Protein AF-0000000078811936 (afdb_homodimer)

Organism: NCBI:txid997873

Foldseek 3Di:
DPPVPPVPPPPPPVPPPVLPQQDQPALLPLPHDLLRNLVSLLVPDDLLLLLQLQAEAEPVLVVLVVVVLDLSHNAYEDLAAQVVLQVNLVSLCPDSSSQGHQYEYAQQQASQADFPFFFFAAQCLLLLLLDQVLLLVSLLQSLQLCLQRLHAEHADQADEAALALLAQALLSHSYHFQQSSLSSLLSNQCRQAVDPPLSSHHAYEYDDAYQLNQAVLNFALHAHADDPQCCVPGGCSSVLSNQVSPHQEYEYGNYHYVQHGRLQALCRQPVPNCPVSPRLHAYEYPACRLVCCCDPSRNVAVGQLRSQLRRLVSGHQHYPHDSDCPRGSVSVSVCCVVVSDPVVSSSSSSSNSSSSCSSSVCSPPSHHDSVPNDRDDPVSNVSSLVSLLSSKFWFFAQVVCPQPDLVQWQEEEEEAQQQDDQLLSAAPHADYPPVQFQGLVNQQVVLHDPRHHYHYQQQAHLFFDDDPDDCPDPDLVVVVVRRVVGGHGDPNSLVVSQVSLLVGQEYEYEFEWGHHVVCPVRGCGHRSNGDSKQEGGDCSVVSVVSSVVSVRQYAYEYAYSGAHAELVCLVRHRTYMYSHNSGRCNSNSVNCRNNPVRKHAGFRQYFHANMSVQPSDAQQDFPVCQPPHCPVVPRSVNNHGSGHGLDGDTPWDKAKADKDWDQEDEQQDKTKIKIKMWTQGQAKDKAKKWKWKDDPDDQDTTGPTHTQDMDIDTYHHGGMDMDMDIGGNQNCWRLHPVRDTDRDWDKMKIFIASGPPGTRDIDIHTYD/DVVVPPVPPPPPPPPPPPLPQQDQPALLPLPHDLLRNLVSLLVVDDLLLLLQLQAEAEPVLVVLVVVVLDLSHNAYEDLAAQVVLVVNLVSLCVDSSSQGHAYEYAQQQASQADFPFFFFAALCLLLLLLDQVLLLVSLLQSLQLCLQRLHAEHADQADEAALALLAQALLSHSYHFQQSSLSSLLSNQCRQAVDPPLSSHHAYEYDDAYQLNQAVLNFALHAHADDPQCCVPGGCSSVLSNQVSPHQEYEYGNYHYVQHGRLQALCRQPVPNCPVSPRLHAYEYPACRLVCCCDPSRNVDVGLLRSQLRRLVSGHQHYPHDSDCPRGSVSVSVCCVVVSDDVVSSSSSSSNSSSSCSSSVCSPPSHHDSVPNDRDDPVSNVSSLVSLLSSKFWFFAQVVCPQPDLVQWQEEEEEAQQQDDQLLSAAPHADYPPVQFQGLVNQQVVLHDPRHHYHYQQQAHLFFDDDPDDCPDPDLVVVVVRRVVGGHGDPNSLVVSQVSLLVGQEYEYEFEWGHHVVCPVRGCGHRSNGDSKQEGGDCRVVSVVSSVVSVRQYAYEYEYSGAHAELVCLVRHRTYMYSHNSGRCNSNSVNCRNNPVRKHEGFRQYFHANMSVQPSDAQQDFPVCQPPHCPVVPRSVNNHGSGHGLDGDTPWDKAKADKDWDQEDEQQDKTKIKIKMWTQGQAKDKAKKWKWKDDPDDQDTTGPTHTQDMDIDTYHHGGMDMDMDIGGNQNCWRLHPVRDTDRDWDKMKIFIASGPPGTRDIDIHTYD

pLDDT: mean 94.75, std 10.28, range [23.95, 98.94]

Sequence (1536 aa):
MKKLILYTLILLLMSCRSTQEVDTSVYMDAKQPVDKRVEALLAQMTLEEKVGQMDMVTVWDKEAIFKNGYYDFGAWLADLEPEECNQLQKLSEQTRLKIPYLIGMDAAHGYAMLTGRTIFPTSISMAATFNRELIYRTTSKAGEEIRSSGIHWAFAPCIDIVQDARWGRTGETYGEDPFLTSELVKEAIRGYQGNENPFKKVAVSVKHLVGGGASVGGCNHASAELSERALRSYFLPPFKAAIEAGCMTIMPGHNDIAGVPVHASKWLLTDIIKQEYGFKGFFISDMGDVENLATSLHQIAENQKEAVCKSVNAGLDMHMYSADSARFVRPLVELVREKKVSPRRIDDAVRRILKIKFELGLFEKRYVSPEEDSYGSKENKALALEAAREAIVLLKNDRQILPLDRTKYKKILVTGPNADNQSILGDWSIFQPDDHVTTILEGIQAAASPEQSILYSNSGRIKAKKSDLSVNTTDPAIQKKLITEGGGISDYSIDDAVRKARQSDLAIVAIGGYGIRSEWGLRTYGESADRPSIDFYGRQLELVQAIHATGTPVVIVIVNGKPLNNEWITKNIPTIVDVWEPGMYGGQALAEILFGEVNPSGKLPITIPKHAGQIPMYYYQRPSRYWTGYGLGSSREDEKPAFCFGHGLSYTSYEYSGLKIDSVIPQTQDIEFTFTVKNTGNMAGKETALVFIRDCVSSVVTPVACLKGFEKVSLNPGESKDIRIVIPYSDLGLWNEDMKYVVESGKFNLMIGRSVEDIRIKKDFFIKMKKLILYTLILLLMSCRSTQEVDTSVYMDAKQPVDKRVEALLAQMTLEEKVGQMDMVTVWDKEAIFKNGYYDFGAWLADLEPEECNQLQKLSEQTRLKIPYLIGMDAAHGYAMLTGRTIFPTSISMAATFNRELIYRTTSKAGEEIRSSGIHWAFAPCIDIVQDARWGRTGETYGEDPFLTSELVKEAIRGYQGNENPFKKVAVSVKHLVGGGASVGGCNHASAELSERALRSYFLPPFKAAIEAGCMTIMPGHNDIAGVPVHASKWLLTDIIKQEYGFKGFFISDMGDVENLATSLHQIAENQKEAVCKSVNAGLDMHMYSADSARFVRPLVELVREKKVSPRRIDDAVRRILKIKFELGLFEKRYVSPEEDSYGSKENKALALEAAREAIVLLKNDRQILPLDRTKYKKILVTGPNADNQSILGDWSIFQPDDHVTTILEGIQAAASPEQSILYSNSGRIKAKKSDLSVNTTDPAIQKKLITEGGGISDYSIDDAVRKARQSDLAIVAIGGYGIRSEWGLRTYGESADRPSIDFYGRQLELVQAIHATGTPVVIVIVNGKPLNNEWITKNIPTIVDVWEPGMYGGQALAEILFGEVNPSGKLPITIPKHAGQIPMYYYQRPSRYWTGYGLGSSREDEKPAFCFGHGLSYTSYEYSGLKIDSVIPQTQDIEFTFTVKNTGNMAGKETALVFIRDCVSSVVTPVACLKGFEKVSLNPGESKDIRIVIPYSDLGLWNEDMKYVVESGKFNLMIGRSVEDIRIKKDFFIK

Solvent-accessible surface area (backbone atoms only — not comparable to full-atom values): 74614 Å² total; per-residue (Å²): 130,66,86,70,56,64,75,62,68,66,72,68,64,66,76,70,69,68,78,68,78,81,79,55,79,51,53,71,36,82,84,50,55,65,70,58,21,38,53,55,48,57,71,72,51,49,71,66,51,43,44,20,47,27,31,22,29,39,60,90,34,39,68,56,34,59,71,65,67,66,54,54,45,24,26,34,42,53,88,59,52,27,64,56,36,38,54,54,42,54,47,17,61,73,37,93,80,41,58,58,58,46,32,26,38,65,35,59,33,20,44,28,68,43,80,67,44,47,36,33,30,27,34,31,22,51,34,9,36,62,40,57,65,60,40,21,52,53,30,31,53,29,18,44,35,36,26,34,28,46,37,37,31,29,56,23,52,34,53,31,34,40,41,30,60,27,22,16,50,43,27,50,11,36,28,44,44,40,53,61,30,22,56,43,44,33,27,32,42,44,19,21,46,57,46,86,50,30,79,44,26,17,43,32,20,40,22,40,44,64,42,64,28,47,8,52,46,14,17,49,47,7,41,15,62,52,24,71,61,53,38,61,69,44,47,43,46,22,54,51,34,28,46,76,57,56,45,43,28,37,23,42,26,78,22,21,52,63,33,40,39,40,55,48,25,37,64,55,46,32,51,40,40,35,58,70,64,56,45,72,42,40,33,35,45,40,79,53,44,54,55,32,29,30,33,79,47,42,15,44,20,92,36,58,57,49,14,49,50,45,19,46,75,14,50,50,30,28,45,36,59,35,69,49,58,71,74,48,43,50,41,50,53,50,32,37,75,67,63,75,36,55,68,64,59,51,50,53,32,40,48,30,53,46,44,53,42,55,60,39,29,30,82,82,52,67,65,61,56,59,88,66,46,54,62,54,41,72,67,55,49,53,49,25,32,52,51,14,41,31,22,25,24,34,73,42,53,78,76,54,62,68,48,45,49,69,84,73,47,33,31,34,27,41,23,35,49,50,20,76,44,72,48,37,43,22,54,66,20,48,87,59,60,66,94,65,42,38,26,44,49,55,14,39,60,70,65,49,52,92,81,37,46,78,44,78,38,76,26,22,29,65,55,51,54,93,65,93,62,76,83,82,55,85,49,58,70,58,44,51,51,38,30,74,74,35,20,36,57,42,73,56,31,43,51,50,39,34,58,48,32,72,74,24,56,28,32,40,37,19,39,57,54,34,23,40,47,80,44,59,81,52,16,47,28,22,83,50,8,5,25,55,47,25,54,64,58,69,58,53,63,59,42,53,52,54,38,48,70,68,67,35,50,55,38,39,36,34,31,30,47,46,52,68,34,48,57,66,53,68,70,71,44,46,28,35,33,40,40,33,14,18,8,33,33,25,11,41,29,49,27,34,33,44,56,51,78,37,49,37,40,3,25,33,40,40,40,28,49,45,47,41,27,48,47,58,49,56,81,58,42,47,42,16,50,61,65,51,19,27,35,43,22,59,37,64,69,67,71,51,55,68,42,47,35,31,40,45,44,54,85,42,44,72,46,69,47,73,72,47,65,68,56,66,40,51,71,85,45,58,49,57,37,36,33,32,45,28,25,72,31,86,41,58,40,48,48,52,46,37,30,28,40,19,65,61,47,32,83,34,44,53,34,66,34,39,68,67,49,69,51,63,45,80,31,45,54,69,33,68,48,77,46,75,51,73,36,58,38,74,75,66,37,47,67,37,92,84,67,46,80,43,66,72,65,39,51,30,40,40,35,33,18,55,22,81,86,44,65,66,43,75,49,68,30,30,39,86,122,71,82,60,58,65,69,61,65,66,71,68,66,67,76,71,68,68,75,67,78,83,79,57,78,51,54,71,36,84,85,51,57,63,69,58,23,37,54,56,48,57,72,72,51,50,71,68,51,44,44,20,46,26,31,21,30,38,61,90,34,40,69,56,33,61,71,66,69,64,54,55,45,24,27,35,41,51,88,61,54,28,64,56,38,38,54,54,42,54,49,16,60,72,37,94,79,41,58,60,58,46,31,26,36,65,35,58,33,20,43,28,69,42,80,69,43,47,36,32,30,27,35,31,22,51,34,8,37,61,41,57,67,60,40,21,52,53,30,31,54,28,18,45,35,36,26,34,28,46,36,37,30,28,55,23,51,34,53,30,35,39,41,30,60,27,23,15,50,44,26,50,10,35,28,44,46,38,54,61,32,23,56,43,43,32,27,32,43,44,19,20,46,56,46,85,50,31,79,44,25,18,43,32,22,40,23,40,43,66,43,62,27,48,8,53,45,14,18,48,48,6,43,14,62,52,26,71,61,52,37,61,68,43,44,43,45,22,56,51,35,28,45,75,58,55,44,43,28,38,24,41,26,78,22,22,52,61,32,40,40,41,56,50,25,36,64,55,47,32,50,41,41,36,57,70,63,55,47,70,42,38,34,37,45,39,79,52,45,54,53,31,29,30,34,80,48,43,15,42,20,92,36,60,57,48,14,50,50,45,18,44,74,14,50,50,29,26,45,34,60,34,67,52,57,72,75,48,40,51,42,50,55,50,33,37,76,68,63,76,38,55,67,65,60,52,50,52,31,40,50,31,53,46,42,51,42,54,60,38,30,32,85,83,51,69,65,63,53,59,88,65,45,54,63,52,41,73,66,54,49,51,50,25,33,54,51,14,41,33,21,26,22,35,72,42,54,78,76,54,64,64,48,44,51,70,85,73,47,33,32,34,27,42,23,35,49,50,20,75,44,72,50,37,43,23,54,67,22,48,87,60,60,68,93,65,43,37,26,45,49,56,13,40,60,70,66,50,53,91,82,38,45,78,44,77,37,76,26,23,28,66,55,51,54,94,63,94,61,76,83,82,55,85,49,57,71,59,43,52,50,38,31,76,73,36,19,33,57,42,73,57,32,43,51,50,39,36,58,48,33,72,72,24,58,30,32,39,37,19,39,57,54,34,22,39,47,81,44,59,83,52,16,46,28,22,82,52,7,5,26,57,46,24,55,62,58,69,58,51,63,58,43,53,53,53,37,49,70,69,67,35,50,55,38,40,36,34,32,32,47,46,52,69,35,48,58,67,53,70,71,70,45,46,28,34,34,39,41,32,13,18,9,31,33,26,11,42,30,49,27,34,32,45,55,52,77,36,50,36,40,4,25,32,41,39,40,28,48,44,47,42,26,48,47,57,49,53,80,58,40,45,42,16,50,62,63,52,19,26,36,43,22,57,37,63,70,67,70,52,55,68,40,49,36,30,40,46,42,55,84,44,44,74,47,71,46,72,74,47,64,67,54,66,40,50,71,86,45,58,48,58,38,36,31,32,45,29,24,72,31,86,41,56,38,47,49,53,45,37,30,29,40,19,66,62,48,33,84,31,44,53,34,67,34,40,68,67,49,70,51,63,44,80,31,45,55,68,33,69,48,79,45,77,50,72,36,57,37,75,76,66,38,48,65,37,94,84,66,46,78,43,66,74,64,38,52,31,40,40,36,32,18,55,21,80,87,45,65,67,44,76,48,69,31,29,38,86

Nearest PDB structures (foldseek):
  4zod-assembly1_A  TM=9.124E-01  e=9.041E-69  Listeria innocua Clip11262
  4zoa-assembly1_A  TM=9.111E-01  e=1.355E-67  Listeria innocua Clip11262
  4zoa-assembly1_B  TM=9.114E-01  e=3.281E-67  Listeria innocua Clip11262
  4zod-assembly1_B  TM=9.053E-01  e=4.830E-67  Listeria innocua Clip11262
  4zoe-assembly1_A  TM=9.059E-01  e=1.306E-66  Listeria innocua Clip11262

InterPro domains:
  IPR001764 Glycoside hydrolase, family 3, N-terminal [PF00933] (46-355)
  IPR001764 Glycoside hydrolase, family 3, N-terminal [PR00133] (96-112)
  IPR001764 Glycoside hydrolase, family 3, N-terminal [PR00133] (120-139)
  IPR001764 Glycoside hydrolase, family 3, N-terminal [PR00133] (166-182)
  IPR001764 Glycoside hydrolase, family 3, N-terminal [PR00133] (202-218)
  IPR001764 Glycoside hydrolase, family 3, N-terminal [PR00133] (272-290)
  IPR002772 Glycoside hydrolase family 3 C-terminal domain [PF01915] (392-651)
  IPR013783 Immunoglobulin-like fold [G3DSA:2.60.40.10] (652-768)
  IPR017853 Glycoside hydrolase superfamily [SSF51445] (26-391)
  IPR026891 Fibronectin type III-like domain [PF14310] (687-755)
  IPR026891 Fibronectin type III-like domain [SM01217] (687-756)
  IPR036881 Glycoside hydrolase family 3 C-terminal domain superfamily [G3DSA:3.40.50.1700] (377-651)
  IPR036881 Glycoside hydrolase family 3 C-terminal domain superfamily [SSF52279] (392-654)
  IPR036962 Glycoside hydrolase, family 3, N-terminal domain superfamily [G3DSA:3.20.20.300] (20-374)
  IPR051915 Cellulose Degradation Glycosyl Hydrolase 3 [PTHR30620] (26-651)

Radius of gyration: 35.84 Å; Cα contacts (8 Å, |Δi|>4): 3971; chains: 2; bounding box: 113×112×101 Å

Secondary structure (DSSP, 8-state):
--TTTGGGSTT-------------TTTT-TTS-HHHHHHHHHTT--HHHHHHHTEEEEGGGHHHHHHHT----SEEE----HHHHHHHHHHHTTSSS-PPPEEEE--BTBSTTSTT---PPPHHHHHTTT-HHHHHHHHHHHHHHHHHTT--EE---B-PPP--TT-GGGGGS--S-HHHHHHHHHHHHHHHH--SSGGG--EEEEEEES-GGG-GGG-TT--B---HHHIIIIISHHHHHHHHHT-SEEEE-SSEETTEEGGG-HIIIIIIIIIIS---SEEBPPTTTTGGGTSTTT--SSSHHHHHHHHHHHT--BEEEESSTTTTHHHHHHHHHTTSS-HHHHHHHHHHHHHHHHHTTTTT-----GGG---S-HHHHHHHHHHHHHH-EEEEETT--PSP-TTT--EEEEESTTTTSGGGG-SS-----GGG---HHHHHHHHS-TT-EEEE----BSSPPP-SS-TT---HHHHHHHHHTTPBP-HHHHHHHHHHHHT-SEEEEEEE----GGGGGG-SSSTT---S--SPPTTHHHHHHHHHTTT--EEEEEE-SS----HHHHHH-SEEEEEE---TTHHHHHHHHHTTSS------SS-B-SSGGG-S--S---THHHHSTTTTTS-GGGGS-SB-TT----SS-EEEEEEE--SEE-TT--EEEEEEEEE-SSS-EEEEEEEEEEESS-SS---S-EEEEEEEEEE-TT-EEEEEEEE-GGGG-EE-TTS-EEPPPEEEEEEEEEETTEEEEEEEEEE-/--TTTGGGSTT-------------TTTT-TTS-HHHHHHHHHTT--HHHHHHHTEEEEGGGHHHHHHHT----SEEE----HHHHHHHHHHHTTSSS-PPPEEEE--BTBSTTSTT---PPPHHHHHTTT-HHHHHHHHHHHHHHHHHTT--EE---B-PPP--TT-GGGGGS--S-HHHHHHHHHHHHHHHH--SSGGG--EEEEEEES-GGG-GGG-TT--B---HHHIIIIISHHHHHHHHHT-SEEEE-SSEETTEEGGG-HIIIIIIIIIIS---SEEBPPTTTTGGGTSTTT--SSSHHHHHHHHHHHT--BEEEESSSTTTHHHHHHHHHTTSS-HHHHHHHHHHHHHHHHHTTTTT-----GGG---S-HHHHHHHHHHHHHH-EEEEETT--PSP-TTT--EEEEESTTTTSGGGG-SS-----GGG---HHHHHHHHS-TT-EEEE----BSSPPP-SS-TT---HHHHHHHHHTTPBP-HHHHHHHHHHHHT-SEEEEEEE----GGGGGG-SSSTT---S--SPPTTHHHHHHHHHTTT--EEEEEE-SS----HHHHHH-SEEEEEE---TTHHHHHHHHHTTSS------SS-B-SSGGG-S--S---THHHHSTTTTTS-GGGGS-SB-TT----SS-EEEEEEE--SEE-TT--EEEEEEEEE-SSS-EEEEEEEEEEESS-SS---S-EEEEEEEEEE-TT-EEEEEEEE-GGGG-EE-TTS-EEPPPEEEEEEEEEETTEEEEEEEEEE-

Structure (mmCIF, N/CA/C/O backbone):
data_AF-0000000078811936-model_v1
#
loop_
_entity.id
_entity.type
_entity.pdbx_description
1 polymer beta-glucosidase
#
loop_
_atom_site.group_PDB
_atom_site.id
_atom_site.type_symbol
_atom_site.label_atom_id
_atom_site.label_alt_id
_atom_site.label_comp_id
_atom_site.label_asym_id
_atom_site.label_entity_id
_atom_site.label_seq_id
_atom_site.pdbx_PDB_ins_code
_atom_site.Cartn_x
_atom_site.Cartn_y
_atom_site.Cartn_z
_atom_site.occupancy
_atom_site.B_iso_or_equiv
_atom_site.auth_seq_id
_atom_site.auth_comp_id
_atom_site.auth_asym_id
_atom_site.auth_atom_id
_atom_site.pdbx_PDB_model_num
ATOM 1 N N . MET A 1 1 ? 12.281 -61.25 56.406 1 23.95 1 MET A N 1
ATOM 2 C CA . MET A 1 1 ? 12.367 -61.938 55.125 1 23.95 1 MET A CA 1
ATOM 3 C C . MET A 1 1 ? 10.992 -62 54.469 1 23.95 1 MET A C 1
ATOM 5 O O . MET A 1 1 ? 10.883 -62.406 53.281 1 23.95 1 MET A O 1
ATOM 9 N N . LYS A 1 2 ? 9.875 -62.281 55.375 1 27.83 2 LYS A N 1
ATOM 10 C CA . LYS A 1 2 ? 8.547 -62.688 54.906 1 27.83 2 LYS A CA 1
ATOM 11 C C . LYS A 1 2 ? 7.867 -61.562 54.125 1 27.83 2 LYS A C 1
ATOM 13 O O . LYS A 1 2 ? 7.234 -61.812 53.094 1 27.83 2 LYS A O 1
ATOM 18 N N . LYS A 1 3 ? 7.457 -60.594 54.938 1 34.94 3 LYS A N 1
ATOM 19 C CA . LYS A 1 3 ? 6.363 -59.781 54.406 1 34.94 3 LYS A CA 1
ATOM 20 C C . LYS A 1 3 ? 6.816 -58.969 53.188 1 34.94 3 LYS A C 1
ATOM 22 O O . LYS A 1 3 ? 6.074 -58.125 52.688 1 34.94 3 LYS A O 1
ATOM 27 N N . LEU A 1 4 ? 8.133 -59.031 52.906 1 33.84 4 LEU A N 1
ATOM 28 C CA . LEU A 1 4 ? 8.719 -58.312 51.781 1 33.84 4 LEU A CA 1
ATOM 29 C C . LEU A 1 4 ? 8.25 -58.906 50.469 1 33.84 4 LEU A C 1
ATOM 31 O O . LEU A 1 4 ? 8.102 -58.188 49.469 1 33.84 4 LEU A O 1
ATOM 35 N N . ILE A 1 5 ? 8.008 -60.312 50.562 1 37.16 5 ILE A N 1
ATOM 36 C CA . ILE A 1 5 ? 7.957 -61 49.281 1 37.16 5 ILE A CA 1
ATOM 37 C C . ILE A 1 5 ? 6.598 -60.75 48.625 1 37.16 5 ILE A C 1
ATOM 39 O O . ILE A 1 5 ? 6.477 -60.781 47.406 1 37.16 5 ILE A O 1
ATOM 43 N N . LEU A 1 6 ? 5.555 -60.688 49.469 1 38.47 6 LEU A N 1
ATOM 44 C CA . LEU A 1 6 ? 4.246 -60.875 48.844 1 38.47 6 LEU A CA 1
ATOM 45 C C . LEU A 1 6 ? 3.881 -59.656 47.969 1 38.47 6 LEU A C 1
ATOM 47 O O . LEU A 1 6 ? 3.064 -59.781 47.062 1 38.47 6 LEU A O 1
ATOM 51 N N . TYR A 1 7 ? 4.312 -58.438 48.375 1 38.81 7 TYR A N 1
ATOM 52 C CA . TYR A 1 7 ? 3.742 -57.312 47.656 1 38.81 7 TYR A CA 1
ATOM 53 C C . TYR A 1 7 ? 4.293 -57.25 46.25 1 38.81 7 TYR A C 1
ATOM 55 O O . TYR A 1 7 ? 4.023 -56.281 45.531 1 38.81 7 TYR A O 1
ATOM 63 N N . THR A 1 8 ? 5.254 -58.219 45.906 1 37.41 8 THR A N 1
ATOM 64 C CA . THR A 1 8 ? 5.922 -58.188 44.594 1 37.41 8 THR A CA 1
ATOM 65 C C . THR A 1 8 ? 4.93 -58.469 43.469 1 37.41 8 THR A C 1
ATOM 67 O O . THR A 1 8 ? 5.035 -57.906 42.375 1 37.41 8 THR A O 1
ATOM 70 N N . LEU A 1 9 ? 4.098 -59.531 43.688 1 36.91 9 LEU A N 1
ATOM 71 C CA . LEU A 1 9 ? 3.494 -60.188 42.531 1 36.91 9 LEU A CA 1
ATOM 72 C C . LEU A 1 9 ? 2.371 -59.312 41.938 1 36.91 9 LEU A C 1
ATOM 74 O O . LEU A 1 9 ? 1.947 -59.531 40.812 1 36.91 9 LEU A O 1
ATOM 78 N N . ILE A 1 10 ? 1.714 -58.531 42.75 1 37.19 10 ILE A N 1
ATOM 79 C CA . ILE A 1 10 ? 0.44 -58.031 42.219 1 37.19 10 ILE A CA 1
ATOM 80 C C . ILE A 1 10 ? 0.687 -57.094 41.062 1 37.19 10 ILE A C 1
ATOM 82 O O . ILE A 1 10 ? -0.184 -56.906 40.219 1 37.19 10 ILE A O 1
ATOM 86 N N . LEU A 1 11 ? 1.736 -56.344 41.125 1 35.28 11 LEU A N 1
ATOM 87 C CA . LEU A 1 11 ? 1.606 -55.156 40.281 1 35.28 11 LEU A CA 1
ATOM 88 C C . LEU A 1 11 ? 1.794 -55.531 38.812 1 35.28 11 LEU A C 1
ATOM 90 O O . LEU A 1 11 ? 1.744 -54.656 37.938 1 35.28 11 LEU A O 1
ATOM 94 N N . LEU A 1 12 ? 2.41 -56.688 38.562 1 35.16 12 LEU A N 1
ATOM 95 C CA . LEU A 1 12 ? 2.699 -56.812 37.125 1 35.16 12 LEU A CA 1
ATOM 96 C C . LEU A 1 12 ? 1.436 -57.156 36.344 1 35.16 12 LEU A C 1
ATOM 98 O O . LEU A 1 12 ? 1.312 -58.25 35.781 1 35.16 12 LEU A O 1
ATOM 102 N N . LEU A 1 13 ? 0.229 -57.125 36.938 1 34.97 13 LEU A N 1
ATOM 103 C CA . LEU A 1 13 ? -0.796 -57.281 35.906 1 34.97 13 LEU A CA 1
ATOM 104 C C . LEU A 1 13 ? -0.608 -56.281 34.781 1 34.97 13 LEU A C 1
ATOM 106 O O . LEU A 1 13 ? -0.871 -55.094 34.969 1 34.97 13 LEU A O 1
ATOM 110 N N . MET A 1 14 ? 0.504 -56.406 34.125 1 34.06 14 MET A N 1
ATOM 111 C CA . MET A 1 14 ? 0.573 -55.75 32.812 1 34.06 14 MET A CA 1
ATOM 112 C C . MET A 1 14 ? -0.74 -55.906 32.062 1 34.06 14 MET A C 1
ATOM 114 O O . MET A 1 14 ? -1.244 -57.031 31.922 1 34.06 14 MET A O 1
ATOM 118 N N . SER A 1 15 ? -1.628 -54.969 32.094 1 34.88 15 SER A N 1
ATOM 119 C CA . SER A 1 15 ? -2.752 -54.781 31.188 1 34.88 15 SER A CA 1
ATOM 120 C C . SER A 1 15 ? -2.414 -55.281 29.797 1 34.88 15 SER A C 1
ATOM 122 O O . SER A 1 15 ? -1.566 -54.719 29.109 1 34.88 15 SER A O 1
ATOM 124 N N . CYS A 1 16 ? -2.326 -56.594 29.625 1 33.56 16 CYS A N 1
ATOM 125 C CA . CYS A 1 16 ? -2.545 -57.031 28.25 1 33.56 16 CYS A CA 1
ATOM 126 C C . CYS A 1 16 ? -3.639 -56.219 27.578 1 33.56 16 CYS A C 1
ATOM 128 O O . CYS A 1 16 ? -4.828 -56.406 27.828 1 33.56 16 CYS A O 1
ATOM 130 N N . ARG A 1 17 ? -3.441 -55 27.469 1 39.88 17 ARG A N 1
ATOM 131 C CA . ARG A 1 17 ? -4.32 -54.406 26.453 1 39.88 17 ARG A CA 1
ATOM 132 C C . ARG A 1 17 ? -4.613 -55.406 25.328 1 39.88 17 ARG A C 1
ATOM 134 O O . ARG A 1 17 ? -3.693 -55.844 24.656 1 39.88 17 ARG A O 1
ATOM 141 N N . SER A 1 18 ? -5.473 -56.312 25.484 1 39.59 18 SER A N 1
ATOM 142 C CA . SER A 1 18 ? -6.02 -57.125 24.406 1 39.59 18 SER A CA 1
ATOM 143 C C . SER A 1 18 ? -5.918 -56.406 23.062 1 39.59 18 SER A C 1
ATOM 145 O O . SER A 1 18 ? -6.41 -55.281 22.906 1 39.59 18 SER A O 1
ATOM 147 N N . THR A 1 19 ? -4.875 -56.562 22.375 1 49.44 19 THR A N 1
ATOM 148 C CA . THR A 1 19 ? -4.895 -56.094 20.984 1 49.44 19 THR A CA 1
ATOM 149 C C . THR A 1 19 ? -6.227 -56.438 20.328 1 49.44 19 THR A C 1
ATOM 151 O O . THR A 1 19 ? -6.504 -57.625 20.062 1 49.44 19 THR A O 1
ATOM 154 N N . GLN A 1 20 ? -7.254 -55.875 20.75 1 59.78 20 GLN A N 1
ATOM 155 C CA . GLN A 1 20 ? -8.531 -56.062 20.078 1 59.78 20 GLN A CA 1
ATOM 156 C C . GLN A 1 20 ? -8.336 -56.281 18.578 1 59.78 20 GLN A C 1
ATOM 158 O O . GLN A 1 20 ? -7.629 -55.5 17.922 1 59.78 20 GLN A O 1
ATOM 163 N N . GLU A 1 21 ? -8.594 -57.375 18.125 1 82.19 21 GLU A N 1
ATOM 164 C CA . GLU A 1 21 ? -8.555 -57.75 16.719 1 82.19 21 GLU A CA 1
ATOM 165 C C . GLU A 1 21 ? -9.219 -56.688 15.852 1 82.19 21 GLU A C 1
ATOM 167 O O . GLU A 1 21 ? -10.281 -56.156 16.203 1 82.19 21 GLU A O 1
ATOM 172 N N . VAL A 1 22 ? -8.477 -56.062 14.891 1 91.38 22 VAL A N 1
ATOM 173 C CA . VAL A 1 22 ? -8.953 -55.031 13.961 1 91.38 22 VAL A CA 1
ATOM 174 C C . VAL A 1 22 ? -10.07 -55.594 13.094 1 91.38 22 VAL A C 1
ATOM 176 O O . VAL A 1 22 ? -9.922 -56.688 12.508 1 91.38 22 VAL A O 1
ATOM 179 N N . ASP A 1 23 ? -11.25 -55.062 13.133 1 94.5 23 ASP A N 1
ATOM 180 C CA . ASP A 1 23 ? -12.352 -55.469 12.258 1 94.5 23 ASP A CA 1
ATOM 181 C C . ASP A 1 23 ? -12.266 -54.75 10.914 1 94.5 23 ASP A C 1
ATOM 183 O O . ASP A 1 23 ? -12.578 -53.562 10.82 1 94.5 23 ASP A O 1
ATOM 187 N N . THR A 1 24 ? -11.859 -55.438 9.938 1 94.5 24 THR A N 1
ATOM 188 C CA . THR A 1 24 ? -11.656 -54.844 8.617 1 94.5 24 THR A CA 1
ATOM 189 C C . THR A 1 24 ? -12.891 -55.062 7.742 1 94.5 24 THR A C 1
ATOM 191 O O . THR A 1 24 ? -12.875 -54.719 6.559 1 94.5 24 THR A O 1
ATOM 194 N N . SER A 1 25 ? -13.984 -55.594 8.172 1 94.19 25 SER A N 1
ATOM 195 C CA . SER A 1 25 ? -15.117 -56.062 7.391 1 94.19 25 SER A CA 1
ATOM 196 C C . SER A 1 25 ? -15.836 -54.906 6.688 1 94.19 25 SER A C 1
ATOM 198 O O . SER A 1 25 ? -16.391 -55.094 5.605 1 94.19 25 SER A O 1
ATOM 200 N N . VAL A 1 26 ? -15.695 -53.781 7.27 1 94.75 26 VAL A N 1
ATOM 201 C CA . VAL A 1 26 ? -16.453 -52.656 6.711 1 94.75 26 VAL A CA 1
ATOM 202 C C . VAL A 1 26 ? -15.523 -51.719 5.965 1 94.75 26 VAL A C 1
ATOM 204 O O . VAL A 1 26 ? -15.703 -51.469 4.77 1 94.75 26 VAL A O 1
ATOM 207 N N . TYR A 1 27 ? -14.508 -51.219 6.555 1 94.75 27 TYR A N 1
ATOM 208 C CA . TYR A 1 27 ? -13.75 -50.125 5.945 1 94.75 27 TYR A CA 1
ATOM 209 C C . TYR A 1 27 ? -12.852 -50.656 4.828 1 94.75 27 TYR A C 1
ATOM 211 O O . TYR A 1 27 ? -12.383 -49.875 3.99 1 94.75 27 TYR A O 1
ATOM 219 N N . MET A 1 28 ? -12.648 -52 4.688 1 95.81 28 MET A N 1
ATOM 220 C CA . MET A 1 28 ? -11.836 -52.562 3.598 1 95.81 28 MET A CA 1
ATOM 221 C C . MET A 1 28 ? -12.719 -53.062 2.457 1 95.81 28 MET A C 1
ATOM 223 O O . MET A 1 28 ? -12.211 -53.438 1.407 1 95.81 28 MET A O 1
ATOM 227 N N . ASP A 1 29 ? -14.117 -53 2.672 1 96.44 29 ASP A N 1
ATOM 228 C CA . ASP A 1 29 ? -15.055 -53.375 1.609 1 96.44 29 ASP A CA 1
ATOM 229 C C . ASP A 1 29 ? -15.312 -52.156 0.692 1 96.44 29 ASP A C 1
ATOM 231 O O . ASP A 1 29 ? -16.062 -51.25 1.048 1 96.44 29 ASP A O 1
ATOM 235 N N . ALA A 1 30 ? -14.812 -52.188 -0.455 1 94.75 30 ALA A N 1
ATOM 236 C CA . ALA A 1 30 ? -14.867 -51.094 -1.399 1 94.75 30 ALA A CA 1
ATOM 237 C C . ALA A 1 30 ? -16.297 -50.812 -1.845 1 94.75 30 ALA A C 1
ATOM 239 O O . ALA A 1 30 ? -16.594 -49.781 -2.41 1 94.75 30 ALA A O 1
ATOM 240 N N . LYS A 1 31 ? -17.203 -51.719 -1.608 1 95.88 31 LYS A N 1
ATOM 241 C CA . LYS A 1 31 ? -18.578 -51.594 -2.043 1 95.88 31 LYS A CA 1
ATOM 242 C C . LYS A 1 31 ? -19.375 -50.719 -1.069 1 95.88 31 LYS A C 1
ATOM 244 O O . LYS A 1 31 ? -20.453 -50.219 -1.407 1 95.88 31 LYS A O 1
ATOM 249 N N . GLN A 1 32 ? -18.844 -50.625 0.121 1 96.94 32 GLN A N 1
ATOM 250 C CA . GLN A 1 32 ? -19.531 -49.781 1.109 1 96.94 32 GLN A CA 1
ATOM 251 C C . GLN A 1 32 ? -19.328 -48.312 0.812 1 96.94 32 GLN A C 1
ATOM 253 O O . GLN A 1 32 ? -18.297 -47.906 0.281 1 96.94 32 GLN A O 1
ATOM 258 N N . PRO A 1 33 ? -20.375 -47.5 1.149 1 97.06 33 PRO A N 1
ATOM 259 C CA . PRO A 1 33 ? -20.203 -46.062 0.992 1 97.06 33 PRO A CA 1
ATOM 260 C C . PRO A 1 33 ? -19.031 -45.5 1.793 1 97.06 33 PRO A C 1
ATOM 262 O O . PRO A 1 33 ? -18.781 -45.969 2.916 1 97.06 33 PRO A O 1
ATOM 265 N N . VAL A 1 34 ? -18.359 -44.562 1.233 1 97.44 34 VAL A N 1
ATOM 266 C CA . VAL A 1 34 ? -17.156 -44 1.812 1 97.44 34 VAL A CA 1
ATOM 267 C C . VAL A 1 34 ? -17.422 -43.562 3.246 1 97.44 34 VAL A C 1
ATOM 269 O O . VAL A 1 34 ? -16.625 -43.812 4.148 1 97.44 34 VAL A O 1
ATOM 272 N N . ASP A 1 35 ? -18.562 -42.938 3.512 1 97.81 35 ASP A N 1
ATOM 273 C CA . ASP A 1 35 ? -18.859 -42.406 4.84 1 97.81 35 ASP A CA 1
ATOM 274 C C . ASP A 1 35 ? -18.953 -43.531 5.863 1 97.81 35 ASP A C 1
ATOM 276 O O . ASP A 1 35 ? -18.531 -43.375 7.012 1 97.81 35 ASP A O 1
ATOM 280 N N . LYS A 1 36 ? -19.484 -44.594 5.465 1 98.12 36 LYS A N 1
ATOM 281 C CA . LYS A 1 36 ? -19.594 -45.75 6.352 1 98.12 36 LYS A CA 1
ATOM 282 C C . LYS A 1 36 ? -18.219 -46.344 6.652 1 98.12 36 LYS A C 1
ATOM 284 O O . LYS A 1 36 ? -17.938 -46.719 7.789 1 98.12 36 LYS A O 1
ATOM 289 N N . ARG A 1 37 ? -17.469 -46.406 5.684 1 98.38 37 ARG A N 1
ATOM 290 C CA . ARG A 1 37 ? -16.109 -46.938 5.852 1 98.38 37 ARG A CA 1
ATOM 291 C C . ARG A 1 37 ? -15.297 -46.031 6.781 1 98.38 37 ARG A C 1
ATOM 293 O O . ARG A 1 37 ? -14.57 -46.531 7.641 1 98.38 37 ARG A O 1
ATOM 300 N N . VAL A 1 38 ? -15.461 -44.75 6.633 1 98.62 38 VAL A N 1
ATOM 301 C CA . VAL A 1 38 ? -14.766 -43.75 7.465 1 98.62 38 VAL A CA 1
ATOM 302 C C . VAL A 1 38 ? -15.156 -43.938 8.93 1 98.62 38 VAL A C 1
ATOM 304 O O . VAL A 1 38 ? -14.297 -44.031 9.805 1 98.62 38 VAL A O 1
ATOM 307 N N . GLU A 1 39 ? -16.438 -44.031 9.195 1 98.31 39 GLU A N 1
ATOM 308 C CA . GLU A 1 39 ? -16.906 -44.156 10.57 1 98.31 39 GLU A CA 1
ATOM 309 C C . GLU A 1 39 ? -16.469 -45.469 11.211 1 98.31 39 GLU A C 1
ATOM 311 O O . GLU A 1 39 ? -16.141 -45.5 12.398 1 98.31 39 GLU A O 1
ATOM 316 N N . ALA A 1 40 ? -16.469 -46.531 10.43 1 98.19 40 ALA A N 1
ATOM 317 C CA . ALA A 1 40 ? -16.047 -47.844 10.93 1 98.19 40 ALA A CA 1
ATOM 318 C C . ALA A 1 40 ? -14.578 -47.812 11.352 1 98.19 40 ALA A C 1
ATOM 320 O O . ALA A 1 40 ? -14.211 -48.375 12.383 1 98.19 40 ALA A O 1
ATOM 321 N N . LEU A 1 41 ? -13.805 -47.25 10.539 1 98.38 41 LEU A N 1
ATOM 322 C CA . LEU A 1 41 ? -12.375 -47.156 10.836 1 98.38 41 LEU A CA 1
ATOM 323 C C . LEU A 1 41 ? -12.125 -46.188 12 1 98.38 41 LEU A C 1
ATOM 325 O O . LEU A 1 41 ? -11.367 -46.5 12.914 1 98.38 41 LEU A O 1
ATOM 329 N N . LEU A 1 42 ? -12.758 -45 11.953 1 98.19 42 LEU A N 1
ATOM 330 C CA . LEU A 1 42 ? -12.602 -43.969 12.969 1 98.19 42 LEU A CA 1
ATOM 331 C C . LEU A 1 42 ? -12.922 -44.531 14.359 1 98.19 42 LEU A C 1
ATOM 333 O O . LEU A 1 42 ? -12.242 -44.219 15.336 1 98.19 42 LEU A O 1
ATOM 337 N N . ALA A 1 43 ? -13.844 -45.375 14.477 1 97.25 43 ALA A N 1
ATOM 338 C CA . ALA A 1 43 ? -14.305 -45.938 15.734 1 97.25 43 ALA A CA 1
ATOM 339 C C . ALA A 1 43 ? -13.266 -46.875 16.344 1 97.25 43 ALA A C 1
ATOM 341 O O . ALA A 1 43 ? -13.273 -47.125 17.547 1 97.25 43 ALA A O 1
ATOM 342 N N . GLN A 1 44 ? -12.398 -47.375 15.562 1 97.5 44 GLN A N 1
ATOM 343 C CA . GLN A 1 44 ? -11.414 -48.344 16.031 1 97.5 44 GLN A CA 1
ATOM 344 C C . GLN A 1 44 ? -10.086 -47.656 16.359 1 97.5 44 GLN A C 1
ATOM 346 O O . GLN A 1 44 ? -9.18 -48.281 16.906 1 97.5 44 GLN A O 1
ATOM 351 N N . MET A 1 45 ? -9.969 -46.375 16.094 1 98 45 MET A N 1
ATOM 352 C CA . MET A 1 45 ? -8.703 -45.688 16.266 1 98 45 MET A CA 1
ATOM 353 C C . MET A 1 45 ? -8.523 -45.219 17.703 1 98 45 MET A C 1
ATOM 355 O O . MET A 1 45 ? -9.484 -44.75 18.344 1 98 45 MET A O 1
ATOM 359 N N . THR A 1 46 ? -7.301 -45.281 18.141 1 97.12 46 THR A N 1
ATOM 360 C CA . THR A 1 46 ? -6.93 -44.656 19.391 1 97.12 46 THR A CA 1
ATOM 361 C C . THR A 1 46 ? -6.703 -43.156 19.188 1 97.12 46 THR A C 1
ATOM 363 O O . THR A 1 46 ? -6.629 -42.688 18.047 1 97.12 46 THR A O 1
ATOM 366 N N . LEU A 1 47 ? -6.625 -42.438 20.297 1 97.56 47 LEU A N 1
ATOM 367 C CA . LEU A 1 47 ? -6.355 -41 20.203 1 97.56 47 LEU A CA 1
ATOM 368 C C . LEU A 1 47 ? -5.027 -40.75 19.5 1 97.56 47 LEU A C 1
ATOM 370 O O . LEU A 1 47 ? -4.926 -39.844 18.656 1 97.56 47 LEU A O 1
ATOM 374 N N . GLU A 1 48 ? -4.023 -41.531 19.812 1 95.94 48 GLU A N 1
ATOM 375 C CA . GLU A 1 48 ? -2.701 -41.344 19.203 1 95.94 48 GLU A CA 1
ATOM 376 C C . GLU A 1 48 ? -2.734 -41.625 17.703 1 95.94 48 GLU A C 1
ATOM 378 O O . GLU A 1 48 ? -2.109 -40.906 16.938 1 95.94 48 GLU A O 1
ATOM 383 N N . GLU A 1 49 ? -3.475 -42.688 17.375 1 96.75 49 GLU A N 1
ATOM 384 C CA . GLU A 1 49 ? -3.619 -43 15.953 1 96.75 49 GLU A CA 1
ATOM 385 C C . GLU A 1 49 ? -4.352 -41.875 15.211 1 96.75 49 GLU A C 1
ATOM 387 O O . GLU A 1 49 ? -3.984 -41.531 14.086 1 96.75 49 GLU A O 1
ATOM 392 N N . LYS A 1 50 ? -5.395 -41.344 15.844 1 98.31 50 LYS A N 1
ATOM 393 C CA . LYS A 1 50 ? -6.133 -40.219 15.242 1 98.31 50 LYS A CA 1
ATOM 394 C C . LYS A 1 50 ? -5.234 -39 15.047 1 98.31 50 LYS A C 1
ATOM 396 O O . LYS A 1 50 ? -5.152 -38.469 13.938 1 98.31 50 LYS A O 1
ATOM 401 N N . VAL A 1 51 ? -4.566 -38.594 16.016 1 98 51 VAL A N 1
ATOM 402 C CA . VAL A 1 51 ? -3.699 -37.406 15.953 1 98 51 VAL A CA 1
ATOM 403 C C . VAL A 1 51 ? -2.555 -37.656 14.977 1 98 51 VAL A C 1
ATOM 405 O O . VAL A 1 51 ? -2.104 -36.75 14.281 1 98 51 VAL A O 1
ATOM 408 N N . GLY A 1 52 ? -2.062 -38.875 14.93 1 96.38 52 GLY A N 1
ATOM 409 C CA . GLY A 1 52 ? -1.059 -39.25 13.938 1 96.38 52 GLY A CA 1
ATOM 410 C C . GLY A 1 52 ? -1.502 -38.969 12.516 1 96.38 52 GLY A C 1
ATOM 411 O O . GLY A 1 52 ? -0.708 -38.5 11.688 1 96.38 52 GLY A O 1
ATOM 412 N N . GLN A 1 53 ? -2.795 -39.219 12.227 1 97.44 53 GLN A N 1
ATOM 413 C CA . GLN A 1 53 ? -3.346 -38.969 10.906 1 97.44 53 GLN A CA 1
ATOM 414 C C . GLN A 1 53 ? -3.348 -37.469 10.586 1 97.44 53 GLN A C 1
ATOM 416 O O . GLN A 1 53 ? -3.424 -37.062 9.422 1 97.44 53 GLN A O 1
ATOM 421 N N . MET A 1 54 ? -3.209 -36.594 11.57 1 98.38 54 MET A N 1
ATOM 422 C CA . MET A 1 54 ? -3.248 -35.156 11.414 1 98.38 54 MET A CA 1
ATOM 423 C C . MET A 1 54 ? -1.846 -34.594 11.219 1 98.38 54 MET A C 1
ATOM 425 O O . MET A 1 54 ? -1.651 -33.375 11.25 1 98.38 54 MET A O 1
ATOM 429 N N . ASP A 1 55 ? -0.872 -35.438 11.047 1 96.75 55 ASP A N 1
ATOM 430 C CA . ASP A 1 55 ? 0.51 -35 10.945 1 96.75 55 ASP A CA 1
ATOM 431 C C . ASP A 1 55 ? 1.147 -35.469 9.641 1 96.75 55 ASP A C 1
ATOM 433 O O . ASP A 1 55 ? 1.056 -36.656 9.289 1 96.75 55 ASP A O 1
ATOM 437 N N . MET A 1 56 ? 1.701 -34.531 8.953 1 96.56 56 MET A N 1
ATOM 438 C CA . MET A 1 56 ? 2.484 -34.844 7.758 1 96.56 56 MET A CA 1
ATOM 439 C C . MET A 1 56 ? 3.979 -34.781 8.055 1 96.56 56 MET A C 1
ATOM 441 O O . MET A 1 56 ? 4.461 -33.781 8.609 1 96.56 56 MET A O 1
ATOM 445 N N . VAL A 1 57 ? 4.703 -35.75 7.68 1 93.69 57 VAL A N 1
ATOM 446 C CA . VAL A 1 57 ? 6.152 -35.781 7.852 1 93.69 57 VAL A CA 1
ATOM 447 C C . VAL A 1 57 ? 6.836 -35.625 6.496 1 93.69 57 VAL A C 1
ATOM 449 O O . VAL A 1 57 ? 6.168 -35.469 5.469 1 93.69 57 VAL A O 1
ATOM 452 N N . THR A 1 58 ? 8.156 -35.531 6.492 1 92.56 58 THR A N 1
ATOM 453 C CA . THR A 1 58 ? 8.867 -35.281 5.246 1 92.56 58 THR A CA 1
ATOM 454 C C . THR A 1 58 ? 9.914 -36.344 4.977 1 92.56 58 THR A C 1
ATOM 456 O O . THR A 1 58 ? 10.516 -36.875 5.91 1 92.56 58 THR A O 1
ATOM 459 N N . VAL A 1 59 ? 10.188 -36.625 3.777 1 90.38 59 VAL A N 1
ATOM 460 C CA . VAL A 1 59 ? 11.219 -37.562 3.367 1 90.38 59 VAL A CA 1
ATOM 461 C C . VAL A 1 59 ? 12.594 -37 3.709 1 90.38 59 VAL A C 1
ATOM 463 O O . VAL A 1 59 ? 13.562 -37.781 3.842 1 90.38 59 VAL A O 1
ATOM 466 N N . TRP A 1 60 ? 12.609 -35.781 3.918 1 86.25 60 TRP A N 1
ATOM 467 C CA . TRP A 1 60 ? 13.883 -35.125 4.238 1 86.25 60 TRP A CA 1
ATOM 468 C C . TRP A 1 60 ? 14.352 -35.531 5.637 1 86.25 60 TRP A C 1
ATOM 470 O O . TRP A 1 60 ? 15.539 -35.406 5.953 1 86.25 60 TRP A O 1
ATOM 480 N N . ASP A 1 61 ? 13.43 -36 6.477 1 86.19 61 ASP A N 1
ATOM 481 C CA . ASP A 1 61 ? 13.742 -36.438 7.836 1 86.19 61 ASP A CA 1
ATOM 482 C C . ASP A 1 61 ? 13.469 -37.938 8.008 1 86.19 61 ASP A C 1
ATOM 484 O O . ASP A 1 61 ? 13.172 -38.406 9.109 1 86.19 61 ASP A O 1
ATOM 488 N N . LYS A 1 62 ? 13.477 -38.656 6.98 1 85.75 62 LYS A N 1
ATOM 489 C CA . LYS A 1 62 ? 13.047 -40.062 6.984 1 85.75 62 LYS A CA 1
ATOM 490 C C . LYS A 1 62 ? 13.883 -40.875 7.949 1 85.75 62 LYS A C 1
ATOM 492 O O . LYS A 1 62 ? 13.367 -41.781 8.609 1 85.75 62 LYS A O 1
ATOM 497 N N . GLU A 1 63 ? 15.195 -40.562 8.016 1 85.69 63 GLU A N 1
ATOM 498 C CA . GLU A 1 63 ? 16.062 -41.312 8.914 1 85.69 63 GLU A CA 1
ATOM 499 C C . GLU A 1 63 ? 15.602 -41.188 10.367 1 85.69 63 GLU A C 1
ATOM 501 O O . GLU A 1 63 ? 15.531 -42.156 11.094 1 85.69 63 GLU A O 1
ATOM 506 N N . ALA A 1 64 ? 15.289 -39.969 10.664 1 83.5 64 ALA A N 1
ATOM 507 C CA . ALA A 1 64 ? 14.805 -39.719 12.016 1 83.5 64 ALA A CA 1
ATOM 508 C C . ALA A 1 64 ? 13.469 -40.406 12.258 1 83.5 64 ALA A C 1
ATOM 510 O O . ALA A 1 64 ? 13.219 -40.938 13.344 1 83.5 64 ALA A O 1
ATOM 511 N N . ILE A 1 65 ? 12.664 -40.438 11.312 1 83.38 65 ILE A N 1
ATOM 512 C CA . ILE A 1 65 ? 11.336 -41.031 11.414 1 83.38 65 ILE A CA 1
ATOM 513 C C . ILE A 1 65 ? 11.461 -42.531 11.531 1 83.38 65 ILE A C 1
ATOM 515 O O . ILE A 1 65 ? 10.82 -43.156 12.383 1 83.38 65 ILE A O 1
ATOM 519 N N . PHE A 1 66 ? 12.305 -43.156 10.805 1 82.88 66 PHE A N 1
ATOM 520 C CA . PHE A 1 66 ? 12.516 -44.594 10.82 1 82.88 66 PHE A CA 1
ATOM 521 C C . PHE A 1 66 ? 13.102 -45.031 12.156 1 82.88 66 PHE A C 1
ATOM 523 O O . PHE A 1 66 ? 12.703 -46.062 12.703 1 82.88 66 PHE A O 1
ATOM 530 N N . LYS A 1 67 ? 13.961 -44.25 12.617 1 83.19 67 LYS A N 1
ATOM 531 C CA . LYS A 1 67 ? 14.602 -44.562 13.898 1 83.19 67 LYS A CA 1
ATOM 532 C C . LYS A 1 67 ? 13.594 -44.531 15.039 1 83.19 67 LYS A C 1
ATOM 534 O O . LYS A 1 67 ? 13.703 -45.281 15.992 1 83.19 67 LYS A O 1
ATOM 539 N N . ASN A 1 68 ? 12.688 -43.688 14.938 1 83.31 68 ASN A N 1
ATOM 540 C CA . ASN A 1 68 ? 11.68 -43.531 15.984 1 83.31 68 ASN A CA 1
ATOM 541 C C . ASN A 1 68 ? 10.703 -44.688 15.984 1 83.31 68 ASN A C 1
ATOM 543 O O . ASN A 1 68 ? 10.047 -44.969 17 1 83.31 68 ASN A O 1
ATOM 547 N N . GLY A 1 69 ? 10.484 -45.312 14.914 1 81.25 69 GLY A N 1
ATOM 548 C CA . GLY A 1 69 ? 9.688 -46.531 14.82 1 81.25 69 GLY A CA 1
ATOM 549 C C . GLY A 1 69 ? 8.195 -46.25 14.828 1 81.25 69 GLY A C 1
ATOM 550 O O . GLY A 1 69 ? 7.395 -47.188 14.938 1 81.25 69 GLY A O 1
ATOM 551 N N . TYR A 1 70 ? 7.891 -45.031 14.867 1 85.5 70 TYR A N 1
ATOM 552 C CA . TYR A 1 70 ? 6.484 -44.656 14.805 1 85.5 70 TYR A CA 1
ATOM 553 C C . TYR A 1 70 ? 6.066 -44.344 13.367 1 85.5 70 TYR A C 1
ATOM 555 O O . TYR A 1 70 ? 6.641 -43.469 12.719 1 85.5 70 TYR A O 1
ATOM 563 N N . TYR A 1 71 ? 4.961 -45 12.898 1 89.62 71 TYR A N 1
ATOM 564 C CA . TYR A 1 71 ? 4.648 -44.906 11.477 1 89.62 71 TYR A CA 1
ATOM 565 C C . TYR A 1 71 ? 3.182 -44.531 11.266 1 89.62 71 TYR A C 1
ATOM 567 O O . TYR A 1 71 ? 2.686 -44.562 10.141 1 89.62 71 TYR A O 1
ATOM 575 N N . ASP A 1 72 ? 2.467 -44.156 12.273 1 91.69 72 ASP A N 1
ATOM 576 C CA . ASP A 1 72 ? 1.039 -43.906 12.156 1 91.69 72 ASP A CA 1
ATOM 577 C C . ASP A 1 72 ? 0.793 -42.438 11.727 1 91.69 72 ASP A C 1
ATOM 579 O O . ASP A 1 72 ? -0.117 -41.781 12.234 1 91.69 72 ASP A O 1
ATOM 583 N N . PHE A 1 73 ? 1.589 -41.938 10.828 1 94.31 73 PHE A N 1
ATOM 584 C CA . PHE A 1 73 ? 1.374 -40.594 10.297 1 94.31 73 PHE A CA 1
ATOM 585 C C . PHE A 1 73 ? 0.326 -40.625 9.188 1 94.31 73 PHE A C 1
ATOM 587 O O . PHE A 1 73 ? 0.047 -41.656 8.609 1 94.31 73 PHE A O 1
ATOM 594 N N . GLY A 1 74 ? -0.182 -39.375 8.961 1 96.38 74 GLY A N 1
ATOM 595 C CA . GLY A 1 74 ? -1.234 -39.312 7.961 1 96.38 74 GLY A CA 1
ATOM 596 C C . GLY A 1 74 ? -0.708 -39.062 6.559 1 96.38 74 GLY A C 1
ATOM 597 O O . GLY A 1 74 ? -1.375 -39.375 5.574 1 96.38 74 GLY A O 1
ATOM 598 N N . ALA A 1 75 ? 0.417 -38.438 6.465 1 96.88 75 ALA A N 1
ATOM 599 C CA . ALA A 1 75 ? 0.867 -38 5.145 1 96.88 75 ALA A CA 1
ATOM 600 C C . ALA A 1 75 ? 2.381 -37.812 5.121 1 96.88 75 ALA A C 1
ATOM 602 O O . ALA A 1 75 ? 3.018 -37.719 6.172 1 96.88 75 ALA A O 1
ATOM 603 N N . TRP A 1 76 ? 2.957 -37.812 3.926 1 95.94 76 TRP A N 1
ATOM 604 C CA . TRP A 1 76 ? 4.363 -37.5 3.67 1 95.94 76 TRP A CA 1
ATOM 605 C C . TRP A 1 76 ? 4.516 -36.406 2.627 1 95.94 76 TRP A C 1
ATOM 607 O O . TRP A 1 76 ? 3.785 -36.375 1.633 1 95.94 76 TRP A O 1
ATOM 617 N N . LEU A 1 77 ? 5.332 -35.438 2.873 1 95 77 LEU A N 1
ATOM 618 C CA . LEU A 1 77 ? 5.859 -34.562 1.855 1 95 77 LEU A CA 1
ATOM 619 C C . LEU A 1 77 ? 7.055 -35.156 1.145 1 95 77 LEU A C 1
ATOM 621 O O . LEU A 1 77 ? 8.078 -35.438 1.772 1 95 77 LEU A O 1
ATOM 625 N N . ALA A 1 78 ? 6.941 -35.438 -0.188 1 91.56 78 ALA A N 1
ATOM 626 C CA . ALA A 1 78 ? 7.996 -36.219 -0.833 1 91.56 78 ALA A CA 1
ATOM 627 C C . ALA A 1 78 ? 8.086 -35.875 -2.32 1 91.56 78 ALA A C 1
ATOM 629 O O . ALA A 1 78 ? 7.07 -35.688 -2.982 1 91.56 78 ALA A O 1
ATOM 630 N N . ASP A 1 79 ? 9.219 -35.75 -2.783 1 90.81 79 ASP A N 1
ATOM 631 C CA . ASP A 1 79 ? 9.562 -35.688 -4.199 1 90.81 79 ASP A CA 1
ATOM 632 C C . ASP A 1 79 ? 10.32 -36.938 -4.629 1 90.81 79 ASP A C 1
ATOM 634 O O . ASP A 1 79 ? 11.539 -36.906 -4.828 1 90.81 79 ASP A O 1
ATOM 638 N N . LEU A 1 80 ? 9.539 -38.062 -4.828 1 91.56 80 LEU A N 1
ATOM 639 C CA . LEU A 1 80 ? 10.156 -39.375 -4.977 1 91.56 80 LEU A CA 1
ATOM 640 C C . LEU A 1 80 ? 9.695 -40.062 -6.27 1 91.56 80 LEU A C 1
ATOM 642 O O . LEU A 1 80 ? 8.648 -39.719 -6.816 1 91.56 80 LEU A O 1
ATOM 646 N N . GLU A 1 81 ? 10.531 -40.969 -6.652 1 94.06 81 GLU A N 1
ATOM 647 C CA . GLU A 1 81 ? 10.188 -41.906 -7.734 1 94.06 81 GLU A CA 1
ATOM 648 C C . GLU A 1 81 ? 9.227 -42.969 -7.254 1 94.06 81 GLU A C 1
ATOM 650 O O . GLU A 1 81 ? 9.07 -43.188 -6.047 1 94.06 81 GLU A O 1
ATOM 655 N N . PRO A 1 82 ? 8.547 -43.625 -8.195 1 96.06 82 PRO A N 1
ATOM 656 C CA . PRO A 1 82 ? 7.512 -44.625 -7.836 1 96.06 82 PRO A CA 1
ATOM 657 C C . PRO A 1 82 ? 8.008 -45.656 -6.836 1 96.06 82 PRO A C 1
ATOM 659 O O . PRO A 1 82 ? 7.293 -46 -5.887 1 96.06 82 PRO A O 1
ATOM 662 N N . GLU A 1 83 ? 9.25 -46.156 -7 1 96.31 83 GLU A N 1
ATOM 663 C CA . GLU A 1 83 ? 9.773 -47.219 -6.121 1 96.31 83 GLU A CA 1
ATOM 664 C C . GLU A 1 83 ? 9.906 -46.719 -4.688 1 96.31 83 GLU A C 1
ATOM 666 O O . GLU A 1 83 ? 9.562 -47.406 -3.74 1 96.31 83 GLU A O 1
ATOM 671 N N . GLU A 1 84 ? 10.352 -45.531 -4.648 1 95.06 84 GLU A N 1
ATOM 672 C CA . GLU A 1 84 ? 10.531 -44.969 -3.322 1 95.06 84 GLU A CA 1
ATOM 673 C C . GLU A 1 84 ? 9.188 -44.656 -2.668 1 95.06 84 GLU A C 1
ATOM 675 O O . GLU A 1 84 ? 9.039 -44.781 -1.45 1 95.06 84 GLU A O 1
ATOM 680 N N . CYS A 1 85 ? 8.234 -44.25 -3.43 1 96 85 CYS A N 1
ATOM 681 C CA . CYS A 1 85 ? 6.891 -44.031 -2.912 1 96 85 CYS A CA 1
ATOM 682 C C . CYS A 1 85 ? 6.309 -45.344 -2.363 1 96 85 CYS A C 1
ATOM 684 O O . CYS A 1 85 ? 5.676 -45.344 -1.305 1 96 85 CYS A O 1
ATOM 686 N N . ASN A 1 86 ? 6.535 -46.406 -3.088 1 97.06 86 ASN A N 1
ATOM 687 C CA . ASN A 1 86 ? 6.082 -47.688 -2.635 1 97.06 86 ASN A CA 1
ATOM 688 C C . ASN A 1 86 ? 6.742 -48.094 -1.318 1 97.06 86 ASN A C 1
ATOM 690 O O . ASN A 1 86 ? 6.109 -48.719 -0.463 1 97.06 86 ASN A O 1
ATOM 694 N N . GLN A 1 87 ? 7.98 -47.719 -1.216 1 94.81 87 GLN A N 1
ATOM 695 C CA . GLN A 1 87 ? 8.688 -48 0.026 1 94.81 87 GLN A CA 1
ATOM 696 C C . GLN A 1 87 ? 8.07 -47.281 1.203 1 94.81 87 GLN A C 1
ATOM 698 O O . GLN A 1 87 ? 7.969 -47.812 2.307 1 94.81 87 GLN A O 1
ATOM 703 N N . LEU A 1 88 ? 7.66 -46.094 0.96 1 94.75 88 LEU A N 1
ATOM 704 C CA . LEU A 1 88 ? 6.98 -45.344 2.01 1 94.75 88 LEU A CA 1
ATOM 705 C C . LEU A 1 88 ? 5.668 -46 2.398 1 94.75 88 LEU A C 1
ATOM 707 O O . LEU A 1 88 ? 5.367 -46.156 3.586 1 94.75 88 LEU A O 1
ATOM 711 N N . GLN A 1 89 ? 4.938 -46.406 1.43 1 96.19 89 GLN A N 1
ATOM 712 C CA . GLN A 1 89 ? 3.645 -47.031 1.681 1 96.19 89 GLN A CA 1
ATOM 713 C C . GLN A 1 89 ? 3.801 -48.312 2.471 1 96.19 89 GLN A C 1
ATOM 715 O O . GLN A 1 89 ? 2.93 -48.656 3.268 1 96.19 89 GLN A O 1
ATOM 720 N N . LYS A 1 90 ? 4.895 -49 2.268 1 95.25 90 LYS A N 1
ATOM 721 C CA . LYS A 1 90 ? 5.148 -50.219 2.996 1 95.25 90 LYS A CA 1
ATOM 722 C C . LYS A 1 90 ? 5.219 -49.969 4.5 1 95.25 90 LYS A C 1
ATOM 724 O O . LYS A 1 90 ? 4.832 -50.844 5.297 1 95.25 90 LYS A O 1
ATOM 729 N N . LEU A 1 91 ? 5.676 -48.844 4.801 1 93.94 91 LEU A N 1
ATOM 730 C CA . LEU A 1 91 ? 5.762 -48.5 6.215 1 93.94 91 LEU A CA 1
ATOM 731 C C . LEU A 1 91 ? 4.375 -48.438 6.844 1 93.94 91 LEU A C 1
ATOM 733 O O . LEU A 1 91 ? 4.195 -48.812 8.008 1 93.94 91 LEU A O 1
ATOM 737 N N . SER A 1 92 ? 3.377 -47.969 6.145 1 94.69 92 SER A N 1
ATOM 738 C CA . SER A 1 92 ? 2.018 -47.875 6.668 1 94.69 92 SER A CA 1
ATOM 739 C C . SER A 1 92 ? 1.442 -49.25 6.996 1 94.69 92 SER A C 1
ATOM 741 O O . SER A 1 92 ? 0.628 -49.375 7.91 1 94.69 92 SER A O 1
ATOM 743 N N . GLU A 1 93 ? 1.867 -50.219 6.332 1 93.88 93 GLU A N 1
ATOM 744 C CA . GLU A 1 93 ? 1.39 -51.594 6.559 1 93.88 93 GLU A CA 1
ATOM 745 C C . GLU A 1 93 ? 1.916 -52.156 7.879 1 93.88 93 GLU A C 1
ATOM 747 O O . GLU A 1 93 ? 1.403 -53.156 8.383 1 93.88 93 GLU A O 1
ATOM 752 N N . GLN A 1 94 ? 2.854 -51.5 8.383 1 92.25 94 GLN A N 1
ATOM 753 C CA . GLN A 1 94 ? 3.438 -51.969 9.648 1 92.25 94 GLN A CA 1
ATOM 754 C C . GLN A 1 94 ? 2.641 -51.438 10.836 1 92.25 94 GLN A C 1
ATOM 756 O O . GLN A 1 94 ? 2.904 -51.812 11.984 1 92.25 94 GLN A O 1
ATOM 761 N N . THR A 1 95 ? 1.678 -50.688 10.594 1 94.62 95 THR A N 1
ATOM 762 C CA . THR A 1 95 ? 0.856 -50.156 11.672 1 94.62 95 THR A CA 1
ATOM 763 C C . THR A 1 95 ? -0.354 -51.031 11.938 1 94.62 95 THR A C 1
ATOM 765 O O . THR A 1 95 ? -0.693 -51.906 11.117 1 94.62 95 THR A O 1
ATOM 768 N N . ARG A 1 96 ? -1.006 -50.844 13.039 1 95.25 96 ARG A N 1
ATOM 769 C CA . ARG A 1 96 ? -2.102 -51.688 13.484 1 95.25 96 ARG A CA 1
ATOM 770 C C . ARG A 1 96 ? -3.25 -51.688 12.484 1 95.25 96 ARG A C 1
ATOM 772 O O . ARG A 1 96 ? -3.779 -52.719 12.117 1 95.25 96 ARG A O 1
ATOM 779 N N . LEU A 1 97 ? -3.555 -50.469 12.016 1 96.69 97 LEU A N 1
ATOM 780 C CA . LEU A 1 97 ? -4.734 -50.312 11.172 1 96.69 97 LEU A CA 1
ATOM 781 C C . LEU A 1 97 ? -4.348 -50.25 9.703 1 96.69 97 LEU A C 1
ATOM 783 O O . LEU A 1 97 ? -5.215 -50.25 8.828 1 96.69 97 LEU A O 1
ATOM 787 N N . LYS A 1 98 ? -3.053 -50.156 9.375 1 96.31 98 LYS A N 1
ATOM 788 C CA . LYS A 1 98 ? -2.48 -50.156 8.031 1 96.31 98 LYS A CA 1
ATOM 789 C C . LYS A 1 98 ? -3.115 -49.062 7.156 1 96.31 98 LYS A C 1
ATOM 791 O O . LYS A 1 98 ? -3.484 -49.312 6.008 1 96.31 98 LYS A O 1
ATOM 796 N N . ILE A 1 99 ? -3.375 -47.906 7.695 1 98.06 99 ILE A N 1
ATOM 797 C CA . ILE A 1 99 ? -3.941 -46.781 6.961 1 98.06 99 ILE A CA 1
ATOM 798 C C . ILE A 1 99 ? -2.904 -46.219 5.98 1 98.06 99 ILE A C 1
ATOM 800 O O . ILE A 1 99 ? -1.81 -45.844 6.387 1 98.06 99 ILE A O 1
ATOM 804 N N . PRO A 1 100 ? -3.197 -46.188 4.672 1 98.06 100 PRO A N 1
ATOM 805 C CA . PRO A 1 100 ? -2.223 -45.688 3.701 1 98.06 100 PRO A CA 1
ATOM 806 C C . PRO A 1 100 ? -1.881 -44.219 3.914 1 98.06 100 PRO A C 1
ATOM 808 O O . PRO A 1 100 ? -2.699 -43.469 4.445 1 98.06 100 PRO A O 1
ATOM 811 N N . TYR A 1 101 ? -0.67 -43.844 3.451 1 97.75 101 TYR A N 1
ATOM 812 C CA . TYR A 1 101 ? -0.233 -42.438 3.533 1 97.75 101 TYR A CA 1
ATOM 813 C C . TYR A 1 101 ? -0.778 -41.625 2.367 1 97.75 101 TYR A C 1
ATOM 815 O O . TYR A 1 101 ? -0.891 -42.156 1.247 1 97.75 101 TYR A O 1
ATOM 823 N N . LEU A 1 102 ? -1.167 -40.375 2.639 1 97.69 102 LEU A N 1
ATOM 824 C CA . LEU A 1 102 ? -1.207 -39.344 1.582 1 97.69 102 LEU A CA 1
ATOM 825 C C . LEU A 1 102 ? 0.193 -38.844 1.271 1 97.69 102 LEU A C 1
ATOM 827 O O . LEU A 1 102 ? 0.925 -38.438 2.176 1 97.69 102 LEU A O 1
ATOM 831 N N . ILE A 1 103 ? 0.596 -38.938 0.058 1 97.5 103 ILE A N 1
ATOM 832 C CA . ILE A 1 103 ? 1.891 -38.406 -0.34 1 97.5 103 ILE A CA 1
ATOM 833 C C . ILE A 1 103 ? 1.686 -37.156 -1.226 1 97.5 103 ILE A C 1
ATOM 835 O O . ILE A 1 103 ? 1.063 -37.25 -2.287 1 97.5 103 ILE A O 1
ATOM 839 N N . GLY A 1 104 ? 2.164 -36 -0.733 1 96.5 104 GLY A N 1
ATOM 840 C CA . GLY A 1 104 ? 1.924 -34.75 -1.426 1 96.5 104 GLY A CA 1
ATOM 841 C C . GLY A 1 104 ? 3.199 -34 -1.781 1 96.5 104 GLY A C 1
ATOM 842 O O . GLY A 1 104 ? 4.25 -34.219 -1.179 1 96.5 104 GLY A O 1
ATOM 843 N N . MET A 1 105 ? 3.076 -33.125 -2.758 1 94.31 105 MET A N 1
ATOM 844 C CA . MET A 1 105 ? 4.199 -32.281 -3.191 1 94.31 105 MET A CA 1
ATOM 845 C C . MET A 1 105 ? 3.707 -31.047 -3.926 1 94.31 105 MET A C 1
ATOM 847 O O . MET A 1 105 ? 2.586 -31.031 -4.441 1 94.31 105 MET A O 1
ATOM 851 N N . ASP A 1 106 ? 4.559 -30.047 -3.926 1 93.19 106 ASP A N 1
ATOM 852 C CA . ASP A 1 106 ? 4.312 -28.859 -4.754 1 93.19 106 ASP A CA 1
ATOM 853 C C . ASP A 1 106 ? 4.547 -29.172 -6.23 1 93.19 106 ASP A C 1
ATOM 855 O O . ASP A 1 106 ? 5.648 -28.984 -6.746 1 93.19 106 ASP A O 1
ATOM 859 N N . ALA A 1 107 ? 3.613 -29.578 -6.859 1 92.19 107 ALA A N 1
ATOM 860 C CA . ALA A 1 107 ? 3.576 -29.797 -8.305 1 92.19 107 ALA A CA 1
ATOM 861 C C . ALA A 1 107 ? 2.756 -28.719 -9 1 92.19 107 ALA A C 1
ATOM 863 O O . ALA A 1 107 ? 1.665 -28.984 -9.508 1 92.19 107 ALA A O 1
ATOM 864 N N . ALA A 1 108 ? 3.32 -27.547 -9.117 1 90.19 108 ALA A N 1
ATOM 865 C CA . ALA A 1 108 ? 2.604 -26.312 -9.398 1 90.19 108 ALA A CA 1
ATOM 866 C C . ALA A 1 108 ? 2.252 -26.203 -10.883 1 90.19 108 ALA A C 1
ATOM 868 O O . ALA A 1 108 ? 1.234 -25.609 -11.242 1 90.19 108 ALA A O 1
ATOM 869 N N . HIS A 1 109 ? 3.064 -26.641 -11.766 1 94.75 109 HIS A N 1
ATOM 870 C CA . HIS A 1 109 ? 2.867 -26.609 -13.211 1 94.75 109 HIS A CA 1
ATOM 871 C C . HIS A 1 109 ? 3.477 -27.844 -13.875 1 94.75 109 HIS A C 1
ATOM 873 O O . HIS A 1 109 ? 4.238 -27.719 -14.836 1 94.75 109 HIS A O 1
ATOM 879 N N . GLY A 1 110 ? 2.969 -28.969 -13.414 1 94.12 110 GLY A N 1
ATOM 880 C CA . GLY A 1 110 ? 3.566 -30.266 -13.633 1 94.12 110 GLY A CA 1
ATOM 881 C C . GLY A 1 110 ? 4.441 -30.734 -12.484 1 94.12 110 GLY A C 1
ATOM 882 O O . GLY A 1 110 ? 4.598 -30.016 -11.492 1 94.12 110 GLY A O 1
ATOM 883 N N . TYR A 1 111 ? 4.906 -31.922 -12.539 1 93.62 111 TYR A N 1
ATOM 884 C CA . TYR A 1 111 ? 5.797 -32.406 -11.492 1 93.62 111 TYR A CA 1
ATOM 885 C C . TYR A 1 111 ? 7.242 -32.031 -11.789 1 93.62 111 TYR A C 1
ATOM 887 O O . TYR A 1 111 ? 8.109 -32.906 -11.875 1 93.62 111 TYR A O 1
ATOM 895 N N . ALA A 1 112 ? 7.449 -30.703 -11.758 1 93.69 112 ALA A N 1
ATOM 896 C CA . ALA A 1 112 ? 8.703 -30.109 -12.211 1 93.69 112 ALA A CA 1
ATOM 897 C C . ALA A 1 112 ? 9.828 -30.375 -11.211 1 93.69 112 ALA A C 1
ATOM 899 O O . ALA A 1 112 ? 11 -30.156 -11.508 1 93.69 112 ALA A O 1
ATOM 900 N N . MET A 1 113 ? 9.484 -30.953 -10.062 1 91.56 113 MET A N 1
ATOM 901 C CA . MET A 1 113 ? 10.453 -31.234 -9.016 1 91.56 113 MET A CA 1
ATOM 902 C C . MET A 1 113 ? 11.094 -32.594 -9.219 1 91.56 113 MET A C 1
ATOM 904 O O . MET A 1 113 ? 11.977 -33 -8.461 1 91.56 113 MET A O 1
ATOM 908 N N . LEU A 1 114 ? 10.664 -33.281 -10.242 1 92.19 114 LEU A N 1
ATOM 909 C CA . LEU A 1 114 ? 11.242 -34.562 -10.617 1 92.19 114 LEU A CA 1
ATOM 910 C C . LEU A 1 114 ? 11.82 -34.5 -12.031 1 92.19 114 LEU A C 1
ATOM 912 O O . LEU A 1 114 ? 11.211 -33.938 -12.93 1 92.19 114 LEU A O 1
ATOM 916 N N . THR A 1 115 ? 12.875 -35.125 -12.266 1 93.06 115 THR A N 1
ATOM 917 C CA . THR A 1 115 ? 13.602 -35.094 -13.531 1 93.06 115 THR A CA 1
ATOM 918 C C . THR A 1 115 ? 12.812 -35.812 -14.633 1 93.06 115 THR A C 1
ATOM 920 O O . THR A 1 115 ? 12.25 -36.875 -14.414 1 93.06 115 THR A O 1
ATOM 923 N N . GLY A 1 116 ? 12.758 -35.156 -15.758 1 92.62 116 GLY A N 1
ATOM 924 C CA . GLY A 1 116 ? 12.242 -35.812 -16.953 1 92.62 116 GLY A CA 1
ATOM 925 C C . GLY A 1 116 ? 10.75 -35.594 -17.156 1 92.62 116 GLY A C 1
ATOM 926 O O . GLY A 1 116 ? 10.211 -35.906 -18.219 1 92.62 116 GLY A O 1
ATOM 927 N N . ARG A 1 117 ? 10.07 -35.031 -16.266 1 94.69 117 ARG A N 1
ATOM 928 C CA . ARG A 1 117 ? 8.625 -34.844 -16.328 1 94.69 117 ARG A CA 1
ATOM 929 C C . ARG A 1 117 ? 8.273 -33.719 -17.312 1 94.69 117 ARG A C 1
ATOM 931 O O . ARG A 1 117 ? 9.164 -33 -17.781 1 94.69 117 ARG A O 1
ATOM 938 N N . THR A 1 118 ? 7.012 -33.656 -17.688 1 96.69 118 THR A N 1
ATOM 939 C CA . THR A 1 118 ? 6.52 -32.531 -18.484 1 96.69 118 THR A CA 1
ATOM 940 C C . THR A 1 118 ? 6.359 -31.281 -17.625 1 96.69 118 THR A C 1
ATOM 942 O O . THR A 1 118 ? 5.676 -31.312 -16.609 1 96.69 118 THR A O 1
ATOM 945 N N . ILE A 1 119 ? 7 -30.234 -18.078 1 97.44 119 ILE A N 1
ATOM 946 C CA . ILE A 1 119 ? 6.906 -28.984 -17.344 1 97.44 119 ILE A CA 1
ATOM 947 C C . ILE A 1 119 ? 6.105 -27.969 -18.172 1 97.44 119 ILE A C 1
ATOM 949 O O . ILE A 1 119 ? 6.602 -27.438 -19.156 1 97.44 119 ILE A O 1
ATOM 953 N N . PHE A 1 120 ? 4.922 -27.672 -17.734 1 98.12 120 PHE A N 1
ATOM 954 C CA . PHE A 1 120 ? 4.031 -26.719 -18.375 1 98.12 120 PHE A CA 1
ATOM 955 C C . PHE A 1 120 ? 4.371 -25.297 -17.969 1 98.12 120 PHE A C 1
ATOM 957 O O . PHE A 1 120 ? 5.191 -25.078 -17.062 1 98.12 120 PHE A O 1
ATOM 964 N N . PRO A 1 121 ? 3.793 -24.219 -18.672 1 98.31 121 PRO A N 1
ATOM 965 C CA . PRO A 1 121 ? 3.965 -22.844 -18.203 1 98.31 121 PRO A CA 1
ATOM 966 C C . PRO A 1 121 ? 3.451 -22.641 -16.781 1 98.31 121 PRO A C 1
ATOM 968 O O . PRO A 1 121 ? 2.537 -23.344 -16.344 1 98.31 121 PRO A O 1
ATOM 971 N N . THR A 1 122 ? 4.07 -21.703 -16.047 1 97.94 122 THR A N 1
ATOM 972 C CA . THR A 1 122 ? 3.641 -21.391 -14.688 1 97.94 122 THR A CA 1
ATOM 973 C C . THR A 1 122 ? 2.213 -20.844 -14.68 1 97.94 122 THR A C 1
ATOM 975 O O . THR A 1 122 ? 1.645 -20.578 -15.742 1 97.94 122 THR A O 1
ATOM 978 N N . SER A 1 123 ? 1.653 -20.719 -13.484 1 98.25 123 SER A N 1
ATOM 979 C CA . SER A 1 123 ? 0.255 -20.328 -13.336 1 98.25 123 SER A CA 1
ATOM 980 C C . SER A 1 123 ? -0.008 -18.969 -13.953 1 98.25 123 SER A C 1
ATOM 982 O O . SER A 1 123 ? -1.016 -18.766 -14.641 1 98.25 123 SER A O 1
ATOM 984 N N . ILE A 1 124 ? 0.844 -18.016 -13.75 1 98.56 124 ILE A N 1
ATOM 985 C CA . ILE A 1 124 ? 0.637 -16.672 -14.297 1 98.56 124 ILE A CA 1
ATOM 986 C C . ILE A 1 124 ? 0.698 -16.734 -15.828 1 98.56 124 ILE A C 1
ATOM 988 O O . ILE A 1 124 ? -0.028 -16.016 -16.516 1 98.56 124 ILE A O 1
ATOM 992 N N . SER A 1 125 ? 1.637 -17.562 -16.328 1 98.62 125 SER A N 1
ATOM 993 C CA . SER A 1 125 ? 1.712 -17.781 -17.766 1 98.62 125 SER A CA 1
ATOM 994 C C . SER A 1 125 ? 0.419 -18.375 -18.312 1 98.62 125 SER A C 1
ATOM 996 O O . SER A 1 125 ? -0.096 -17.953 -19.344 1 98.62 125 SER A O 1
ATOM 998 N N . MET A 1 126 ? -0.057 -19.391 -17.594 1 98.75 126 MET A N 1
ATOM 999 C CA . MET A 1 126 ? -1.29 -20.047 -18.016 1 98.75 126 MET A CA 1
ATOM 1000 C C . MET A 1 126 ? -2.465 -19.078 -17.969 1 98.75 126 MET A C 1
ATOM 1002 O O . MET A 1 126 ? -3.359 -19.125 -18.812 1 98.75 126 MET A O 1
ATOM 1006 N N . ALA A 1 127 ? -2.469 -18.203 -16.953 1 98.88 127 ALA A N 1
ATOM 1007 C CA . ALA A 1 127 ? -3.514 -17.188 -16.875 1 98.88 127 ALA A CA 1
ATOM 1008 C C . ALA A 1 127 ? -3.477 -16.266 -18.094 1 98.88 127 ALA A C 1
ATOM 1010 O O . ALA A 1 127 ? -4.52 -15.805 -18.562 1 98.88 127 ALA A O 1
ATOM 1011 N N . ALA A 1 128 ? -2.338 -16.031 -18.609 1 98.88 128 ALA A N 1
ATOM 1012 C CA . ALA A 1 128 ? -2.156 -15.141 -19.766 1 98.88 128 ALA A CA 1
ATOM 1013 C C . ALA A 1 128 ? -2.799 -15.719 -21.016 1 98.88 128 ALA A C 1
ATOM 1015 O O . ALA A 1 128 ? -3.01 -15.016 -22 1 98.88 128 ALA A O 1
ATOM 1016 N N . THR A 1 129 ? -3.111 -17.016 -20.984 1 98.81 129 THR A N 1
ATOM 1017 C CA . THR A 1 129 ? -3.748 -17.641 -22.141 1 98.81 129 THR A CA 1
ATOM 1018 C C . THR A 1 129 ? -5.23 -17.281 -22.203 1 98.81 129 THR A C 1
ATOM 1020 O O . THR A 1 129 ? -5.848 -17.359 -23.266 1 98.81 129 THR A O 1
ATOM 1023 N N . PHE A 1 130 ? -5.844 -17 -21.016 1 98.81 130 PHE A N 1
ATOM 1024 C CA . PHE A 1 130 ? -7.285 -16.812 -20.906 1 98.81 130 PHE A CA 1
ATOM 1025 C C . PHE A 1 130 ? -8.039 -17.953 -21.578 1 98.81 130 PHE A C 1
ATOM 1027 O O . PHE A 1 130 ? -9.023 -17.734 -22.281 1 98.81 130 PHE A O 1
ATOM 1034 N N . ASN A 1 131 ? -7.547 -19.109 -21.469 1 98.75 131 ASN A N 1
ATOM 1035 C CA . ASN A 1 131 ? -8.109 -20.281 -22.109 1 98.75 131 ASN A CA 1
ATOM 1036 C C . ASN A 1 131 ? -8.5 -21.344 -21.094 1 98.75 131 ASN A C 1
ATOM 1038 O O . ASN A 1 131 ? -7.668 -22.172 -20.688 1 98.75 131 ASN A O 1
ATOM 1042 N N . ARG A 1 132 ? -9.773 -21.469 -20.828 1 98.44 132 ARG A N 1
ATOM 1043 C CA . ARG A 1 132 ? -10.305 -22.391 -19.828 1 98.44 132 ARG A CA 1
ATOM 1044 C C . ARG A 1 132 ? -9.961 -23.828 -20.188 1 98.44 132 ARG A C 1
ATOM 1046 O O . ARG A 1 132 ? -9.516 -24.609 -19.344 1 98.44 132 ARG A O 1
ATOM 1053 N N . GLU A 1 133 ? -10.156 -24.141 -21.359 1 98.25 133 GLU A N 1
ATOM 1054 C CA . GLU A 1 133 ? -9.945 -25.516 -21.812 1 98.25 133 GLU A CA 1
ATOM 1055 C C . GLU A 1 133 ? -8.484 -25.922 -21.688 1 98.25 133 GLU A C 1
ATOM 1057 O O . GLU A 1 133 ? -8.172 -27.062 -21.344 1 98.25 133 GLU A O 1
ATOM 1062 N N . LEU A 1 134 ? -7.633 -25.016 -22.016 1 98.19 134 LEU A N 1
ATOM 1063 C CA . LEU A 1 134 ? -6.207 -25.297 -21.938 1 98.19 134 LEU A CA 1
ATOM 1064 C C . LEU A 1 134 ? -5.789 -25.562 -20.5 1 98.19 134 LEU A C 1
ATOM 1066 O O . LEU A 1 134 ? -4.918 -26.406 -20.234 1 98.19 134 LEU A O 1
ATOM 1070 N N . ILE A 1 135 ? -6.363 -24.875 -19.531 1 98.5 135 ILE A N 1
ATOM 1071 C CA . ILE A 1 135 ? -6.105 -25.109 -18.125 1 98.5 135 ILE A CA 1
ATOM 1072 C C . ILE A 1 135 ? -6.531 -26.531 -17.75 1 98.5 135 ILE A C 1
ATOM 1074 O O . ILE A 1 135 ? -5.777 -27.266 -17.109 1 98.5 135 ILE A O 1
ATOM 1078 N N . TYR A 1 136 ? -7.691 -26.938 -18.188 1 98.44 136 TYR A N 1
ATOM 1079 C CA . TYR A 1 136 ? -8.211 -28.266 -17.922 1 98.44 136 TYR A CA 1
ATOM 1080 C C . TYR A 1 136 ? -7.289 -29.328 -18.5 1 98.44 136 TYR A C 1
ATOM 1082 O O . TYR A 1 136 ? -6.887 -30.266 -17.797 1 98.44 136 TYR A O 1
ATOM 1090 N N . ARG A 1 137 ? -6.895 -29.188 -19.734 1 98.31 137 ARG A N 1
ATOM 1091 C CA . ARG A 1 137 ? -6.105 -30.203 -20.406 1 98.31 137 ARG A CA 1
ATOM 1092 C C . ARG A 1 137 ? -4.723 -30.344 -19.781 1 98.31 137 ARG A C 1
ATOM 1094 O O . ARG A 1 137 ? -4.23 -31.453 -19.578 1 98.31 137 ARG A O 1
ATOM 1101 N N . THR A 1 138 ? -4.078 -29.219 -19.5 1 98.25 138 THR A N 1
ATOM 1102 C CA . THR A 1 138 ? -2.73 -29.266 -18.953 1 98.25 138 THR A CA 1
ATOM 1103 C C . THR A 1 138 ? -2.744 -29.844 -17.547 1 98.25 138 THR A C 1
ATOM 1105 O O . THR A 1 138 ? -1.866 -30.641 -17.188 1 98.25 138 THR A O 1
ATOM 1108 N N . THR A 1 139 ? -3.74 -29.5 -16.734 1 97.94 139 THR A N 1
ATOM 1109 C CA . THR A 1 139 ? -3.793 -30.031 -15.383 1 97.94 139 THR A CA 1
ATOM 1110 C C . THR A 1 139 ? -4.207 -31.5 -15.383 1 97.94 139 THR A C 1
ATOM 1112 O O . THR A 1 139 ? -3.775 -32.281 -14.523 1 97.94 139 THR A O 1
ATOM 1115 N N . SER A 1 140 ? -5.043 -31.906 -16.359 1 97.25 140 SER A N 1
ATOM 1116 C CA . SER A 1 140 ? -5.379 -33.312 -16.516 1 97.25 140 SER A CA 1
ATOM 1117 C C . SER A 1 140 ? -4.141 -34.156 -16.797 1 97.25 140 SER A C 1
ATOM 1119 O O . SER A 1 140 ? -3.904 -35.188 -16.156 1 97.25 140 SER A O 1
ATOM 1121 N N . LYS A 1 141 ? -3.355 -33.688 -17.703 1 96.88 141 LYS A N 1
ATOM 1122 C CA . LYS A 1 141 ? -2.145 -34.438 -18.078 1 96.88 141 LYS A CA 1
ATOM 1123 C C . LYS A 1 141 ? -1.113 -34.375 -16.953 1 96.88 141 LYS A C 1
ATOM 1125 O O . LYS A 1 141 ? -0.42 -35.375 -16.703 1 96.88 141 LYS A O 1
ATOM 1130 N N . ALA A 1 142 ? -0.977 -33.25 -16.328 1 96.56 142 ALA A N 1
ATOM 1131 C CA . ALA A 1 142 ? -0.105 -33.156 -15.164 1 96.56 142 ALA A CA 1
ATOM 1132 C C . ALA A 1 142 ? -0.53 -34.156 -14.086 1 96.56 142 ALA A C 1
ATOM 1134 O O . ALA A 1 142 ? 0.313 -34.812 -13.469 1 96.56 142 ALA A O 1
ATOM 1135 N N . GLY A 1 143 ? -1.854 -34.219 -13.828 1 95.94 143 GLY A N 1
ATOM 1136 C CA . GLY A 1 143 ? -2.387 -35.156 -12.852 1 95.94 143 GLY A CA 1
ATOM 1137 C C . GLY A 1 143 ? -2.018 -36.594 -13.141 1 95.94 143 GLY A C 1
ATOM 1138 O O . GLY A 1 143 ? -1.683 -37.344 -12.234 1 95.94 143 GLY A O 1
ATOM 1139 N N . GLU A 1 144 ? -2.064 -36.938 -14.383 1 95.19 144 GLU A N 1
ATOM 1140 C CA . GLU A 1 144 ? -1.702 -38.312 -14.781 1 95.19 144 GLU A CA 1
ATOM 1141 C C . GLU A 1 144 ? -0.247 -38.594 -14.438 1 95.19 144 GLU A C 1
ATOM 1143 O O . GLU A 1 144 ? 0.059 -39.688 -13.906 1 95.19 144 GLU A O 1
ATOM 1148 N N . GLU A 1 145 ? 0.591 -37.656 -14.742 1 95.31 145 GLU A N 1
ATOM 1149 C CA . GLU A 1 145 ? 2.008 -37.875 -14.461 1 95.31 145 GLU A CA 1
ATOM 1150 C C . GLU A 1 145 ? 2.271 -37.875 -12.953 1 95.31 145 GLU A C 1
ATOM 1152 O O . GLU A 1 145 ? 3.068 -38.688 -12.477 1 95.31 145 GLU A O 1
ATOM 1157 N N . ILE A 1 146 ? 1.619 -37.062 -12.242 1 96 146 ILE A N 1
ATOM 1158 C CA . ILE A 1 146 ? 1.774 -36.969 -10.797 1 96 146 ILE A CA 1
ATOM 1159 C C . ILE A 1 146 ? 1.32 -38.281 -10.164 1 96 146 ILE A C 1
ATOM 1161 O O . ILE A 1 146 ? 2.049 -38.906 -9.375 1 96 146 ILE A O 1
ATOM 1165 N N . ARG A 1 147 ? 0.203 -38.781 -10.547 1 95.62 147 ARG A N 1
ATOM 1166 C CA . ARG A 1 147 ? -0.382 -39.969 -9.953 1 95.62 147 ARG A CA 1
ATOM 1167 C C . ARG A 1 147 ? 0.443 -41.219 -10.297 1 95.62 147 ARG A C 1
ATOM 1169 O O . ARG A 1 147 ? 0.592 -42.094 -9.469 1 95.62 147 ARG A O 1
ATOM 1176 N N . SER A 1 148 ? 0.96 -41.25 -11.5 1 94.88 148 SER A N 1
ATOM 1177 C CA . SER A 1 148 ? 1.713 -42.406 -11.93 1 94.88 148 SER A CA 1
ATOM 1178 C C . SER A 1 148 ? 3.041 -42.531 -11.188 1 94.88 148 SER A C 1
ATOM 1180 O O . SER A 1 148 ? 3.637 -43.594 -11.125 1 94.88 148 SER A O 1
ATOM 1182 N N . SER A 1 149 ? 3.484 -41.438 -10.609 1 95.12 149 SER A N 1
ATOM 1183 C CA . SER A 1 149 ? 4.734 -41.438 -9.852 1 95.12 149 SER A CA 1
ATOM 1184 C C . SER A 1 149 ? 4.523 -41.938 -8.43 1 95.12 149 SER A C 1
ATOM 1186 O O . SER A 1 149 ? 5.488 -42.219 -7.719 1 95.12 149 SER A O 1
ATOM 1188 N N . GLY A 1 150 ? 3.332 -42.031 -8.031 1 95.69 150 GLY A N 1
ATOM 1189 C CA . GLY A 1 150 ? 3.023 -42.469 -6.68 1 95.69 150 GLY A CA 1
ATOM 1190 C C . GLY A 1 150 ? 2.637 -41.344 -5.758 1 95.69 150 GLY A C 1
ATOM 1191 O O . GLY A 1 150 ? 2.338 -41.562 -4.582 1 95.69 150 GLY A O 1
ATOM 1192 N N . ILE A 1 151 ? 2.588 -40.156 -6.336 1 95.5 151 ILE A N 1
ATOM 1193 C CA . ILE A 1 151 ? 2.139 -39 -5.598 1 95.5 151 ILE A CA 1
ATOM 1194 C C . ILE A 1 151 ? 0.626 -38.844 -5.75 1 95.5 151 ILE A C 1
ATOM 1196 O O . ILE A 1 151 ? 0.079 -39.062 -6.832 1 95.5 151 ILE A O 1
ATOM 1200 N N . HIS A 1 152 ? -0.093 -38.375 -4.66 1 95.81 152 HIS A N 1
ATOM 1201 C CA . HIS A 1 152 ? -1.551 -38.375 -4.617 1 95.81 152 HIS A CA 1
ATOM 1202 C C . HIS A 1 152 ? -2.086 -36.938 -4.492 1 95.81 152 HIS A C 1
ATOM 1204 O O . HIS A 1 152 ? -3.281 -36.719 -4.688 1 95.81 152 HIS A O 1
ATOM 1210 N N . TRP A 1 153 ? -1.241 -36.062 -4.152 1 97.75 153 TRP A N 1
ATOM 1211 C CA . TRP A 1 153 ? -1.667 -34.781 -3.594 1 97.75 153 TRP A CA 1
ATOM 1212 C C . TRP A 1 153 ? -0.778 -33.656 -4.09 1 97.75 153 TRP A C 1
ATOM 1214 O O . TRP A 1 153 ? 0.427 -33.656 -3.83 1 97.75 153 TRP A O 1
ATOM 1224 N N . ALA A 1 154 ? -1.426 -32.75 -4.863 1 97.38 154 ALA A N 1
ATOM 1225 C CA . ALA A 1 154 ? -0.695 -31.594 -5.383 1 97.38 154 ALA A CA 1
ATOM 1226 C C . ALA A 1 154 ? -1.007 -30.328 -4.578 1 97.38 154 ALA A C 1
ATOM 1228 O O . ALA A 1 154 ? -2.174 -29.984 -4.387 1 97.38 154 ALA A O 1
ATOM 1229 N N . PHE A 1 155 ? 0.037 -29.641 -4.074 1 97.19 155 PHE A N 1
ATOM 1230 C CA . PHE A 1 155 ? -0.129 -28.344 -3.441 1 97.19 155 PHE A CA 1
ATOM 1231 C C . PHE A 1 155 ? -0.188 -27.234 -4.488 1 97.19 155 PHE A C 1
ATOM 1233 O O . PHE A 1 155 ? 0.704 -26.391 -4.551 1 97.19 155 PHE A O 1
ATOM 1240 N N . ALA A 1 156 ? -1.229 -27.141 -5.273 1 95.56 156 ALA A N 1
ATOM 1241 C CA . ALA A 1 156 ? -1.518 -26.266 -6.402 1 95.56 156 ALA A CA 1
ATOM 1242 C C . ALA A 1 156 ? -3.002 -26.297 -6.758 1 95.56 156 ALA A C 1
ATOM 1244 O O . ALA A 1 156 ? -3.699 -27.266 -6.445 1 95.56 156 ALA A O 1
ATOM 1245 N N . PRO A 1 157 ? -3.484 -25.297 -7.324 1 97 157 PRO A N 1
ATOM 1246 C CA . PRO A 1 157 ? -2.822 -24.047 -7.695 1 97 157 PRO A CA 1
ATOM 1247 C C . PRO A 1 157 ? -2.854 -23.016 -6.578 1 97 157 PRO A C 1
ATOM 1249 O O . PRO A 1 157 ? -3.645 -23.125 -5.641 1 97 157 PRO A O 1
ATOM 1252 N N . CYS A 1 158 ? -1.945 -22.031 -6.672 1 98.06 158 CYS A N 1
ATOM 1253 C CA . CYS A 1 158 ? -2.047 -20.812 -5.875 1 98.06 158 CYS A CA 1
ATOM 1254 C C . CYS A 1 158 ? -3.084 -19.859 -6.461 1 98.06 158 CYS A C 1
ATOM 1256 O O . CYS A 1 158 ? -2.992 -19.484 -7.629 1 98.06 158 CYS A O 1
ATOM 1258 N N . ILE A 1 159 ? -4.066 -19.516 -5.664 1 98.56 159 ILE A N 1
ATOM 1259 C CA . ILE A 1 159 ? -5.172 -18.75 -6.234 1 98.56 159 ILE A CA 1
ATOM 1260 C C . ILE A 1 159 ? -5.371 -17.453 -5.441 1 98.56 159 ILE A C 1
ATOM 1262 O O . ILE A 1 159 ? -6.48 -16.922 -5.391 1 98.56 159 ILE A O 1
ATOM 1266 N N . ASP A 1 160 ? -4.328 -17.047 -4.723 1 98.12 160 ASP A N 1
ATOM 1267 C CA . ASP A 1 160 ? -4.34 -15.727 -4.094 1 98.12 160 ASP A CA 1
ATOM 1268 C C . ASP A 1 160 ? -4.379 -14.617 -5.145 1 98.12 160 ASP A C 1
ATOM 1270 O O . ASP A 1 160 ? -3.967 -14.828 -6.289 1 98.12 160 ASP A O 1
ATOM 1274 N N . ILE A 1 161 ? -4.918 -13.469 -4.801 1 98.75 161 ILE A N 1
ATOM 1275 C CA . ILE A 1 161 ? -5.066 -12.344 -5.719 1 98.75 161 ILE A CA 1
ATOM 1276 C C . ILE A 1 161 ? -3.906 -11.367 -5.527 1 98.75 161 ILE A C 1
ATOM 1278 O O . ILE A 1 161 ? -3.596 -10.977 -4.398 1 98.75 161 ILE A O 1
ATOM 1282 N N . VAL A 1 162 ? -3.297 -10.945 -6.637 1 98.62 162 VAL A N 1
ATOM 1283 C CA . VAL A 1 162 ? -2.127 -10.078 -6.562 1 98.62 162 VAL A CA 1
ATOM 1284 C C . VAL A 1 162 ? -2.561 -8.617 -6.684 1 98.62 162 VAL A C 1
ATOM 1286 O O . VAL A 1 162 ? -3.129 -8.219 -7.703 1 98.62 162 VAL A O 1
ATOM 1289 N N . GLN A 1 163 ? -2.277 -7.824 -5.66 1 98 163 GLN A N 1
ATOM 1290 C CA . GLN A 1 163 ? -2.512 -6.387 -5.727 1 98 163 GLN A CA 1
ATOM 1291 C C . GLN A 1 163 ? -1.202 -5.613 -5.613 1 98 163 GLN A C 1
ATOM 1293 O O . GLN A 1 163 ? -1.17 -4.402 -5.84 1 98 163 GLN A O 1
ATOM 1298 N N . ASP A 1 164 ? -0.131 -6.254 -5.273 1 98 164 ASP A N 1
ATOM 1299 C CA . ASP A 1 164 ? 1.177 -5.621 -5.129 1 98 164 ASP A CA 1
ATOM 1300 C C . ASP A 1 164 ? 2.193 -6.242 -6.086 1 98 164 ASP A C 1
ATOM 1302 O O . ASP A 1 164 ? 2.684 -7.348 -5.848 1 98 164 ASP A O 1
ATOM 1306 N N . ALA A 1 165 ? 2.623 -5.477 -7.066 1 97.75 165 ALA A N 1
ATOM 1307 C CA . ALA A 1 165 ? 3.488 -5.969 -8.141 1 97.75 165 ALA A CA 1
ATOM 1308 C C . ALA A 1 165 ? 4.879 -6.305 -7.605 1 97.75 165 ALA A C 1
ATOM 1310 O O . ALA A 1 165 ? 5.66 -6.977 -8.281 1 97.75 165 ALA A O 1
ATOM 1311 N N . ARG A 1 166 ? 5.234 -5.949 -6.379 1 97.69 166 ARG A N 1
ATOM 1312 C CA . ARG A 1 166 ? 6.543 -6.211 -5.785 1 97.69 166 ARG A CA 1
ATOM 1313 C C . ARG A 1 166 ? 6.625 -7.633 -5.242 1 97.69 166 ARG A C 1
ATOM 1315 O O . ARG A 1 166 ? 7.715 -8.148 -5.004 1 97.69 166 ARG A O 1
ATOM 1322 N N . TRP A 1 167 ? 5.516 -8.281 -5.008 1 97.62 167 TRP A N 1
ATOM 1323 C CA . TRP A 1 167 ? 5.434 -9.594 -4.363 1 97.62 167 TRP A CA 1
ATOM 1324 C C . TRP A 1 167 ? 6.109 -10.664 -5.211 1 97.62 167 TRP A C 1
ATOM 1326 O O . TRP A 1 167 ? 5.762 -10.852 -6.379 1 97.62 167 TRP A O 1
ATOM 1336 N N . GLY A 1 168 ? 6.984 -11.375 -4.637 1 96.94 168 GLY A N 1
ATOM 1337 C CA . GLY A 1 168 ? 7.812 -12.328 -5.363 1 96.94 168 GLY A CA 1
ATOM 1338 C C . GLY A 1 168 ? 7.043 -13.555 -5.828 1 96.94 168 GLY A C 1
ATOM 1339 O O . GLY A 1 168 ? 7.406 -14.18 -6.828 1 96.94 168 GLY A O 1
ATOM 1340 N N . ARG A 1 169 ? 5.957 -13.875 -5.211 1 97.19 169 ARG A N 1
ATOM 1341 C CA . ARG A 1 169 ? 5.27 -15.141 -5.48 1 97.19 169 ARG A CA 1
ATOM 1342 C C . ARG A 1 169 ? 4.188 -14.953 -6.539 1 97.19 169 ARG A C 1
ATOM 1344 O O . ARG A 1 169 ? 3.359 -15.844 -6.746 1 97.19 169 ARG A O 1
ATOM 1351 N N . THR A 1 170 ? 4.164 -13.852 -7.184 1 97.81 170 THR A N 1
ATOM 1352 C CA . THR A 1 170 ? 3.158 -13.523 -8.188 1 97.81 170 THR A CA 1
ATOM 1353 C C . THR A 1 170 ? 3.059 -14.625 -9.234 1 97.81 170 THR A C 1
ATOM 1355 O O . THR A 1 170 ? 1.959 -15 -9.648 1 97.81 170 THR A O 1
ATOM 1358 N N . GLY A 1 171 ? 4.176 -15.203 -9.617 1 97.31 171 GLY A N 1
ATOM 1359 C CA . GLY A 1 171 ? 4.23 -16.188 -10.688 1 97.31 171 GLY A CA 1
ATOM 1360 C C . GLY A 1 171 ? 3.463 -17.469 -10.359 1 97.31 171 GLY A C 1
ATOM 1361 O O . GLY A 1 171 ? 3.074 -18.203 -11.266 1 97.31 171 GLY A O 1
ATOM 1362 N N . GLU A 1 172 ? 3.182 -17.688 -9.117 1 97.19 172 GLU A N 1
ATOM 1363 C CA . GLU A 1 172 ? 2.461 -18.875 -8.672 1 97.19 172 GLU A CA 1
ATOM 1364 C C . GLU A 1 172 ? 0.955 -18.703 -8.836 1 97.19 172 GLU A C 1
ATOM 1366 O O . GLU A 1 172 ? 0.201 -19.672 -8.766 1 97.19 172 GLU A O 1
ATOM 1371 N N . THR A 1 173 ? 0.552 -17.484 -9.109 1 98.38 173 THR A N 1
ATOM 1372 C CA . THR A 1 173 ? -0.874 -17.172 -9.086 1 98.38 173 THR A CA 1
ATOM 1373 C C . THR A 1 173 ? -1.414 -17 -10.5 1 98.38 173 THR A C 1
ATOM 1375 O O . THR A 1 173 ? -0.656 -17.062 -11.469 1 98.38 173 THR A O 1
ATOM 1378 N N . TYR A 1 174 ? -2.752 -16.797 -10.562 1 98.75 174 TYR A N 1
ATOM 1379 C CA . TYR A 1 174 ? -3.398 -16.547 -11.844 1 98.75 174 TYR A CA 1
ATOM 1380 C C . TYR A 1 174 ? -3.559 -15.047 -12.086 1 98.75 174 TYR A C 1
ATOM 1382 O O . TYR A 1 174 ? -4.324 -14.625 -12.961 1 98.75 174 TYR A O 1
ATOM 1390 N N . GLY A 1 175 ? -2.906 -14.203 -11.266 1 98.62 175 GLY A N 1
ATOM 1391 C CA . GLY A 1 175 ? -2.873 -12.773 -11.555 1 98.62 175 GLY A CA 1
ATOM 1392 C C . GLY A 1 175 ? -3.746 -11.961 -10.617 1 98.62 175 GLY A C 1
ATOM 1393 O O . GLY A 1 175 ? -3.914 -12.312 -9.445 1 98.62 175 GLY A O 1
ATOM 1394 N N . GLU A 1 176 ? -4.242 -10.742 -11.055 1 98.81 176 GLU A N 1
ATOM 1395 C CA . GLU A 1 176 ? -4.82 -9.75 -10.148 1 98.81 176 GLU A CA 1
ATOM 1396 C C . GLU A 1 176 ? -6.344 -9.859 -10.109 1 98.81 176 GLU A C 1
ATOM 1398 O O . GLU A 1 176 ? -6.992 -9.25 -9.258 1 98.81 176 GLU A O 1
ATOM 1403 N N . ASP A 1 177 ? -7.016 -10.672 -11.008 1 98.88 177 ASP A N 1
ATOM 1404 C CA . ASP A 1 177 ? -8.469 -10.57 -11.156 1 98.88 177 ASP A CA 1
ATOM 1405 C C . ASP A 1 177 ? -9.172 -11.742 -10.477 1 98.88 177 ASP A C 1
ATOM 1407 O O . ASP A 1 177 ? -8.906 -12.906 -10.797 1 98.88 177 ASP A O 1
ATOM 1411 N N . PRO A 1 178 ? -10.133 -11.492 -9.656 1 98.56 178 PRO A N 1
ATOM 1412 C CA . PRO A 1 178 ? -10.828 -12.57 -8.938 1 98.56 178 PRO A CA 1
ATOM 1413 C C . PRO A 1 178 ? -11.695 -13.422 -9.859 1 98.56 178 PRO A C 1
ATOM 1415 O O . PRO A 1 178 ? -11.805 -14.633 -9.656 1 98.56 178 PRO A O 1
ATOM 1418 N N . PHE A 1 179 ? -12.344 -12.844 -10.898 1 98.69 179 PHE A N 1
ATOM 1419 C CA . PHE A 1 179 ? -13.195 -13.602 -11.805 1 98.69 179 PHE A CA 1
ATOM 1420 C C . PHE A 1 179 ? -12.367 -14.562 -12.648 1 98.69 179 PHE A C 1
ATOM 1422 O O . PHE A 1 179 ? -12.695 -15.742 -12.766 1 98.69 179 PHE A O 1
ATOM 1429 N N . LEU A 1 180 ? -11.273 -14.008 -13.195 1 98.94 180 LEU A N 1
ATOM 1430 C CA . LEU A 1 180 ? -10.383 -14.852 -13.984 1 98.94 180 LEU A CA 1
ATOM 1431 C C . LEU A 1 180 ? -9.859 -16.016 -13.148 1 98.94 180 LEU A C 1
ATOM 1433 O O . LEU A 1 180 ? -9.906 -17.172 -13.586 1 98.94 180 LEU A O 1
ATOM 1437 N N . THR A 1 181 ? -9.359 -15.734 -11.969 1 98.88 181 THR A N 1
ATOM 1438 C CA . THR A 1 181 ? -8.82 -16.766 -11.086 1 98.88 181 THR A CA 1
ATOM 1439 C C . THR A 1 181 ? -9.883 -17.781 -10.727 1 98.88 181 THR A C 1
ATOM 1441 O O . THR A 1 181 ? -9.609 -18.984 -10.688 1 98.88 181 THR A O 1
ATOM 1444 N N . SER A 1 182 ? -11.109 -17.312 -10.469 1 98.88 182 SER A N 1
ATOM 1445 C CA . SER A 1 182 ? -12.219 -18.203 -10.133 1 98.88 182 SER A CA 1
ATOM 1446 C C . SER A 1 182 ? -12.531 -19.156 -11.281 1 98.88 182 SER A C 1
ATOM 1448 O O . SER A 1 182 ? -12.766 -20.344 -11.062 1 98.88 182 SER A O 1
ATOM 1450 N N . GLU A 1 183 ? -12.516 -18.641 -12.484 1 98.62 183 GLU A N 1
ATOM 1451 C CA . GLU A 1 183 ? -12.805 -19.469 -13.664 1 98.62 183 GLU A CA 1
ATOM 1452 C C . GLU A 1 183 ? -11.703 -20.5 -13.883 1 98.62 183 GLU A C 1
ATOM 1454 O O . GLU A 1 183 ? -12 -21.672 -14.18 1 98.62 183 GLU A O 1
ATOM 1459 N N . LEU A 1 184 ? -10.5 -20.109 -13.727 1 98.81 184 LEU A N 1
ATOM 1460 C CA . LEU A 1 184 ? -9.375 -20.984 -14.047 1 98.81 184 LEU A CA 1
ATOM 1461 C C . LEU A 1 184 ? -9.195 -22.062 -12.977 1 98.81 184 LEU A C 1
ATOM 1463 O O . LEU A 1 184 ? -8.828 -23.188 -13.281 1 98.81 184 LEU A O 1
ATOM 1467 N N . VAL A 1 185 ? -9.438 -21.703 -11.703 1 98.75 185 VAL A N 1
ATOM 1468 C CA . VAL A 1 185 ? -9.242 -22.688 -10.641 1 98.75 185 VAL A CA 1
ATOM 1469 C C . VAL A 1 185 ? -10.273 -23.812 -10.766 1 98.75 185 VAL A C 1
ATOM 1471 O O . VAL A 1 185 ? -9.977 -24.969 -10.477 1 98.75 185 VAL A O 1
ATOM 1474 N N . LYS A 1 186 ? -11.516 -23.516 -11.242 1 98.56 186 LYS A N 1
ATOM 1475 C CA . LYS A 1 186 ? -12.523 -24.547 -11.484 1 98.56 186 LYS A CA 1
ATOM 1476 C C . LYS A 1 186 ? -12.023 -25.578 -12.5 1 98.56 186 LYS A C 1
ATOM 1478 O O . LYS A 1 186 ? -12.164 -26.781 -12.289 1 98.56 186 LYS A O 1
ATOM 1483 N N . GLU A 1 187 ? -11.43 -25.047 -13.555 1 98.5 187 GLU A N 1
ATOM 1484 C CA . GLU A 1 187 ? -10.914 -25.922 -14.602 1 98.5 187 GLU A CA 1
ATOM 1485 C C . GLU A 1 187 ? -9.719 -26.734 -14.109 1 98.5 187 GLU A C 1
ATOM 1487 O O . GLU A 1 187 ? -9.555 -27.891 -14.477 1 98.5 187 GLU A O 1
ATOM 1492 N N . ALA A 1 188 ? -8.867 -26.125 -13.312 1 98.62 188 ALA A N 1
ATOM 1493 C CA . ALA A 1 188 ? -7.707 -26.828 -12.773 1 98.62 188 ALA A CA 1
ATOM 1494 C C . ALA A 1 188 ? -8.133 -28 -11.891 1 98.62 188 ALA A C 1
ATOM 1496 O O . ALA A 1 188 ? -7.582 -29.094 -11.992 1 98.62 188 ALA A O 1
ATOM 1497 N N . ILE A 1 189 ? -9.102 -27.719 -11.016 1 98.44 189 ILE A N 1
ATOM 1498 C CA . ILE A 1 189 ? -9.594 -28.75 -10.109 1 98.44 189 ILE A CA 1
ATOM 1499 C C . ILE A 1 189 ? -10.219 -29.891 -10.914 1 98.44 189 ILE A C 1
ATOM 1501 O O . ILE A 1 189 ? -9.984 -31.062 -10.625 1 98.44 189 ILE A O 1
ATOM 1505 N N . ARG A 1 190 ? -10.977 -29.531 -11.93 1 97.81 190 ARG A N 1
ATOM 1506 C CA . ARG A 1 190 ? -11.547 -30.547 -12.812 1 97.81 190 ARG A CA 1
ATOM 1507 C C . ARG A 1 190 ? -10.453 -31.391 -13.461 1 97.81 190 ARG A C 1
ATOM 1509 O O . ARG A 1 190 ? -10.602 -32.594 -13.609 1 97.81 190 ARG A O 1
ATOM 1516 N N . GLY A 1 191 ? -9.406 -30.75 -13.828 1 97.94 191 GLY A N 1
ATOM 1517 C CA . GLY A 1 191 ? -8.312 -31.453 -14.453 1 97.94 191 GLY A CA 1
ATOM 1518 C C . GLY A 1 191 ? -7.605 -32.406 -13.508 1 97.94 191 GLY A C 1
ATOM 1519 O O . GLY A 1 191 ? -7.422 -33.594 -13.828 1 97.94 191 GLY A O 1
ATOM 1520 N N . TYR A 1 192 ? -7.273 -32.031 -12.359 1 97.62 192 TYR A N 1
ATOM 1521 C CA . TYR A 1 192 ? -6.523 -32.812 -11.391 1 97.62 192 TYR A CA 1
ATOM 1522 C C . TYR A 1 192 ? -7.395 -33.906 -10.773 1 97.62 192 TYR A C 1
ATOM 1524 O O . TYR A 1 192 ? -6.945 -35.031 -10.57 1 97.62 192 TYR A O 1
ATOM 1532 N N . GLN A 1 193 ? -8.688 -33.562 -10.445 1 96.81 193 GLN A N 1
ATOM 1533 C CA . GLN A 1 193 ? -9.516 -34.406 -9.578 1 96.81 193 GLN A CA 1
ATOM 1534 C C . GLN A 1 193 ? -10.617 -35.094 -10.367 1 96.81 193 GLN A C 1
ATOM 1536 O O . GLN A 1 193 ? -11.336 -35.938 -9.828 1 96.81 193 GLN A O 1
ATOM 1541 N N . GLY A 1 194 ? -10.828 -34.719 -11.594 1 92.19 194 GLY A N 1
ATOM 1542 C CA . GLY A 1 194 ? -12.062 -35.062 -12.281 1 92.19 194 GLY A CA 1
ATOM 1543 C C . GLY A 1 194 ? -12.047 -36.438 -12.914 1 92.19 194 GLY A C 1
ATOM 1544 O O . GLY A 1 194 ? -13.055 -36.906 -13.461 1 92.19 194 GLY A O 1
ATOM 1545 N N . ASN A 1 195 ? -10.945 -37.125 -12.75 1 91.31 195 ASN A N 1
ATOM 1546 C CA . ASN A 1 195 ? -10.93 -38.5 -13.305 1 91.31 195 ASN A CA 1
ATOM 1547 C C . ASN A 1 195 ? -11.883 -39.406 -12.555 1 91.31 195 ASN A C 1
ATOM 1549 O O . ASN A 1 195 ? -11.875 -39.438 -11.328 1 91.31 195 ASN A O 1
ATOM 1553 N N . GLU A 1 196 ? -12.648 -40.219 -13.312 1 90.94 196 GLU A N 1
ATOM 1554 C CA . GLU A 1 196 ? -13.609 -41.125 -12.688 1 90.94 196 GLU A CA 1
ATOM 1555 C C . GLU A 1 196 ? -12.906 -42.281 -11.977 1 90.94 196 GLU A C 1
ATOM 1557 O O . GLU A 1 196 ? -13.43 -42.812 -11.008 1 90.94 196 GLU A O 1
ATOM 1562 N N . ASN A 1 197 ? -11.781 -42.594 -12.539 1 94.19 197 ASN A N 1
ATOM 1563 C CA . ASN A 1 197 ? -10.953 -43.625 -11.898 1 94.19 197 ASN A CA 1
ATOM 1564 C C . ASN A 1 197 ? -10.219 -43.031 -10.68 1 94.19 197 ASN A C 1
ATOM 1566 O O . ASN A 1 197 ? -9.305 -42.25 -10.828 1 94.19 197 ASN A O 1
ATOM 1570 N N . PRO A 1 198 ? -10.609 -43.531 -9.5 1 93.38 198 PRO A N 1
ATOM 1571 C CA . PRO A 1 198 ? -9.977 -42.969 -8.305 1 93.38 198 PRO A CA 1
ATOM 1572 C C . PRO A 1 198 ? -8.461 -43.156 -8.305 1 93.38 198 PRO A C 1
ATOM 1574 O O . PRO A 1 198 ? -7.742 -42.344 -7.707 1 93.38 198 PRO A O 1
ATOM 1577 N N . PHE A 1 199 ? -7.988 -44.125 -9.062 1 93.75 199 PHE A N 1
ATOM 1578 C CA . PHE A 1 199 ? -6.562 -44.438 -9.07 1 93.75 199 PHE A CA 1
ATOM 1579 C C . PHE A 1 199 ? -5.801 -43.469 -9.953 1 93.75 199 PHE A C 1
ATOM 1581 O O . PHE A 1 199 ? -4.566 -43.5 -10.008 1 93.75 199 PHE A O 1
ATOM 1588 N N . LYS A 1 200 ? -6.543 -42.531 -10.539 1 93.06 200 LYS A N 1
ATOM 1589 C CA . LYS A 1 200 ? -5.922 -41.531 -11.414 1 93.06 200 LYS A CA 1
ATOM 1590 C C . LYS A 1 200 ? -6.195 -40.125 -10.914 1 93.06 200 LYS A C 1
ATOM 1592 O O . LYS A 1 200 ? -5.742 -39.125 -11.523 1 93.06 200 LYS A O 1
ATOM 1597 N N . LYS A 1 201 ? -6.809 -40.031 -9.797 1 95.44 201 LYS A N 1
ATOM 1598 C CA . LYS A 1 201 ? -7.145 -38.719 -9.211 1 95.44 201 LYS A CA 1
ATOM 1599 C C . LYS A 1 201 ? -5.984 -38.188 -8.391 1 95.44 201 LYS A C 1
ATOM 1601 O O . LYS A 1 201 ? -5.281 -38.938 -7.711 1 95.44 201 LYS A O 1
ATOM 1606 N N . VAL A 1 202 ? -5.828 -36.938 -8.57 1 97.38 202 VAL A N 1
ATOM 1607 C CA . VAL A 1 202 ? -4.887 -36.219 -7.715 1 97.38 202 VAL A CA 1
ATOM 1608 C C . VAL A 1 202 ? -5.641 -35.188 -6.855 1 97.38 202 VAL A C 1
ATOM 1610 O O . VAL A 1 202 ? -6.398 -34.375 -7.375 1 97.38 202 VAL A O 1
ATOM 1613 N N . ALA A 1 203 ? -5.469 -35.25 -5.527 1 98.19 203 ALA A N 1
ATOM 1614 C CA . ALA A 1 203 ? -6.074 -34.25 -4.648 1 98.19 203 ALA A CA 1
ATOM 1615 C C . ALA A 1 203 ? -5.445 -32.906 -4.859 1 98.19 203 ALA A C 1
ATOM 1617 O O . ALA A 1 203 ? -4.23 -32.781 -5.035 1 98.19 203 ALA A O 1
ATOM 1618 N N . VAL A 1 204 ? -6.301 -31.922 -4.879 1 97.81 204 VAL A N 1
ATOM 1619 C CA . VAL A 1 204 ? -5.852 -30.547 -5.051 1 97.81 204 VAL A CA 1
ATOM 1620 C C . VAL A 1 204 ? -5.867 -29.828 -3.705 1 97.81 204 VAL A C 1
ATOM 1622 O O . VAL A 1 204 ? -6.828 -29.938 -2.943 1 97.81 204 VAL A O 1
ATOM 1625 N N . SER A 1 205 ? -4.77 -29.109 -3.447 1 98.38 205 SER A N 1
ATOM 1626 C CA . SER A 1 205 ? -4.73 -28.141 -2.365 1 98.38 205 SER A CA 1
ATOM 1627 C C . SER A 1 205 ? -4.637 -26.719 -2.908 1 98.38 205 SER A C 1
ATOM 1629 O O . SER A 1 205 ? -3.555 -26.25 -3.283 1 98.38 205 SER A O 1
ATOM 1631 N N . VAL A 1 206 ? -5.742 -25.984 -2.936 1 98.56 206 VAL A N 1
ATOM 1632 C CA . VAL A 1 206 ? -5.648 -24.578 -3.348 1 98.56 206 VAL A CA 1
ATOM 1633 C C . VAL A 1 206 ? -4.965 -23.766 -2.252 1 98.56 206 VAL A C 1
ATOM 1635 O O . VAL A 1 206 ? -5.105 -24.078 -1.065 1 98.56 206 VAL A O 1
ATOM 1638 N N . LYS A 1 207 ? -4.207 -22.766 -2.625 1 97.88 207 LYS A N 1
ATOM 1639 C CA . LYS A 1 207 ? -3.381 -22.031 -1.682 1 97.88 207 LYS A CA 1
ATOM 1640 C C . LYS A 1 207 ? -3.021 -20.656 -2.236 1 97.88 207 LYS A C 1
ATOM 1642 O O . LYS A 1 207 ? -3.158 -20.406 -3.436 1 97.88 207 LYS A O 1
ATOM 1647 N N . HIS A 1 208 ? -2.521 -19.734 -1.538 1 97.75 208 HIS A N 1
ATOM 1648 C CA . HIS A 1 208 ? -2.615 -19.766 -0.083 1 97.75 208 HIS A CA 1
ATOM 1649 C C . HIS A 1 208 ? -3.805 -18.953 0.409 1 97.75 208 HIS A C 1
ATOM 1651 O O . HIS A 1 208 ? -4.027 -17.828 -0.053 1 97.75 208 HIS A O 1
ATOM 1657 N N . LEU A 1 209 ? -4.469 -19.438 1.318 1 98.62 209 LEU A N 1
ATOM 1658 C CA . LEU A 1 209 ? -5.609 -18.75 1.913 1 98.62 209 LEU A CA 1
ATOM 1659 C C . LEU A 1 209 ? -5.148 -17.766 2.979 1 98.62 209 LEU A C 1
ATOM 1661 O O . LEU A 1 209 ? -4.609 -18.172 4.012 1 98.62 209 LEU A O 1
ATOM 1665 N N . VAL A 1 210 ? -5.211 -16.438 2.918 1 97.5 210 VAL A N 1
ATOM 1666 C CA . VAL A 1 210 ? -5.504 -15.555 1.795 1 97.5 210 VAL A CA 1
ATOM 1667 C C . VAL A 1 210 ? -4.789 -14.219 1.987 1 97.5 210 VAL A C 1
ATOM 1669 O O . VAL A 1 210 ? -4.34 -13.906 3.09 1 97.5 210 VAL A O 1
ATOM 1672 N N . GLY A 1 211 ? -4.578 -13.523 1.063 1 97.94 211 GLY A N 1
ATOM 1673 C CA . GLY A 1 211 ? -4.195 -12.125 1.154 1 97.94 211 GLY A CA 1
ATOM 1674 C C . GLY A 1 211 ? -2.703 -11.898 1.008 1 97.94 211 GLY A C 1
ATOM 1675 O O . GLY A 1 211 ? -2.219 -10.781 1.17 1 97.94 211 GLY A O 1
ATOM 1676 N N . GLY A 1 212 ? -1.963 -12.977 0.704 1 97.25 212 GLY A N 1
ATOM 1677 C CA . GLY A 1 212 ? -0.528 -12.828 0.516 1 97.25 212 GLY A CA 1
ATOM 1678 C C . GLY A 1 212 ? -0.171 -11.852 -0.591 1 97.25 212 GLY A C 1
ATOM 1679 O O . GLY A 1 212 ? 0.849 -11.164 -0.514 1 97.25 212 GLY A O 1
ATOM 1680 N N . GLY A 1 213 ? -0.95 -11.797 -1.626 1 97.75 213 GLY A N 1
ATOM 1681 C CA . GLY A 1 213 ? -0.697 -10.93 -2.766 1 97.75 213 GLY A CA 1
ATOM 1682 C C . GLY A 1 213 ? -0.931 -9.461 -2.461 1 97.75 213 GLY A C 1
ATOM 1683 O O . GLY A 1 213 ? -0.647 -8.594 -3.293 1 97.75 213 GLY A O 1
ATOM 1684 N N . ALA A 1 214 ? -1.428 -9.148 -1.264 1 97.62 214 ALA A N 1
ATOM 1685 C CA . ALA A 1 214 ? -1.652 -7.785 -0.798 1 97.62 214 ALA A CA 1
ATOM 1686 C C . ALA A 1 214 ? -0.859 -7.504 0.475 1 97.62 214 ALA A C 1
ATOM 1688 O O . ALA A 1 214 ? -1.157 -6.551 1.201 1 97.62 214 ALA A O 1
ATOM 1689 N N . SER A 1 215 ? 0.147 -8.273 0.754 1 96.75 215 SER A N 1
ATOM 1690 C CA . SER A 1 215 ? 0.936 -8.109 1.971 1 96.75 215 SER A CA 1
ATOM 1691 C C . SER A 1 215 ? 1.688 -6.785 1.968 1 96.75 215 SER A C 1
ATOM 1693 O O . SER A 1 215 ? 2.133 -6.32 0.917 1 96.75 215 SER A O 1
ATOM 1695 N N . VAL A 1 216 ? 1.871 -6.227 3.107 1 95.81 216 VAL A N 1
ATOM 1696 C CA . VAL A 1 216 ? 2.494 -4.918 3.266 1 95.81 216 VAL A CA 1
ATOM 1697 C C . VAL A 1 216 ? 3.904 -4.941 2.68 1 95.81 216 VAL A C 1
ATOM 1699 O O . VAL A 1 216 ? 4.707 -5.82 3.01 1 95.81 216 VAL A O 1
ATOM 1702 N N . GLY A 1 217 ? 4.156 -4.023 1.736 1 94.81 217 GLY A N 1
ATOM 1703 C CA . GLY A 1 217 ? 5.465 -3.887 1.115 1 94.81 217 GLY A CA 1
ATOM 1704 C C . GLY A 1 217 ? 5.715 -4.906 0.021 1 94.81 217 GLY A C 1
ATOM 1705 O O . GLY A 1 217 ? 6.773 -4.898 -0.613 1 94.81 217 GLY A O 1
ATOM 1706 N N . GLY A 1 218 ? 4.688 -5.812 -0.244 1 96.19 218 GLY A N 1
ATOM 1707 C CA . GLY A 1 218 ? 4.898 -6.918 -1.165 1 96.19 218 GLY A CA 1
ATOM 1708 C C . GLY A 1 218 ? 5.867 -7.961 -0.636 1 96.19 218 GLY A C 1
ATOM 1709 O O . GLY A 1 218 ? 6.633 -8.547 -1.4 1 96.19 218 GLY A O 1
ATOM 1710 N N . CYS A 1 219 ? 5.879 -8.156 0.676 1 95.81 219 CYS A N 1
ATOM 1711 C CA . CYS A 1 219 ? 6.816 -9.07 1.312 1 95.81 219 CYS A CA 1
ATOM 1712 C C . CYS A 1 219 ? 6.125 -10.367 1.722 1 95.81 219 CYS A C 1
ATOM 1714 O O . CYS A 1 219 ? 5.102 -10.336 2.406 1 95.81 219 CYS A O 1
ATOM 1716 N N . ASN A 1 220 ? 6.789 -11.438 1.416 1 94.81 220 ASN A N 1
ATOM 1717 C CA . ASN A 1 220 ? 6.297 -12.742 1.853 1 94.81 220 ASN A CA 1
ATOM 1718 C C . ASN A 1 220 ? 6.172 -12.812 3.371 1 94.81 220 ASN A C 1
ATOM 1720 O O . ASN A 1 220 ? 7.031 -12.305 4.094 1 94.81 220 ASN A O 1
ATOM 1724 N N . HIS A 1 221 ? 5.18 -13.336 3.934 1 95.5 221 HIS A N 1
ATOM 1725 C CA . HIS A 1 221 ? 4.902 -13.539 5.352 1 95.5 221 HIS A CA 1
ATOM 1726 C C . HIS A 1 221 ? 4.336 -12.273 5.988 1 95.5 221 HIS A C 1
ATOM 1728 O O . HIS A 1 221 ? 3.781 -12.32 7.09 1 95.5 221 HIS A O 1
ATOM 1734 N N . ALA A 1 222 ? 4.527 -11.07 5.379 1 96.69 222 ALA A N 1
ATOM 1735 C CA . ALA A 1 222 ? 4.09 -9.82 5.996 1 96.69 222 ALA A CA 1
ATOM 1736 C C . ALA A 1 222 ? 2.566 -9.766 6.094 1 96.69 222 ALA A C 1
ATOM 1738 O O . ALA A 1 222 ? 1.865 -10.477 5.375 1 96.69 222 ALA A O 1
ATOM 1739 N N . SER A 1 223 ? 2.096 -8.953 6.941 1 97.38 223 SER A N 1
ATOM 1740 C CA . SER A 1 223 ? 0.67 -8.781 7.203 1 97.38 223 SER A CA 1
ATOM 1741 C C . SER A 1 223 ? -0.056 -8.25 5.973 1 97.38 223 SER A C 1
ATOM 1743 O O . SER A 1 223 ? 0.523 -7.508 5.176 1 97.38 223 SER A O 1
ATOM 1745 N N . ALA A 1 224 ? -1.271 -8.672 5.836 1 97.62 224 ALA A N 1
ATOM 1746 C CA . ALA A 1 224 ? -2.186 -8.055 4.879 1 97.62 224 ALA A CA 1
ATOM 1747 C C . ALA A 1 224 ? -3.246 -7.223 5.594 1 97.62 224 ALA A C 1
ATOM 1749 O O . ALA A 1 224 ? -4.102 -7.77 6.297 1 97.62 224 ALA A O 1
ATOM 1750 N N . GLU A 1 225 ? -3.182 -5.953 5.426 1 96.5 225 GLU A N 1
ATOM 1751 C CA . GLU A 1 225 ? -4.188 -5.062 6 1 96.5 225 GLU A CA 1
ATOM 1752 C C . GLU A 1 225 ? -5.395 -4.93 5.074 1 96.5 225 GLU A C 1
ATOM 1754 O O . GLU A 1 225 ? -5.418 -4.059 4.203 1 96.5 225 GLU A O 1
ATOM 1759 N N . LEU A 1 226 ? -6.391 -5.785 5.324 1 97.31 226 LEU A N 1
ATOM 1760 C CA . LEU A 1 226 ? -7.562 -5.859 4.461 1 97.31 226 LEU A CA 1
ATOM 1761 C C . LEU A 1 226 ? -8.844 -5.793 5.285 1 97.31 226 LEU A C 1
ATOM 1763 O O . LEU A 1 226 ? -8.922 -6.363 6.375 1 97.31 226 LEU A O 1
ATOM 1767 N N . SER A 1 227 ? -9.828 -5.035 4.746 1 96.81 227 SER A N 1
ATOM 1768 C CA . SER A 1 227 ? -11.164 -5.031 5.324 1 96.81 227 SER A CA 1
ATOM 1769 C C . SER A 1 227 ? -11.922 -6.305 4.973 1 96.81 227 SER A C 1
ATOM 1771 O O . SER A 1 227 ? -11.547 -7.02 4.039 1 96.81 227 SER A O 1
ATOM 1773 N N . GLU A 1 228 ? -12.961 -6.602 5.766 1 97.06 228 GLU A N 1
ATOM 1774 C CA . GLU A 1 228 ? -13.805 -7.746 5.43 1 97.06 228 GLU A CA 1
ATOM 1775 C C . GLU A 1 228 ? -14.422 -7.586 4.047 1 97.06 228 GLU A C 1
ATOM 1777 O O . GLU A 1 228 ? -14.523 -8.555 3.291 1 97.06 228 GLU A O 1
ATOM 1782 N N . ARG A 1 229 ? -14.836 -6.359 3.662 1 97.69 229 ARG A N 1
ATOM 1783 C CA . ARG A 1 229 ? -15.445 -6.129 2.355 1 97.69 229 ARG A CA 1
ATOM 1784 C C . ARG A 1 229 ? -14.469 -6.457 1.23 1 97.69 229 ARG A C 1
ATOM 1786 O O . ARG A 1 229 ? -14.852 -7.074 0.234 1 97.69 229 ARG A O 1
ATOM 1793 N N . ALA A 1 230 ? -13.25 -6.016 1.37 1 97.75 230 ALA A N 1
ATOM 1794 C CA . ALA A 1 230 ? -12.25 -6.332 0.356 1 97.75 230 ALA A CA 1
ATOM 1795 C C . ALA A 1 230 ? -12.023 -7.836 0.255 1 97.75 230 ALA A C 1
ATOM 1797 O O . ALA A 1 230 ? -11.922 -8.383 -0.847 1 97.75 230 ALA A O 1
ATOM 1798 N N . LEU A 1 231 ? -11.891 -8.508 1.435 1 98.5 231 LEU A N 1
ATOM 1799 C CA . LEU A 1 231 ? -11.688 -9.953 1.448 1 98.5 231 LEU A CA 1
ATOM 1800 C C . LEU A 1 231 ? -12.812 -10.664 0.698 1 98.5 231 LEU A C 1
ATOM 1802 O O . LEU A 1 231 ? -12.547 -11.484 -0.182 1 98.5 231 LEU A O 1
ATOM 1806 N N . ARG A 1 232 ? -14.008 -10.328 1.031 1 98.38 232 ARG A N 1
ATOM 1807 C CA . ARG A 1 232 ? -15.164 -11.023 0.488 1 98.38 232 ARG A CA 1
ATOM 1808 C C . ARG A 1 232 ? -15.391 -10.664 -0.976 1 98.38 232 ARG A C 1
ATOM 1810 O O . ARG A 1 232 ? -15.914 -11.461 -1.748 1 98.38 232 ARG A O 1
ATOM 1817 N N . SER A 1 233 ? -14.953 -9.469 -1.35 1 98.19 233 SER A N 1
ATOM 1818 C CA . SER A 1 233 ? -15.203 -9 -2.709 1 98.19 233 SER A CA 1
ATOM 1819 C C . SER A 1 233 ? -14.148 -9.516 -3.676 1 98.19 233 SER A C 1
ATOM 1821 O O . SER A 1 233 ? -14.445 -9.805 -4.836 1 98.19 233 SER A O 1
ATOM 1823 N N . TYR A 1 234 ? -12.906 -9.648 -3.195 1 98.25 234 TYR A N 1
ATOM 1824 C CA . TYR A 1 234 ? -11.852 -9.773 -4.191 1 98.25 234 TYR A CA 1
ATOM 1825 C C . TYR A 1 234 ? -10.961 -10.969 -3.891 1 98.25 234 TYR A C 1
ATOM 1827 O O . TYR A 1 234 ? -10.375 -11.562 -4.801 1 98.25 234 TYR A O 1
ATOM 1835 N N . PHE A 1 235 ? -10.805 -11.406 -2.658 1 98.75 235 PHE A N 1
ATOM 1836 C CA . PHE A 1 235 ? -9.789 -12.391 -2.314 1 98.75 235 PHE A CA 1
ATOM 1837 C C . PHE A 1 235 ? -10.414 -13.758 -2.059 1 98.75 235 PHE A C 1
ATOM 1839 O O . PHE A 1 235 ? -9.836 -14.789 -2.393 1 98.75 235 PHE A O 1
ATOM 1846 N N . LEU A 1 236 ? -11.578 -13.805 -1.514 1 98.81 236 LEU A N 1
ATOM 1847 C CA . LEU A 1 236 ? -12.211 -15.055 -1.104 1 98.81 236 LEU A CA 1
ATOM 1848 C C . LEU A 1 236 ? -12.969 -15.68 -2.264 1 98.81 236 LEU A C 1
ATOM 1850 O O . LEU A 1 236 ? -13.156 -16.906 -2.305 1 98.81 236 LEU A O 1
ATOM 1854 N N . PRO A 1 237 ? -13.398 -14.906 -3.283 1 98.69 237 PRO A N 1
ATOM 1855 C CA . PRO A 1 237 ? -14.211 -15.5 -4.348 1 98.69 237 PRO A CA 1
ATOM 1856 C C . PRO A 1 237 ? -13.516 -16.672 -5.043 1 98.69 237 PRO A C 1
ATOM 1858 O O . PRO A 1 237 ? -14.141 -17.703 -5.297 1 98.69 237 PRO A O 1
ATOM 1861 N N . PRO A 1 238 ? -12.219 -16.609 -5.375 1 98.88 238 PRO A N 1
ATOM 1862 C CA . PRO A 1 238 ? -11.594 -17.781 -5.98 1 98.88 238 PRO A CA 1
ATOM 1863 C C . PRO A 1 238 ? -11.664 -19.016 -5.078 1 98.88 238 PRO A C 1
ATOM 1865 O O . PRO A 1 238 ? -11.797 -20.141 -5.57 1 98.88 238 PRO A O 1
ATOM 1868 N N . PHE A 1 239 ? -11.555 -18.844 -3.803 1 98.88 239 PHE A N 1
ATOM 1869 C CA . PHE A 1 239 ? -11.633 -19.969 -2.875 1 98.88 239 PHE A CA 1
ATOM 1870 C C . PHE A 1 239 ? -13.055 -20.531 -2.822 1 98.88 239 PHE A C 1
ATOM 1872 O O . PHE A 1 239 ? -13.25 -21.734 -2.725 1 98.88 239 PHE A O 1
ATOM 1879 N N . LYS A 1 240 ? -14.031 -19.609 -2.838 1 98.81 240 LYS A N 1
ATOM 1880 C CA . LYS A 1 240 ? -15.406 -20.078 -2.947 1 98.81 240 LYS A CA 1
ATOM 1881 C C . LYS A 1 240 ? -15.609 -20.922 -4.207 1 98.81 240 LYS A C 1
ATOM 1883 O O . LYS A 1 240 ? -16.234 -21.984 -4.164 1 98.81 240 LYS A O 1
ATOM 1888 N N . ALA A 1 241 ? -15.078 -20.438 -5.32 1 98.81 241 ALA A N 1
ATOM 1889 C CA . ALA A 1 241 ? -15.156 -21.156 -6.586 1 98.81 241 ALA A CA 1
ATOM 1890 C C . ALA A 1 241 ? -14.484 -22.531 -6.477 1 98.81 241 ALA A C 1
ATOM 1892 O O . ALA A 1 241 ? -15 -23.516 -7.004 1 98.81 241 ALA A O 1
ATOM 1893 N N . ALA A 1 242 ? -13.352 -22.578 -5.824 1 98.88 242 ALA A N 1
ATOM 1894 C CA . ALA A 1 242 ? -12.625 -23.844 -5.645 1 98.88 242 ALA A CA 1
ATOM 1895 C C . ALA A 1 242 ? -13.445 -24.828 -4.832 1 98.88 242 ALA A C 1
ATOM 1897 O O . ALA A 1 242 ? -13.484 -26.031 -5.152 1 98.88 242 ALA A O 1
ATOM 1898 N N . ILE A 1 243 ? -14.062 -24.344 -3.777 1 98.75 243 ILE A N 1
ATOM 1899 C CA . ILE A 1 243 ? -14.883 -25.188 -2.912 1 98.75 243 ILE A CA 1
ATOM 1900 C C . ILE A 1 243 ? -16.078 -25.734 -3.697 1 98.75 243 ILE A C 1
ATOM 1902 O O . ILE A 1 243 ? -16.406 -26.922 -3.605 1 98.75 243 ILE A O 1
ATOM 1906 N N . GLU A 1 244 ? -16.672 -24.875 -4.48 1 98.25 244 GLU A N 1
ATOM 1907 C CA . GLU A 1 244 ? -17.812 -25.281 -5.309 1 98.25 244 GLU A CA 1
ATOM 1908 C C . GLU A 1 244 ? -17.375 -26.312 -6.352 1 98.25 244 GLU A C 1
ATOM 1910 O O . GLU A 1 244 ? -18.172 -27.188 -6.723 1 98.25 244 GLU A O 1
ATOM 1915 N N . ALA A 1 245 ? -16.125 -26.172 -6.777 1 98.25 245 ALA A N 1
ATOM 1916 C CA . ALA A 1 245 ? -15.586 -27.109 -7.754 1 98.25 245 ALA A CA 1
ATOM 1917 C C . ALA A 1 245 ? -15.133 -28.406 -7.078 1 98.25 245 ALA A C 1
ATOM 1919 O O . ALA A 1 245 ? -14.805 -29.391 -7.75 1 98.25 245 ALA A O 1
ATOM 1920 N N . GLY A 1 246 ? -15.062 -28.422 -5.742 1 97.88 246 GLY A N 1
ATOM 1921 C CA . GLY A 1 246 ? -14.828 -29.641 -5 1 97.88 246 GLY A CA 1
ATOM 1922 C C . GLY A 1 246 ? -13.375 -29.828 -4.586 1 97.88 246 GLY A C 1
ATOM 1923 O O . GLY A 1 246 ? -12.906 -30.953 -4.418 1 97.88 246 GLY A O 1
ATOM 1924 N N . CYS A 1 247 ? -12.648 -28.75 -4.453 1 98.31 247 CYS A N 1
ATOM 1925 C CA . CYS A 1 247 ? -11.266 -28.922 -4.012 1 98.31 247 CYS A CA 1
ATOM 1926 C C . CYS A 1 247 ? -11.203 -29.734 -2.727 1 98.31 247 CYS A C 1
ATOM 1928 O O . CYS A 1 247 ? -12.055 -29.594 -1.85 1 98.31 247 CYS A O 1
ATOM 1930 N N . MET A 1 248 ? -10.227 -30.562 -2.613 1 98.62 248 MET A N 1
ATOM 1931 C CA . MET A 1 248 ? -10.172 -31.516 -1.519 1 98.62 248 MET A CA 1
ATOM 1932 C C . MET A 1 248 ? -9.453 -30.938 -0.31 1 98.62 248 MET A C 1
ATOM 1934 O O . MET A 1 248 ? -9.742 -31.297 0.83 1 98.62 248 MET A O 1
ATOM 1938 N N . THR A 1 249 ? -8.492 -30.031 -0.563 1 98.75 249 THR A N 1
ATOM 1939 C CA . THR A 1 249 ? -7.77 -29.453 0.559 1 98.75 249 THR A CA 1
ATOM 1940 C C . THR A 1 249 ? -7.473 -27.969 0.3 1 98.75 249 THR A C 1
ATOM 1942 O O . THR A 1 249 ? -7.539 -27.516 -0.841 1 98.75 249 THR A O 1
ATOM 1945 N N . ILE A 1 250 ? -7.238 -27.188 1.345 1 98.88 250 ILE A N 1
ATOM 1946 C CA . ILE A 1 250 ? -6.863 -25.781 1.307 1 98.88 250 ILE A CA 1
ATOM 1947 C C . ILE A 1 250 ? -5.676 -25.531 2.236 1 98.88 250 ILE A C 1
ATOM 1949 O O . ILE A 1 250 ? -5.613 -26.094 3.332 1 98.88 250 ILE A O 1
ATOM 1953 N N . MET A 1 251 ? -4.793 -24.781 1.797 1 98.81 251 MET A N 1
ATOM 1954 C CA . MET A 1 251 ? -3.627 -24.406 2.592 1 98.81 251 MET A CA 1
ATOM 1955 C C . MET A 1 251 ? -3.68 -22.938 2.99 1 98.81 251 MET A C 1
ATOM 1957 O O . MET A 1 251 ? -3.635 -22.062 2.131 1 98.81 251 MET A O 1
ATOM 1961 N N . PRO A 1 252 ? -3.73 -22.609 4.293 1 98.44 252 PRO A N 1
ATOM 1962 C CA . PRO A 1 252 ? -3.703 -21.203 4.742 1 98.44 252 PRO A CA 1
ATOM 1963 C C . PRO A 1 252 ? -2.373 -20.516 4.445 1 98.44 252 PRO A C 1
ATOM 1965 O O . PRO A 1 252 ? -1.337 -21.188 4.348 1 98.44 252 PRO A O 1
ATOM 1968 N N . GLY A 1 253 ? -2.467 -19.234 4.285 1 97.5 253 GLY A N 1
ATOM 1969 C CA . GLY A 1 253 ? -1.272 -18.453 4.012 1 97.5 253 GLY A CA 1
ATOM 1970 C C . GLY A 1 253 ? -0.457 -18.156 5.258 1 97.5 253 GLY A C 1
ATOM 1971 O O . GLY A 1 253 ? -0.964 -18.25 6.375 1 97.5 253 GLY A O 1
ATOM 1972 N N . HIS A 1 254 ? 0.81 -17.688 5.074 1 96.75 254 HIS A N 1
ATOM 1973 C CA . HIS A 1 254 ? 1.765 -17.422 6.141 1 96.75 254 HIS A CA 1
ATOM 1974 C C . HIS A 1 254 ? 1.371 -16.172 6.922 1 96.75 254 HIS A C 1
ATOM 1976 O O . HIS A 1 254 ? 1.714 -16.031 8.094 1 96.75 254 HIS A O 1
ATOM 1982 N N . ASN A 1 255 ? 0.751 -15.25 6.301 1 97.56 255 ASN A N 1
ATOM 1983 C CA . ASN A 1 255 ? 0.537 -13.891 6.789 1 97.56 255 ASN A CA 1
ATOM 1984 C C . ASN A 1 255 ? -0.612 -13.836 7.793 1 97.56 255 ASN A C 1
ATOM 1986 O O . ASN A 1 255 ? -1.356 -14.805 7.949 1 97.56 255 ASN A O 1
ATOM 1990 N N . ASP A 1 256 ? -0.662 -12.789 8.516 1 98 256 ASP A N 1
ATOM 1991 C CA . ASP A 1 256 ? -1.867 -12.438 9.258 1 98 256 ASP A CA 1
ATOM 1992 C C . ASP A 1 256 ? -2.744 -11.477 8.461 1 98 256 ASP A C 1
ATOM 1994 O O . ASP A 1 256 ? -2.268 -10.812 7.539 1 98 256 ASP A O 1
ATOM 1998 N N . ILE A 1 257 ? -4.008 -11.5 8.75 1 97.94 257 ILE A N 1
ATOM 1999 C CA . ILE A 1 257 ? -4.957 -10.508 8.25 1 97.94 257 ILE A CA 1
ATOM 2000 C C . ILE A 1 257 ? -5.34 -9.555 9.383 1 97.94 257 ILE A C 1
ATOM 2002 O O . ILE A 1 257 ? -6.039 -9.938 10.32 1 97.94 257 ILE A O 1
ATOM 2006 N N . ALA A 1 258 ? -4.867 -8.32 9.273 1 95.75 258 ALA A N 1
ATOM 2007 C CA . ALA A 1 258 ? -5.207 -7.293 10.25 1 95.75 258 ALA A CA 1
ATOM 2008 C C . ALA A 1 258 ? -4.871 -7.75 11.664 1 95.75 258 ALA A C 1
ATOM 2010 O O . ALA A 1 258 ? -5.68 -7.59 12.586 1 95.75 258 ALA A O 1
ATOM 2011 N N . GLY A 1 259 ? -3.818 -8.508 11.781 1 96.88 259 GLY A N 1
ATOM 2012 C CA . GLY A 1 259 ? -3.318 -8.852 13.102 1 96.88 259 GLY A CA 1
ATOM 2013 C C . GLY A 1 259 ? -3.664 -10.273 13.516 1 96.88 259 GLY A C 1
ATOM 2014 O O . GLY A 1 259 ? -3.139 -10.781 14.508 1 96.88 259 GLY A O 1
ATOM 2015 N N . VAL A 1 260 ? -4.457 -10.953 12.805 1 98.25 260 VAL A N 1
ATOM 2016 C CA . VAL A 1 260 ? -4.832 -12.32 13.141 1 98.25 260 VAL A CA 1
ATOM 2017 C C . VAL A 1 260 ? -4.199 -13.297 12.148 1 98.25 260 VAL A C 1
ATOM 2019 O O . VAL A 1 260 ? -4.602 -13.344 10.984 1 98.25 260 VAL A O 1
ATOM 2022 N N . PRO A 1 261 ? -3.234 -14.086 12.602 1 98.38 261 PRO A N 1
ATOM 2023 C CA . PRO A 1 261 ? -2.637 -15.055 11.672 1 98.38 261 PRO A CA 1
ATOM 2024 C C . PRO A 1 261 ? -3.67 -15.992 11.055 1 98.38 261 PRO A C 1
ATOM 2026 O O . PRO A 1 261 ? -4.566 -16.484 11.75 1 98.38 261 PRO A O 1
ATOM 2029 N N . VAL A 1 262 ? -3.523 -16.281 9.789 1 98.56 262 VAL A N 1
ATOM 2030 C CA . VAL A 1 262 ? -4.5 -17.078 9.055 1 98.56 262 VAL A CA 1
ATOM 2031 C C . VAL A 1 262 ? -4.59 -18.469 9.664 1 98.56 262 VAL A C 1
ATOM 2033 O O . VAL A 1 262 ? -5.684 -19.031 9.812 1 98.56 262 VAL A O 1
ATOM 2036 N N . HIS A 1 263 ? -3.494 -19.016 10.125 1 98.5 263 HIS A N 1
ATOM 2037 C CA . HIS A 1 263 ? -3.432 -20.375 10.672 1 98.5 263 HIS A CA 1
ATOM 2038 C C . HIS A 1 263 ? -4.137 -20.453 12.023 1 98.5 263 HIS A C 1
ATOM 2040 O O . HIS A 1 263 ? -4.387 -21.547 12.539 1 98.5 263 HIS A O 1
ATOM 2046 N N . ALA A 1 264 ? -4.469 -19.344 12.562 1 98.44 264 ALA A N 1
ATOM 2047 C CA . ALA A 1 264 ? -5.129 -19.312 13.867 1 98.44 264 ALA A CA 1
ATOM 2048 C C . ALA A 1 264 ? -6.426 -18.516 13.805 1 98.44 264 ALA A C 1
ATOM 2050 O O . ALA A 1 264 ? -6.922 -18.031 14.828 1 98.44 264 ALA A O 1
ATOM 2051 N N . SER A 1 265 ? -7.016 -18.328 12.695 1 98.5 265 SER A N 1
ATOM 2052 C CA . SER A 1 265 ? -8.219 -17.5 12.547 1 98.5 265 SER A CA 1
ATOM 2053 C C . SER A 1 265 ? -9.469 -18.375 12.5 1 98.5 265 SER A C 1
ATOM 2055 O O . SER A 1 265 ? -9.828 -18.906 11.453 1 98.5 265 SER A O 1
ATOM 2057 N N . LYS A 1 266 ? -10.172 -18.438 13.578 1 98.5 266 LYS A N 1
ATOM 2058 C CA . LYS A 1 266 ? -11.422 -19.188 13.609 1 98.5 266 LYS A CA 1
ATOM 2059 C C . LYS A 1 266 ? -12.445 -18.594 12.641 1 98.5 266 LYS A C 1
ATOM 2061 O O . LYS A 1 266 ? -13.172 -19.328 11.969 1 98.5 266 LYS A O 1
ATOM 2066 N N . TRP A 1 267 ? -12.469 -17.25 12.57 1 98.06 267 TRP A N 1
ATOM 2067 C CA . TRP A 1 267 ? -13.383 -16.547 11.672 1 98.06 267 TRP A CA 1
ATOM 2068 C C . TRP A 1 267 ? -13.18 -17.016 10.227 1 98.06 267 TRP A C 1
ATOM 2070 O O . TRP A 1 267 ? -14.148 -17.297 9.523 1 98.06 267 TRP A O 1
ATOM 2080 N N . LEU A 1 268 ? -11.984 -17.141 9.781 1 98.56 268 LEU A N 1
ATOM 2081 C CA . LEU A 1 268 ? -11.695 -17.469 8.391 1 98.56 268 LEU A CA 1
ATOM 2082 C C . LEU A 1 268 ? -11.82 -18.969 8.141 1 98.56 268 LEU A C 1
ATOM 2084 O O . LEU A 1 268 ? -12.547 -19.391 7.242 1 98.56 268 LEU A O 1
ATOM 2088 N N . LEU A 1 269 ? -11.133 -19.797 8.953 1 98.81 269 LEU A N 1
ATOM 2089 C CA . LEU A 1 269 ? -11.047 -21.219 8.688 1 98.81 269 LEU A CA 1
ATOM 2090 C C . LEU A 1 269 ? -12.383 -21.906 8.961 1 98.81 269 LEU A C 1
ATOM 2092 O O . LEU A 1 269 ? -12.852 -22.719 8.148 1 98.81 269 LEU A O 1
ATOM 2096 N N . THR A 1 270 ? -13 -21.578 10.062 1 98.69 270 THR A N 1
ATOM 2097 C CA . THR A 1 270 ? -14.203 -22.297 10.461 1 98.69 270 THR A CA 1
ATOM 2098 C C . THR A 1 270 ? -15.453 -21.547 10.008 1 98.69 270 THR A C 1
ATOM 2100 O O . THR A 1 270 ? -16.266 -22.078 9.25 1 98.69 270 THR A O 1
ATOM 2103 N N . ASP A 1 271 ? -15.594 -20.281 10.383 1 98.56 271 ASP A N 1
ATOM 2104 C CA . ASP A 1 271 ? -16.859 -19.578 10.164 1 98.56 271 ASP A CA 1
ATOM 2105 C C . ASP A 1 271 ? -17.109 -19.344 8.68 1 98.56 271 ASP A C 1
ATOM 2107 O O . ASP A 1 271 ? -18.203 -19.609 8.18 1 98.56 271 ASP A O 1
ATOM 2111 N N . ILE A 1 272 ? -16.109 -18.891 7.977 1 98.62 272 ILE A N 1
ATOM 2112 C CA . ILE A 1 272 ? -16.328 -18.547 6.574 1 98.62 272 ILE A CA 1
ATOM 2113 C C . ILE A 1 272 ? -16.141 -19.781 5.707 1 98.62 272 ILE A C 1
ATOM 2115 O O . ILE A 1 272 ? -17.078 -20.219 5.027 1 98.62 272 ILE A O 1
ATOM 2119 N N . ILE A 1 273 ? -15.023 -20.453 5.762 1 98.81 273 ILE A N 1
ATOM 2120 C CA . ILE A 1 273 ? -14.656 -21.484 4.789 1 98.81 273 ILE A CA 1
ATOM 2121 C C . ILE A 1 273 ? -15.453 -22.75 5.062 1 98.81 273 ILE A C 1
ATOM 2123 O O . ILE A 1 273 ? -16.156 -23.25 4.184 1 98.81 273 ILE A O 1
ATOM 2127 N N . LYS A 1 274 ? -15.406 -23.328 6.293 1 98.81 274 LYS A N 1
ATOM 2128 C CA . LYS A 1 274 ? -16.078 -24.594 6.574 1 98.81 274 LYS A CA 1
ATOM 2129 C C . LYS A 1 274 ? -17.594 -24.422 6.668 1 98.81 274 LYS A C 1
ATOM 2131 O O . LYS A 1 274 ? -18.359 -25.203 6.109 1 98.81 274 LYS A O 1
ATOM 2136 N N . GLN A 1 275 ? -18.047 -23.328 7.34 1 98.62 275 GLN A N 1
ATOM 2137 C CA . GLN A 1 275 ? -19.484 -23.203 7.617 1 98.62 275 GLN A CA 1
ATOM 2138 C C . GLN A 1 275 ? -20.188 -22.422 6.512 1 98.62 275 GLN A C 1
ATOM 2140 O O . GLN A 1 275 ? -21.016 -22.984 5.793 1 98.62 275 GLN A O 1
ATOM 2145 N N . GLU A 1 276 ? -19.766 -21.172 6.238 1 98.44 276 GLU A N 1
ATOM 2146 C CA . GLU A 1 276 ? -20.484 -20.344 5.273 1 98.44 276 GLU A CA 1
ATOM 2147 C C . GLU A 1 276 ? -20.328 -20.891 3.857 1 98.44 276 GLU A C 1
ATOM 2149 O O . GLU A 1 276 ? -21.312 -21 3.125 1 98.44 276 GLU A O 1
ATOM 2154 N N . TYR A 1 277 ? -19.109 -21.281 3.441 1 98.69 277 TYR A N 1
ATOM 2155 C CA . TYR A 1 277 ? -18.875 -21.75 2.078 1 98.69 277 TYR A CA 1
ATOM 2156 C C . TYR A 1 277 ? -19.109 -23.25 1.964 1 98.69 277 TYR A C 1
ATOM 2158 O O . TYR A 1 277 ? -19.172 -23.797 0.858 1 98.69 277 TYR A O 1
ATOM 2166 N N . GLY A 1 278 ? -19.203 -23.984 3.092 1 98.62 278 GLY A N 1
ATOM 2167 C CA . GLY A 1 278 ? -19.531 -25.391 3.084 1 98.62 278 GLY A CA 1
ATOM 2168 C C . GLY A 1 278 ? -18.375 -26.281 2.67 1 98.62 278 GLY A C 1
ATOM 2169 O O . GLY A 1 278 ? -18.578 -27.297 1.992 1 98.62 278 GLY A O 1
ATOM 2170 N N . PHE A 1 279 ? -17.203 -25.969 3.057 1 98.69 279 PHE A N 1
ATOM 2171 C CA . PHE A 1 279 ? -16.016 -26.75 2.699 1 98.69 279 PHE A CA 1
ATOM 2172 C C . PHE A 1 279 ? -16.031 -28.109 3.385 1 98.69 279 PHE A C 1
ATOM 2174 O O . PHE A 1 279 ? -16.156 -28.188 4.609 1 98.69 279 PHE A O 1
ATOM 2181 N N . LYS A 1 280 ? -15.797 -29.125 2.605 1 98 280 LYS A N 1
ATOM 2182 C CA . LYS A 1 280 ? -15.906 -30.484 3.133 1 98 280 LYS A CA 1
ATOM 2183 C C . LYS A 1 280 ? -14.539 -31.156 3.205 1 98 280 LYS A C 1
ATOM 2185 O O . LYS A 1 280 ? -14.383 -32.188 3.852 1 98 280 LYS A O 1
ATOM 2190 N N . GLY A 1 281 ? -13.547 -30.562 2.564 1 98.69 281 GLY A N 1
ATOM 2191 C CA . GLY A 1 281 ? -12.195 -31.094 2.629 1 98.69 281 GLY A CA 1
ATOM 2192 C C . GLY A 1 281 ? -11.484 -30.75 3.924 1 98.69 281 GLY A C 1
ATOM 2193 O O . GLY A 1 281 ? -12.125 -30.562 4.961 1 98.69 281 GLY A O 1
ATOM 2194 N N . PHE A 1 282 ? -10.164 -30.797 3.93 1 98.81 282 PHE A N 1
ATOM 2195 C CA . PHE A 1 282 ? -9.461 -30.453 5.16 1 98.81 282 PHE A CA 1
ATOM 2196 C C . PHE A 1 282 ? -8.383 -29.406 4.898 1 98.81 282 PHE A C 1
ATOM 2198 O O . PHE A 1 282 ? -7.965 -29.219 3.756 1 98.81 282 PHE A O 1
ATOM 2205 N N . PHE A 1 283 ? -8.016 -28.672 5.969 1 98.88 283 PHE A N 1
ATOM 2206 C CA . PHE A 1 283 ? -6.918 -27.719 5.926 1 98.88 283 PHE A CA 1
ATOM 2207 C C . PHE A 1 283 ? -5.586 -28.391 6.207 1 98.88 283 PHE A C 1
ATOM 2209 O O . PHE A 1 283 ? -5.469 -29.172 7.152 1 98.88 283 PHE A O 1
ATOM 2216 N N . ILE A 1 284 ? -4.602 -28.156 5.406 1 98.62 284 ILE A N 1
ATOM 2217 C CA . ILE A 1 284 ? -3.217 -28.484 5.707 1 98.62 284 ILE A CA 1
ATOM 2218 C C . ILE A 1 284 ? -2.408 -27.219 5.934 1 98.62 284 ILE A C 1
ATOM 2220 O O . ILE A 1 284 ? -2.506 -26.266 5.156 1 98.62 284 ILE A O 1
ATOM 2224 N N . SER A 1 285 ? -1.652 -27.156 7.004 1 97.88 285 SER A N 1
ATOM 2225 C CA . SER A 1 285 ? -0.829 -25.984 7.254 1 97.88 285 SER A CA 1
ATOM 2226 C C . SER A 1 285 ? 0.271 -25.844 6.207 1 97.88 285 SER A C 1
ATOM 2228 O O . SER A 1 285 ? 0.617 -26.812 5.531 1 97.88 285 SER A O 1
ATOM 2230 N N . ASP A 1 286 ? 0.745 -24.672 6.027 1 96.75 286 ASP A N 1
ATOM 2231 C CA . ASP A 1 286 ? 2.01 -24.484 5.324 1 96.75 286 ASP A CA 1
ATOM 2232 C C . ASP A 1 286 ? 3.195 -24.797 6.234 1 96.75 286 ASP A C 1
ATOM 2234 O O . ASP A 1 286 ? 3.037 -24.922 7.449 1 96.75 286 ASP A O 1
ATOM 2238 N N . MET A 1 287 ? 4.227 -24.969 5.602 1 93.81 287 MET A N 1
ATOM 2239 C CA . MET A 1 287 ? 5.402 -25.453 6.316 1 93.81 287 MET A CA 1
ATOM 2240 C C . MET A 1 287 ? 5.816 -24.484 7.418 1 93.81 287 MET A C 1
ATOM 2242 O O . MET A 1 287 ? 6.074 -23.312 7.148 1 93.81 287 MET A O 1
ATOM 2246 N N . GLY A 1 288 ? 5.77 -24.906 8.633 1 92.88 288 GLY A N 1
ATOM 2247 C CA . GLY A 1 288 ? 6.297 -24.172 9.773 1 92.88 288 GLY A CA 1
ATOM 2248 C C . GLY A 1 288 ? 5.32 -23.156 10.328 1 92.88 288 GLY A C 1
ATOM 2249 O O . GLY A 1 288 ? 5.605 -22.5 11.336 1 92.88 288 GLY A O 1
ATOM 2250 N N . ASP A 1 289 ? 4.148 -23.109 9.836 1 95.5 289 ASP A N 1
ATOM 2251 C CA . ASP A 1 289 ? 3.324 -21.953 10.125 1 95.5 289 ASP A CA 1
ATOM 2252 C C . ASP A 1 289 ? 2.535 -22.141 11.422 1 95.5 289 ASP A C 1
ATOM 2254 O O . ASP A 1 289 ? 2.053 -21.172 12.008 1 95.5 289 ASP A O 1
ATOM 2258 N N . VAL A 1 290 ? 2.375 -23.391 11.898 1 97.12 290 VAL A N 1
ATOM 2259 C CA . VAL A 1 290 ? 1.843 -23.547 13.25 1 97.12 290 VAL A CA 1
ATOM 2260 C C . VAL A 1 290 ? 2.875 -23.078 14.273 1 97.12 290 VAL A C 1
ATOM 2262 O O . VAL A 1 290 ? 2.543 -22.359 15.203 1 97.12 290 VAL A O 1
ATOM 2265 N N . GLU A 1 291 ? 4.133 -23.484 14.055 1 95.81 291 GLU A N 1
ATOM 2266 C CA . GLU A 1 291 ? 5.234 -23.062 14.906 1 95.81 291 GLU A CA 1
ATOM 2267 C C . GLU A 1 291 ? 5.395 -21.547 14.883 1 95.81 291 GLU A C 1
ATOM 2269 O O . GLU A 1 291 ? 5.699 -20.922 15.906 1 95.81 291 GLU A O 1
ATOM 2274 N N . ASN A 1 292 ? 5.188 -20.953 13.727 1 95.88 292 ASN A N 1
ATOM 2275 C CA . ASN A 1 292 ? 5.387 -19.516 13.531 1 95.88 292 ASN A CA 1
ATOM 2276 C C . ASN A 1 292 ? 4.395 -18.688 14.352 1 95.88 292 ASN A C 1
ATOM 2278 O O . ASN A 1 292 ? 4.59 -17.5 14.547 1 95.88 292 ASN A O 1
ATOM 2282 N N . LEU A 1 293 ? 3.32 -19.266 14.875 1 97.62 293 LEU A N 1
ATOM 2283 C CA . LEU A 1 293 ? 2.41 -18.562 15.773 1 97.62 293 LEU A CA 1
ATOM 2284 C C . LEU A 1 293 ? 3.117 -18.172 17.062 1 97.62 293 LEU A C 1
ATOM 2286 O O . LEU A 1 293 ? 2.744 -17.188 17.703 1 97.62 293 LEU A O 1
ATOM 2290 N N . ALA A 1 294 ? 4.145 -18.969 17.406 1 95.62 294 ALA A N 1
ATOM 2291 C CA . ALA A 1 294 ? 4.867 -18.75 18.641 1 95.62 294 ALA A CA 1
ATOM 2292 C C . ALA A 1 294 ? 6.215 -18.078 18.391 1 95.62 294 ALA A C 1
ATOM 2294 O O . ALA A 1 294 ? 6.781 -17.438 19.266 1 95.62 294 ALA A O 1
ATOM 2295 N N . THR A 1 295 ? 6.684 -18.172 17.203 1 91.5 295 THR A N 1
ATOM 2296 C CA . THR A 1 295 ? 8 -17.625 16.891 1 91.5 295 THR A CA 1
ATOM 2297 C C . THR A 1 295 ? 7.914 -16.141 16.562 1 91.5 295 THR A C 1
ATOM 2299 O O . THR A 1 295 ? 6.863 -15.523 16.734 1 91.5 295 THR A O 1
ATOM 2302 N N . SER A 1 296 ? 9.023 -15.688 16.047 1 85.38 296 SER A N 1
ATOM 2303 C CA . SER A 1 296 ? 9.172 -14.25 15.883 1 85.38 296 SER A CA 1
ATOM 2304 C C . SER A 1 296 ? 8.352 -13.742 14.703 1 85.38 296 SER A C 1
ATOM 2306 O O . SER A 1 296 ? 8.25 -12.539 14.477 1 85.38 296 SER A O 1
ATOM 2308 N N . LEU A 1 297 ? 7.695 -14.633 14.023 1 91.31 297 LEU A N 1
ATOM 2309 C CA . LEU A 1 297 ? 6.844 -14.188 12.922 1 91.31 297 LEU A CA 1
ATOM 2310 C C . LEU A 1 297 ? 5.578 -13.523 13.453 1 91.31 297 LEU A C 1
ATOM 2312 O O . LEU A 1 297 ? 5.219 -12.422 13.023 1 91.31 297 LEU A O 1
ATOM 2316 N N . HIS A 1 298 ? 4.883 -14.195 14.391 1 95.81 298 HIS A N 1
ATOM 2317 C CA . HIS A 1 298 ? 3.582 -13.688 14.812 1 95.81 298 HIS A CA 1
ATOM 2318 C C . HIS A 1 298 ? 3.562 -13.391 16.312 1 95.81 298 HIS A C 1
ATOM 2320 O O . HIS A 1 298 ? 2.984 -12.391 16.734 1 95.81 298 HIS A O 1
ATOM 2326 N N . GLN A 1 299 ? 4.121 -14.328 17.109 1 96.31 299 GLN A N 1
ATOM 2327 C CA . GLN A 1 299 ? 4.223 -14.203 18.562 1 96.31 299 GLN A CA 1
ATOM 2328 C C . GLN A 1 299 ? 2.842 -14.055 19.203 1 96.31 299 GLN A C 1
ATOM 2330 O O . GLN A 1 299 ? 2.637 -13.188 20.047 1 96.31 299 GLN A O 1
ATOM 2335 N N . ILE A 1 300 ? 1.87 -14.906 18.828 1 97.88 300 ILE A N 1
ATOM 2336 C CA . ILE A 1 300 ? 0.541 -14.875 19.422 1 97.88 300 ILE A CA 1
ATOM 2337 C C . ILE A 1 300 ? 0.365 -16.062 20.359 1 97.88 300 ILE A C 1
ATOM 2339 O O . ILE A 1 300 ? -0.718 -16.266 20.906 1 97.88 300 ILE A O 1
ATOM 2343 N N . ALA A 1 301 ? 1.394 -16.922 20.5 1 97.75 301 ALA A N 1
ATOM 2344 C CA . ALA A 1 301 ? 1.446 -18.062 21.406 1 97.75 301 ALA A CA 1
ATOM 2345 C C . ALA A 1 301 ? 2.758 -18.078 22.188 1 97.75 301 ALA A C 1
ATOM 2347 O O . ALA A 1 301 ? 3.814 -17.75 21.641 1 97.75 301 ALA A O 1
ATOM 2348 N N . GLU A 1 302 ? 2.711 -18.531 23.406 1 96.19 302 GLU A N 1
ATOM 2349 C CA . GLU A 1 302 ? 3.887 -18.547 24.281 1 96.19 302 GLU A CA 1
ATOM 2350 C C . GLU A 1 302 ? 4.844 -19.672 23.906 1 96.19 302 GLU A C 1
ATOM 2352 O O . GLU A 1 302 ? 6.051 -19.562 24.141 1 96.19 302 GLU A O 1
ATOM 2357 N N . ASN A 1 303 ? 4.25 -20.719 23.453 1 95.88 303 ASN A N 1
ATOM 2358 C CA . ASN A 1 303 ? 5.031 -21.891 23.125 1 95.88 303 ASN A CA 1
ATOM 2359 C C . ASN A 1 303 ? 4.336 -22.75 22.062 1 95.88 303 ASN A C 1
ATOM 2361 O O . ASN A 1 303 ? 3.238 -22.406 21.609 1 95.88 303 ASN A O 1
ATOM 2365 N N . GLN A 1 304 ? 4.996 -23.797 21.672 1 95.81 304 GLN A N 1
ATOM 2366 C CA . GLN A 1 304 ? 4.52 -24.672 20.609 1 95.81 304 GLN A CA 1
ATOM 2367 C C . GLN A 1 304 ? 3.174 -25.297 20.969 1 95.81 304 GLN A C 1
ATOM 2369 O O . GLN A 1 304 ? 2.295 -25.422 20.109 1 95.81 304 GLN A O 1
ATOM 2374 N N . LYS A 1 305 ? 3.004 -25.766 22.188 1 97.19 305 LYS A N 1
ATOM 2375 C CA . LYS A 1 305 ? 1.756 -26.391 22.609 1 97.19 305 LYS A CA 1
ATOM 2376 C C . LYS A 1 305 ? 0.579 -25.438 22.469 1 97.19 305 LYS A C 1
ATOM 2378 O O . LYS A 1 305 ? -0.484 -25.812 21.969 1 97.19 305 LYS A O 1
ATOM 2383 N N . GLU A 1 306 ? 0.807 -24.188 22.812 1 97.56 306 GLU A N 1
ATOM 2384 C CA . GLU A 1 306 ? -0.244 -23.188 22.672 1 97.56 306 GLU A CA 1
ATOM 2385 C C . GLU A 1 306 ? -0.519 -22.891 21.203 1 97.56 306 GLU A C 1
ATOM 2387 O O . GLU A 1 306 ? -1.664 -22.641 20.812 1 97.56 306 GLU A O 1
ATOM 2392 N N . ALA A 1 307 ? 0.526 -22.844 20.438 1 97.94 307 ALA A N 1
ATOM 2393 C CA . ALA A 1 307 ? 0.365 -22.625 19 1 97.94 307 ALA A CA 1
ATOM 2394 C C . ALA A 1 307 ? -0.515 -23.719 18.375 1 97.94 307 ALA A C 1
ATOM 2396 O O . ALA A 1 307 ? -1.425 -23.422 17.609 1 97.94 307 ALA A O 1
ATOM 2397 N N . VAL A 1 308 ? -0.22 -24.938 18.75 1 98.12 308 VAL A N 1
ATOM 2398 C CA . VAL A 1 308 ? -1.007 -26.062 18.266 1 98.12 308 VAL A CA 1
ATOM 2399 C C . VAL A 1 308 ? -2.455 -25.922 18.719 1 98.12 308 VAL A C 1
ATOM 2401 O O . VAL A 1 308 ? -3.387 -26.125 17.938 1 98.12 308 VAL A O 1
ATOM 2404 N N . CYS A 1 309 ? -2.639 -25.562 19.969 1 98.62 309 CYS A N 1
ATOM 2405 C CA . CYS A 1 309 ? -3.971 -25.375 20.531 1 98.62 309 CYS A CA 1
ATOM 2406 C C . CYS A 1 309 ? -4.77 -24.359 19.75 1 98.62 309 CYS A C 1
ATOM 2408 O O . CYS A 1 309 ? -5.902 -24.625 19.344 1 98.62 309 CYS A O 1
ATOM 2410 N N . LYS A 1 310 ? -4.172 -23.219 19.516 1 98.25 310 LYS A N 1
ATOM 2411 C CA . LYS A 1 310 ? -4.84 -22.125 18.812 1 98.25 310 LYS A CA 1
ATOM 2412 C C . LYS A 1 310 ? -5.176 -22.531 17.375 1 98.25 310 LYS A C 1
ATOM 2414 O O . LYS A 1 310 ? -6.281 -22.266 16.891 1 98.25 310 LYS A O 1
ATOM 2419 N N . SER A 1 311 ? -4.281 -23.125 16.703 1 98.5 311 SER A N 1
ATOM 2420 C CA . SER A 1 311 ? -4.441 -23.469 15.289 1 98.5 311 SER A CA 1
ATOM 2421 C C . SER A 1 311 ? -5.512 -24.547 15.102 1 98.5 311 SER A C 1
ATOM 2423 O O . SER A 1 311 ? -6.395 -24.406 14.25 1 98.5 311 SER A O 1
ATOM 2425 N N . VAL A 1 312 ? -5.469 -25.641 15.883 1 98.81 312 VAL A N 1
ATOM 2426 C CA . VAL A 1 312 ? -6.418 -26.734 15.75 1 98.81 312 VAL A CA 1
ATOM 2427 C C . VAL A 1 312 ? -7.82 -26.266 16.125 1 98.81 312 VAL A C 1
ATOM 2429 O O . VAL A 1 312 ? -8.789 -26.578 15.422 1 98.81 312 VAL A O 1
ATOM 2432 N N . ASN A 1 313 ? -7.902 -25.484 17.188 1 98.75 313 ASN A N 1
ATOM 2433 C CA . ASN A 1 313 ? -9.211 -24.984 17.594 1 98.75 313 ASN A CA 1
ATOM 2434 C C . ASN A 1 313 ? -9.781 -24.016 16.562 1 98.75 313 ASN A C 1
ATOM 2436 O O . ASN A 1 313 ? -11 -23.859 16.453 1 98.75 313 ASN A O 1
ATOM 2440 N N . ALA A 1 314 ? -8.883 -23.312 15.844 1 98.62 314 ALA A N 1
ATOM 2441 C CA . ALA A 1 314 ? -9.336 -22.406 14.805 1 98.62 314 ALA A CA 1
ATOM 2442 C C . ALA A 1 314 ? -9.914 -23.156 13.617 1 98.62 314 ALA A C 1
ATOM 2444 O O . ALA A 1 314 ? -10.711 -22.609 12.852 1 98.62 314 ALA A O 1
ATOM 2445 N N . GLY A 1 315 ? -9.438 -24.422 13.375 1 98.69 315 GLY A N 1
ATOM 2446 C CA . GLY A 1 315 ? -10.016 -25.219 12.305 1 98.69 315 GLY A CA 1
ATOM 2447 C C . GLY A 1 315 ? -8.984 -26 11.516 1 98.69 315 GLY A C 1
ATOM 2448 O O . GLY A 1 315 ? -9.336 -26.781 10.625 1 98.69 315 GLY A O 1
ATOM 2449 N N . LEU A 1 316 ? -7.711 -25.922 11.852 1 98.75 316 LEU A N 1
ATOM 2450 C CA . LEU A 1 316 ? -6.66 -26.625 11.133 1 98.75 316 LEU A CA 1
ATOM 2451 C C . LEU A 1 316 ? -6.828 -28.141 11.281 1 98.75 316 LEU A C 1
ATOM 2453 O O . LEU A 1 316 ? -7.129 -28.625 12.375 1 98.75 316 LEU A O 1
ATOM 2457 N N . ASP A 1 317 ? -6.566 -28.906 10.234 1 98.81 317 ASP A N 1
ATOM 2458 C CA . ASP A 1 317 ? -6.852 -30.344 10.258 1 98.81 317 ASP A CA 1
ATOM 2459 C C . ASP A 1 317 ? -5.562 -31.156 10.188 1 98.81 317 ASP A C 1
ATOM 2461 O O . ASP A 1 317 ? -5.504 -32.281 10.711 1 98.81 317 ASP A O 1
ATOM 2465 N N . MET A 1 318 ? -4.613 -30.672 9.5 1 98.5 318 MET A N 1
ATOM 2466 C CA . MET A 1 318 ? -3.357 -31.391 9.344 1 98.5 318 MET A CA 1
ATOM 2467 C C . MET A 1 318 ? -2.166 -30.453 9.445 1 98.5 318 MET A C 1
ATOM 2469 O O . MET A 1 318 ? -2.193 -29.344 8.906 1 98.5 318 MET A O 1
ATOM 2473 N N . HIS A 1 319 ? -1.179 -30.844 10.18 1 97.62 319 HIS A N 1
ATOM 2474 C CA . HIS A 1 319 ? 0.059 -30.109 10.398 1 97.62 319 HIS A CA 1
ATOM 2475 C C . HIS A 1 319 ? 1.121 -30.5 9.375 1 97.62 319 HIS A C 1
ATOM 2477 O O . HIS A 1 319 ? 1.377 -31.688 9.156 1 97.62 319 HIS A O 1
ATOM 2483 N N . MET A 1 320 ? 1.59 -29.5 8.586 1 94.69 320 MET A N 1
ATOM 2484 C CA . MET A 1 320 ? 2.725 -29.719 7.695 1 94.69 320 MET A CA 1
ATOM 2485 C C . MET A 1 320 ? 4.035 -29.359 8.391 1 94.69 320 MET A C 1
ATOM 2487 O O . MET A 1 320 ? 4.316 -28.188 8.625 1 94.69 320 MET A O 1
ATOM 2491 N N . TYR A 1 321 ? 5.004 -30.156 8.781 1 79.88 321 TYR A N 1
ATOM 2492 C CA . TYR A 1 321 ? 5.707 -31.438 8.883 1 79.88 321 TYR A CA 1
ATOM 2493 C C . TYR A 1 321 ? 6.516 -31.516 10.172 1 79.88 321 TYR A C 1
ATOM 2495 O O . TYR A 1 321 ? 6.84 -30.484 10.773 1 79.88 321 TYR A O 1
ATOM 2503 N N . SER A 1 322 ? 6.551 -32.406 10.656 1 73.69 322 SER A N 1
ATOM 2504 C CA . SER A 1 322 ? 7.316 -32.719 11.859 1 73.69 322 SER A CA 1
ATOM 2505 C C . SER A 1 322 ? 8.492 -33.625 11.547 1 73.69 322 SER A C 1
ATOM 2507 O O . SER A 1 322 ? 8.359 -34.562 10.75 1 73.69 322 SER A O 1
ATOM 2509 N N . ALA A 1 323 ? 9.562 -33.156 12.141 1 71.75 323 ALA A N 1
ATOM 2510 C CA . ALA A 1 323 ? 10.695 -34.062 12.055 1 71.75 323 ALA A CA 1
ATOM 2511 C C . ALA A 1 323 ? 10.477 -35.312 12.938 1 71.75 323 ALA A C 1
ATOM 2513 O O . ALA A 1 323 ? 11.148 -36.312 12.773 1 71.75 323 ALA A O 1
ATOM 2514 N N . ASP A 1 324 ? 9.586 -35.188 13.844 1 71.81 324 ASP A N 1
ATOM 2515 C CA . ASP A 1 324 ? 9.219 -36.25 14.781 1 71.81 324 ASP A CA 1
ATOM 2516 C C . ASP A 1 324 ? 7.855 -35.969 15.414 1 71.81 324 ASP A C 1
ATOM 2518 O O . ASP A 1 324 ? 7.102 -35.125 14.922 1 71.81 324 ASP A O 1
ATOM 2522 N N . SER A 1 325 ? 7.504 -36.844 16.359 1 71.81 325 SER A N 1
ATOM 2523 C CA . SER A 1 325 ? 6.184 -36.719 16.984 1 71.81 325 SER A CA 1
ATOM 2524 C C . SER A 1 325 ? 6.141 -35.594 18 1 71.81 325 SER A C 1
ATOM 2526 O O . SER A 1 325 ? 5.07 -35.219 18.484 1 71.81 325 SER A O 1
ATOM 2528 N N . ALA A 1 326 ? 7.195 -34.938 18.234 1 76.56 326 ALA A N 1
ATOM 2529 C CA . ALA A 1 326 ? 7.297 -34.031 19.375 1 76.56 326 ALA A CA 1
ATOM 2530 C C . ALA A 1 326 ? 6.656 -32.688 19.047 1 76.56 326 ALA A C 1
ATOM 2532 O O . ALA A 1 326 ? 6.215 -31.953 19.953 1 76.56 326 ALA A O 1
ATOM 2533 N N . ARG A 1 327 ? 6.523 -32.406 17.891 1 85.12 327 ARG A N 1
ATOM 2534 C CA . ARG A 1 327 ? 6.133 -31.031 17.531 1 85.12 327 ARG A CA 1
ATOM 2535 C C . ARG A 1 327 ? 4.617 -30.906 17.438 1 85.12 327 ARG A C 1
ATOM 2537 O O . ARG A 1 327 ? 4.062 -29.828 17.625 1 85.12 327 ARG A O 1
ATOM 2544 N N . PHE A 1 328 ? 3.965 -31.984 17.125 1 93.5 328 PHE A N 1
ATOM 2545 C CA . PHE A 1 328 ? 2.535 -31.859 16.875 1 93.5 328 PHE A CA 1
ATOM 2546 C C . PHE A 1 328 ? 1.757 -32.938 17.594 1 93.5 328 PHE A C 1
ATOM 2548 O O . PHE A 1 328 ? 0.875 -32.656 18.406 1 93.5 328 PHE A O 1
ATOM 2555 N N . VAL A 1 329 ? 2.105 -34.219 17.453 1 94.31 329 VAL A N 1
ATOM 2556 C CA . VAL A 1 329 ? 1.323 -35.344 17.969 1 94.31 329 VAL A CA 1
ATOM 2557 C C . VAL A 1 329 ? 1.298 -35.312 19.5 1 94.31 329 VAL A C 1
ATOM 2559 O O . VAL A 1 329 ? 0.227 -35.312 20.109 1 94.31 329 VAL A O 1
ATOM 2562 N N . ARG A 1 330 ? 2.455 -35.219 20.078 1 94.25 330 ARG A N 1
ATOM 2563 C CA . ARG A 1 330 ? 2.535 -35.25 21.531 1 94.25 330 ARG A CA 1
ATOM 2564 C C . ARG A 1 330 ? 1.79 -34.062 22.156 1 94.25 330 ARG A C 1
ATOM 2566 O O . ARG A 1 330 ? 0.932 -34.25 23.016 1 94.25 330 ARG A O 1
ATOM 2573 N N . PRO A 1 331 ? 2.125 -32.875 21.672 1 96.44 331 PRO A N 1
ATOM 2574 C CA . PRO A 1 331 ? 1.409 -31.75 22.281 1 96.44 331 PRO A CA 1
ATOM 2575 C C . PRO A 1 331 ? -0.101 -31.828 22.062 1 96.44 331 PRO A C 1
ATOM 2577 O O . PRO A 1 331 ? -0.873 -31.469 22.953 1 96.44 331 PRO A O 1
ATOM 2580 N N . LEU A 1 332 ? -0.569 -32.25 20.984 1 98 332 LEU A N 1
ATOM 2581 C CA . LEU A 1 332 ? -2.002 -32.281 20.703 1 98 332 LEU A CA 1
ATOM 2582 C C . LEU A 1 332 ? -2.689 -33.344 21.547 1 98 332 LEU A C 1
ATOM 2584 O O . LEU A 1 332 ? -3.803 -33.125 22.031 1 98 332 LEU A O 1
ATOM 2588 N N . VAL A 1 333 ? -2.068 -34.531 21.734 1 97.88 333 VAL A N 1
ATOM 2589 C CA . VAL A 1 333 ? -2.611 -35.562 22.609 1 97.88 333 VAL A CA 1
ATOM 2590 C C . VAL A 1 333 ? -2.762 -35.031 24.031 1 97.88 333 VAL A C 1
ATOM 2592 O O . VAL A 1 333 ? -3.789 -35.25 24.672 1 97.88 333 VAL A O 1
ATOM 2595 N N . GLU A 1 334 ? -1.729 -34.312 24.453 1 98.12 334 GLU A N 1
ATOM 2596 C CA . GLU A 1 334 ? -1.77 -33.719 25.781 1 98.12 334 GLU A CA 1
ATOM 2597 C C . GLU A 1 334 ? -2.914 -32.719 25.891 1 98.12 334 GLU A C 1
ATOM 2599 O O . GLU A 1 334 ? -3.615 -32.656 26.906 1 98.12 334 GLU A O 1
ATOM 2604 N N . LEU A 1 335 ? -3.098 -31.906 24.922 1 98.75 335 LEU A N 1
ATOM 2605 C CA . LEU A 1 335 ? -4.125 -30.875 24.906 1 98.75 335 LEU A CA 1
ATOM 2606 C C . LEU A 1 335 ? -5.52 -31.484 24.984 1 98.75 335 LEU A C 1
ATOM 2608 O O . LEU A 1 335 ? -6.414 -30.938 25.625 1 98.75 335 LEU A O 1
ATOM 2612 N N . VAL A 1 336 ? -5.715 -32.625 24.281 1 98.69 336 VAL A N 1
ATOM 2613 C CA . VAL A 1 336 ? -6.996 -33.312 24.328 1 98.69 336 VAL A CA 1
ATOM 2614 C C . VAL A 1 336 ? -7.23 -33.875 25.734 1 98.69 336 VAL A C 1
ATOM 2616 O O . VAL A 1 336 ? -8.328 -33.75 26.281 1 98.69 336 VAL A O 1
ATOM 2619 N N . ARG A 1 337 ? -6.266 -34.469 26.281 1 98.31 337 ARG A N 1
ATOM 2620 C CA . ARG A 1 337 ? -6.363 -35 27.625 1 98.31 337 ARG A CA 1
ATOM 2621 C C . ARG A 1 337 ? -6.633 -33.906 28.641 1 98.31 337 ARG A C 1
ATOM 2623 O O . ARG A 1 337 ? -7.34 -34.156 29.625 1 98.31 337 ARG A O 1
ATOM 2630 N N . GLU A 1 338 ? -6.082 -32.781 28.359 1 98.25 338 GLU A N 1
ATOM 2631 C CA . GLU A 1 338 ? -6.273 -31.625 29.234 1 98.25 338 GLU A CA 1
ATOM 2632 C C . GLU A 1 338 ? -7.598 -30.922 28.938 1 98.25 338 GLU A C 1
ATOM 2634 O O . GLU A 1 338 ? -7.938 -29.922 29.578 1 98.25 338 GLU A O 1
ATOM 2639 N N . LYS A 1 339 ? -8.305 -31.312 27.969 1 98.44 339 LYS A N 1
ATOM 2640 C CA . LYS A 1 339 ? -9.625 -30.812 27.578 1 98.44 339 LYS A CA 1
ATOM 2641 C C . LYS A 1 339 ? -9.523 -29.406 26.984 1 98.44 339 LYS A C 1
ATOM 2643 O O . LYS A 1 339 ? -10.469 -28.625 27.078 1 98.44 339 LYS A O 1
ATOM 2648 N N . LYS A 1 340 ? -8.398 -29.031 26.547 1 98.56 340 LYS A N 1
ATOM 2649 C CA . LYS A 1 340 ? -8.203 -27.75 25.859 1 98.56 340 LYS A CA 1
ATOM 2650 C C . LYS A 1 340 ? -8.547 -27.875 24.375 1 98.56 340 LYS A C 1
ATOM 2652 O O . LYS A 1 340 ? -8.828 -26.859 23.719 1 98.56 340 LYS A O 1
ATOM 2657 N N . VAL A 1 341 ? -8.492 -29.062 23.859 1 98.81 341 VAL A N 1
ATOM 2658 C CA . VAL A 1 341 ? -9.008 -29.391 22.531 1 98.81 341 VAL A CA 1
ATOM 2659 C C . VAL A 1 341 ? -10.016 -30.531 22.641 1 98.81 341 VAL A C 1
ATOM 2661 O O . VAL A 1 341 ? -9.758 -31.547 23.281 1 98.81 341 VAL A O 1
ATOM 2664 N N . SER A 1 342 ? -11.109 -30.406 22 1 98.56 342 SER A N 1
ATOM 2665 C CA . SER A 1 342 ? -12.172 -31.406 22.109 1 98.56 342 SER A CA 1
ATOM 2666 C C . SER A 1 342 ? -11.852 -32.656 21.281 1 98.56 342 SER A C 1
ATOM 2668 O O . SER A 1 342 ? -11.344 -32.531 20.156 1 98.56 342 SER A O 1
ATOM 2670 N N . PRO A 1 343 ? -12.164 -33.844 21.812 1 98.19 343 PRO A N 1
ATOM 2671 C CA . PRO A 1 343 ? -12.055 -35.062 20.969 1 98.19 343 PRO A CA 1
ATOM 2672 C C . PRO A 1 343 ? -12.891 -34.969 19.703 1 98.19 343 PRO A C 1
ATOM 2674 O O . PRO A 1 343 ? -12.508 -35.531 18.672 1 98.19 343 PRO A O 1
ATOM 2677 N N . ARG A 1 344 ? -13.961 -34.25 19.812 1 98.31 344 ARG A N 1
ATOM 2678 C CA . ARG A 1 344 ? -14.812 -34.062 18.641 1 98.31 344 ARG A CA 1
ATOM 2679 C C . ARG A 1 344 ? -14.078 -33.312 17.547 1 98.31 344 ARG A C 1
ATOM 2681 O O . ARG A 1 344 ? -14.289 -33.594 16.359 1 98.31 344 ARG A O 1
ATOM 2688 N N . ARG A 1 345 ? -13.305 -32.344 17.922 1 98.56 345 ARG A N 1
ATOM 2689 C CA . ARG A 1 345 ? -12.5 -31.594 16.969 1 98.56 345 ARG A CA 1
ATOM 2690 C C . ARG A 1 345 ? -11.492 -32.5 16.281 1 98.56 345 ARG A C 1
ATOM 2692 O O . ARG A 1 345 ? -11.242 -32.375 15.078 1 98.56 345 ARG A O 1
ATOM 2699 N N . ILE A 1 346 ? -10.93 -33.438 16.984 1 98.81 346 ILE A N 1
ATOM 2700 C CA . ILE A 1 346 ? -10 -34.406 16.438 1 98.81 346 ILE A CA 1
ATOM 2701 C C . ILE A 1 346 ? -10.727 -35.344 15.453 1 98.81 346 ILE A C 1
ATOM 2703 O O . ILE A 1 346 ? -10.258 -35.562 14.336 1 98.81 346 ILE A O 1
ATOM 2707 N N . ASP A 1 347 ? -11.883 -35.844 15.875 1 98.75 347 ASP A N 1
ATOM 2708 C CA . ASP A 1 347 ? -12.672 -36.719 15.016 1 98.75 347 ASP A CA 1
ATOM 2709 C C . ASP A 1 347 ? -13.047 -36.031 13.711 1 98.75 347 ASP A C 1
ATOM 2711 O O . ASP A 1 347 ? -13.031 -36.625 12.641 1 98.75 347 ASP A O 1
ATOM 2715 N N . ASP A 1 348 ? -13.391 -34.781 13.844 1 98.69 348 ASP A N 1
ATOM 2716 C CA . ASP A 1 348 ? -13.758 -34.031 12.656 1 98.69 348 ASP A CA 1
ATOM 2717 C C . ASP A 1 348 ? -12.602 -33.938 11.664 1 98.69 348 ASP A C 1
ATOM 2719 O O . ASP A 1 348 ? -12.789 -34.188 10.469 1 98.69 348 ASP A O 1
ATOM 2723 N N . ALA A 1 349 ? -11.43 -33.625 12.125 1 98.81 349 ALA A N 1
ATOM 2724 C CA . ALA A 1 349 ? -10.25 -33.531 11.266 1 98.81 349 ALA A CA 1
ATOM 2725 C C . ALA A 1 349 ? -9.938 -34.875 10.617 1 98.81 349 ALA A C 1
ATOM 2727 O O . ALA A 1 349 ? -9.711 -34.969 9.406 1 98.81 349 ALA A O 1
ATOM 2728 N N . VAL A 1 350 ? -9.93 -35.938 11.398 1 98.81 350 VAL A N 1
ATOM 2729 C CA . VAL A 1 350 ? -9.539 -37.25 10.922 1 98.81 350 VAL A CA 1
ATOM 2730 C C . VAL A 1 350 ? -10.586 -37.781 9.945 1 98.81 350 VAL A C 1
ATOM 2732 O O . VAL A 1 350 ? -10.25 -38.438 8.961 1 98.81 350 VAL A O 1
ATOM 2735 N N . ARG A 1 351 ? -11.875 -37.562 10.25 1 98.75 351 ARG A N 1
ATOM 2736 C CA . ARG A 1 351 ? -12.938 -37.938 9.328 1 98.75 351 ARG A CA 1
ATOM 2737 C C . ARG A 1 351 ? -12.688 -37.344 7.941 1 98.75 351 ARG A C 1
ATOM 2739 O O . ARG A 1 351 ? -12.805 -38.062 6.934 1 98.75 351 ARG A O 1
ATOM 2746 N N . ARG A 1 352 ? -12.344 -36.125 7.859 1 98.81 352 ARG A N 1
ATOM 2747 C CA . ARG A 1 352 ? -12.078 -35.438 6.602 1 98.81 352 ARG A CA 1
ATOM 2748 C C . ARG A 1 352 ? -10.867 -36.031 5.895 1 98.81 352 ARG A C 1
ATOM 2750 O O . ARG A 1 352 ? -10.875 -36.219 4.672 1 98.81 352 ARG A O 1
ATOM 2757 N N . ILE A 1 353 ? -9.828 -36.344 6.621 1 98.88 353 ILE A N 1
ATOM 2758 C CA . ILE A 1 353 ? -8.586 -36.875 6.074 1 98.88 353 ILE A CA 1
ATOM 2759 C C . ILE A 1 353 ? -8.844 -38.281 5.523 1 98.88 353 ILE A C 1
ATOM 2761 O O . ILE A 1 353 ? -8.461 -38.594 4.391 1 98.88 353 ILE A O 1
ATOM 2765 N N . LEU A 1 354 ? -9.531 -39.156 6.309 1 98.75 354 LEU A N 1
ATOM 2766 C CA . LEU A 1 354 ? -9.828 -40.531 5.883 1 98.75 354 LEU A CA 1
ATOM 2767 C C . LEU A 1 354 ? -10.719 -40.5 4.645 1 98.75 354 LEU A C 1
ATOM 2769 O O . LEU A 1 354 ? -10.539 -41.344 3.74 1 98.75 354 LEU A O 1
ATOM 2773 N N . LYS A 1 355 ? -11.648 -39.625 4.637 1 98.62 355 LYS A N 1
ATOM 2774 C CA . LYS A 1 355 ? -12.555 -39.531 3.492 1 98.62 355 LYS A CA 1
ATOM 2775 C C . LYS A 1 355 ? -11.781 -39.344 2.191 1 98.62 355 LYS A C 1
ATOM 2777 O O . LYS A 1 355 ? -12.039 -40.031 1.197 1 98.62 355 LYS A O 1
ATOM 2782 N N . ILE A 1 356 ? -10.859 -38.469 2.191 1 98.38 356 ILE A N 1
ATOM 2783 C CA . ILE A 1 356 ? -10.086 -38.188 0.993 1 98.38 356 ILE A CA 1
ATOM 2784 C C . ILE A 1 356 ? -9.219 -39.375 0.63 1 98.38 356 ILE A C 1
ATOM 2786 O O . ILE A 1 356 ? -9.078 -39.719 -0.548 1 98.38 356 ILE A O 1
ATOM 2790 N N . LYS A 1 357 ? -8.664 -40.125 1.613 1 98.38 357 LYS A N 1
ATOM 2791 C CA . LYS A 1 357 ? -7.895 -41.344 1.341 1 98.38 357 LYS A CA 1
ATOM 2792 C C . LYS A 1 357 ? -8.75 -42.375 0.653 1 98.38 357 LYS A C 1
ATOM 2794 O O . LYS A 1 357 ? -8.297 -43.062 -0.278 1 98.38 357 LYS A O 1
ATOM 2799 N N . PHE A 1 358 ? -10 -42.531 1.137 1 98.12 358 PHE A N 1
ATOM 2800 C CA . PHE A 1 358 ? -10.922 -43.5 0.529 1 98.12 358 PHE A CA 1
ATOM 2801 C C . PHE A 1 358 ? -11.305 -43.062 -0.88 1 98.12 358 PHE A C 1
ATOM 2803 O O . PHE A 1 358 ? -11.328 -43.875 -1.805 1 98.12 358 PHE A O 1
ATOM 2810 N N . GLU A 1 359 ? -11.492 -41.781 -1.078 1 97 359 GLU A N 1
ATOM 2811 C CA . GLU A 1 359 ? -11.922 -41.25 -2.367 1 97 359 GLU A CA 1
ATOM 2812 C C . GLU A 1 359 ? -10.805 -41.344 -3.406 1 97 359 GLU A C 1
ATOM 2814 O O . GLU A 1 359 ? -11.078 -41.469 -4.602 1 97 359 GLU A O 1
ATOM 2819 N N . LEU A 1 360 ? -9.617 -41.406 -2.939 1 97.62 360 LEU A N 1
ATOM 2820 C CA . LEU A 1 360 ? -8.477 -41.531 -3.834 1 97.62 360 LEU A CA 1
ATOM 2821 C C . LEU A 1 360 ? -8.172 -43 -4.109 1 97.62 360 LEU A C 1
ATOM 2823 O O . LEU A 1 360 ? -7.258 -43.312 -4.879 1 97.62 360 LEU A O 1
ATOM 2827 N N . GLY A 1 361 ? -8.828 -43.906 -3.441 1 96.88 361 GLY A N 1
ATOM 2828 C CA . GLY A 1 361 ? -8.68 -45.344 -3.67 1 96.88 361 GLY A CA 1
ATOM 2829 C C . GLY A 1 361 ? -7.434 -45.938 -3.025 1 96.88 361 GLY A C 1
ATOM 2830 O O . GLY A 1 361 ? -6.945 -46.969 -3.441 1 96.88 361 GLY A O 1
ATOM 2831 N N . LEU A 1 362 ? -6.973 -45.312 -2.033 1 97.56 362 LEU A N 1
ATOM 2832 C CA . LEU A 1 362 ? -5.684 -45.719 -1.469 1 97.56 362 LEU A CA 1
ATOM 2833 C C . LEU A 1 362 ? -5.809 -47.031 -0.689 1 97.56 362 LEU A C 1
ATOM 2835 O O . LEU A 1 362 ? -4.824 -47.75 -0.513 1 97.56 362 LEU A O 1
ATOM 2839 N N . PHE A 1 363 ? -6.977 -47.312 -0.149 1 97.19 363 PHE A N 1
ATOM 2840 C CA . PHE A 1 363 ? -7.176 -48.562 0.587 1 97.19 363 PHE A CA 1
ATOM 2841 C C . PHE A 1 363 ? -7.234 -49.75 -0.364 1 97.19 363 PHE A C 1
ATOM 2843 O O . PHE A 1 363 ? -6.871 -50.875 0.008 1 97.19 363 PHE A O 1
ATOM 2850 N N . GLU A 1 364 ? -7.668 -49.5 -1.554 1 96.25 364 GLU A N 1
ATOM 2851 C CA . GLU A 1 364 ? -7.746 -50.531 -2.584 1 96.25 364 GLU A CA 1
ATOM 2852 C C . GLU A 1 364 ? -6.402 -50.688 -3.291 1 96.25 364 GLU A C 1
ATOM 2854 O O . GLU A 1 364 ? -5.98 -51.844 -3.561 1 96.25 364 GLU A O 1
ATOM 2859 N N . LYS A 1 365 ? -5.789 -49.625 -3.561 1 95.5 365 LYS A N 1
ATOM 2860 C CA . LYS A 1 365 ? -4.531 -49.625 -4.305 1 95.5 365 LYS A CA 1
ATOM 2861 C C . LYS A 1 365 ? -3.578 -48.531 -3.771 1 95.5 365 LYS A C 1
ATOM 2863 O O . LYS A 1 365 ? -3.494 -47.438 -4.328 1 95.5 365 LYS A O 1
ATOM 2868 N N . ARG A 1 366 ? -2.762 -48.906 -2.859 1 95 366 ARG A N 1
ATOM 2869 C CA . ARG A 1 366 ? -1.86 -47.906 -2.291 1 95 366 ARG A CA 1
ATOM 2870 C C . ARG A 1 366 ? -0.531 -47.906 -3.037 1 95 366 ARG A C 1
ATOM 2872 O O . ARG A 1 366 ? 0.208 -46.906 -2.965 1 95 366 ARG A O 1
ATOM 2879 N N . TYR A 1 367 ? -0.185 -48.969 -3.83 1 96.31 367 TYR A N 1
ATOM 2880 C CA . TYR A 1 367 ? 1.082 -49.094 -4.547 1 96.31 367 TYR A CA 1
ATOM 2881 C C . TYR A 1 367 ? 0.905 -48.719 -6.02 1 96.31 367 TYR A C 1
ATOM 2883 O O . TYR A 1 367 ? -0.196 -48.844 -6.562 1 96.31 367 TYR A O 1
ATOM 2891 N N . VAL A 1 368 ? 1.974 -48.281 -6.617 1 95.94 368 VAL A N 1
ATOM 2892 C CA . VAL A 1 368 ? 1.999 -48.062 -8.055 1 95.94 368 VAL A CA 1
ATOM 2893 C C . VAL A 1 368 ? 2.99 -49 -8.719 1 95.94 368 VAL A C 1
ATOM 2895 O O . VAL A 1 368 ? 3.848 -49.594 -8.047 1 95.94 368 VAL A O 1
ATOM 2898 N N . SER A 1 369 ? 2.834 -49.188 -9.953 1 95.44 369 SER A N 1
ATOM 2899 C CA . SER A 1 369 ? 3.785 -49.969 -10.742 1 95.44 369 SER A CA 1
ATOM 2900 C C . SER A 1 369 ? 4.859 -49.094 -11.352 1 95.44 369 SER A C 1
ATOM 2902 O O . SER A 1 369 ? 4.594 -48.344 -12.297 1 95.44 369 SER A O 1
ATOM 2904 N N . PRO A 1 370 ? 6.004 -49.25 -10.852 1 95.19 370 PRO A N 1
ATOM 2905 C CA . PRO A 1 370 ? 7.062 -48.406 -11.383 1 95.19 370 PRO A CA 1
ATOM 2906 C C . PRO A 1 370 ? 7.188 -48.5 -12.906 1 95.19 370 PRO A C 1
ATOM 2908 O O . PRO A 1 370 ? 7.48 -47.5 -13.57 1 95.19 370 PRO A O 1
ATOM 2911 N N . GLU A 1 371 ? 6.902 -49.625 -13.484 1 93.5 371 GLU A N 1
ATOM 2912 C CA . GLU A 1 371 ? 7.023 -49.875 -14.922 1 93.5 371 GLU A CA 1
ATOM 2913 C C . GLU A 1 371 ? 5.938 -49.094 -15.688 1 93.5 371 GLU A C 1
ATOM 2915 O O . GLU A 1 371 ? 6.09 -48.844 -16.875 1 93.5 371 GLU A O 1
ATOM 2920 N N . GLU A 1 372 ? 4.965 -48.719 -15 1 91.88 372 GLU A N 1
ATOM 2921 C CA . GLU A 1 372 ? 3.844 -48.031 -15.648 1 91.88 372 GLU A CA 1
ATOM 2922 C C . GLU A 1 372 ? 3.936 -46.531 -15.477 1 91.88 372 GLU A C 1
ATOM 2924 O O . GLU A 1 372 ? 3.061 -45.781 -15.938 1 91.88 372 GLU A O 1
ATOM 2929 N N . ASP A 1 373 ? 4.984 -46.156 -14.812 1 92.94 373 ASP A N 1
ATOM 2930 C CA . ASP A 1 373 ? 5.188 -44.719 -14.695 1 92.94 373 ASP A CA 1
ATOM 2931 C C . ASP A 1 373 ? 5.348 -44.062 -16.078 1 92.94 373 ASP A C 1
ATOM 2933 O O . ASP A 1 373 ? 6.27 -44.406 -16.812 1 92.94 373 ASP A O 1
ATOM 2937 N N . SER A 1 374 ? 4.477 -43.156 -16.422 1 89.69 374 SER A N 1
ATOM 2938 C CA . SER A 1 374 ? 4.441 -42.531 -17.734 1 89.69 374 SER A CA 1
ATOM 2939 C C . SER A 1 374 ? 4.562 -41.031 -17.625 1 89.69 374 SER A C 1
ATOM 2941 O O . SER A 1 374 ? 3.736 -40.375 -16.969 1 89.69 374 SER A O 1
ATOM 2943 N N . TYR A 1 375 ? 5.598 -40.531 -18.234 1 92.25 375 TYR A N 1
ATOM 2944 C CA . TYR A 1 375 ? 5.836 -39.094 -18.219 1 92.25 375 TYR A CA 1
ATOM 2945 C C . TYR A 1 375 ? 6.59 -38.656 -19.469 1 92.25 375 TYR A C 1
ATOM 2947 O O . TYR A 1 375 ? 7.18 -39.469 -20.172 1 92.25 375 TYR A O 1
ATOM 2955 N N . GLY A 1 376 ? 6.48 -37.406 -19.734 1 93.81 376 GLY A N 1
ATOM 2956 C CA . GLY A 1 376 ? 7.207 -36.844 -20.859 1 93.81 376 GLY A CA 1
ATOM 2957 C C . GLY A 1 376 ? 6.785 -37.438 -22.188 1 93.81 376 GLY A C 1
ATOM 2958 O O . GLY A 1 376 ? 7.617 -37.625 -23.078 1 93.81 376 GLY A O 1
ATOM 2959 N N . SER A 1 377 ? 5.551 -37.781 -22.328 1 95.38 377 SER A N 1
ATOM 2960 C CA . SER A 1 377 ? 5.07 -38.344 -23.594 1 95.38 377 SER A CA 1
ATOM 2961 C C . SER A 1 377 ? 5.059 -37.281 -24.703 1 95.38 377 SER A C 1
ATOM 2963 O O . SER A 1 377 ? 5.094 -36.094 -24.422 1 95.38 377 SER A O 1
ATOM 2965 N N . LYS A 1 378 ? 5 -37.781 -25.938 1 96.31 378 LYS A N 1
ATOM 2966 C CA . LYS A 1 378 ? 4.918 -36.906 -27.094 1 96.31 378 LYS A CA 1
ATOM 2967 C C . LYS A 1 378 ? 3.67 -36.031 -27.016 1 96.31 378 LYS A C 1
ATOM 2969 O O . LYS A 1 378 ? 3.713 -34.844 -27.375 1 96.31 378 LYS A O 1
ATOM 2974 N N . GLU A 1 379 ? 2.676 -36.594 -26.547 1 97.12 379 GLU A N 1
ATOM 2975 C CA . GLU A 1 379 ? 1.418 -35.844 -26.422 1 97.12 379 GLU A CA 1
ATOM 2976 C C . GLU A 1 379 ? 1.53 -34.719 -25.391 1 97.12 379 GLU A C 1
ATOM 2978 O O . GLU A 1 379 ? 1.076 -33.625 -25.625 1 97.12 379 GLU A O 1
ATOM 2983 N N . ASN A 1 380 ? 2.094 -35.094 -24.234 1 97.38 380 ASN A N 1
ATOM 2984 C CA . ASN A 1 380 ? 2.258 -34.094 -23.172 1 97.38 380 ASN A CA 1
ATOM 2985 C C . ASN A 1 380 ? 3.191 -32.969 -23.609 1 97.38 380 ASN A C 1
ATOM 2987 O O . ASN A 1 380 ? 2.947 -31.781 -23.297 1 97.38 380 ASN A O 1
ATOM 2991 N N . LYS A 1 381 ? 4.188 -33.312 -24.297 1 96.94 381 LYS A N 1
ATOM 2992 C CA . LYS A 1 381 ? 5.133 -32.312 -24.797 1 96.94 381 LYS A CA 1
ATOM 2993 C C . LYS A 1 381 ? 4.473 -31.391 -25.812 1 96.94 381 LYS A C 1
ATOM 2995 O O . LYS A 1 381 ? 4.699 -30.172 -25.797 1 96.94 381 LYS A O 1
ATOM 3000 N N . ALA A 1 382 ? 3.674 -31.938 -26.672 1 98.25 382 ALA A N 1
ATOM 3001 C CA . ALA A 1 382 ? 2.939 -31.141 -27.656 1 98.25 382 ALA A CA 1
ATOM 3002 C C . ALA A 1 382 ? 1.984 -30.172 -26.953 1 98.25 382 ALA A C 1
ATOM 3004 O O . ALA A 1 382 ? 1.814 -29.031 -27.391 1 98.25 382 ALA A O 1
ATOM 3005 N N . LEU A 1 383 ? 1.386 -30.641 -25.938 1 98.44 383 LEU A N 1
ATOM 3006 C CA . LEU A 1 383 ? 0.472 -29.812 -25.156 1 98.44 383 LEU A CA 1
ATOM 3007 C C . LEU A 1 383 ? 1.226 -28.688 -24.469 1 98.44 383 LEU A C 1
ATOM 3009 O O . LEU A 1 383 ? 0.735 -27.547 -24.391 1 98.44 383 LEU A O 1
ATOM 3013 N N . ALA A 1 384 ? 2.408 -29 -23.906 1 98.5 384 ALA A N 1
ATOM 3014 C CA . ALA A 1 384 ? 3.244 -27.969 -23.281 1 98.5 384 ALA A CA 1
ATOM 3015 C C . ALA A 1 384 ? 3.613 -26.875 -24.281 1 98.5 384 ALA A C 1
ATOM 3017 O O . ALA A 1 384 ? 3.613 -25.688 -23.953 1 98.5 384 ALA A O 1
ATOM 3018 N N . LEU A 1 385 ? 3.926 -27.266 -25.484 1 98.75 385 LEU A N 1
ATOM 3019 C CA . LEU A 1 385 ? 4.262 -26.312 -26.547 1 98.75 385 LEU A CA 1
ATOM 3020 C C . LEU A 1 385 ? 3.051 -25.469 -26.922 1 98.75 385 LEU A C 1
ATOM 3022 O O . LEU A 1 385 ? 3.17 -24.25 -27.094 1 98.75 385 LEU A O 1
ATOM 3026 N N . GLU A 1 386 ? 1.935 -26.125 -27.031 1 98.69 386 GLU A N 1
ATOM 3027 C CA . GLU A 1 386 ? 0.704 -25.391 -27.328 1 98.69 386 GLU A CA 1
ATOM 3028 C C . GLU A 1 386 ? 0.419 -24.328 -26.266 1 98.69 386 GLU A C 1
ATOM 3030 O O . GLU A 1 386 ? 0.067 -23.203 -26.594 1 98.69 386 GLU A O 1
ATOM 3035 N N . ALA A 1 387 ? 0.556 -24.719 -25.016 1 98.75 387 ALA A N 1
ATOM 3036 C CA . ALA A 1 387 ? 0.325 -23.781 -23.906 1 98.75 387 ALA A CA 1
ATOM 3037 C C . ALA A 1 387 ? 1.295 -22.609 -23.969 1 98.75 387 ALA A C 1
ATOM 3039 O O . ALA A 1 387 ? 0.898 -21.453 -23.766 1 98.75 387 ALA A O 1
ATOM 3040 N N . ALA A 1 388 ? 2.551 -22.875 -24.234 1 98.81 388 ALA A N 1
ATOM 3041 C CA . ALA A 1 388 ? 3.557 -21.828 -24.344 1 98.81 388 ALA A CA 1
ATOM 3042 C C . ALA A 1 388 ? 3.219 -20.859 -25.469 1 98.81 388 ALA A C 1
ATOM 3044 O O . ALA A 1 388 ? 3.34 -19.641 -25.297 1 98.81 388 ALA A O 1
ATOM 3045 N N . ARG A 1 389 ? 2.775 -21.391 -26.625 1 98.81 389 ARG A N 1
ATOM 3046 C CA . ARG A 1 389 ? 2.408 -20.578 -27.781 1 98.81 389 ARG A CA 1
ATOM 3047 C C . ARG A 1 389 ? 1.305 -19.594 -27.422 1 98.81 389 ARG A C 1
ATOM 3049 O O . ARG A 1 389 ? 1.297 -18.469 -27.922 1 98.81 389 ARG A O 1
ATOM 3056 N N . GLU A 1 390 ? 0.436 -19.953 -26.516 1 98.62 390 GLU A N 1
ATOM 3057 C CA . GLU A 1 390 ? -0.73 -19.125 -26.234 1 98.62 390 GLU A CA 1
ATOM 3058 C C . GLU A 1 390 ? -0.468 -18.203 -25.047 1 98.62 390 GLU A C 1
ATOM 3060 O O . GLU A 1 390 ? -1.222 -17.25 -24.812 1 98.62 390 GLU A O 1
ATOM 3065 N N . ALA A 1 391 ? 0.611 -18.438 -24.297 1 98.62 391 ALA A N 1
ATOM 3066 C CA . ALA A 1 391 ? 0.871 -17.719 -23.062 1 98.62 391 ALA A CA 1
ATOM 3067 C C . ALA A 1 391 ? 1.716 -16.469 -23.312 1 98.62 391 ALA A C 1
ATOM 3069 O O . ALA A 1 391 ? 1.653 -15.516 -22.547 1 98.62 391 ALA A O 1
ATOM 3070 N N . ILE A 1 392 ? 2.51 -16.406 -24.328 1 98.88 392 ILE A N 1
ATOM 3071 C CA . ILE A 1 392 ? 3.48 -15.352 -24.594 1 98.88 392 ILE A CA 1
ATOM 3072 C C . ILE A 1 392 ? 2.754 -14.086 -25.047 1 98.88 392 ILE A C 1
ATOM 3074 O O . ILE A 1 392 ? 1.836 -14.148 -25.859 1 98.88 392 ILE A O 1
ATOM 3078 N N . VAL A 1 393 ? 3.152 -12.906 -24.516 1 98.94 393 VAL A N 1
ATOM 3079 C CA . VAL A 1 393 ? 2.443 -11.648 -24.734 1 98.94 393 VAL A CA 1
ATOM 3080 C C . VAL A 1 393 ? 3.332 -10.68 -25.5 1 98.94 393 VAL A C 1
ATOM 3082 O O . VAL A 1 393 ? 4.43 -10.336 -25.062 1 98.94 393 VAL A O 1
ATOM 3085 N N . LEU A 1 394 ? 2.867 -10.234 -26.688 1 98.94 394 LEU A N 1
ATOM 3086 C CA . LEU A 1 394 ? 3.504 -9.117 -27.359 1 98.94 394 LEU A CA 1
ATOM 3087 C C . LEU A 1 394 ? 3.076 -7.789 -26.75 1 98.94 394 LEU A C 1
ATOM 3089 O O . LEU A 1 394 ? 1.924 -7.375 -26.906 1 98.94 394 LEU A O 1
ATOM 3093 N N . LEU A 1 395 ? 3.984 -7.156 -26.094 1 98.81 395 LEU A N 1
ATOM 3094 C CA . LEU A 1 395 ? 3.65 -5.949 -25.344 1 98.81 395 LEU A CA 1
ATOM 3095 C C . LEU A 1 395 ? 3.695 -4.719 -26.234 1 98.81 395 LEU A C 1
ATOM 3097 O O . LEU A 1 395 ? 2.861 -3.82 -26.109 1 98.81 395 LEU A O 1
ATOM 3101 N N . LYS A 1 396 ? 4.711 -4.641 -27.062 1 98.5 396 LYS A N 1
ATOM 3102 C CA . LYS A 1 396 ? 4.977 -3.473 -27.891 1 98.5 396 LYS A CA 1
ATOM 3103 C C . LYS A 1 396 ? 5.586 -3.877 -29.234 1 98.5 396 LYS A C 1
ATOM 3105 O O . LYS A 1 396 ? 6.434 -4.773 -29.281 1 98.5 396 LYS A O 1
ATOM 3110 N N . ASN A 1 397 ? 5.156 -3.201 -30.281 1 98.44 397 ASN A N 1
ATOM 3111 C CA . ASN A 1 397 ? 5.688 -3.432 -31.625 1 98.44 397 ASN A CA 1
ATOM 3112 C C . ASN A 1 397 ? 5.527 -2.201 -32.5 1 98.44 397 ASN A C 1
ATOM 3114 O O . ASN A 1 397 ? 4.98 -2.291 -33.625 1 98.44 397 ASN A O 1
ATOM 3118 N N . ASP A 1 398 ? 5.973 -1.086 -32.125 1 95.31 398 ASP A N 1
ATOM 3119 C CA . ASP A 1 398 ? 5.719 0.223 -32.719 1 95.31 398 ASP A CA 1
ATOM 3120 C C . ASP A 1 398 ? 6.336 0.326 -34.094 1 95.31 398 ASP A C 1
ATOM 3122 O O . ASP A 1 398 ? 5.801 1.015 -34.969 1 95.31 398 ASP A O 1
ATOM 3126 N N . ARG A 1 399 ? 7.398 -0.267 -34.438 1 92.62 399 ARG A N 1
ATOM 3127 C CA . ARG A 1 399 ? 8.039 -0.18 -35.75 1 92.62 399 ARG A CA 1
ATOM 3128 C C . ARG A 1 399 ? 7.773 -1.437 -36.562 1 92.62 399 ARG A C 1
ATOM 3130 O O . ARG A 1 399 ? 8.375 -1.629 -37.625 1 92.62 399 ARG A O 1
ATOM 3137 N N . GLN A 1 400 ? 6.938 -2.281 -36 1 95.12 400 GLN A N 1
ATOM 3138 C CA . GLN A 1 400 ? 6.531 -3.512 -36.656 1 95.12 400 GLN A CA 1
ATOM 3139 C C . GLN A 1 400 ? 7.742 -4.336 -37.094 1 95.12 400 GLN A C 1
ATOM 3141 O O . GLN A 1 400 ? 7.824 -4.789 -38.25 1 95.12 400 GLN A O 1
ATOM 3146 N N . ILE A 1 401 ? 8.617 -4.363 -36.125 1 97.25 401 ILE A N 1
ATOM 3147 C CA . ILE A 1 401 ? 9.789 -5.207 -36.375 1 97.25 401 ILE A CA 1
ATOM 3148 C C . ILE A 1 401 ? 9.359 -6.668 -36.469 1 97.25 401 ILE A C 1
ATOM 3150 O O . ILE A 1 401 ? 9.93 -7.434 -37.25 1 97.25 401 ILE A O 1
ATOM 3154 N N . LEU A 1 402 ? 8.391 -7.066 -35.625 1 98.19 402 LEU A N 1
ATOM 3155 C CA . LEU A 1 402 ? 7.879 -8.43 -35.625 1 98.19 402 LEU A CA 1
ATOM 3156 C C . LEU A 1 402 ? 6.625 -8.523 -36.5 1 98.19 402 LEU A C 1
ATOM 3158 O O . LEU A 1 402 ? 5.828 -7.586 -36.562 1 98.19 402 LEU A O 1
ATOM 3162 N N . PRO A 1 403 ? 6.469 -9.633 -37.188 1 97.88 403 PRO A N 1
ATOM 3163 C CA . PRO A 1 403 ? 7.379 -10.789 -37.219 1 97.88 403 PRO A CA 1
ATOM 3164 C C . PRO A 1 403 ? 8.648 -10.508 -38 1 97.88 403 PRO A C 1
ATOM 3166 O O . PRO A 1 403 ? 8.648 -9.672 -38.906 1 97.88 403 PRO A O 1
ATOM 3169 N N . LEU A 1 404 ? 9.641 -11.258 -37.719 1 97.88 404 LEU A N 1
ATOM 3170 C CA . LEU A 1 404 ? 10.938 -11.023 -38.312 1 97.88 404 LEU A CA 1
ATOM 3171 C C . LEU A 1 404 ? 10.938 -11.477 -39.781 1 97.88 404 LEU A C 1
ATOM 3173 O O . LEU A 1 404 ? 10.57 -12.609 -40.094 1 97.88 404 LEU A O 1
ATOM 3177 N N . ASP A 1 405 ? 11.367 -10.578 -40.625 1 95.81 405 ASP A N 1
ATOM 3178 C CA . ASP A 1 405 ? 11.609 -10.891 -42.031 1 95.81 405 ASP A CA 1
ATOM 3179 C C . ASP A 1 405 ? 12.945 -11.602 -42.219 1 95.81 405 ASP A C 1
ATOM 3181 O O . ASP A 1 405 ? 14.008 -10.992 -42.094 1 95.81 405 ASP A O 1
ATOM 3185 N N . ARG A 1 406 ? 12.938 -12.812 -42.594 1 94.25 406 ARG A N 1
ATOM 3186 C CA . ARG A 1 406 ? 14.141 -13.641 -42.688 1 94.25 406 ARG A CA 1
ATOM 3187 C C . ARG A 1 406 ? 15.078 -13.102 -43.781 1 94.25 406 ARG A C 1
ATOM 3189 O O . ARG A 1 406 ? 16.281 -13.352 -43.719 1 94.25 406 ARG A O 1
ATOM 3196 N N . THR A 1 407 ? 14.547 -12.344 -44.688 1 94.62 407 THR A N 1
ATOM 3197 C CA . THR A 1 407 ? 15.367 -11.797 -45.781 1 94.62 407 THR A CA 1
ATOM 3198 C C . THR A 1 407 ? 16.031 -10.492 -45.344 1 94.62 407 THR A C 1
ATOM 3200 O O . THR A 1 407 ? 17.109 -10.141 -45.844 1 94.62 407 THR A O 1
ATOM 3203 N N . LYS A 1 408 ? 15.422 -9.844 -44.469 1 95.56 408 LYS A N 1
ATOM 3204 C CA . LYS A 1 408 ? 15.93 -8.555 -44 1 95.56 408 LYS A CA 1
ATOM 3205 C C . LYS A 1 408 ? 16.938 -8.742 -42.875 1 95.56 408 LYS A C 1
ATOM 3207 O O . LYS A 1 408 ? 17.984 -8.102 -42.844 1 95.56 408 LYS A O 1
ATOM 3212 N N . TYR A 1 409 ? 16.625 -9.586 -42 1 97.25 409 TYR A N 1
ATOM 3213 C CA . TYR A 1 409 ? 17.469 -9.812 -40.844 1 97.25 409 TYR A CA 1
ATOM 3214 C C . TYR A 1 409 ? 18.281 -11.102 -41 1 97.25 409 TYR A C 1
ATOM 3216 O O . TYR A 1 409 ? 17.906 -12.141 -40.469 1 97.25 409 TYR A O 1
ATOM 3224 N N . LYS A 1 410 ? 19.422 -11.031 -41.594 1 97.44 410 LYS A N 1
ATOM 3225 C CA . LYS A 1 410 ? 20.25 -12.188 -41.906 1 97.44 410 LYS A CA 1
ATOM 3226 C C . LYS A 1 410 ? 21.203 -12.523 -40.75 1 97.44 410 LYS A C 1
ATOM 3228 O O . LYS A 1 410 ? 21.484 -13.695 -40.5 1 97.44 410 LYS A O 1
ATOM 3233 N N . LYS A 1 411 ? 21.734 -11.523 -40.094 1 98.31 411 LYS A N 1
ATOM 3234 C CA . LYS A 1 411 ? 22.609 -11.695 -38.938 1 98.31 411 LYS A CA 1
ATOM 3235 C C . LYS A 1 411 ? 21.938 -11.211 -37.656 1 98.31 411 LYS A C 1
ATOM 3237 O O . LYS A 1 411 ? 21.734 -10.008 -37.469 1 98.31 411 LYS A O 1
ATOM 3242 N N . ILE A 1 412 ? 21.656 -12.117 -36.781 1 98.69 412 ILE A N 1
ATOM 3243 C CA . ILE A 1 412 ? 20.906 -11.781 -35.562 1 98.69 412 ILE A CA 1
ATOM 3244 C C . ILE A 1 412 ? 21.766 -12.078 -34.344 1 98.69 412 ILE A C 1
ATOM 3246 O O . ILE A 1 412 ? 22.281 -13.188 -34.188 1 98.69 412 ILE A O 1
ATOM 3250 N N . LEU A 1 413 ? 21.953 -11.086 -33.5 1 98.88 413 LEU A N 1
ATOM 3251 C CA . LEU A 1 413 ? 22.594 -11.273 -32.188 1 98.88 413 LEU A CA 1
ATOM 3252 C C . LEU A 1 413 ? 21.562 -11.695 -31.141 1 98.88 413 LEU A C 1
ATOM 3254 O O . LEU A 1 413 ? 20.5 -11.07 -31.016 1 98.88 413 LEU A O 1
ATOM 3258 N N . VAL A 1 414 ? 21.828 -12.789 -30.422 1 98.88 414 VAL A N 1
ATOM 3259 C CA . VAL A 1 414 ? 21.062 -13.172 -29.234 1 98.88 414 VAL A CA 1
ATOM 3260 C C . VAL A 1 414 ? 21.938 -13.016 -27.984 1 98.88 414 VAL A C 1
ATOM 3262 O O . VAL A 1 414 ? 23.047 -13.562 -27.922 1 98.88 414 VAL A O 1
ATOM 3265 N N . THR A 1 415 ? 21.484 -12.195 -27.047 1 98.81 415 THR A N 1
ATOM 3266 C CA . THR A 1 415 ? 22.25 -11.961 -25.828 1 98.81 415 THR A CA 1
ATOM 3267 C C . THR A 1 415 ? 21.312 -11.695 -24.656 1 98.81 415 THR A C 1
ATOM 3269 O O . THR A 1 415 ? 20.094 -11.852 -24.781 1 98.81 415 THR A O 1
ATOM 3272 N N . GLY A 1 416 ? 21.859 -11.352 -23.469 1 98.75 416 GLY A N 1
ATOM 3273 C CA . GLY A 1 416 ? 21.156 -11.164 -22.219 1 98.75 416 GLY A CA 1
ATOM 3274 C C . GLY A 1 416 ? 21.328 -12.312 -21.25 1 98.75 416 GLY A C 1
ATOM 3275 O O . GLY A 1 416 ? 21.625 -13.438 -21.656 1 98.75 416 GLY A O 1
ATOM 3276 N N . PRO A 1 417 ? 21.047 -11.992 -20.016 1 98.5 417 PRO A N 1
ATOM 3277 C CA . PRO A 1 417 ? 21.312 -13.008 -18.984 1 98.5 417 PRO A CA 1
ATOM 3278 C C . PRO A 1 417 ? 20.375 -14.203 -19.078 1 98.5 417 PRO A C 1
ATOM 3280 O O . PRO A 1 417 ? 20.688 -15.281 -18.562 1 98.5 417 PRO A O 1
ATOM 3283 N N . ASN A 1 418 ? 19.234 -14.055 -19.75 1 98.5 418 ASN A N 1
ATOM 3284 C CA . ASN A 1 418 ? 18.266 -15.141 -19.828 1 98.5 418 ASN A CA 1
ATOM 3285 C C . ASN A 1 418 ? 18.219 -15.773 -21.203 1 98.5 418 ASN A C 1
ATOM 3287 O O . ASN A 1 418 ? 17.312 -16.547 -21.516 1 98.5 418 ASN A O 1
ATOM 3291 N N . ALA A 1 419 ? 19.188 -15.484 -22 1 98.62 419 ALA A N 1
ATOM 3292 C CA . ALA A 1 419 ? 19.172 -15.938 -23.391 1 98.62 419 ALA A CA 1
ATOM 3293 C C . ALA A 1 419 ? 19.391 -17.438 -23.484 1 98.62 419 ALA A C 1
ATOM 3295 O O . ALA A 1 419 ? 18.859 -18.094 -24.375 1 98.62 419 ALA A O 1
ATOM 3296 N N . ASP A 1 420 ? 20.234 -17.953 -22.578 1 97.88 420 ASP A N 1
ATOM 3297 C CA . ASP A 1 420 ? 20.609 -19.344 -22.688 1 97.88 420 ASP A CA 1
ATOM 3298 C C . ASP A 1 420 ? 20.688 -20.016 -21.328 1 97.88 420 ASP A C 1
ATOM 3300 O O . ASP A 1 420 ? 21.75 -20.5 -20.922 1 97.88 420 ASP A O 1
ATOM 3304 N N . ASN A 1 421 ? 19.594 -20.109 -20.672 1 95.94 421 ASN A N 1
ATOM 3305 C CA . ASN A 1 421 ? 19.484 -20.828 -19.406 1 95.94 421 ASN A CA 1
ATOM 3306 C C . ASN A 1 421 ? 18.062 -21.344 -19.188 1 95.94 421 ASN A C 1
ATOM 3308 O O . ASN A 1 421 ? 17.172 -21.125 -20.016 1 95.94 421 ASN A O 1
ATOM 3312 N N . GLN A 1 422 ? 17.797 -22.047 -18.141 1 96.5 422 GLN A N 1
ATOM 3313 C CA . GLN A 1 422 ? 16.516 -22.719 -17.906 1 96.5 422 GLN A CA 1
ATOM 3314 C C . GLN A 1 422 ? 15.609 -21.891 -17 1 96.5 422 GLN A C 1
ATOM 3316 O O . GLN A 1 422 ? 14.633 -22.406 -16.453 1 96.5 422 GLN A O 1
ATOM 3321 N N . SER A 1 423 ? 15.898 -20.562 -16.875 1 94.62 423 SER A N 1
ATOM 3322 C CA . SER A 1 423 ? 15.031 -19.688 -16.094 1 94.62 423 SER A CA 1
ATOM 3323 C C . SER A 1 423 ? 13.617 -19.672 -16.641 1 94.62 423 SER A C 1
ATOM 3325 O O . SER A 1 423 ? 12.672 -19.328 -15.938 1 94.62 423 SER A O 1
ATOM 3327 N N . ILE A 1 424 ? 13.414 -20.109 -17.828 1 96.19 424 ILE A N 1
ATOM 3328 C CA . ILE A 1 424 ? 12.117 -20.141 -18.5 1 96.19 424 ILE A CA 1
ATOM 3329 C C . ILE A 1 424 ? 11.188 -21.125 -17.797 1 96.19 424 ILE A C 1
ATOM 3331 O O . ILE A 1 424 ? 9.977 -21.125 -18.016 1 96.19 424 ILE A O 1
ATOM 3335 N N . LEU A 1 425 ? 11.742 -22.016 -16.938 1 96.5 425 LEU A N 1
ATOM 3336 C CA . LEU A 1 425 ? 10.938 -23 -16.219 1 96.5 425 LEU A CA 1
ATOM 3337 C C . LEU A 1 425 ? 10.227 -22.344 -15.031 1 96.5 425 LEU A C 1
ATOM 3339 O O . LEU A 1 425 ? 9.18 -22.828 -14.602 1 96.5 425 LEU A O 1
ATOM 3343 N N . GLY A 1 426 ? 10.812 -21.281 -14.492 1 94.31 426 GLY A N 1
ATOM 3344 C CA . GLY A 1 426 ? 10.188 -20.547 -13.406 1 94.31 426 GLY A CA 1
ATOM 3345 C C . GLY A 1 426 ? 10.383 -21.203 -12.047 1 94.31 426 GLY A C 1
ATOM 3346 O O . GLY A 1 426 ? 11.156 -22.141 -11.914 1 94.31 426 GLY A O 1
ATOM 3347 N N . ASP A 1 427 ? 9.695 -20.656 -11.023 1 93.19 427 ASP A N 1
ATOM 3348 C CA . ASP A 1 427 ? 9.758 -21.156 -9.648 1 93.19 427 ASP A CA 1
ATOM 3349 C C . ASP A 1 427 ? 9.086 -22.531 -9.539 1 93.19 427 ASP A C 1
ATOM 3351 O O . ASP A 1 427 ? 8.375 -22.953 -10.445 1 93.19 427 ASP A O 1
ATOM 3355 N N . TRP A 1 428 ? 9.5 -23.344 -8.477 1 93.44 428 TRP A N 1
ATOM 3356 C CA . TRP A 1 428 ? 9.008 -24.688 -8.219 1 93.44 428 TRP A CA 1
ATOM 3357 C C . TRP A 1 428 ? 9.43 -25.641 -9.328 1 93.44 428 TRP A C 1
ATOM 3359 O O . TRP A 1 428 ? 8.625 -26.453 -9.789 1 93.44 428 TRP A O 1
ATOM 3369 N N . SER A 1 429 ? 10.578 -25.391 -9.836 1 94 429 SER A N 1
ATOM 3370 C CA . SER A 1 429 ? 11.242 -26.297 -10.773 1 94 429 SER A CA 1
ATOM 3371 C C . SER A 1 429 ? 12.703 -26.5 -10.406 1 94 429 SER A C 1
ATOM 3373 O O . SER A 1 429 ? 13.305 -25.656 -9.742 1 94 429 SER A O 1
ATOM 3375 N N . ILE A 1 430 ? 13.211 -27.625 -10.828 1 93.38 430 ILE A N 1
ATOM 3376 C CA . ILE A 1 430 ? 14.641 -27.891 -10.758 1 93.38 430 ILE A CA 1
ATOM 3377 C C . ILE A 1 430 ? 15.219 -27.953 -12.172 1 93.38 430 ILE A C 1
ATOM 3379 O O . ILE A 1 430 ? 14.477 -27.953 -13.156 1 93.38 430 ILE A O 1
ATOM 3383 N N . PHE A 1 431 ? 16.516 -27.969 -12.234 1 94.88 431 PHE A N 1
ATOM 3384 C CA . PHE A 1 431 ? 17.141 -28.125 -13.539 1 94.88 431 PHE A CA 1
ATOM 3385 C C . PHE A 1 431 ? 16.75 -29.469 -14.164 1 94.88 431 PHE A C 1
ATOM 3387 O O . PHE A 1 431 ? 16.688 -30.484 -13.469 1 94.88 431 PHE A O 1
ATOM 3394 N N . GLN A 1 432 ? 16.469 -29.391 -15.414 1 95.69 432 GLN A N 1
ATOM 3395 C CA . GLN A 1 432 ? 16.156 -30.562 -16.219 1 95.69 432 GLN A CA 1
ATOM 3396 C C . GLN A 1 432 ? 17.297 -30.906 -17.172 1 95.69 432 GLN A C 1
ATOM 3398 O O . GLN A 1 432 ? 18.156 -30.062 -17.422 1 95.69 432 GLN A O 1
ATOM 3403 N N . PRO A 1 433 ? 17.297 -32.156 -17.656 1 94.31 433 PRO A N 1
ATOM 3404 C CA . PRO A 1 433 ? 18.266 -32.438 -18.719 1 94.31 433 PRO A CA 1
ATOM 3405 C C . PRO A 1 433 ? 18.125 -31.5 -19.906 1 94.31 433 PRO A C 1
ATOM 3407 O O . PRO A 1 433 ? 17 -31.141 -20.281 1 94.31 433 PRO A O 1
ATOM 3410 N N . ASP A 1 434 ? 19.203 -31.172 -20.469 1 92.44 434 ASP A N 1
ATOM 3411 C CA . ASP A 1 434 ? 19.234 -30.141 -21.516 1 92.44 434 ASP A CA 1
ATOM 3412 C C . ASP A 1 434 ? 18.328 -30.5 -22.672 1 92.44 434 ASP A C 1
ATOM 3414 O O . ASP A 1 434 ? 17.75 -29.625 -23.312 1 92.44 434 ASP A O 1
ATOM 3418 N N . ASP A 1 435 ? 18.266 -31.75 -22.969 1 91.62 435 ASP A N 1
ATOM 3419 C CA . ASP A 1 435 ? 17.469 -32.156 -24.109 1 91.62 435 ASP A CA 1
ATOM 3420 C C . ASP A 1 435 ? 15.977 -32.125 -23.797 1 91.62 435 ASP A C 1
ATOM 3422 O O . ASP A 1 435 ? 15.141 -32.344 -24.656 1 91.62 435 ASP A O 1
ATOM 3426 N N . HIS A 1 436 ? 15.648 -31.703 -22.562 1 93.31 436 HIS A N 1
ATOM 3427 C CA . HIS A 1 436 ? 14.25 -31.641 -22.141 1 93.31 436 HIS A CA 1
ATOM 3428 C C . HIS A 1 436 ? 13.758 -30.188 -22.125 1 93.31 436 HIS A C 1
ATOM 3430 O O . HIS A 1 436 ? 12.562 -29.938 -21.938 1 93.31 436 HIS A O 1
ATOM 3436 N N . VAL A 1 437 ? 14.625 -29.266 -22.328 1 96.75 437 VAL A N 1
ATOM 3437 C CA . VAL A 1 437 ? 14.258 -27.859 -22.266 1 96.75 437 VAL A CA 1
ATOM 3438 C C . VAL A 1 437 ? 14.844 -27.125 -23.469 1 96.75 437 VAL A C 1
ATOM 3440 O O . VAL A 1 437 ? 16.016 -27.312 -23.812 1 96.75 437 VAL A O 1
ATOM 3443 N N . THR A 1 438 ? 14.062 -26.359 -24.141 1 98.12 438 THR A N 1
ATOM 3444 C CA . THR A 1 438 ? 14.539 -25.5 -25.219 1 98.12 438 THR A CA 1
ATOM 3445 C C . THR A 1 438 ? 14.719 -24.078 -24.719 1 98.12 438 THR A C 1
ATOM 3447 O O . THR A 1 438 ? 13.734 -23.375 -24.438 1 98.12 438 THR A O 1
ATOM 3450 N N . THR A 1 439 ? 15.953 -23.594 -24.609 1 98.38 439 THR A N 1
ATOM 3451 C CA . THR A 1 439 ? 16.219 -22.234 -24.188 1 98.38 439 THR A CA 1
ATOM 3452 C C . THR A 1 439 ? 15.836 -21.234 -25.281 1 98.38 439 THR A C 1
ATOM 3454 O O . THR A 1 439 ? 15.492 -21.641 -26.391 1 98.38 439 THR A O 1
ATOM 3457 N N . ILE A 1 440 ? 15.875 -19.938 -24.969 1 98.69 440 ILE A N 1
ATOM 3458 C CA . ILE A 1 440 ? 15.547 -18.906 -25.938 1 98.69 440 ILE A CA 1
ATOM 3459 C C . ILE A 1 440 ? 16.516 -18.953 -27.109 1 98.69 440 ILE A C 1
ATOM 3461 O O . ILE A 1 440 ? 16.109 -18.938 -28.266 1 98.69 440 ILE A O 1
ATOM 3465 N N . LEU A 1 441 ? 17.812 -19.094 -26.797 1 98.75 441 LEU A N 1
ATOM 3466 C CA . LEU A 1 441 ? 18.844 -19.188 -27.844 1 98.75 441 LEU A CA 1
ATOM 3467 C C . LEU A 1 441 ? 18.594 -20.406 -28.734 1 98.75 441 LEU A C 1
ATOM 3469 O O . LEU A 1 441 ? 18.609 -20.297 -29.953 1 98.75 441 LEU A O 1
ATOM 3473 N N . GLU A 1 442 ? 18.344 -21.562 -28.141 1 98.56 442 GLU A N 1
ATOM 3474 C CA . GLU A 1 442 ? 18.141 -22.797 -28.891 1 98.56 442 GLU A CA 1
ATOM 3475 C C . GLU A 1 442 ? 16.906 -22.688 -29.797 1 98.56 442 GLU A C 1
ATOM 3477 O O . GLU A 1 442 ? 16.922 -23.172 -30.922 1 98.56 442 GLU A O 1
ATOM 3482 N N . GLY A 1 443 ? 15.836 -22.094 -29.266 1 98.69 443 GLY A N 1
ATOM 3483 C CA . GLY A 1 443 ? 14.641 -21.906 -30.062 1 98.69 443 GLY A CA 1
ATOM 3484 C C . GLY A 1 443 ? 14.875 -21.062 -31.297 1 98.69 443 GLY A C 1
ATOM 3485 O O . GLY A 1 443 ? 14.438 -21.422 -32.406 1 98.69 443 GLY A O 1
ATOM 3486 N N . ILE A 1 444 ? 15.602 -19.984 -31.125 1 98.69 444 ILE A N 1
ATOM 3487 C CA . ILE A 1 444 ? 15.867 -19.062 -32.219 1 98.69 444 ILE A CA 1
ATOM 3488 C C . ILE A 1 444 ? 16.781 -19.734 -33.25 1 98.69 444 ILE A C 1
ATOM 3490 O O . ILE A 1 444 ? 16.578 -19.609 -34.438 1 98.69 444 ILE A O 1
ATOM 3494 N N . GLN A 1 445 ? 17.812 -20.484 -32.781 1 98.31 445 GLN A N 1
ATOM 3495 C CA . GLN A 1 445 ? 18.734 -21.188 -33.656 1 98.31 445 GLN A CA 1
ATOM 3496 C C . GLN A 1 445 ? 18 -22.234 -34.5 1 98.31 445 GLN A C 1
ATOM 3498 O O . GLN A 1 445 ? 18.25 -22.375 -35.688 1 98.31 445 GLN A O 1
ATOM 3503 N N . ALA A 1 446 ? 17.078 -22.906 -33.875 1 97.75 446 ALA A N 1
ATOM 3504 C CA . ALA A 1 446 ? 16.344 -23.969 -34.562 1 97.75 446 ALA A CA 1
ATOM 3505 C C . ALA A 1 446 ? 15.398 -23.375 -35.594 1 97.75 446 ALA A C 1
ATOM 3507 O O . ALA A 1 446 ? 15.148 -24 -36.625 1 97.75 446 ALA A O 1
ATOM 3508 N N . ALA A 1 447 ? 14.875 -22.219 -35.344 1 97 447 ALA A N 1
ATOM 3509 C CA . ALA A 1 447 ? 13.883 -21.594 -36.219 1 97 447 ALA A CA 1
ATOM 3510 C C . ALA A 1 447 ? 14.562 -20.844 -37.344 1 97 447 ALA A C 1
ATOM 3512 O O . ALA A 1 447 ? 13.938 -20.547 -38.375 1 97 447 ALA A O 1
ATOM 3513 N N . ALA A 1 448 ? 15.82 -20.484 -37.219 1 95.56 448 ALA A N 1
ATOM 3514 C CA . ALA A 1 448 ? 16.531 -19.688 -38.188 1 95.56 448 ALA A CA 1
ATOM 3515 C C . ALA A 1 448 ? 16.703 -20.438 -39.531 1 95.56 448 ALA A C 1
ATOM 3517 O O . ALA A 1 448 ? 16.859 -21.656 -39.531 1 95.56 448 ALA A O 1
ATOM 3518 N N . SER A 1 449 ? 16.703 -19.75 -40.625 1 94.31 449 SER A N 1
ATOM 3519 C CA . SER A 1 449 ? 16.953 -20.344 -41.938 1 94.31 449 SER A CA 1
ATOM 3520 C C . SER A 1 449 ? 18.438 -20.609 -42.156 1 94.31 449 SER A C 1
ATOM 3522 O O . SER A 1 449 ? 19.281 -20.047 -41.438 1 94.31 449 SER A O 1
ATOM 3524 N N . PRO A 1 450 ? 18.688 -21.391 -43.125 1 93.44 450 PRO A N 1
ATOM 3525 C CA . PRO A 1 450 ? 20.109 -21.672 -43.406 1 93.44 450 PRO A CA 1
ATOM 3526 C C . PRO A 1 450 ? 20.891 -20.438 -43.812 1 93.44 450 PRO A C 1
ATOM 3528 O O . PRO A 1 450 ? 22.109 -20.391 -43.625 1 93.44 450 PRO A O 1
ATOM 3531 N N . GLU A 1 451 ? 20.188 -19.453 -44.281 1 94.56 451 GLU A N 1
ATOM 3532 C CA . GLU A 1 451 ? 20.844 -18.25 -44.75 1 94.56 451 GLU A CA 1
ATOM 3533 C C . GLU A 1 451 ? 21.062 -17.266 -43.594 1 94.56 451 GLU A C 1
ATOM 3535 O O . GLU A 1 451 ? 21.812 -16.297 -43.719 1 94.56 451 GLU A O 1
ATOM 3540 N N . GLN A 1 452 ? 20.5 -17.516 -42.5 1 95.94 452 GLN A N 1
ATOM 3541 C CA . GLN A 1 452 ? 20.625 -16.641 -41.344 1 95.94 452 GLN A CA 1
ATOM 3542 C C . GLN A 1 452 ? 21.75 -17.109 -40.438 1 95.94 452 GLN A C 1
ATOM 3544 O O . GLN A 1 452 ? 21.969 -18.312 -40.281 1 95.94 452 GLN A O 1
ATOM 3549 N N . SER A 1 453 ? 22.484 -16.188 -39.875 1 97.38 453 SER A N 1
ATOM 3550 C CA . SER A 1 453 ? 23.516 -16.453 -38.875 1 97.38 453 SER A CA 1
ATOM 3551 C C . SER A 1 453 ? 23.094 -15.922 -37.5 1 97.38 453 SER A C 1
ATOM 3553 O O . SER A 1 453 ? 22.766 -14.75 -37.375 1 97.38 453 SER A O 1
ATOM 3555 N N . ILE A 1 454 ? 23.109 -16.797 -36.531 1 98.25 454 ILE A N 1
ATOM 3556 C CA . ILE A 1 454 ? 22.797 -16.406 -35.156 1 98.25 454 ILE A CA 1
ATOM 3557 C C . ILE A 1 454 ? 24.078 -16.266 -34.344 1 98.25 454 ILE A C 1
ATOM 3559 O O . ILE A 1 454 ? 24.797 -17.25 -34.125 1 98.25 454 ILE A O 1
ATOM 3563 N N . LEU A 1 455 ? 24.375 -15.078 -33.875 1 98.12 455 LEU A N 1
ATOM 3564 C CA . LEU A 1 455 ? 25.5 -14.812 -32.969 1 98.12 455 LEU A CA 1
ATOM 3565 C C . LEU A 1 455 ? 25.031 -14.812 -31.531 1 98.12 455 LEU A C 1
ATOM 3567 O O . LEU A 1 455 ? 23.938 -14.32 -31.219 1 98.12 455 LEU A O 1
ATOM 3571 N N . TYR A 1 456 ? 25.859 -15.406 -30.703 1 98.31 456 TYR A N 1
ATOM 3572 C CA . TYR A 1 456 ? 25.562 -15.414 -29.281 1 98.31 456 TYR A CA 1
ATOM 3573 C C . TYR A 1 456 ? 26.625 -14.656 -28.5 1 98.31 456 TYR A C 1
ATOM 3575 O O . TYR A 1 456 ? 27.828 -14.82 -28.734 1 98.31 456 TYR A O 1
ATOM 3583 N N . SER A 1 457 ? 26.188 -13.773 -27.641 1 98.38 457 SER A N 1
ATOM 3584 C CA . SER A 1 457 ? 27.047 -13.133 -26.656 1 98.38 457 SER A CA 1
ATOM 3585 C C . SER A 1 457 ? 26.609 -13.469 -25.234 1 98.38 457 SER A C 1
ATOM 3587 O O . SER A 1 457 ? 25.5 -13.133 -24.828 1 98.38 457 SER A O 1
ATOM 3589 N N . ASN A 1 458 ? 27.484 -14.133 -24.484 1 97.81 458 ASN A N 1
ATOM 3590 C CA . ASN A 1 458 ? 27.203 -14.469 -23.094 1 97.81 458 ASN A CA 1
ATOM 3591 C C . ASN A 1 458 ? 27.312 -13.25 -22.188 1 97.81 458 ASN A C 1
ATOM 3593 O O . ASN A 1 458 ? 28.422 -12.781 -21.922 1 97.81 458 ASN A O 1
ATOM 3597 N N . SER A 1 459 ? 26.203 -12.797 -21.703 1 97.06 459 SER A N 1
ATOM 3598 C CA . SER A 1 459 ? 26.172 -11.57 -20.906 1 97.06 459 SER A CA 1
ATOM 3599 C C . SER A 1 459 ? 26.5 -11.852 -19.453 1 97.06 459 SER A C 1
ATOM 3601 O O . SER A 1 459 ? 26.781 -10.93 -18.688 1 97.06 459 SER A O 1
ATOM 3603 N N . GLY A 1 460 ? 26.469 -13.102 -19.047 1 96.88 460 GLY A N 1
ATOM 3604 C CA . GLY A 1 460 ? 26.547 -13.453 -17.641 1 96.88 460 GLY A CA 1
ATOM 3605 C C . GLY A 1 460 ? 25.203 -13.641 -16.984 1 96.88 460 GLY A C 1
ATOM 3606 O O . GLY A 1 460 ? 24.188 -13.781 -17.672 1 96.88 460 GLY A O 1
ATOM 3607 N N . ARG A 1 461 ? 25.234 -13.688 -15.648 1 96.5 461 ARG A N 1
ATOM 3608 C CA . ARG A 1 461 ? 24.016 -13.945 -14.883 1 96.5 461 ARG A CA 1
ATOM 3609 C C . ARG A 1 461 ? 23.438 -12.656 -14.312 1 96.5 461 ARG A C 1
ATOM 3611 O O . ARG A 1 461 ? 24.141 -11.641 -14.227 1 96.5 461 ARG A O 1
ATOM 3618 N N . ILE A 1 462 ? 22.188 -12.68 -13.961 1 96.25 462 ILE A N 1
ATOM 3619 C CA . ILE A 1 462 ? 21.547 -11.547 -13.305 1 96.25 462 ILE A CA 1
ATOM 3620 C C . ILE A 1 462 ? 22.172 -11.312 -11.938 1 96.25 462 ILE A C 1
ATOM 3622 O O . ILE A 1 462 ? 22.578 -10.195 -11.617 1 96.25 462 ILE A O 1
ATOM 3626 N N . LYS A 1 463 ? 22.203 -12.289 -11.094 1 93 463 LYS A N 1
ATOM 3627 C CA . LYS A 1 463 ? 22.906 -12.336 -9.82 1 93 463 LYS A CA 1
ATOM 3628 C C . LYS A 1 463 ? 24.078 -13.305 -9.883 1 93 463 LYS A C 1
ATOM 3630 O O . LYS A 1 463 ? 23.906 -14.484 -10.188 1 93 463 LYS A O 1
ATOM 3635 N N . ALA A 1 464 ? 25.25 -12.891 -9.539 1 92.31 464 ALA A N 1
ATOM 3636 C CA . ALA A 1 464 ? 26.469 -13.664 -9.711 1 92.31 464 ALA A CA 1
ATOM 3637 C C . ALA A 1 464 ? 26.609 -14.734 -8.633 1 92.31 464 ALA A C 1
ATOM 3639 O O . ALA A 1 464 ? 26.234 -14.508 -7.477 1 92.31 464 ALA A O 1
ATOM 3640 N N . LYS A 1 465 ? 27.125 -15.836 -9.094 1 91.38 465 LYS A N 1
ATOM 3641 C CA . LYS A 1 465 ? 27.609 -16.812 -8.117 1 91.38 465 LYS A CA 1
ATOM 3642 C C . LYS A 1 465 ? 28.859 -16.312 -7.414 1 91.38 465 LYS A C 1
ATOM 3644 O O . LYS A 1 465 ? 29.625 -15.508 -7.977 1 91.38 465 LYS A O 1
ATOM 3649 N N . LYS A 1 466 ? 29.125 -16.75 -6.164 1 85.12 466 LYS A N 1
ATOM 3650 C CA . LYS A 1 466 ? 30.359 -16.391 -5.473 1 85.12 466 LYS A CA 1
ATOM 3651 C C . LYS A 1 466 ? 31.578 -16.984 -6.164 1 85.12 466 LYS A C 1
ATOM 3653 O O . LYS A 1 466 ? 31.547 -18.141 -6.602 1 85.12 466 LYS A O 1
ATOM 3658 N N . SER A 1 467 ? 32.562 -16.141 -6.395 1 85.62 467 SER A N 1
ATOM 3659 C CA . SER A 1 467 ? 33.781 -16.609 -7.027 1 85.62 467 SER A CA 1
ATOM 3660 C C . SER A 1 467 ? 35 -16.297 -6.16 1 85.62 467 SER A C 1
ATOM 3662 O O . SER A 1 467 ? 35.031 -15.297 -5.438 1 85.62 467 SER A O 1
ATOM 3664 N N . ASP A 1 468 ? 35.906 -17.188 -6.137 1 80.06 468 ASP A N 1
ATOM 3665 C CA . ASP A 1 468 ? 37.156 -16.984 -5.43 1 80.06 468 ASP A CA 1
ATOM 3666 C C . ASP A 1 468 ? 38.062 -16 -6.172 1 80.06 468 ASP A C 1
ATOM 3668 O O . ASP A 1 468 ? 39.031 -15.477 -5.605 1 80.06 468 ASP A O 1
ATOM 3672 N N . LEU A 1 469 ? 37.844 -15.844 -7.379 1 77.19 469 LEU A N 1
ATOM 3673 C CA . LEU A 1 469 ? 38.625 -14.922 -8.18 1 77.19 469 LEU A CA 1
ATOM 3674 C C . LEU A 1 469 ? 38.188 -13.477 -7.949 1 77.19 469 LEU A C 1
ATOM 3676 O O . LEU A 1 469 ? 37.031 -13.219 -7.645 1 77.19 469 LEU A O 1
ATOM 3680 N N . SER A 1 470 ? 39.156 -12.617 -8.016 1 70.94 470 SER A N 1
ATOM 3681 C CA . SER A 1 470 ? 38.844 -11.203 -7.848 1 70.94 470 SER A CA 1
ATOM 3682 C C . SER A 1 470 ? 37.844 -10.734 -8.898 1 70.94 470 SER A C 1
ATOM 3684 O O . SER A 1 470 ? 38.125 -10.773 -10.094 1 70.94 470 SER A O 1
ATOM 3686 N N . VAL A 1 471 ? 36.719 -10.375 -8.711 1 65.88 471 VAL A N 1
ATOM 3687 C CA . VAL A 1 471 ? 35.625 -9.93 -9.562 1 65.88 471 VAL A CA 1
ATOM 3688 C C . VAL A 1 471 ? 35.938 -8.539 -10.109 1 65.88 471 VAL A C 1
ATOM 3690 O O . VAL A 1 471 ? 35.375 -8.133 -11.125 1 65.88 471 VAL A O 1
ATOM 3693 N N . ASN A 1 472 ? 36.875 -7.797 -9.453 1 67.31 472 ASN A N 1
ATOM 3694 C CA . ASN A 1 472 ? 37.156 -6.418 -9.852 1 67.31 472 ASN A CA 1
ATOM 3695 C C . ASN A 1 472 ? 38.312 -6.328 -10.836 1 67.31 472 ASN A C 1
ATOM 3697 O O . ASN A 1 472 ? 38.875 -5.258 -11.031 1 67.31 472 ASN A O 1
ATOM 3701 N N . THR A 1 473 ? 38.531 -7.352 -11.461 1 77.31 473 THR A N 1
ATOM 3702 C CA . THR A 1 473 ? 39.625 -7.301 -12.414 1 77.31 473 THR A CA 1
ATOM 3703 C C . THR A 1 473 ? 39.188 -6.684 -13.734 1 77.31 473 THR A C 1
ATOM 3705 O O . THR A 1 473 ? 38.062 -6.902 -14.172 1 77.31 473 THR A O 1
ATOM 3708 N N . THR A 1 474 ? 39.969 -5.84 -14.352 1 82.81 474 THR A N 1
ATOM 3709 C CA . THR A 1 474 ? 39.719 -5.254 -15.664 1 82.81 474 THR A CA 1
ATOM 3710 C C . THR A 1 474 ? 40.281 -6.137 -16.766 1 82.81 474 THR A C 1
ATOM 3712 O O . THR A 1 474 ? 40.125 -5.84 -17.953 1 82.81 474 THR A O 1
ATOM 3715 N N . ASP A 1 475 ? 40.906 -7.207 -16.438 1 88.94 475 ASP A N 1
ATOM 3716 C CA . ASP A 1 475 ? 41.469 -8.125 -17.406 1 88.94 475 ASP A CA 1
ATOM 3717 C C . ASP A 1 475 ? 40.406 -8.891 -18.156 1 88.94 475 ASP A C 1
ATOM 3719 O O . ASP A 1 475 ? 39.688 -9.703 -17.562 1 88.94 475 ASP A O 1
ATOM 3723 N N . PRO A 1 476 ? 40.344 -8.719 -19.406 1 89.31 476 PRO A N 1
ATOM 3724 C CA . PRO A 1 476 ? 39.281 -9.344 -20.188 1 89.31 476 PRO A CA 1
ATOM 3725 C C . PRO A 1 476 ? 39.281 -10.867 -20.109 1 89.31 476 PRO A C 1
ATOM 3727 O O . PRO A 1 476 ? 38.219 -11.5 -20.109 1 89.31 476 PRO A O 1
ATOM 3730 N N . ALA A 1 477 ? 40.438 -11.469 -20.078 1 90.31 477 ALA A N 1
ATOM 3731 C CA . ALA A 1 477 ? 40.531 -12.922 -20 1 90.31 477 ALA A CA 1
ATOM 3732 C C . ALA A 1 477 ? 39.938 -13.445 -18.703 1 90.31 477 ALA A C 1
ATOM 3734 O O . ALA A 1 477 ? 39.219 -14.461 -18.688 1 90.31 477 ALA A O 1
ATOM 3735 N N . ILE A 1 478 ? 40.188 -12.781 -17.734 1 91.31 478 ILE A N 1
ATOM 3736 C CA . ILE A 1 478 ? 39.688 -13.164 -16.422 1 91.31 478 ILE A CA 1
ATOM 3737 C C . ILE A 1 478 ? 38.188 -12.898 -16.359 1 91.31 478 ILE A C 1
ATOM 3739 O O . ILE A 1 478 ? 37.406 -13.719 -15.844 1 91.31 478 ILE A O 1
ATOM 3743 N N . GLN A 1 479 ? 37.781 -11.82 -16.938 1 90.75 479 GLN A N 1
ATOM 3744 C CA . GLN A 1 479 ? 36.344 -11.484 -16.969 1 90.75 479 GLN A CA 1
ATOM 3745 C C . GLN A 1 479 ? 35.562 -12.523 -17.766 1 90.75 479 GLN A C 1
ATOM 3747 O O . GLN A 1 479 ? 34.469 -12.93 -17.359 1 90.75 479 GLN A O 1
ATOM 3752 N N . LYS A 1 480 ? 36.125 -12.914 -18.781 1 91.75 480 LYS A N 1
ATOM 3753 C CA . LYS A 1 480 ? 35.469 -13.945 -19.594 1 91.75 480 LYS A CA 1
ATOM 3754 C C . LYS A 1 480 ? 35.344 -15.25 -18.812 1 91.75 480 LYS A C 1
ATOM 3756 O O . LYS A 1 480 ? 34.281 -15.906 -18.875 1 91.75 480 LYS A O 1
ATOM 3761 N N . LYS A 1 481 ? 36.344 -15.594 -18.109 1 92.5 481 LYS A N 1
ATOM 3762 C CA . LYS A 1 481 ? 36.312 -16.797 -17.281 1 92.5 481 LYS A CA 1
ATOM 3763 C C . LYS A 1 481 ? 35.219 -16.703 -16.203 1 92.5 481 LYS A C 1
ATOM 3765 O O . LYS A 1 481 ? 34.469 -17.641 -15.977 1 92.5 481 LYS A O 1
ATOM 3770 N N . LEU A 1 482 ? 35.156 -15.539 -15.609 1 92.44 482 LEU A N 1
ATOM 3771 C CA . LEU A 1 482 ? 34.188 -15.32 -14.555 1 92.44 482 LEU A CA 1
ATOM 3772 C C . LEU A 1 482 ? 32.75 -15.445 -15.102 1 92.44 482 LEU A C 1
ATOM 3774 O O . LEU A 1 482 ? 31.906 -16.078 -14.469 1 92.44 482 LEU A O 1
ATOM 3778 N N . ILE A 1 483 ? 32.531 -14.914 -16.188 1 93 483 ILE A N 1
ATOM 3779 C CA . ILE A 1 483 ? 31.234 -14.961 -16.828 1 93 483 ILE A CA 1
ATOM 3780 C C . ILE A 1 483 ? 30.859 -16.406 -17.141 1 93 483 ILE A C 1
ATOM 3782 O O . ILE A 1 483 ? 29.75 -16.844 -16.859 1 93 483 ILE A O 1
ATOM 3786 N N . THR A 1 484 ? 31.781 -17.141 -17.594 1 91.38 484 THR A N 1
ATOM 3787 C CA . THR A 1 484 ? 31.547 -18.531 -17.984 1 91.38 484 THR A CA 1
ATOM 3788 C C . THR A 1 484 ? 31.281 -19.391 -16.75 1 91.38 484 THR A C 1
ATOM 3790 O O . THR A 1 484 ? 30.547 -20.375 -16.828 1 91.38 484 THR A O 1
ATOM 3793 N N . GLU A 1 485 ? 31.828 -18.953 -15.633 1 91.62 485 GLU A N 1
ATOM 3794 C CA . GLU A 1 485 ? 31.719 -19.734 -14.414 1 91.62 485 GLU A CA 1
ATOM 3795 C C . GLU A 1 485 ? 30.562 -19.234 -13.547 1 91.62 485 GLU A C 1
ATOM 3797 O O . GLU A 1 485 ? 30.422 -19.641 -12.391 1 91.62 485 GLU A O 1
ATOM 3802 N N . GLY A 1 486 ? 29.828 -18.328 -14.125 1 92.44 486 GLY A N 1
ATOM 3803 C CA . GLY A 1 486 ? 28.641 -17.922 -13.414 1 92.44 486 GLY A CA 1
ATOM 3804 C C . GLY A 1 486 ? 28.703 -16.484 -12.906 1 92.44 486 GLY A C 1
ATOM 3805 O O . GLY A 1 486 ? 27.969 -16.125 -11.984 1 92.44 486 GLY A O 1
ATOM 3806 N N . GLY A 1 487 ? 29.609 -15.695 -13.32 1 94.12 487 GLY A N 1
ATOM 3807 C CA . GLY A 1 487 ? 29.688 -14.281 -12.969 1 94.12 487 GLY A CA 1
ATOM 3808 C C . GLY A 1 487 ? 28.547 -13.461 -13.547 1 94.12 487 GLY A C 1
ATOM 3809 O O . GLY A 1 487 ? 27.812 -13.93 -14.414 1 94.12 487 GLY A O 1
ATOM 3810 N N . GLY A 1 488 ? 28.406 -12.227 -13.023 1 95.12 488 GLY A N 1
ATOM 3811 C CA . GLY A 1 488 ? 27.359 -11.336 -13.469 1 95.12 488 GLY A CA 1
ATOM 3812 C C . GLY A 1 488 ? 27.734 -10.5 -14.68 1 95.12 488 GLY A C 1
ATOM 3813 O O . GLY A 1 488 ? 28.859 -10.602 -15.172 1 95.12 488 GLY A O 1
ATOM 3814 N N . ILE A 1 489 ? 26.797 -9.789 -15.188 1 96.94 489 ILE A N 1
ATOM 3815 C CA . ILE A 1 489 ? 27.047 -8.867 -16.281 1 96.94 489 ILE A CA 1
ATOM 3816 C C . ILE A 1 489 ? 28.219 -7.953 -15.93 1 96.94 489 ILE A C 1
ATOM 3818 O O . ILE A 1 489 ? 28.266 -7.398 -14.828 1 96.94 489 ILE A O 1
ATOM 3822 N N . SER A 1 490 ? 29.172 -7.793 -16.828 1 94.88 490 SER A N 1
ATOM 3823 C CA . SER A 1 490 ? 30.391 -7.043 -16.594 1 94.88 490 SER A CA 1
ATOM 3824 C C . SER A 1 490 ? 30.703 -6.094 -17.75 1 94.88 490 SER A C 1
ATOM 3826 O O . SER A 1 490 ? 30.016 -6.121 -18.766 1 94.88 490 SER A O 1
ATOM 3828 N N . ASP A 1 491 ? 31.75 -5.25 -17.562 1 94.62 491 ASP A N 1
ATOM 3829 C CA . ASP A 1 491 ? 32.188 -4.395 -18.656 1 94.62 491 ASP A CA 1
ATOM 3830 C C . ASP A 1 491 ? 32.594 -5.227 -19.875 1 94.62 491 ASP A C 1
ATOM 3832 O O . ASP A 1 491 ? 32.281 -4.848 -21.016 1 94.62 491 ASP A O 1
ATOM 3836 N N . TYR A 1 492 ? 33.219 -6.293 -19.641 1 94.69 492 TYR A N 1
ATOM 3837 C CA . TYR A 1 492 ? 33.656 -7.168 -20.719 1 94.69 492 TYR A CA 1
ATOM 3838 C C . TYR A 1 492 ? 32.469 -7.688 -21.516 1 94.69 492 TYR A C 1
ATOM 3840 O O . TYR A 1 492 ? 32.469 -7.637 -22.75 1 94.69 492 TYR A O 1
ATOM 3848 N N . SER A 1 493 ? 31.5 -8.266 -20.781 1 96.69 493 SER A N 1
ATOM 3849 C CA . SER A 1 493 ? 30.359 -8.859 -21.484 1 96.69 493 SER A CA 1
ATOM 3850 C C . SER A 1 493 ? 29.531 -7.797 -22.203 1 96.69 493 SER A C 1
ATOM 3852 O O . SER A 1 493 ? 28.969 -8.055 -23.266 1 96.69 493 SER A O 1
ATOM 3854 N N . ILE A 1 494 ? 29.406 -6.578 -21.656 1 98.06 494 ILE A N 1
ATOM 3855 C CA . ILE A 1 494 ? 28.703 -5.48 -22.312 1 98.06 494 ILE A CA 1
ATOM 3856 C C . ILE A 1 494 ? 29.453 -5.082 -23.594 1 98.06 494 ILE A C 1
ATOM 3858 O O . ILE A 1 494 ? 28.844 -4.914 -24.641 1 98.06 494 ILE A O 1
ATOM 3862 N N . ASP A 1 495 ? 30.797 -4.973 -23.531 1 97.38 495 ASP A N 1
ATOM 3863 C CA . ASP A 1 495 ? 31.609 -4.629 -24.688 1 97.38 495 ASP A CA 1
ATOM 3864 C C . ASP A 1 495 ? 31.484 -5.688 -25.781 1 97.38 495 ASP A C 1
ATOM 3866 O O . ASP A 1 495 ? 31.422 -5.363 -26.969 1 97.38 495 ASP A O 1
ATOM 3870 N N . ASP A 1 496 ? 31.516 -6.93 -25.391 1 98.06 496 ASP A N 1
ATOM 3871 C CA . ASP A 1 496 ? 31.359 -8.023 -26.359 1 98.06 496 ASP A CA 1
ATOM 3872 C C . ASP A 1 496 ? 30.016 -7.953 -27.078 1 98.06 496 ASP A C 1
ATOM 3874 O O . ASP A 1 496 ? 29.953 -8.125 -28.281 1 98.06 496 ASP A O 1
ATOM 3878 N N . ALA A 1 497 ? 28.953 -7.73 -26.344 1 98.75 497 ALA A N 1
ATOM 3879 C CA . ALA A 1 497 ? 27.625 -7.613 -26.922 1 98.75 497 ALA A CA 1
ATOM 3880 C C . ALA A 1 497 ? 27.547 -6.441 -27.891 1 98.75 497 ALA A C 1
ATOM 3882 O O . ALA A 1 497 ? 26.938 -6.551 -28.969 1 98.75 497 ALA A O 1
ATOM 3883 N N . VAL A 1 498 ? 28.141 -5.32 -27.484 1 98.81 498 VAL A N 1
ATOM 3884 C CA . VAL A 1 498 ? 28.141 -4.129 -28.312 1 98.81 498 VAL A CA 1
ATOM 3885 C C . VAL A 1 498 ? 28.875 -4.414 -29.625 1 98.81 498 VAL A C 1
ATOM 3887 O O . VAL A 1 498 ? 28.391 -4.059 -30.703 1 98.81 498 VAL A O 1
ATOM 3890 N N . ARG A 1 499 ? 30.062 -5.02 -29.562 1 98.44 499 ARG A N 1
ATOM 3891 C CA . ARG A 1 499 ? 30.844 -5.367 -30.75 1 98.44 499 ARG A CA 1
ATOM 3892 C C . ARG A 1 499 ? 30.031 -6.254 -31.688 1 98.44 499 ARG A C 1
ATOM 3894 O O . ARG A 1 499 ? 29.984 -6.004 -32.906 1 98.44 499 ARG A O 1
ATOM 3901 N N . LYS A 1 500 ? 29.375 -7.203 -31.203 1 98.69 500 LYS A N 1
ATOM 3902 C CA . LYS A 1 500 ? 28.609 -8.141 -32.031 1 98.69 500 LYS A CA 1
ATOM 3903 C C . LYS A 1 500 ? 27.328 -7.496 -32.562 1 98.69 500 LYS A C 1
ATOM 3905 O O . LYS A 1 500 ? 26.891 -7.805 -33.656 1 98.69 500 LYS A O 1
ATOM 3910 N N . ALA A 1 501 ? 26.75 -6.648 -31.75 1 98.81 501 ALA A N 1
ATOM 3911 C CA . ALA A 1 501 ? 25.578 -5.914 -32.219 1 98.81 501 ALA A CA 1
ATOM 3912 C C . ALA A 1 501 ? 25.891 -5.082 -33.438 1 98.81 501 ALA A C 1
ATOM 3914 O O . ALA A 1 501 ? 25.094 -5.039 -34.406 1 98.81 501 ALA A O 1
ATOM 3915 N N . ARG A 1 502 ? 27.062 -4.457 -33.469 1 98.38 502 ARG A N 1
ATOM 3916 C CA . ARG A 1 502 ? 27.484 -3.617 -34.594 1 98.38 502 ARG A CA 1
ATOM 3917 C C . ARG A 1 502 ? 27.625 -4.438 -35.875 1 98.38 502 ARG A C 1
ATOM 3919 O O . ARG A 1 502 ? 27.516 -3.896 -36.969 1 98.38 502 ARG A O 1
ATOM 3926 N N . GLN A 1 503 ? 27.781 -5.707 -35.719 1 97.69 503 GLN A N 1
ATOM 3927 C CA . GLN A 1 503 ? 27.969 -6.59 -36.844 1 97.69 503 GLN A CA 1
ATOM 3928 C C . GLN A 1 503 ? 26.656 -7.27 -37.25 1 97.69 503 GLN A C 1
ATOM 3930 O O . GLN A 1 503 ? 26.625 -8.109 -38.156 1 97.69 503 GLN A O 1
ATOM 3935 N N . SER A 1 504 ? 25.578 -6.941 -36.562 1 98.56 504 SER A N 1
ATOM 3936 C CA . SER A 1 504 ? 24.312 -7.66 -36.75 1 98.56 504 SER A CA 1
ATOM 3937 C C . SER A 1 504 ? 23.234 -6.742 -37.312 1 98.56 504 SER A C 1
ATOM 3939 O O . SER A 1 504 ? 23.312 -5.52 -37.188 1 98.56 504 SER A O 1
ATOM 3941 N N . ASP A 1 505 ? 22.203 -7.352 -37.906 1 98.19 505 ASP A N 1
ATOM 3942 C CA . ASP A 1 505 ? 21.047 -6.613 -38.438 1 98.19 505 ASP A CA 1
ATOM 3943 C C . ASP A 1 505 ? 20.031 -6.348 -37.312 1 98.19 505 ASP A C 1
ATOM 3945 O O . ASP A 1 505 ? 19.234 -5.418 -37.438 1 98.19 505 ASP A O 1
ATOM 3949 N N . LEU A 1 506 ? 20.094 -7.195 -36.375 1 98.31 506 LEU A N 1
ATOM 3950 C CA . LEU A 1 506 ? 19.125 -7.164 -35.281 1 98.31 506 LEU A CA 1
ATOM 3951 C C . LEU A 1 506 ? 19.719 -7.789 -34 1 98.31 506 LEU A C 1
ATOM 3953 O O . LEU A 1 506 ? 20.5 -8.742 -34.094 1 98.31 506 LEU A O 1
ATOM 3957 N N . ALA A 1 507 ? 19.344 -7.211 -32.875 1 98.81 507 ALA A N 1
ATOM 3958 C CA . ALA A 1 507 ? 19.719 -7.793 -31.578 1 98.81 507 ALA A CA 1
ATOM 3959 C C . ALA A 1 507 ? 18.484 -8.203 -30.781 1 98.81 507 ALA A C 1
ATOM 3961 O O . ALA A 1 507 ? 17.578 -7.391 -30.578 1 98.81 507 ALA A O 1
ATOM 3962 N N . ILE A 1 508 ? 18.406 -9.453 -30.391 1 98.88 508 ILE A N 1
ATOM 3963 C CA . ILE A 1 508 ? 17.406 -9.945 -29.438 1 98.88 508 ILE A CA 1
ATOM 3964 C C . ILE A 1 508 ? 18.047 -10.062 -28.062 1 98.88 508 ILE A C 1
ATOM 3966 O O . ILE A 1 508 ? 18.969 -10.859 -27.859 1 98.88 508 ILE A O 1
ATOM 3970 N N . VAL A 1 509 ? 17.578 -9.297 -27.125 1 98.94 509 VAL A N 1
ATOM 3971 C CA . VAL A 1 509 ? 18.141 -9.25 -25.781 1 98.94 509 VAL A CA 1
ATOM 3972 C C . VAL A 1 509 ? 17.141 -9.828 -24.781 1 98.94 509 VAL A C 1
ATOM 3974 O O . VAL A 1 509 ? 16.078 -9.242 -24.531 1 98.94 509 VAL A O 1
ATOM 3977 N N . ALA A 1 510 ? 17.484 -10.977 -24.172 1 98.88 510 ALA A N 1
ATOM 3978 C CA . ALA A 1 510 ? 16.641 -11.633 -23.172 1 98.88 510 ALA A CA 1
ATOM 3979 C C . ALA A 1 510 ? 17.016 -11.203 -21.766 1 98.88 510 ALA A C 1
ATOM 3981 O O . ALA A 1 510 ? 18.078 -11.562 -21.266 1 98.88 510 ALA A O 1
ATOM 3982 N N . ILE A 1 511 ? 16.141 -10.43 -21.156 1 98.81 511 ILE A N 1
ATOM 3983 C CA . ILE A 1 511 ? 16.359 -9.938 -19.797 1 98.81 511 ILE A CA 1
ATOM 3984 C C . ILE A 1 511 ? 15.227 -10.414 -18.891 1 98.81 511 ILE A C 1
ATOM 3986 O O . ILE A 1 511 ? 14.383 -11.211 -19.297 1 98.81 511 ILE A O 1
ATOM 3990 N N . GLY A 1 512 ? 15.242 -10.031 -17.609 1 98.38 512 GLY A N 1
ATOM 3991 C CA . GLY A 1 512 ? 14.164 -10.383 -16.703 1 98.38 512 GLY A CA 1
ATOM 3992 C C . GLY A 1 512 ? 14.641 -10.758 -15.32 1 98.38 512 GLY A C 1
ATOM 3993 O O . GLY A 1 512 ? 15.445 -10.039 -14.719 1 98.38 512 GLY A O 1
ATOM 3994 N N . GLY A 1 513 ? 13.961 -11.734 -14.75 1 97.31 513 GLY A N 1
ATOM 3995 C CA . GLY A 1 513 ? 14.328 -12.242 -13.438 1 97.31 513 GLY A CA 1
ATOM 3996 C C . GLY A 1 513 ? 14.742 -13.695 -13.453 1 97.31 513 GLY A C 1
ATOM 3997 O O . GLY A 1 513 ? 14.852 -14.305 -14.516 1 97.31 513 GLY A O 1
ATOM 3998 N N . TYR A 1 514 ? 15.008 -14.211 -12.273 1 96.56 514 TYR A N 1
ATOM 3999 C CA . TYR A 1 514 ? 15.484 -15.578 -12.086 1 96.56 514 TYR A CA 1
ATOM 4000 C C . TYR A 1 514 ? 14.781 -16.25 -10.914 1 96.56 514 TYR A C 1
ATOM 4002 O O . TYR A 1 514 ? 14.797 -15.727 -9.789 1 96.56 514 TYR A O 1
ATOM 4010 N N . GLY A 1 515 ? 14.133 -17.484 -11.164 1 94.62 515 GLY A N 1
ATOM 4011 C CA . GLY A 1 515 ? 13.289 -18.047 -10.117 1 94.62 515 GLY A CA 1
ATOM 4012 C C . GLY A 1 515 ? 13.531 -19.531 -9.891 1 94.62 515 GLY A C 1
ATOM 4013 O O . GLY A 1 515 ? 12.773 -20.188 -9.18 1 94.62 515 GLY A O 1
ATOM 4014 N N . ILE A 1 516 ? 14.594 -20.109 -10.367 1 92.5 516 ILE A N 1
ATOM 4015 C CA . ILE A 1 516 ? 14.828 -21.547 -10.25 1 92.5 516 ILE A CA 1
ATOM 4016 C C . ILE A 1 516 ? 15.109 -21.906 -8.789 1 92.5 516 ILE A C 1
ATOM 4018 O O . ILE A 1 516 ? 16 -21.344 -8.164 1 92.5 516 ILE A O 1
ATOM 4022 N N . ARG A 1 517 ? 14.445 -22.906 -8.344 1 90.19 517 ARG A N 1
ATOM 4023 C CA . ARG A 1 517 ? 14.391 -23.234 -6.926 1 90.19 517 ARG A CA 1
ATOM 4024 C C . ARG A 1 517 ? 15.711 -23.812 -6.445 1 90.19 517 ARG A C 1
ATOM 4026 O O . ARG A 1 517 ? 16.125 -23.594 -5.305 1 90.19 517 ARG A O 1
ATOM 4033 N N . SER A 1 518 ? 16.406 -24.547 -7.289 1 90.44 518 SER A N 1
ATOM 4034 C CA . SER A 1 518 ? 17.641 -25.219 -6.887 1 90.44 518 SER A CA 1
ATOM 4035 C C . SER A 1 518 ? 18.75 -24.219 -6.633 1 90.44 518 SER A C 1
ATOM 4037 O O . SER A 1 518 ? 19.766 -24.562 -6.012 1 90.44 518 SER A O 1
ATOM 4039 N N . GLU A 1 519 ? 18.547 -23 -7.062 1 92.88 519 GLU A N 1
ATOM 4040 C CA . GLU A 1 519 ? 19.5 -21.922 -6.793 1 92.88 519 GLU A CA 1
ATOM 4041 C C . GLU A 1 519 ? 18.859 -20.828 -5.938 1 92.88 519 GLU A C 1
ATOM 4043 O O . GLU A 1 519 ? 18.844 -19.656 -6.332 1 92.88 519 GLU A O 1
ATOM 4048 N N . TRP A 1 520 ? 18.547 -21.234 -4.801 1 92.06 520 TRP A N 1
ATOM 4049 C CA . TRP A 1 520 ? 17.734 -20.469 -3.863 1 92.06 520 TRP A CA 1
ATOM 4050 C C . TRP A 1 520 ? 18.312 -19.078 -3.631 1 92.06 520 TRP A C 1
ATOM 4052 O O . TRP A 1 520 ? 17.594 -18.078 -3.65 1 92.06 520 TRP A O 1
ATOM 4062 N N . GLY A 1 521 ? 19.578 -18.969 -3.504 1 92 521 GLY A N 1
ATOM 4063 C CA . GLY A 1 521 ? 20.234 -17.719 -3.135 1 92 521 GLY A CA 1
ATOM 4064 C C . GLY A 1 521 ? 20.422 -16.766 -4.305 1 92 521 GLY A C 1
ATOM 4065 O O . GLY A 1 521 ? 20.766 -15.602 -4.117 1 92 521 GLY A O 1
ATOM 4066 N N . LEU A 1 522 ? 20.125 -17.203 -5.543 1 94.56 522 LEU A N 1
ATOM 4067 C CA . LEU A 1 522 ? 20.359 -16.406 -6.738 1 94.56 522 LEU A CA 1
ATOM 4068 C C . LEU A 1 522 ? 19.047 -15.867 -7.305 1 94.56 522 LEU A C 1
ATOM 4070 O O . LEU A 1 522 ? 19.047 -15.148 -8.305 1 94.56 522 LEU A O 1
ATOM 4074 N N . ARG A 1 523 ? 17.984 -16.156 -6.656 1 95.56 523 ARG A N 1
ATOM 4075 C CA . ARG A 1 523 ? 16.656 -15.797 -7.156 1 95.56 523 ARG A CA 1
ATOM 4076 C C . ARG A 1 523 ? 16.391 -14.312 -6.973 1 95.56 523 ARG A C 1
ATOM 4078 O O . ARG A 1 523 ? 16.844 -13.703 -5.996 1 95.56 523 ARG A O 1
ATOM 4085 N N . THR A 1 524 ? 15.672 -13.711 -7.91 1 96.69 524 THR A N 1
ATOM 4086 C CA . THR A 1 524 ? 15.281 -12.312 -7.852 1 96.69 524 THR A CA 1
ATOM 4087 C C . THR A 1 524 ? 13.766 -12.172 -7.742 1 96.69 524 THR A C 1
ATOM 4089 O O . THR A 1 524 ? 13.242 -11.062 -7.727 1 96.69 524 THR A O 1
ATOM 4092 N N . TYR A 1 525 ? 13.031 -13.219 -7.746 1 96.19 525 TYR A N 1
ATOM 4093 C CA . TYR A 1 525 ? 11.609 -13.359 -7.422 1 96.19 525 TYR A CA 1
ATOM 4094 C C . TYR A 1 525 ? 11.289 -14.789 -6.996 1 96.19 525 TYR A C 1
ATOM 4096 O O . TYR A 1 525 ? 12.172 -15.656 -6.992 1 96.19 525 TYR A O 1
ATOM 4104 N N . GLY A 1 526 ? 10.039 -15.078 -6.66 1 95.5 526 GLY A N 1
ATOM 4105 C CA . GLY A 1 526 ? 9.633 -16.359 -6.105 1 95.5 526 GLY A CA 1
ATOM 4106 C C . GLY A 1 526 ? 9.469 -16.328 -4.598 1 95.5 526 GLY A C 1
ATOM 4107 O O . GLY A 1 526 ? 9.617 -15.273 -3.971 1 95.5 526 GLY A O 1
ATOM 4108 N N . GLU A 1 527 ? 9.211 -17.391 -4.043 1 93.06 527 GLU A N 1
ATOM 4109 C CA . GLU A 1 527 ? 8.977 -17.469 -2.605 1 93.06 527 GLU A CA 1
ATOM 4110 C C . GLU A 1 527 ? 10.141 -16.875 -1.82 1 93.06 527 GLU A C 1
ATOM 4112 O O . GLU A 1 527 ? 11.297 -17.25 -2.031 1 93.06 527 GLU A O 1
ATOM 4117 N N . SER A 1 528 ? 9.891 -15.922 -1.003 1 91.19 528 SER A N 1
ATOM 4118 C CA . SER A 1 528 ? 10.805 -15.281 -0.06 1 91.19 528 SER A CA 1
ATOM 4119 C C . SER A 1 528 ? 11.844 -14.438 -0.785 1 91.19 528 SER A C 1
ATOM 4121 O O . SER A 1 528 ? 12.844 -14.031 -0.191 1 91.19 528 SER A O 1
ATOM 4123 N N . ALA A 1 529 ? 11.672 -14.25 -2.176 1 95.94 529 ALA A N 1
ATOM 4124 C CA . ALA A 1 529 ? 12.594 -13.422 -2.957 1 95.94 529 ALA A CA 1
ATOM 4125 C C . ALA A 1 529 ? 11.906 -12.148 -3.441 1 95.94 529 ALA A C 1
ATOM 4127 O O . ALA A 1 529 ? 11.961 -11.82 -4.629 1 95.94 529 ALA A O 1
ATOM 4128 N N . ASP A 1 530 ? 11.297 -11.477 -2.49 1 96.56 530 ASP A N 1
ATOM 4129 C CA . ASP A 1 530 ? 10.617 -10.211 -2.756 1 96.56 530 ASP A CA 1
ATOM 4130 C C . ASP A 1 530 ? 11.625 -9.07 -2.914 1 96.56 530 ASP A C 1
ATOM 4132 O O . ASP A 1 530 ? 12.734 -9.141 -2.387 1 96.56 530 ASP A O 1
ATOM 4136 N N . ARG A 1 531 ? 11.273 -8.055 -3.684 1 96.62 531 ARG A N 1
ATOM 4137 C CA . ARG A 1 531 ? 12.117 -6.883 -3.891 1 96.62 531 ARG A CA 1
ATOM 4138 C C . ARG A 1 531 ? 11.312 -5.594 -3.75 1 96.62 531 ARG A C 1
ATOM 4140 O O . ARG A 1 531 ? 10.156 -5.531 -4.168 1 96.62 531 ARG A O 1
ATOM 4147 N N . PRO A 1 532 ? 11.891 -4.527 -3.223 1 97.06 532 PRO A N 1
ATOM 4148 C CA . PRO A 1 532 ? 11.195 -3.234 -3.164 1 97.06 532 PRO A CA 1
ATOM 4149 C C . PRO A 1 532 ? 11.203 -2.502 -4.504 1 97.06 532 PRO A C 1
ATOM 4151 O O . PRO A 1 532 ? 11.383 -1.282 -4.543 1 97.06 532 PRO A O 1
ATOM 4154 N N . SER A 1 533 ? 11.125 -3.279 -5.609 1 96.56 533 SER A N 1
ATOM 4155 C CA . SER A 1 533 ? 11.258 -2.748 -6.965 1 96.56 533 SER A CA 1
ATOM 4156 C C . SER A 1 533 ? 10.602 -3.676 -7.984 1 96.56 533 SER A C 1
ATOM 4158 O O . SER A 1 533 ? 10.414 -4.863 -7.719 1 96.56 533 SER A O 1
ATOM 4160 N N . ILE A 1 534 ? 10.211 -3.072 -9.078 1 97.75 534 ILE A N 1
ATOM 4161 C CA . ILE A 1 534 ? 9.781 -3.887 -10.211 1 97.75 534 ILE A CA 1
ATOM 4162 C C . ILE A 1 534 ? 10.742 -3.682 -11.383 1 97.75 534 ILE A C 1
ATOM 4164 O O . ILE A 1 534 ? 10.445 -4.082 -12.516 1 97.75 534 ILE A O 1
ATOM 4168 N N . ASP A 1 535 ? 11.883 -3.066 -11.133 1 97.69 535 ASP A N 1
ATOM 4169 C CA . ASP A 1 535 ? 12.906 -2.842 -12.148 1 97.69 535 ASP A CA 1
ATOM 4170 C C . ASP A 1 535 ? 13.727 -4.105 -12.391 1 97.69 535 ASP A C 1
ATOM 4172 O O . ASP A 1 535 ? 13.602 -5.086 -11.656 1 97.69 535 ASP A O 1
ATOM 4176 N N . PHE A 1 536 ? 14.523 -4.031 -13.422 1 98.31 536 PHE A N 1
ATOM 4177 C CA . PHE A 1 536 ? 15.43 -5.141 -13.703 1 98.31 536 PHE A CA 1
ATOM 4178 C C . PHE A 1 536 ? 16.625 -5.113 -12.766 1 98.31 536 PHE A C 1
ATOM 4180 O O . PHE A 1 536 ? 17.188 -4.047 -12.5 1 98.31 536 PHE A O 1
ATOM 4187 N N . TYR A 1 537 ? 16.953 -6.227 -12.188 1 96.88 537 TYR A N 1
ATOM 4188 C CA . TYR A 1 537 ? 18.031 -6.348 -11.219 1 96.88 537 TYR A CA 1
ATOM 4189 C C . TYR A 1 537 ? 19.391 -6.312 -11.914 1 96.88 537 TYR A C 1
ATOM 4191 O O . TYR A 1 537 ? 19.531 -6.82 -13.023 1 96.88 537 TYR A O 1
ATOM 4199 N N . GLY A 1 538 ? 20.359 -5.742 -11.273 1 96.12 538 GLY A N 1
ATOM 4200 C CA . GLY A 1 538 ? 21.734 -5.766 -11.758 1 96.12 538 GLY A CA 1
ATOM 4201 C C . GLY A 1 538 ? 21.984 -4.789 -12.891 1 96.12 538 GLY A C 1
ATOM 4202 O O . GLY A 1 538 ? 21.453 -3.674 -12.883 1 96.12 538 GLY A O 1
ATOM 4203 N N . ARG A 1 539 ? 22.812 -5.211 -13.883 1 97.88 539 ARG A N 1
ATOM 4204 C CA . ARG A 1 539 ? 23.297 -4.301 -14.922 1 97.88 539 ARG A CA 1
ATOM 4205 C C . ARG A 1 539 ? 22.562 -4.555 -16.234 1 97.88 539 ARG A C 1
ATOM 4207 O O . ARG A 1 539 ? 23.125 -4.328 -17.312 1 97.88 539 ARG A O 1
ATOM 4214 N N . GLN A 1 540 ? 21.375 -5.102 -16.172 1 98.62 540 GLN A N 1
ATOM 4215 C CA . GLN A 1 540 ? 20.625 -5.445 -17.375 1 98.62 540 GLN A CA 1
ATOM 4216 C C . GLN A 1 540 ? 20.266 -4.199 -18.172 1 98.62 540 GLN A C 1
ATOM 4218 O O . GLN A 1 540 ? 20.359 -4.199 -19.406 1 98.62 540 GLN A O 1
ATOM 4223 N N . LEU A 1 541 ? 19.797 -3.166 -17.453 1 98.56 541 LEU A N 1
ATOM 4224 C CA . LEU A 1 541 ? 19.453 -1.919 -18.125 1 98.56 541 LEU A CA 1
ATOM 4225 C C . LEU A 1 541 ? 20.672 -1.352 -18.875 1 98.56 541 LEU A C 1
ATOM 4227 O O . LEU A 1 541 ? 20.547 -0.892 -20 1 98.56 541 LEU A O 1
ATOM 4231 N N . GLU A 1 542 ? 21.812 -1.363 -18.25 1 98.44 542 GLU A N 1
ATOM 4232 C CA . GLU A 1 542 ? 23.047 -0.866 -18.859 1 98.44 542 GLU A CA 1
ATOM 4233 C C . GLU A 1 542 ? 23.359 -1.633 -20.141 1 98.44 542 GLU A C 1
ATOM 4235 O O . GLU A 1 542 ? 23.781 -1.041 -21.141 1 98.44 542 GLU A O 1
ATOM 4240 N N . LEU A 1 543 ? 23.219 -2.93 -20.094 1 98.81 543 LEU A N 1
ATOM 4241 C CA . LEU A 1 543 ? 23.438 -3.771 -21.266 1 98.81 543 LEU A CA 1
ATOM 4242 C C . LEU A 1 543 ? 22.531 -3.354 -22.406 1 98.81 543 LEU A C 1
ATOM 4244 O O . LEU A 1 543 ? 23 -3.162 -23.531 1 98.81 543 LEU A O 1
ATOM 4248 N N . VAL A 1 544 ? 21.234 -3.18 -22.172 1 98.88 544 VAL A N 1
ATOM 4249 C CA . VAL A 1 544 ? 20.266 -2.818 -23.188 1 98.88 544 VAL A CA 1
ATOM 4250 C C . VAL A 1 544 ? 20.594 -1.438 -23.75 1 98.88 544 VAL A C 1
ATOM 4252 O O . VAL A 1 544 ? 20.562 -1.232 -24.969 1 98.88 544 VAL A O 1
ATOM 4255 N N . GLN A 1 545 ? 20.891 -0.506 -22.859 1 98.81 545 GLN A N 1
ATOM 4256 C CA . GLN A 1 545 ? 21.219 0.854 -23.281 1 98.81 545 GLN A CA 1
ATOM 4257 C C . GLN A 1 545 ? 22.453 0.878 -24.188 1 98.81 545 GLN A C 1
ATOM 4259 O O . GLN A 1 545 ? 22.484 1.604 -25.188 1 98.81 545 GLN A O 1
ATOM 4264 N N . ALA A 1 546 ? 23.484 0.106 -23.812 1 98.81 546 ALA A N 1
ATOM 4265 C CA . ALA A 1 546 ? 24.719 0.052 -24.594 1 98.81 546 ALA A CA 1
ATOM 4266 C C . ALA A 1 546 ? 24.469 -0.49 -26 1 98.81 546 ALA A C 1
ATOM 4268 O O . ALA A 1 546 ? 25 0.034 -26.984 1 98.81 546 ALA A O 1
ATOM 4269 N N . ILE A 1 547 ? 23.688 -1.536 -26.109 1 98.88 547 ILE A N 1
ATOM 4270 C CA . ILE A 1 547 ? 23.375 -2.119 -27.406 1 98.88 547 ILE A CA 1
ATOM 4271 C C . ILE A 1 547 ? 22.516 -1.143 -28.203 1 98.88 547 ILE A C 1
ATOM 4273 O O . ILE A 1 547 ? 22.734 -0.958 -29.406 1 98.88 547 ILE A O 1
ATOM 4277 N N . HIS A 1 548 ? 21.547 -0.557 -27.562 1 98.75 548 HIS A N 1
ATOM 4278 C CA . HIS A 1 548 ? 20.688 0.421 -28.219 1 98.75 548 HIS A CA 1
ATOM 4279 C C . HIS A 1 548 ? 21.5 1.561 -28.812 1 98.75 548 HIS A C 1
ATOM 4281 O O . HIS A 1 548 ? 21.188 2.053 -29.906 1 98.75 548 HIS A O 1
ATOM 4287 N N . ALA A 1 549 ? 22.516 1.968 -28.141 1 98.38 549 ALA A N 1
ATOM 4288 C CA . ALA A 1 549 ? 23.344 3.102 -28.531 1 98.38 549 ALA A CA 1
ATOM 4289 C C . ALA A 1 549 ? 24.094 2.801 -29.828 1 98.38 549 ALA A C 1
ATOM 4291 O O . ALA A 1 549 ? 24.562 3.717 -30.516 1 98.38 549 ALA A O 1
ATOM 4292 N N . THR A 1 550 ? 24.266 1.563 -30.281 1 98.38 550 THR A N 1
ATOM 4293 C CA . THR A 1 550 ? 24.953 1.195 -31.516 1 98.38 550 THR A CA 1
ATOM 4294 C C . THR A 1 550 ? 24.109 1.557 -32.719 1 98.38 550 THR A C 1
ATOM 4296 O O . THR A 1 550 ? 24.625 1.655 -33.844 1 98.38 550 THR A O 1
ATOM 4299 N N . GLY A 1 551 ? 22.766 1.698 -32.5 1 97.88 551 GLY A N 1
ATOM 4300 C CA . GLY A 1 551 ? 21.844 1.938 -33.594 1 97.88 551 GLY A CA 1
ATOM 4301 C C . GLY A 1 551 ? 21.219 0.665 -34.125 1 97.88 551 GLY A C 1
ATOM 4302 O O . GLY A 1 551 ? 20.281 0.719 -34.938 1 97.88 551 GLY A O 1
ATOM 4303 N N . THR A 1 552 ? 21.719 -0.506 -33.75 1 98.06 552 THR A N 1
ATOM 4304 C CA . THR A 1 552 ? 21.141 -1.784 -34.156 1 98.06 552 THR A CA 1
ATOM 4305 C C . THR A 1 552 ? 19.734 -1.929 -33.594 1 98.06 552 THR A C 1
ATOM 4307 O O . THR A 1 552 ? 19.484 -1.691 -32.406 1 98.06 552 THR A O 1
ATOM 4310 N N . PRO A 1 553 ? 18.75 -2.291 -34.469 1 97.81 553 PRO A N 1
ATOM 4311 C CA . PRO A 1 553 ? 17.406 -2.541 -33.938 1 97.81 553 PRO A CA 1
ATOM 4312 C C . PRO A 1 553 ? 17.391 -3.588 -32.812 1 97.81 553 PRO A C 1
ATOM 4314 O O . PRO A 1 553 ? 18.094 -4.594 -32.906 1 97.81 553 PRO A O 1
ATOM 4317 N N . VAL A 1 554 ? 16.594 -3.291 -31.766 1 98.56 554 VAL A N 1
ATOM 4318 C CA . VAL A 1 554 ? 16.594 -4.152 -30.578 1 98.56 554 VAL A CA 1
ATOM 4319 C C . VAL A 1 554 ? 15.195 -4.707 -30.344 1 98.56 554 VAL A C 1
ATOM 4321 O O . VAL A 1 554 ? 14.211 -3.971 -30.391 1 98.56 554 VAL A O 1
ATOM 4324 N N . VAL A 1 555 ? 15.062 -5.992 -30.109 1 98.75 555 VAL A N 1
ATOM 4325 C CA . VAL A 1 555 ? 13.883 -6.664 -29.562 1 98.75 555 VAL A CA 1
ATOM 4326 C C . VAL A 1 555 ? 14.172 -7.164 -28.156 1 98.75 555 VAL A C 1
ATOM 4328 O O . VAL A 1 555 ? 15.133 -7.898 -27.938 1 98.75 555 VAL A O 1
ATOM 4331 N N . ILE A 1 556 ? 13.352 -6.762 -27.25 1 98.88 556 ILE A N 1
ATOM 4332 C CA . ILE A 1 556 ? 13.523 -7.207 -25.859 1 98.88 556 ILE A CA 1
ATOM 4333 C C . ILE A 1 556 ? 12.594 -8.383 -25.594 1 98.88 556 ILE A C 1
ATOM 4335 O O . ILE A 1 556 ? 11.414 -8.352 -25.953 1 98.88 556 ILE A O 1
ATOM 4339 N N . VAL A 1 557 ? 13.133 -9.398 -24.969 1 98.88 557 VAL A N 1
ATOM 4340 C CA . VAL A 1 557 ? 12.375 -10.523 -24.438 1 98.88 557 VAL A CA 1
ATOM 4341 C C . VAL A 1 557 ? 12.484 -10.547 -22.906 1 98.88 557 VAL A C 1
ATOM 4343 O O . VAL A 1 557 ? 13.586 -10.594 -22.359 1 98.88 557 VAL A O 1
ATOM 4346 N N . ILE A 1 558 ? 11.383 -10.539 -22.234 1 98.88 558 ILE A N 1
ATOM 4347 C CA . ILE A 1 558 ? 11.391 -10.5 -20.766 1 98.88 558 ILE A CA 1
ATOM 4348 C C . ILE A 1 558 ? 10.961 -11.859 -20.219 1 98.88 558 ILE A C 1
ATOM 4350 O O . ILE A 1 558 ? 9.852 -12.32 -20.484 1 98.88 558 ILE A O 1
ATOM 4354 N N . VAL A 1 559 ? 11.797 -12.508 -19.469 1 98.62 559 VAL A N 1
ATOM 4355 C CA . VAL A 1 559 ? 11.5 -13.719 -18.703 1 98.62 559 VAL A CA 1
ATOM 4356 C C . VAL A 1 559 ? 11.242 -13.352 -17.25 1 98.62 559 VAL A C 1
ATOM 4358 O O . VAL A 1 559 ? 12.141 -12.852 -16.562 1 98.62 559 VAL A O 1
ATOM 4361 N N . ASN A 1 560 ? 10.062 -13.609 -16.766 1 97.88 560 ASN A N 1
ATOM 4362 C CA . ASN A 1 560 ? 9.766 -13.109 -15.43 1 97.88 560 ASN A CA 1
ATOM 4363 C C . ASN A 1 560 ? 8.625 -13.891 -14.781 1 97.88 560 ASN A C 1
ATOM 4365 O O . ASN A 1 560 ? 7.848 -14.547 -15.469 1 97.88 560 ASN A O 1
ATOM 4369 N N . GLY A 1 561 ? 8.602 -13.914 -13.43 1 97.38 561 GLY A N 1
ATOM 4370 C CA . GLY A 1 561 ? 7.52 -14.484 -12.641 1 97.38 561 GLY A CA 1
ATOM 4371 C C . GLY A 1 561 ? 6.738 -13.453 -11.859 1 97.38 561 GLY A C 1
ATOM 4372 O O . GLY A 1 561 ? 5.879 -13.797 -11.047 1 97.38 561 GLY A O 1
ATOM 4373 N N . LYS A 1 562 ? 7.039 -12.195 -12.008 1 97.31 562 LYS A N 1
ATOM 4374 C CA . LYS A 1 562 ? 6.309 -11.039 -11.508 1 97.31 562 LYS A CA 1
ATOM 4375 C C . LYS A 1 562 ? 6.438 -9.859 -12.461 1 97.31 562 LYS A C 1
ATOM 4377 O O . LYS A 1 562 ? 7.297 -9.852 -13.344 1 97.31 562 LYS A O 1
ATOM 4382 N N . PRO A 1 563 ? 5.617 -8.797 -12.32 1 97.81 563 PRO A N 1
ATOM 4383 C CA . PRO A 1 563 ? 5.75 -7.648 -13.211 1 97.81 563 PRO A CA 1
ATOM 4384 C C . PRO A 1 563 ? 7.125 -6.992 -13.125 1 97.81 563 PRO A C 1
ATOM 4386 O O . PRO A 1 563 ? 7.602 -6.691 -12.031 1 97.81 563 PRO A O 1
ATOM 4389 N N . LEU A 1 564 ? 7.727 -6.824 -14.242 1 98.5 564 LEU A N 1
ATOM 4390 C CA . LEU A 1 564 ? 8.969 -6.074 -14.375 1 98.5 564 LEU A CA 1
ATOM 4391 C C . LEU A 1 564 ? 8.844 -4.988 -15.438 1 98.5 564 LEU A C 1
ATOM 4393 O O . LEU A 1 564 ? 8.203 -5.195 -16.469 1 98.5 564 LEU A O 1
ATOM 4397 N N . ASN A 1 565 ? 9.352 -3.881 -15.094 1 98.62 565 ASN A N 1
ATOM 4398 C CA . ASN A 1 565 ? 9.367 -2.789 -16.062 1 98.62 565 ASN A CA 1
ATOM 4399 C C . ASN A 1 565 ? 10.445 -1.764 -15.734 1 98.62 565 ASN A C 1
ATOM 4401 O O . ASN A 1 565 ? 10.852 -1.63 -14.586 1 98.62 565 ASN A O 1
ATOM 4405 N N . ASN A 1 566 ? 11.023 -1.171 -16.719 1 98.44 566 ASN A N 1
ATOM 4406 C CA . ASN A 1 566 ? 11.844 0.036 -16.656 1 98.44 566 ASN A CA 1
ATOM 4407 C C . ASN A 1 566 ? 11.352 1.097 -17.641 1 98.44 566 ASN A C 1
ATOM 4409 O O . ASN A 1 566 ? 11.164 0.816 -18.828 1 98.44 566 ASN A O 1
ATOM 4413 N N . GLU A 1 567 ? 11.188 2.27 -17.219 1 96.94 567 GLU A N 1
ATOM 4414 C CA . GLU A 1 567 ? 10.555 3.312 -18.031 1 96.94 567 GLU A CA 1
ATOM 4415 C C . GLU A 1 567 ? 11.406 3.656 -19.25 1 96.94 567 GLU A C 1
ATOM 4417 O O . GLU A 1 567 ? 10.875 3.963 -20.312 1 96.94 567 GLU A O 1
ATOM 4422 N N . TRP A 1 568 ? 12.68 3.701 -19.109 1 97.62 568 TRP A N 1
ATOM 4423 C CA . TRP A 1 568 ? 13.539 3.979 -20.266 1 97.62 568 TRP A CA 1
ATOM 4424 C C . TRP A 1 568 ? 13.352 2.93 -21.344 1 97.62 568 TRP A C 1
ATOM 4426 O O . TRP A 1 568 ? 13.281 3.264 -22.531 1 97.62 568 TRP A O 1
ATOM 4436 N N . ILE A 1 569 ? 13.266 1.681 -20.969 1 98.5 569 ILE A N 1
ATOM 4437 C CA . ILE A 1 569 ? 13.102 0.595 -21.938 1 98.5 569 ILE A CA 1
ATOM 4438 C C . ILE A 1 569 ? 11.758 0.742 -22.656 1 98.5 569 ILE A C 1
ATOM 4440 O O . ILE A 1 569 ? 11.695 0.694 -23.875 1 98.5 569 ILE A O 1
ATOM 4444 N N . THR A 1 570 ? 10.711 0.929 -21.891 1 97.81 570 THR A N 1
ATOM 4445 C CA . THR A 1 570 ? 9.383 1.04 -22.5 1 97.81 570 THR A CA 1
ATOM 4446 C C . THR A 1 570 ? 9.305 2.254 -23.406 1 97.81 570 THR A C 1
ATOM 4448 O O . THR A 1 570 ? 8.602 2.229 -24.422 1 97.81 570 THR A O 1
ATOM 4451 N N . LYS A 1 571 ? 10.062 3.27 -23.078 1 97.06 571 LYS A N 1
ATOM 4452 C CA . LYS A 1 571 ? 10.031 4.492 -23.875 1 97.06 571 LYS A CA 1
ATOM 4453 C C . LYS A 1 571 ? 10.867 4.348 -25.141 1 97.06 571 LYS A C 1
ATOM 4455 O O . LYS A 1 571 ? 10.469 4.816 -26.203 1 97.06 571 LYS A O 1
ATOM 4460 N N . ASN A 1 572 ? 12.047 3.668 -25.062 1 97.88 572 ASN A N 1
ATOM 4461 C CA . ASN A 1 572 ? 13.047 3.771 -26.125 1 97.88 572 ASN A CA 1
ATOM 4462 C C . ASN A 1 572 ? 13.055 2.525 -27 1 97.88 572 ASN A C 1
ATOM 4464 O O . ASN A 1 572 ? 13.555 2.562 -28.125 1 97.88 572 ASN A O 1
ATOM 4468 N N . ILE A 1 573 ? 12.57 1.419 -26.516 1 98.44 573 ILE A N 1
ATOM 4469 C CA . ILE A 1 573 ? 12.617 0.177 -27.266 1 98.44 573 ILE A CA 1
ATOM 4470 C C . ILE A 1 573 ? 11.281 -0.036 -28 1 98.44 573 ILE A C 1
ATOM 4472 O O . ILE A 1 573 ? 10.234 -0.135 -27.359 1 98.44 573 ILE A O 1
ATOM 4476 N N . PRO A 1 574 ? 11.266 -0.194 -29.25 1 97.69 574 PRO A N 1
ATOM 4477 C CA . PRO A 1 574 ? 10.016 -0.242 -30 1 97.69 574 PRO A CA 1
ATOM 4478 C C . PRO A 1 574 ? 9.328 -1.605 -29.922 1 97.69 574 PRO A C 1
ATOM 4480 O O . PRO A 1 574 ? 8.141 -1.72 -30.219 1 97.69 574 PRO A O 1
ATOM 4483 N N . THR A 1 575 ? 10.109 -2.689 -29.625 1 98.62 575 THR A N 1
ATOM 4484 C CA . THR A 1 575 ? 9.531 -4.027 -29.625 1 98.62 575 THR A CA 1
ATOM 4485 C C . THR A 1 575 ? 9.891 -4.77 -28.328 1 98.62 575 THR A C 1
ATOM 4487 O O . THR A 1 575 ? 11.07 -4.941 -28.016 1 98.62 575 THR A O 1
ATOM 4490 N N . ILE A 1 576 ? 8.875 -5.211 -27.594 1 98.88 576 ILE A N 1
ATOM 4491 C CA . ILE A 1 576 ? 9.031 -5.906 -26.328 1 98.88 576 ILE A CA 1
ATOM 4492 C C . ILE A 1 576 ? 8.07 -7.094 -26.266 1 98.88 576 ILE A C 1
ATOM 4494 O O . ILE A 1 576 ? 6.875 -6.941 -26.5 1 98.88 576 ILE A O 1
ATOM 4498 N N . VAL A 1 577 ? 8.578 -8.266 -25.953 1 98.88 577 VAL A N 1
ATOM 4499 C CA . VAL A 1 577 ? 7.793 -9.484 -25.734 1 98.88 577 VAL A CA 1
ATOM 4500 C C . VAL A 1 577 ? 7.984 -9.977 -24.297 1 98.88 577 VAL A C 1
ATOM 4502 O O . VAL A 1 577 ? 9.109 -10.055 -23.812 1 98.88 577 VAL A O 1
ATOM 4505 N N . ASP A 1 578 ? 6.934 -10.258 -23.641 1 98.88 578 ASP A N 1
ATOM 4506 C CA . ASP A 1 578 ? 6.969 -10.883 -22.328 1 98.88 578 ASP A CA 1
ATOM 4507 C C . ASP A 1 578 ? 6.617 -12.367 -22.406 1 98.88 578 ASP A C 1
ATOM 4509 O O . ASP A 1 578 ? 5.496 -12.727 -22.781 1 98.88 578 ASP A O 1
ATOM 4513 N N . VAL A 1 579 ? 7.516 -13.203 -22 1 98.75 579 VAL A N 1
ATOM 4514 C CA . VAL A 1 579 ? 7.266 -14.633 -22.156 1 98.75 579 VAL A CA 1
ATOM 4515 C C . VAL A 1 579 ? 6.914 -15.242 -20.812 1 98.75 579 VAL A C 1
ATOM 4517 O O . VAL A 1 579 ? 6.629 -16.438 -20.719 1 98.75 579 VAL A O 1
ATOM 4520 N N . TRP A 1 580 ? 6.926 -14.461 -19.75 1 98.38 580 TRP A N 1
ATOM 4521 C CA . TRP A 1 580 ? 6.762 -14.992 -18.406 1 98.38 580 TRP A CA 1
ATOM 4522 C C . TRP A 1 580 ? 7.699 -16.172 -18.172 1 98.38 580 TRP A C 1
ATOM 4524 O O . TRP A 1 580 ? 8.922 -16.031 -18.266 1 98.38 580 TRP A O 1
ATOM 4534 N N . GLU A 1 581 ? 7.078 -17.266 -17.75 1 97.88 581 GLU A N 1
ATOM 4535 C CA . GLU A 1 581 ? 7.723 -18.562 -17.594 1 97.88 581 GLU A CA 1
ATOM 4536 C C . GLU A 1 581 ? 7.004 -19.641 -18.406 1 97.88 581 GLU A C 1
ATOM 4538 O O . GLU A 1 581 ? 6.219 -20.422 -17.875 1 97.88 581 GLU A O 1
ATOM 4543 N N . PRO A 1 582 ? 7.367 -19.75 -19.609 1 98.12 582 PRO A N 1
ATOM 4544 C CA . PRO A 1 582 ? 6.535 -20.484 -20.562 1 98.12 582 PRO A CA 1
ATOM 4545 C C . PRO A 1 582 ? 6.777 -21.984 -20.531 1 98.12 582 PRO A C 1
ATOM 4547 O O . PRO A 1 582 ? 6.176 -22.734 -21.312 1 98.12 582 PRO A O 1
ATOM 4550 N N . GLY A 1 583 ? 7.633 -22.516 -19.688 1 97.5 583 GLY A N 1
ATOM 4551 C CA . GLY A 1 583 ? 7.812 -23.938 -19.531 1 97.5 583 GLY A CA 1
ATOM 4552 C C . GLY A 1 583 ? 8.883 -24.516 -20.438 1 97.5 583 GLY A C 1
ATOM 4553 O O . GLY A 1 583 ? 9.719 -23.781 -20.969 1 97.5 583 GLY A O 1
ATOM 4554 N N . MET A 1 584 ? 8.891 -25.828 -20.656 1 97.38 584 MET A N 1
ATOM 4555 C CA . MET A 1 584 ? 10.008 -26.578 -21.219 1 97.38 584 MET A CA 1
ATOM 4556 C C . MET A 1 584 ? 10.188 -26.25 -22.703 1 97.38 584 MET A C 1
ATOM 4558 O O . MET A 1 584 ? 11.297 -26.359 -23.234 1 97.38 584 MET A O 1
ATOM 4562 N N . TYR A 1 585 ? 9.141 -25.734 -23.375 1 97.38 585 TYR A N 1
ATOM 4563 C CA . TYR A 1 585 ? 9.25 -25.453 -24.797 1 97.38 585 TYR A CA 1
ATOM 4564 C C . TYR A 1 585 ? 9.062 -23.969 -25.078 1 97.38 585 TYR A C 1
ATOM 4566 O O . TYR A 1 585 ? 8.688 -23.578 -26.172 1 97.38 585 TYR A O 1
ATOM 4574 N N . GLY A 1 586 ? 9.273 -23.188 -24.062 1 98.06 586 GLY A N 1
ATOM 4575 C CA . GLY A 1 586 ? 9.109 -21.75 -24.203 1 98.06 586 GLY A CA 1
ATOM 4576 C C . GLY A 1 586 ? 9.992 -21.141 -25.281 1 98.06 586 GLY A C 1
ATOM 4577 O O . GLY A 1 586 ? 9.586 -20.219 -25.969 1 98.06 586 GLY A O 1
ATOM 4578 N N . GLY A 1 587 ? 11.234 -21.625 -25.375 1 98.69 587 GLY A N 1
ATOM 4579 C CA . GLY A 1 587 ? 12.141 -21.125 -26.391 1 98.69 587 GLY A CA 1
ATOM 4580 C C . GLY A 1 587 ? 11.633 -21.344 -27.797 1 98.69 587 GLY A C 1
ATOM 4581 O O . GLY A 1 587 ? 11.742 -20.469 -28.656 1 98.69 587 GLY A O 1
ATOM 4582 N N . GLN A 1 588 ? 11.125 -22.516 -28.047 1 98.62 588 GLN A N 1
ATOM 4583 C CA . GLN A 1 588 ? 10.57 -22.812 -29.359 1 98.62 588 GLN A CA 1
ATOM 4584 C C . GLN A 1 588 ? 9.352 -21.953 -29.656 1 98.62 588 GLN A C 1
ATOM 4586 O O . GLN A 1 588 ? 9.227 -21.406 -30.75 1 98.62 588 GLN A O 1
ATOM 4591 N N . ALA A 1 589 ? 8.469 -21.891 -28.688 1 98.88 589 ALA A N 1
ATOM 4592 C CA . ALA A 1 589 ? 7.262 -21.094 -28.859 1 98.88 589 ALA A CA 1
ATOM 4593 C C . ALA A 1 589 ? 7.609 -19.641 -29.188 1 98.88 589 ALA A C 1
ATOM 4595 O O . ALA A 1 589 ? 7.02 -19.047 -30.094 1 98.88 589 ALA A O 1
ATOM 4596 N N . LEU A 1 590 ? 8.555 -19.094 -28.453 1 98.94 590 LEU A N 1
ATOM 4597 C CA . LEU A 1 590 ? 8.984 -17.719 -28.688 1 98.94 590 LEU A CA 1
ATOM 4598 C C . LEU A 1 590 ? 9.516 -17.547 -30.109 1 98.94 590 LEU A C 1
ATOM 4600 O O . LEU A 1 590 ? 9.164 -16.594 -30.812 1 98.94 590 LEU A O 1
ATOM 4604 N N . ALA A 1 591 ? 10.359 -18.469 -30.531 1 98.81 591 ALA A N 1
ATOM 4605 C CA . ALA A 1 591 ? 10.953 -18.375 -31.859 1 98.81 591 ALA A CA 1
ATOM 4606 C C . ALA A 1 591 ? 9.875 -18.406 -32.938 1 98.81 591 ALA A C 1
ATOM 4608 O O . ALA A 1 591 ? 9.938 -17.641 -33.906 1 98.81 591 ALA A O 1
ATOM 4609 N N . GLU A 1 592 ? 8.93 -19.281 -32.75 1 98.69 592 GLU A N 1
ATOM 4610 C CA . GLU A 1 592 ? 7.832 -19.375 -33.719 1 98.69 592 GLU A CA 1
ATOM 4611 C C . GLU A 1 592 ? 7.055 -18.062 -33.812 1 98.69 592 GLU A C 1
ATOM 4613 O O . GLU A 1 592 ? 6.602 -17.672 -34.875 1 98.69 592 GLU A O 1
ATOM 4618 N N . ILE A 1 593 ? 6.898 -17.391 -32.719 1 98.81 593 ILE A N 1
ATOM 4619 C CA . ILE A 1 593 ? 6.203 -16.109 -32.688 1 98.81 593 ILE A CA 1
ATOM 4620 C C . ILE A 1 593 ? 7.078 -15.023 -33.312 1 98.81 593 ILE A C 1
ATOM 4622 O O . ILE A 1 593 ? 6.605 -14.242 -34.156 1 98.81 593 ILE A O 1
ATOM 4626 N N . LEU A 1 594 ? 8.352 -15.016 -32.969 1 98.81 594 LEU A N 1
ATOM 4627 C CA . LEU A 1 594 ? 9.266 -14.016 -33.5 1 98.81 594 LEU A CA 1
ATOM 4628 C C . LEU A 1 594 ? 9.289 -14.07 -35.031 1 98.81 594 LEU A C 1
ATOM 4630 O O . LEU A 1 594 ? 9.273 -13.031 -35.688 1 98.81 594 LEU A O 1
ATOM 4634 N N . PHE A 1 595 ? 9.297 -15.242 -35.594 1 98.12 595 PHE A N 1
ATOM 4635 C CA . PHE A 1 595 ? 9.461 -15.398 -37.031 1 98.12 595 PHE A CA 1
ATOM 4636 C C . PHE A 1 595 ? 8.102 -15.469 -37.719 1 98.12 595 PHE A C 1
ATOM 4638 O O . PHE A 1 595 ? 8.023 -15.617 -38.969 1 98.12 595 PHE A O 1
ATOM 4645 N N . GLY A 1 596 ? 6.961 -15.406 -36.969 1 97.81 596 GLY A N 1
ATOM 4646 C CA . GLY A 1 596 ? 5.637 -15.219 -37.562 1 97.81 596 GLY A CA 1
ATOM 4647 C C . GLY A 1 596 ? 4.941 -16.531 -37.906 1 97.81 596 GLY A C 1
ATOM 4648 O O . GLY A 1 596 ? 3.922 -16.531 -38.594 1 97.81 596 GLY A O 1
ATOM 4649 N N . GLU A 1 597 ? 5.512 -17.609 -37.469 1 97.69 597 GLU A N 1
ATOM 4650 C CA . GLU A 1 597 ? 4.84 -18.891 -37.656 1 97.69 597 GLU A CA 1
ATOM 4651 C C . GLU A 1 597 ? 3.605 -19 -36.75 1 97.69 597 GLU A C 1
ATOM 4653 O O . GLU A 1 597 ? 2.637 -19.672 -37.125 1 97.69 597 GLU A O 1
ATOM 4658 N N . VAL A 1 598 ? 3.664 -18.438 -35.625 1 98.31 598 VAL A N 1
ATOM 4659 C CA . VAL A 1 598 ? 2.555 -18.375 -34.688 1 98.31 598 VAL A CA 1
ATOM 4660 C C . VAL A 1 598 ? 2.203 -16.922 -34.406 1 98.31 598 VAL A C 1
ATOM 4662 O O . VAL A 1 598 ? 3.09 -16.094 -34.156 1 98.31 598 VAL A O 1
ATOM 4665 N N . ASN A 1 599 ? 0.872 -16.562 -34.5 1 98.75 599 ASN A N 1
ATOM 4666 C CA . ASN A 1 599 ? 0.366 -15.258 -34.125 1 98.75 599 ASN A CA 1
ATOM 4667 C C . ASN A 1 599 ? 0.212 -15.164 -32.594 1 98.75 599 ASN A C 1
ATOM 4669 O O . ASN A 1 599 ? -0.528 -15.938 -32 1 98.75 599 ASN A O 1
ATOM 4673 N N . PRO A 1 600 ? 1.005 -14.25 -31.984 1 98.75 600 PRO A N 1
ATOM 4674 C CA . PRO A 1 600 ? 0.844 -14.141 -30.531 1 98.75 600 PRO A CA 1
ATOM 4675 C C . PRO A 1 600 ? -0.596 -13.844 -30.125 1 98.75 600 PRO A C 1
ATOM 4677 O O . PRO A 1 600 ? -1.293 -13.086 -30.797 1 98.75 600 PRO A O 1
ATOM 4680 N N . SER A 1 601 ? -1.048 -14.422 -29.016 1 98.69 601 SER A N 1
ATOM 4681 C CA . SER A 1 601 ? -2.436 -14.273 -28.594 1 98.69 601 SER A CA 1
ATOM 4682 C C . SER A 1 601 ? -2.533 -14.141 -27.062 1 98.69 601 SER A C 1
ATOM 4684 O O . SER A 1 601 ? -3.633 -14.086 -26.516 1 98.69 601 SER A O 1
ATOM 4686 N N . GLY A 1 602 ? -1.391 -14.18 -26.312 1 98.81 602 GLY A N 1
ATOM 4687 C CA . GLY A 1 602 ? -1.413 -13.977 -24.859 1 98.81 602 GLY A CA 1
ATOM 4688 C C . GLY A 1 602 ? -1.854 -12.586 -24.469 1 98.81 602 GLY A C 1
ATOM 4689 O O . GLY A 1 602 ? -1.631 -11.617 -25.203 1 98.81 602 GLY A O 1
ATOM 4690 N N . LYS A 1 603 ? -2.502 -12.492 -23.344 1 98.81 603 LYS A N 1
ATOM 4691 C CA . LYS A 1 603 ? -2.889 -11.219 -22.734 1 98.81 603 LYS A CA 1
ATOM 4692 C C . LYS A 1 603 ? -2.42 -11.133 -21.281 1 98.81 603 LYS A C 1
ATOM 4694 O O . LYS A 1 603 ? -2.32 -12.156 -20.594 1 98.81 603 LYS A O 1
ATOM 4699 N N . LEU A 1 604 ? -2.168 -9.914 -20.844 1 98.88 604 LEU A N 1
ATOM 4700 C CA . LEU A 1 604 ? -1.69 -9.719 -19.484 1 98.88 604 LEU A CA 1
ATOM 4701 C C . LEU A 1 604 ? -2.797 -10.008 -18.469 1 98.88 604 LEU A C 1
ATOM 4703 O O . LEU A 1 604 ? -3.84 -9.352 -18.484 1 98.88 604 LEU A O 1
ATOM 4707 N N . PRO A 1 605 ? -2.596 -10.992 -17.609 1 98.88 605 PRO A N 1
ATOM 4708 C CA . PRO A 1 605 ? -3.545 -11.234 -16.531 1 98.88 605 PRO A CA 1
ATOM 4709 C C . PRO A 1 605 ? -3.297 -10.344 -15.312 1 98.88 605 PRO A C 1
ATOM 4711 O O . PRO A 1 605 ? -3.848 -10.586 -14.234 1 98.88 605 PRO A O 1
ATOM 4714 N N . ILE A 1 606 ? -2.455 -9.383 -15.414 1 98.75 606 ILE A N 1
ATOM 4715 C CA . ILE A 1 606 ? -2.064 -8.469 -14.344 1 98.75 606 ILE A CA 1
ATOM 4716 C C . ILE A 1 606 ? -1.618 -7.137 -14.938 1 98.75 606 ILE A C 1
ATOM 4718 O O . ILE A 1 606 ? -1.123 -7.09 -16.062 1 98.75 606 ILE A O 1
ATOM 4722 N N . THR A 1 607 ? -1.829 -6.047 -14.227 1 98.75 607 THR A N 1
ATOM 4723 C CA . THR A 1 607 ? -1.371 -4.719 -14.609 1 98.75 607 THR A CA 1
ATOM 4724 C C . THR A 1 607 ? 0.115 -4.551 -14.305 1 98.75 607 THR A C 1
ATOM 4726 O O . THR A 1 607 ? 0.582 -4.93 -13.234 1 98.75 607 THR A O 1
ATOM 4729 N N . ILE A 1 608 ? 0.902 -4.016 -15.227 1 98.75 608 ILE A N 1
ATOM 4730 C CA . ILE A 1 608 ? 2.32 -3.738 -15.016 1 98.75 608 ILE A CA 1
ATOM 4731 C C . ILE A 1 608 ? 2.525 -2.242 -14.789 1 98.75 608 ILE A C 1
ATOM 4733 O O . ILE A 1 608 ? 2.338 -1.439 -15.711 1 98.75 608 ILE A O 1
ATOM 4737 N N . PRO A 1 609 ? 2.955 -1.849 -13.594 1 98.31 609 PRO A N 1
ATOM 4738 C CA . PRO A 1 609 ? 3.221 -0.43 -13.344 1 98.31 609 PRO A CA 1
ATOM 4739 C C . PRO A 1 609 ? 4.426 0.092 -14.125 1 98.31 609 PRO A C 1
ATOM 4741 O O . PRO A 1 609 ? 5.258 -0.695 -14.578 1 98.31 609 PRO A O 1
ATOM 4744 N N . LYS A 1 610 ? 4.527 1.425 -14.227 1 97.88 610 LYS A N 1
ATOM 4745 C CA . LYS A 1 610 ? 5.715 2.049 -14.797 1 97.88 610 LYS A CA 1
ATOM 4746 C C . LYS A 1 610 ? 6.918 1.909 -13.867 1 97.88 610 LYS A C 1
ATOM 4748 O O . LYS A 1 610 ? 8.047 1.717 -14.328 1 97.88 610 LYS A O 1
ATOM 4753 N N . HIS A 1 611 ? 6.723 2.051 -12.625 1 97.12 611 HIS A N 1
ATOM 4754 C CA . HIS A 1 611 ? 7.699 1.938 -11.547 1 97.12 611 HIS A CA 1
ATOM 4755 C C . HIS A 1 611 ? 7.02 1.66 -10.211 1 97.12 611 HIS A C 1
ATOM 4757 O O . HIS A 1 611 ? 5.793 1.733 -10.109 1 97.12 611 HIS A O 1
ATOM 4763 N N . ALA A 1 612 ? 7.809 1.345 -9.188 1 96.94 612 ALA A N 1
ATOM 4764 C CA . ALA A 1 612 ? 7.27 0.893 -7.906 1 96.94 612 ALA A CA 1
ATOM 4765 C C . ALA A 1 612 ? 6.508 2.014 -7.203 1 96.94 612 ALA A C 1
ATOM 4767 O O . ALA A 1 612 ? 5.656 1.755 -6.352 1 96.94 612 ALA A O 1
ATOM 4768 N N . GLY A 1 613 ? 6.727 3.27 -7.535 1 97.12 613 GLY A N 1
ATOM 4769 C CA . GLY A 1 613 ? 6.051 4.402 -6.922 1 97.12 613 GLY A CA 1
ATOM 4770 C C . GLY A 1 613 ? 4.566 4.449 -7.227 1 97.12 613 GLY A C 1
ATOM 4771 O O . GLY A 1 613 ? 3.803 5.121 -6.535 1 97.12 613 GLY A O 1
ATOM 4772 N N . GLN A 1 614 ? 4.094 3.723 -8.227 1 96.75 614 GLN A N 1
ATOM 4773 C CA . GLN A 1 614 ? 2.691 3.721 -8.625 1 96.75 614 GLN A CA 1
ATOM 4774 C C . GLN A 1 614 ? 1.89 2.707 -7.812 1 96.75 614 GLN A C 1
ATOM 4776 O O . GLN A 1 614 ? 0.658 2.725 -7.832 1 96.75 614 GLN A O 1
ATOM 4781 N N . ILE A 1 615 ? 2.514 1.792 -7.094 1 96.94 615 ILE A N 1
ATOM 4782 C CA . ILE A 1 615 ? 1.869 0.644 -6.465 1 96.94 615 ILE A CA 1
ATOM 4783 C C . ILE A 1 615 ? 1.019 1.109 -5.289 1 96.94 615 ILE A C 1
ATOM 4785 O O . ILE A 1 615 ? 1.417 2.01 -4.543 1 96.94 615 ILE A O 1
ATOM 4789 N N . PRO A 1 616 ? -0.134 0.556 -5.055 1 95.62 616 PRO A N 1
ATOM 4790 C CA . PRO A 1 616 ? -0.675 -0.597 -5.777 1 95.62 616 PRO A CA 1
ATOM 4791 C C . PRO A 1 616 ? -1.314 -0.21 -7.109 1 95.62 616 PRO A C 1
ATOM 4793 O O . PRO A 1 616 ? -1.947 0.844 -7.211 1 95.62 616 PRO A O 1
ATOM 4796 N N . MET A 1 617 ? -1.085 -0.974 -8.078 1 95.25 617 MET A N 1
ATOM 4797 C CA . MET A 1 617 ? -1.662 -0.77 -9.406 1 95.25 617 MET A CA 1
ATOM 4798 C C . MET A 1 617 ? -2.371 -2.031 -9.891 1 95.25 617 MET A C 1
ATOM 4800 O O . MET A 1 617 ? -1.721 -3.014 -10.25 1 95.25 617 MET A O 1
ATOM 4804 N N . TYR A 1 618 ? -3.631 -2.121 -9.844 1 97.19 618 TYR A N 1
ATOM 4805 C CA . TYR A 1 618 ? -4.531 -3.123 -10.398 1 97.19 618 TYR A CA 1
ATOM 4806 C C . TYR A 1 618 ? -5.762 -2.469 -11.016 1 97.19 618 TYR A C 1
ATOM 4808 O O . TYR A 1 618 ? -6.078 -1.317 -10.711 1 97.19 618 TYR A O 1
ATOM 4816 N N . TYR A 1 619 ? -6.492 -3.057 -11.898 1 97.75 619 TYR A N 1
ATOM 4817 C CA . TYR A 1 619 ? -7.379 -2.336 -12.805 1 97.75 619 TYR A CA 1
ATOM 4818 C C . TYR A 1 619 ? -8.719 -2.031 -12.133 1 97.75 619 TYR A C 1
ATOM 4820 O O . TYR A 1 619 ? -9.398 -1.078 -12.508 1 97.75 619 TYR A O 1
ATOM 4828 N N . TYR A 1 620 ? -9.133 -2.783 -11.133 1 97.69 620 TYR A N 1
ATOM 4829 C CA . TYR A 1 620 ? -10.438 -2.586 -10.516 1 97.69 620 TYR A CA 1
ATOM 4830 C C . TYR A 1 620 ? -10.344 -1.638 -9.328 1 97.69 620 TYR A C 1
ATOM 4832 O O . TYR A 1 620 ? -10.805 -1.962 -8.234 1 97.69 620 TYR A O 1
ATOM 4840 N N . GLN A 1 621 ? -9.781 -0.484 -9.562 1 95.88 621 GLN A N 1
ATOM 4841 C CA . GLN A 1 621 ? -9.695 0.593 -8.578 1 95.88 621 GLN A CA 1
ATOM 4842 C C . GLN A 1 621 ? -11.031 1.317 -8.43 1 95.88 621 GLN A C 1
ATOM 4844 O O . GLN A 1 621 ? -11.852 1.312 -9.352 1 95.88 621 GLN A O 1
ATOM 4849 N N . ARG A 1 622 ? -11.25 1.887 -7.32 1 96.38 622 ARG A N 1
ATOM 4850 C CA . ARG A 1 622 ? -12.383 2.785 -7.129 1 96.38 622 ARG A CA 1
ATOM 4851 C C . ARG A 1 622 ? -12.156 4.109 -7.852 1 96.38 622 ARG A C 1
ATOM 4853 O O . ARG A 1 622 ? -11.016 4.504 -8.094 1 96.38 622 ARG A O 1
ATOM 4860 N N . PRO A 1 623 ? -13.203 4.789 -8.18 1 94.75 623 PRO A N 1
ATOM 4861 C CA . PRO A 1 623 ? -13.078 6.02 -8.961 1 94.75 623 PRO A CA 1
ATOM 4862 C C . PRO A 1 623 ? -12.258 7.094 -8.242 1 94.75 623 PRO A C 1
ATOM 4864 O O . PRO A 1 623 ? -11.578 7.895 -8.891 1 94.75 623 PRO A O 1
ATOM 4867 N N . SER A 1 624 ? -12.273 7.098 -6.969 1 94.94 624 SER A N 1
ATOM 4868 C CA . SER A 1 624 ? -11.594 8.117 -6.184 1 94.94 624 SER A CA 1
ATOM 4869 C C . SER A 1 624 ? -10.086 8.086 -6.414 1 94.94 624 SER A C 1
ATOM 4871 O O . SER A 1 624 ? -9.398 9.094 -6.242 1 94.94 624 SER A O 1
ATOM 4873 N N . ARG A 1 625 ? -9.539 6.945 -6.859 1 94.38 625 ARG A N 1
ATOM 4874 C CA . ARG A 1 625 ? -8.117 6.781 -7.121 1 94.38 625 ARG A CA 1
ATOM 4875 C C . ARG A 1 625 ? -7.637 7.758 -8.195 1 94.38 625 ARG A C 1
ATOM 4877 O O . ARG A 1 625 ? -6.496 8.219 -8.156 1 94.38 625 ARG A O 1
ATOM 4884 N N . TYR A 1 626 ? -8.562 8.18 -9.047 1 90.81 626 TYR A N 1
ATOM 4885 C CA . TYR A 1 626 ? -8.156 8.898 -10.25 1 90.81 626 TYR A CA 1
ATOM 4886 C C . TYR A 1 626 ? -8.75 10.305 -10.266 1 90.81 626 TYR A C 1
ATOM 4888 O O . TYR A 1 626 ? -8.453 11.102 -11.164 1 90.81 626 TYR A O 1
ATOM 4896 N N . TRP A 1 627 ? -9.508 10.562 -9.312 1 92.12 627 TRP A N 1
ATOM 4897 C CA . TRP A 1 627 ? -10.195 11.852 -9.336 1 92.12 627 TRP A CA 1
ATOM 4898 C C . TRP A 1 627 ? -9.203 13 -9.281 1 92.12 627 TRP A C 1
ATOM 4900 O O . TRP A 1 627 ? -9.07 13.766 -10.25 1 92.12 627 TRP A O 1
ATOM 4910 N N . THR A 1 628 ? -8.453 13.094 -8.203 1 90.62 628 THR A N 1
ATOM 4911 C CA . THR A 1 628 ? -7.328 14.031 -8.172 1 90.62 628 THR A CA 1
ATOM 4912 C C . THR A 1 628 ? -6.074 13.383 -8.75 1 90.62 628 THR A C 1
ATOM 4914 O O . THR A 1 628 ? -5.418 13.961 -9.625 1 90.62 628 THR A O 1
ATOM 4917 N N . GLY A 1 629 ? -5.902 12.188 -8.32 1 92.38 629 GLY A N 1
ATOM 4918 C CA . GLY A 1 629 ? -4.715 11.461 -8.742 1 92.38 629 GLY A CA 1
ATOM 4919 C C . GLY A 1 629 ? -3.428 12.227 -8.484 1 92.38 629 GLY A C 1
ATOM 4920 O O . GLY A 1 629 ? -3.305 12.93 -7.477 1 92.38 629 GLY A O 1
ATOM 4921 N N . TYR A 1 630 ? -2.393 12.016 -9.398 1 92.31 630 TYR A N 1
ATOM 4922 C CA . TYR A 1 630 ? -1.09 12.656 -9.258 1 92.31 630 TYR A CA 1
ATOM 4923 C C . TYR A 1 630 ? -1.017 13.93 -10.086 1 92.31 630 TYR A C 1
ATOM 4925 O O . TYR A 1 630 ? 0.045 14.547 -10.195 1 92.31 630 TYR A O 1
ATOM 4933 N N . GLY A 1 631 ? -1.975 14.398 -10.734 1 85.25 631 GLY A N 1
ATOM 4934 C CA . GLY A 1 631 ? -1.941 15.383 -11.797 1 85.25 631 GLY A CA 1
ATOM 4935 C C . GLY A 1 631 ? -1.387 16.719 -11.359 1 85.25 631 GLY A C 1
ATOM 4936 O O . GLY A 1 631 ? -0.533 17.297 -12.031 1 85.25 631 GLY A O 1
ATOM 4937 N N . LEU A 1 632 ? -1.681 17.172 -10.156 1 86.56 632 LEU A N 1
ATOM 4938 C CA . LEU A 1 632 ? -1.205 18.469 -9.695 1 86.56 632 LEU A CA 1
ATOM 4939 C C . LEU A 1 632 ? 0.23 18.375 -9.188 1 86.56 632 LEU A C 1
ATOM 4941 O O . LEU A 1 632 ? 1.022 19.297 -9.383 1 86.56 632 LEU A O 1
ATOM 4945 N N . GLY A 1 633 ? 0.567 17.328 -8.648 1 87.31 633 GLY A N 1
ATOM 4946 C CA . GLY A 1 633 ? 1.894 17.156 -8.086 1 87.31 633 GLY A CA 1
ATOM 4947 C C . GLY A 1 633 ? 2.91 16.641 -9.094 1 87.31 633 GLY A C 1
ATOM 4948 O O . GLY A 1 633 ? 4.117 16.734 -8.859 1 87.31 633 GLY A O 1
ATOM 4949 N N . SER A 1 634 ? 2.35 16.125 -10.07 1 90.75 634 SER A N 1
ATOM 4950 C CA . SER A 1 634 ? 3.184 15.586 -11.141 1 90.75 634 SER A CA 1
ATOM 4951 C C . SER A 1 634 ? 2.484 15.68 -12.492 1 90.75 634 SER A C 1
ATOM 4953 O O . SER A 1 634 ? 2.418 16.75 -13.086 1 90.75 634 SER A O 1
ATOM 4955 N N . SER A 1 635 ? 1.981 14.469 -13.031 1 89.75 635 SER A N 1
ATOM 4956 C CA . SER A 1 635 ? 1.264 14.438 -14.297 1 89.75 635 SER A CA 1
ATOM 4957 C C . SER A 1 635 ? 0.167 13.375 -14.289 1 89.75 635 SER A C 1
ATOM 4959 O O . SER A 1 635 ? 0.293 12.352 -13.609 1 89.75 635 SER A O 1
ATOM 4961 N N . ARG A 1 636 ? -0.877 13.648 -15.047 1 89.69 636 ARG A N 1
ATOM 4962 C CA . ARG A 1 636 ? -1.945 12.664 -15.195 1 89.69 636 ARG A CA 1
ATOM 4963 C C . ARG A 1 636 ? -1.426 11.383 -15.836 1 89.69 636 ARG A C 1
ATOM 4965 O O . ARG A 1 636 ? -1.984 10.305 -15.617 1 89.69 636 ARG A O 1
ATOM 4972 N N . GLU A 1 637 ? -0.365 11.508 -16.594 1 91.81 637 GLU A N 1
ATOM 4973 C CA . GLU A 1 637 ? 0.258 10.352 -17.219 1 91.81 637 GLU A CA 1
ATOM 4974 C C . GLU A 1 637 ? 0.799 9.383 -16.172 1 91.81 637 GLU A C 1
ATOM 4976 O O . GLU A 1 637 ? 0.89 8.18 -16.422 1 91.81 637 GLU A O 1
ATOM 4981 N N . ASP A 1 638 ? 1.046 9.922 -15.031 1 93 638 ASP A N 1
ATOM 4982 C CA . ASP A 1 638 ? 1.622 9.109 -13.969 1 93 638 ASP A CA 1
ATOM 4983 C C . ASP A 1 638 ? 0.572 8.188 -13.352 1 93 638 ASP A C 1
ATOM 4985 O O . ASP A 1 638 ? 0.909 7.273 -12.602 1 93 638 ASP A O 1
ATOM 4989 N N . GLU A 1 639 ? -0.677 8.352 -13.719 1 93.69 639 GLU A N 1
ATOM 4990 C CA . GLU A 1 639 ? -1.75 7.484 -13.25 1 93.69 639 GLU A CA 1
ATOM 4991 C C . GLU A 1 639 ? -1.845 6.215 -14.086 1 93.69 639 GLU A C 1
ATOM 4993 O O . GLU A 1 639 ? -2.441 5.227 -13.664 1 93.69 639 GLU A O 1
ATOM 4998 N N . LYS A 1 640 ? -1.3 6.246 -15.242 1 95.94 640 LYS A N 1
ATOM 4999 C CA . LYS A 1 640 ? -1.428 5.133 -16.172 1 95.94 640 LYS A CA 1
ATOM 5000 C C . LYS A 1 640 ? -0.321 4.102 -15.961 1 95.94 640 LYS A C 1
ATOM 5002 O O . LYS A 1 640 ? 0.82 4.465 -15.664 1 95.94 640 LYS A O 1
ATOM 5007 N N . PRO A 1 641 ? -0.657 2.816 -16.078 1 97.69 641 PRO A N 1
ATOM 5008 C CA . PRO A 1 641 ? 0.385 1.788 -16.031 1 97.69 641 PRO A CA 1
ATOM 5009 C C . PRO A 1 641 ? 1.233 1.744 -17.297 1 97.69 641 PRO A C 1
ATOM 5011 O O . PRO A 1 641 ? 0.93 2.438 -18.281 1 97.69 641 PRO A O 1
ATOM 5014 N N . ALA A 1 642 ? 2.357 0.999 -17.234 1 98.44 642 ALA A N 1
ATOM 5015 C CA . ALA A 1 642 ? 3.086 0.715 -18.469 1 98.44 642 ALA A CA 1
ATOM 5016 C C . ALA A 1 642 ? 2.24 -0.116 -19.422 1 98.44 642 ALA A C 1
ATOM 5018 O O . ALA A 1 642 ? 2.156 0.193 -20.625 1 98.44 642 ALA A O 1
ATOM 5019 N N . PHE A 1 643 ? 1.623 -1.179 -18.891 1 98.75 643 PHE A N 1
ATOM 5020 C CA . PHE A 1 643 ? 0.703 -2.033 -19.625 1 98.75 643 PHE A CA 1
ATOM 5021 C C . PHE A 1 643 ? -0.474 -2.447 -18.75 1 98.75 643 PHE A C 1
ATOM 5023 O O . PHE A 1 643 ? -0.289 -2.834 -17.594 1 98.75 643 PHE A O 1
ATOM 5030 N N . CYS A 1 644 ? -1.675 -2.387 -19.281 1 98.62 644 CYS A N 1
ATOM 5031 C CA . CYS A 1 644 ? -2.883 -2.594 -18.5 1 98.62 644 CYS A CA 1
ATOM 5032 C C . CYS A 1 644 ? -3.314 -4.055 -18.531 1 98.62 644 CYS A C 1
ATOM 5034 O O . CYS A 1 644 ? -2.797 -4.84 -19.328 1 98.62 644 CYS A O 1
ATOM 5036 N N . PHE A 1 645 ? -4.254 -4.426 -17.672 1 98.81 645 PHE A N 1
ATOM 5037 C CA . PHE A 1 645 ? -4.879 -5.742 -17.641 1 98.81 645 PHE A CA 1
ATOM 5038 C C . PHE A 1 645 ? -5.547 -6.047 -18.984 1 98.81 645 PHE A C 1
ATOM 5040 O O . PHE A 1 645 ? -6.277 -5.215 -19.516 1 98.81 645 PHE A O 1
ATOM 5047 N N . GLY A 1 646 ? -5.199 -7.16 -19.5 1 98.88 646 GLY A N 1
ATOM 5048 C CA . GLY A 1 646 ? -5.781 -7.602 -20.75 1 98.88 646 GLY A CA 1
ATOM 5049 C C . GLY A 1 646 ? -4.977 -7.18 -21.969 1 98.88 646 GLY A C 1
ATOM 5050 O O . GLY A 1 646 ? -5.277 -7.586 -23.094 1 98.88 646 GLY A O 1
ATOM 5051 N N . HIS A 1 647 ? -3.938 -6.441 -21.766 1 98.81 647 HIS A N 1
ATOM 5052 C CA . HIS A 1 647 ? -3.121 -5.977 -22.875 1 98.81 647 HIS A CA 1
ATOM 5053 C C . HIS A 1 647 ? -2.395 -7.137 -23.547 1 98.81 647 HIS A C 1
ATOM 5055 O O . HIS A 1 647 ? -1.908 -8.047 -22.875 1 98.81 647 HIS A O 1
ATOM 5061 N N . GLY A 1 648 ? -2.227 -7.109 -24.812 1 98.81 648 GLY A N 1
ATOM 5062 C CA . GLY A 1 648 ? -1.516 -8.039 -25.672 1 98.81 648 GLY A CA 1
ATOM 5063 C C . GLY A 1 648 ? -1.777 -7.809 -27.141 1 98.81 648 GLY A C 1
ATOM 5064 O O . GLY A 1 648 ? -2.93 -7.777 -27.578 1 98.81 648 GLY A O 1
ATOM 5065 N N . LEU A 1 649 ? -0.752 -7.652 -27.875 1 98.62 649 LEU A N 1
ATOM 5066 C CA . LEU A 1 649 ? -0.874 -7.336 -29.297 1 98.62 649 LEU A CA 1
ATOM 5067 C C . LEU A 1 649 ? -0.979 -8.609 -30.125 1 98.62 649 LEU A C 1
ATOM 5069 O O . LEU A 1 649 ? -0.848 -9.711 -29.594 1 98.62 649 LEU A O 1
ATOM 5073 N N . SER A 1 650 ? -1.294 -8.453 -31.359 1 98.38 650 SER A N 1
ATOM 5074 C CA . SER A 1 650 ? -1.438 -9.492 -32.375 1 98.38 650 SER A CA 1
ATOM 5075 C C . SER A 1 650 ? -0.879 -9.039 -33.719 1 98.38 650 SER A C 1
ATOM 5077 O O . SER A 1 650 ? -0.708 -7.84 -33.938 1 98.38 650 SER A O 1
ATOM 5079 N N . TYR A 1 651 ? -0.519 -9.969 -34.625 1 98.31 651 TYR A N 1
ATOM 5080 C CA . TYR A 1 651 ? -0.051 -9.625 -35.938 1 98.31 651 TYR A CA 1
ATOM 5081 C C . TYR A 1 651 ? -1.224 -9.398 -36.906 1 98.31 651 TYR A C 1
ATOM 5083 O O . TYR A 1 651 ? -1.028 -9.109 -38.094 1 98.31 651 TYR A O 1
ATOM 5091 N N . THR A 1 652 ? -2.426 -9.539 -36.344 1 97.94 652 THR A N 1
ATOM 5092 C CA . THR A 1 652 ? -3.633 -9.227 -37.094 1 97.94 652 THR A CA 1
ATOM 5093 C C . THR A 1 652 ? -4.512 -8.242 -36.344 1 97.94 652 THR A C 1
ATOM 5095 O O . THR A 1 652 ? -4.094 -7.684 -35.344 1 97.94 652 THR A O 1
ATOM 5098 N N . SER A 1 653 ? -5.641 -7.855 -36.906 1 97.88 653 SER A N 1
ATOM 5099 C CA . SER A 1 653 ? -6.555 -6.902 -36.281 1 97.88 653 SER A CA 1
ATOM 5100 C C . SER A 1 653 ? -7.953 -7.492 -36.156 1 97.88 653 SER A C 1
ATOM 5102 O O . SER A 1 653 ? -8.32 -8.43 -36.844 1 97.88 653 SER A O 1
ATOM 5104 N N . TYR A 1 654 ? -8.68 -6.977 -35.25 1 98.5 654 TYR A N 1
ATOM 5105 C CA . TYR A 1 654 ? -10.016 -7.484 -34.938 1 98.5 654 TYR A CA 1
ATOM 5106 C C . TYR A 1 654 ? -11.023 -6.344 -34.844 1 98.5 654 TYR A C 1
ATOM 5108 O O . TYR A 1 654 ? -10.672 -5.242 -34.406 1 98.5 654 TYR A O 1
ATOM 5116 N N . GLU A 1 655 ? -12.203 -6.598 -35.219 1 98.62 655 GLU A N 1
ATOM 5117 C CA . GLU A 1 655 ? -13.328 -5.676 -35.094 1 98.62 655 GLU A CA 1
ATOM 5118 C C . GLU A 1 655 ? -14.438 -6.277 -34.219 1 98.62 655 GLU A C 1
ATOM 5120 O O . GLU A 1 655 ? -14.734 -7.469 -34.344 1 98.62 655 GLU A O 1
ATOM 5125 N N . TYR A 1 656 ? -15 -5.543 -33.344 1 98.69 656 TYR A N 1
ATOM 5126 C CA . TYR A 1 656 ? -16.141 -5.906 -32.5 1 98.69 656 TYR A CA 1
ATOM 5127 C C . TYR A 1 656 ? -17.406 -5.188 -32.938 1 98.69 656 TYR A C 1
ATOM 5129 O O . TYR A 1 656 ? -17.375 -3.986 -33.219 1 98.69 656 TYR A O 1
ATOM 5137 N N . SER A 1 657 ? -18.516 -5.898 -33.094 1 98.31 657 SER A N 1
ATOM 5138 C CA . SER A 1 657 ? -19.75 -5.281 -33.531 1 98.31 657 SER A CA 1
ATOM 5139 C C . SER A 1 657 ? -20.969 -6.121 -33.156 1 98.31 657 SER A C 1
ATOM 5141 O O . SER A 1 657 ? -20.812 -7.168 -32.5 1 98.31 657 SER A O 1
ATOM 5143 N N . GLY A 1 658 ? -22.141 -5.633 -33.406 1 98.06 658 GLY A N 1
ATOM 5144 C CA . GLY A 1 658 ? -23.375 -6.402 -33.375 1 98.06 658 GLY A CA 1
ATOM 5145 C C . GLY A 1 658 ? -23.844 -6.719 -31.953 1 98.06 658 GLY A C 1
ATOM 5146 O O . GLY A 1 658 ? -24.375 -7.801 -31.703 1 98.06 658 GLY A O 1
ATOM 5147 N N . LEU A 1 659 ? -23.594 -5.832 -31.031 1 98.31 659 LEU A N 1
ATOM 5148 C CA . LEU A 1 659 ? -24.047 -6.094 -29.672 1 98.31 659 LEU A CA 1
ATOM 5149 C C . LEU A 1 659 ? -25.562 -6.176 -29.594 1 98.31 659 LEU A C 1
ATOM 5151 O O . LEU A 1 659 ? -26.266 -5.293 -30.094 1 98.31 659 LEU A O 1
ATOM 5155 N N . LYS A 1 660 ? -26.109 -7.215 -29.062 1 98.44 660 LYS A N 1
ATOM 5156 C CA . LYS A 1 660 ? -27.516 -7.379 -28.75 1 98.44 660 LYS A CA 1
ATOM 5157 C C . LYS A 1 660 ? -27.734 -7.629 -27.266 1 98.44 660 LYS A C 1
ATOM 5159 O O . LYS A 1 660 ? -27.375 -8.695 -26.75 1 98.44 660 LYS A O 1
ATOM 5164 N N . ILE A 1 661 ? -28.281 -6.691 -26.562 1 97.69 661 ILE A N 1
ATOM 5165 C CA . ILE A 1 661 ? -28.578 -6.789 -25.141 1 97.69 661 ILE A CA 1
ATOM 5166 C C . ILE A 1 661 ? -29.844 -6.004 -24.812 1 97.69 661 ILE A C 1
ATOM 5168 O O . ILE A 1 661 ? -30.125 -4.977 -25.438 1 97.69 661 ILE A O 1
ATOM 5172 N N . ASP A 1 662 ? -30.609 -6.453 -23.875 1 96.75 662 ASP A N 1
ATOM 5173 C CA . ASP A 1 662 ? -31.766 -5.691 -23.406 1 96.75 662 ASP A CA 1
ATOM 5174 C C . ASP A 1 662 ? -31.328 -4.477 -22.594 1 96.75 662 ASP A C 1
ATOM 5176 O O . ASP A 1 662 ? -30.375 -4.555 -21.812 1 96.75 662 ASP A O 1
ATOM 5180 N N . SER A 1 663 ? -32.031 -3.383 -22.797 1 96.5 663 SER A N 1
ATOM 5181 C CA . SER A 1 663 ? -31.688 -2.16 -22.078 1 96.5 663 SER A CA 1
ATOM 5182 C C . SER A 1 663 ? -32.156 -2.229 -20.625 1 96.5 663 SER A C 1
ATOM 5184 O O . SER A 1 663 ? -31.594 -1.554 -19.75 1 96.5 663 SER A O 1
ATOM 5186 N N . VAL A 1 664 ? -33.188 -2.934 -20.422 1 98.06 664 VAL A N 1
ATOM 5187 C CA . VAL A 1 664 ? -33.719 -3.129 -19.078 1 98.06 664 VAL A CA 1
ATOM 5188 C C . VAL A 1 664 ? -33.844 -4.621 -18.781 1 98.06 664 VAL A C 1
ATOM 5190 O O . VAL A 1 664 ? -34.5 -5.359 -19.516 1 98.06 664 VAL A O 1
ATOM 5193 N N . ILE A 1 665 ? -33.25 -4.996 -17.766 1 97.62 665 ILE A N 1
ATOM 5194 C CA . ILE A 1 665 ? -33.25 -6.398 -17.359 1 97.62 665 ILE A CA 1
ATOM 5195 C C . ILE A 1 665 ? -33.906 -6.539 -15.992 1 97.62 665 ILE A C 1
ATOM 5197 O O . ILE A 1 665 ? -33.531 -5.867 -15.031 1 97.62 665 ILE A O 1
ATOM 5201 N N . PRO A 1 666 ? -34.875 -7.453 -15.859 1 97.06 666 PRO A N 1
ATOM 5202 C CA . PRO A 1 666 ? -35.562 -7.652 -14.578 1 97.06 666 PRO A CA 1
ATOM 5203 C C . PRO A 1 666 ? -34.625 -8.227 -13.508 1 97.06 666 PRO A C 1
ATOM 5205 O O . PRO A 1 666 ? -33.719 -9.008 -13.82 1 97.06 666 PRO A O 1
ATOM 5208 N N . GLN A 1 667 ? -35 -7.922 -12.32 1 95.56 667 GLN A N 1
ATOM 5209 C CA . GLN A 1 667 ? -34.281 -8.5 -11.188 1 95.56 667 GLN A CA 1
ATOM 5210 C C . GLN A 1 667 ? -34.344 -10.023 -11.227 1 95.56 667 GLN A C 1
ATOM 5212 O O . GLN A 1 667 ? -35.312 -10.609 -11.695 1 95.56 667 GLN A O 1
ATOM 5217 N N . THR A 1 668 ? -33.312 -10.664 -10.891 1 94.88 668 THR A N 1
ATOM 5218 C CA . THR A 1 668 ? -33.125 -12.102 -10.742 1 94.88 668 THR A CA 1
ATOM 5219 C C . THR A 1 668 ? -32.875 -12.766 -12.094 1 94.88 668 THR A C 1
ATOM 5221 O O . THR A 1 668 ? -32.594 -13.961 -12.164 1 94.88 668 THR A O 1
ATOM 5224 N N . GLN A 1 669 ? -33.062 -11.953 -13.141 1 97.31 669 GLN A N 1
ATOM 5225 C CA . GLN A 1 669 ? -32.75 -12.516 -14.461 1 97.31 669 GLN A CA 1
ATOM 5226 C C . GLN A 1 669 ? -31.281 -12.344 -14.812 1 97.31 669 GLN A C 1
ATOM 5228 O O . GLN A 1 669 ? -30.703 -11.273 -14.586 1 97.31 669 GLN A O 1
ATOM 5233 N N . ASP A 1 670 ? -30.797 -13.383 -15.32 1 98.06 670 ASP A N 1
ATOM 5234 C CA . ASP A 1 670 ? -29.406 -13.328 -15.781 1 98.06 670 ASP A CA 1
ATOM 5235 C C . ASP A 1 670 ? -29.25 -12.359 -16.953 1 98.06 670 ASP A C 1
ATOM 5237 O O . ASP A 1 670 ? -30.203 -12.117 -17.688 1 98.06 670 ASP A O 1
ATOM 5241 N N . ILE A 1 671 ? -28.109 -11.789 -17.078 1 98.31 671 ILE A N 1
ATOM 5242 C CA . ILE A 1 671 ? -27.797 -10.867 -18.172 1 98.31 671 ILE A CA 1
ATOM 5243 C C . ILE A 1 671 ? -27.219 -11.641 -19.359 1 98.31 671 ILE A C 1
ATOM 5245 O O . ILE A 1 671 ? -26.109 -12.164 -19.281 1 98.31 671 ILE A O 1
ATOM 5249 N N . GLU A 1 672 ? -27.938 -11.727 -20.375 1 98.12 672 GLU A N 1
ATOM 5250 C CA . GLU A 1 672 ? -27.5 -12.43 -21.578 1 98.12 672 GLU A CA 1
ATOM 5251 C C . GLU A 1 672 ? -27.344 -11.469 -22.75 1 98.12 672 GLU A C 1
ATOM 5253 O O . GLU A 1 672 ? -28.172 -10.586 -22.953 1 98.12 672 GLU A O 1
ATOM 5258 N N . PHE A 1 673 ? -26.297 -11.562 -23.484 1 98.25 673 PHE A N 1
ATOM 5259 C CA . PHE A 1 673 ? -26.078 -10.719 -24.656 1 98.25 673 PHE A CA 1
ATOM 5260 C C . PHE A 1 673 ? -25.156 -11.414 -25.656 1 98.25 673 PHE A C 1
ATOM 5262 O O . PHE A 1 673 ? -24.516 -12.422 -25.328 1 98.25 673 PHE A O 1
ATOM 5269 N N . THR A 1 674 ? -25.141 -10.945 -26.844 1 98.56 674 THR A N 1
ATOM 5270 C CA . THR A 1 674 ? -24.312 -11.469 -27.922 1 98.56 674 THR A CA 1
ATOM 5271 C C . THR A 1 674 ? -23.609 -10.328 -28.656 1 98.56 674 THR A C 1
ATOM 5273 O O . THR A 1 674 ? -24.109 -9.203 -28.688 1 98.56 674 THR A O 1
ATOM 5276 N N . PHE A 1 675 ? -22.484 -10.547 -29.156 1 98.69 675 PHE A N 1
ATOM 5277 C CA . PHE A 1 675 ? -21.75 -9.641 -30.031 1 98.69 675 PHE A CA 1
ATOM 5278 C C . PHE A 1 675 ? -20.875 -10.43 -31 1 98.69 675 PHE A C 1
ATOM 5280 O O . PHE A 1 675 ? -20.703 -11.641 -30.844 1 98.69 675 PHE A O 1
ATOM 5287 N N . THR A 1 676 ? -20.344 -9.734 -32.031 1 98.75 676 THR A N 1
ATOM 5288 C CA . THR A 1 676 ? -19.562 -10.391 -33.062 1 98.75 676 THR A CA 1
ATOM 5289 C C . THR A 1 676 ? -18.109 -9.898 -33.031 1 98.75 676 THR A C 1
ATOM 5291 O O . THR A 1 676 ? -17.859 -8.711 -32.844 1 98.75 676 THR A O 1
ATOM 5294 N N . VAL A 1 677 ? -17.172 -10.836 -33.156 1 98.81 677 VAL A N 1
ATOM 5295 C CA . VAL A 1 677 ? -15.766 -10.508 -33.375 1 98.81 677 VAL A CA 1
ATOM 5296 C C . VAL A 1 677 ? -15.328 -10.977 -34.781 1 98.81 677 VAL A C 1
ATOM 5298 O O . VAL A 1 677 ? -15.586 -12.117 -35.156 1 98.81 677 VAL A O 1
ATOM 5301 N N . LYS A 1 678 ? -14.648 -10.094 -35.5 1 98.75 678 LYS A N 1
ATOM 5302 C CA . LYS A 1 678 ? -14.18 -10.383 -36.844 1 98.75 678 LYS A CA 1
ATOM 5303 C C . LYS A 1 678 ? -12.68 -10.133 -36.969 1 98.75 678 LYS A C 1
ATOM 5305 O O . LYS A 1 678 ? -12.172 -9.125 -36.5 1 98.75 678 LYS A O 1
ATOM 5310 N N . ASN A 1 679 ? -11.953 -11.117 -37.562 1 98.75 679 ASN A N 1
ATOM 5311 C CA . ASN A 1 679 ? -10.562 -10.891 -37.969 1 98.75 679 ASN A CA 1
ATOM 5312 C C . ASN A 1 679 ? -10.469 -10.055 -39.219 1 98.75 679 ASN A C 1
ATOM 5314 O O . ASN A 1 679 ? -10.828 -10.523 -40.312 1 98.75 679 ASN A O 1
ATOM 5318 N N . THR A 1 680 ? -9.977 -8.883 -39.125 1 98.5 680 THR A N 1
ATOM 5319 C CA . THR A 1 680 ? -9.945 -7.965 -40.25 1 98.5 680 THR A CA 1
ATOM 5320 C C . THR A 1 680 ? -8.547 -7.898 -40.844 1 98.5 680 THR A C 1
ATOM 5322 O O . THR A 1 680 ? -8.305 -7.113 -41.75 1 98.5 680 THR A O 1
ATOM 5325 N N . GLY A 1 681 ? -7.664 -8.648 -40.312 1 97.88 681 GLY A N 1
ATOM 5326 C CA . GLY A 1 681 ? -6.305 -8.664 -40.812 1 97.88 681 GLY A CA 1
ATOM 5327 C C . GLY A 1 681 ? -6.039 -9.812 -41.781 1 97.88 681 GLY A C 1
ATOM 5328 O O . GLY A 1 681 ? -6.969 -10.383 -42.344 1 97.88 681 GLY A O 1
ATOM 5329 N N . ASN A 1 682 ? -4.746 -10.141 -42 1 96.75 682 ASN A N 1
ATOM 5330 C CA . ASN A 1 682 ? -4.348 -11.062 -43.062 1 96.75 682 ASN A CA 1
ATOM 5331 C C . ASN A 1 682 ? -3.723 -12.336 -42.5 1 96.75 682 ASN A C 1
ATOM 5333 O O . ASN A 1 682 ? -3.191 -13.156 -43.25 1 96.75 682 ASN A O 1
ATOM 5337 N N . MET A 1 683 ? -3.781 -12.469 -41.188 1 97.69 683 MET A N 1
ATOM 5338 C CA . MET A 1 683 ? -3.221 -13.648 -40.531 1 97.69 683 MET A CA 1
ATOM 5339 C C . MET A 1 683 ? -4.234 -14.289 -39.594 1 97.69 683 MET A C 1
ATOM 5341 O O . MET A 1 683 ? -5.012 -13.586 -38.938 1 97.69 683 MET A O 1
ATOM 5345 N N . ALA A 1 684 ? -4.23 -15.633 -39.594 1 98.19 684 ALA A N 1
ATOM 5346 C CA . ALA A 1 684 ? -5.055 -16.312 -38.594 1 98.19 684 ALA A CA 1
ATOM 5347 C C . ALA A 1 684 ? -4.582 -15.984 -37.188 1 98.19 684 ALA A C 1
ATOM 5349 O O . ALA A 1 684 ? -3.381 -15.828 -36.938 1 98.19 684 ALA A O 1
ATOM 5350 N N . GLY A 1 685 ? -5.551 -15.82 -36.312 1 98 685 GLY A N 1
ATOM 5351 C CA . GLY A 1 685 ? -5.188 -15.477 -34.938 1 98 685 GLY A CA 1
ATOM 5352 C C . GLY A 1 685 ? -6.273 -15.805 -33.938 1 98 685 GLY A C 1
ATOM 5353 O O . GLY A 1 685 ? -7.395 -16.156 -34.312 1 98 685 GLY A O 1
ATOM 5354 N N . LYS A 1 686 ? -5.898 -15.789 -32.719 1 98.5 686 LYS A N 1
ATOM 5355 C CA . LYS A 1 686 ? -6.828 -15.953 -31.594 1 98.5 686 LYS A CA 1
ATOM 5356 C C . LYS A 1 686 ? -7.043 -14.633 -30.859 1 98.5 686 LYS A C 1
ATOM 5358 O O . LYS A 1 686 ? -6.09 -13.883 -30.625 1 98.5 686 LYS A O 1
ATOM 5363 N N . GLU A 1 687 ? -8.352 -14.336 -30.609 1 98.44 687 GLU A N 1
ATOM 5364 C CA . GLU A 1 687 ? -8.727 -13.117 -29.891 1 98.44 687 GLU A CA 1
ATOM 5365 C C . GLU A 1 687 ? -9.523 -13.438 -28.625 1 98.44 687 GLU A C 1
ATOM 5367 O O . GLU A 1 687 ? -10.359 -14.336 -28.625 1 98.44 687 GLU A O 1
ATOM 5372 N N . THR A 1 688 ? -9.141 -12.781 -27.531 1 98.75 688 THR A N 1
ATOM 5373 C CA . THR A 1 688 ? -9.898 -12.883 -26.281 1 98.75 688 THR A CA 1
ATOM 5374 C C . THR A 1 688 ? -10.742 -11.633 -26.062 1 98.75 688 THR A C 1
ATOM 5376 O O . THR A 1 688 ? -10.203 -10.547 -25.828 1 98.75 688 THR A O 1
ATOM 5379 N N . ALA A 1 689 ? -12.023 -11.75 -26.125 1 98.81 689 ALA A N 1
ATOM 5380 C CA . ALA A 1 689 ? -12.93 -10.656 -25.766 1 98.81 689 ALA A CA 1
ATOM 5381 C C . ALA A 1 689 ? -13.148 -10.609 -24.25 1 98.81 689 ALA A C 1
ATOM 5383 O O . ALA A 1 689 ? -13.5 -11.617 -23.641 1 98.81 689 ALA A O 1
ATOM 5384 N N . LEU A 1 690 ? -12.875 -9.484 -23.672 1 98.88 690 LEU A N 1
ATOM 5385 C CA . LEU A 1 690 ? -13.047 -9.266 -22.234 1 98.88 690 LEU A CA 1
ATOM 5386 C C . LEU A 1 690 ? -14.289 -8.43 -21.969 1 98.88 690 LEU A C 1
ATOM 5388 O O . LEU A 1 690 ? -14.562 -7.461 -22.688 1 98.88 690 LEU A O 1
ATOM 5392 N N . VAL A 1 691 ? -15.086 -8.82 -20.984 1 98.88 691 VAL A N 1
ATOM 5393 C CA . VAL A 1 691 ? -16.344 -8.156 -20.641 1 98.88 691 VAL A CA 1
ATOM 5394 C C . VAL A 1 691 ? -16.25 -7.578 -19.234 1 98.88 691 VAL A C 1
ATOM 5396 O O . VAL A 1 691 ? -16.125 -8.328 -18.266 1 98.88 691 VAL A O 1
ATOM 5399 N N . PHE A 1 692 ? -16.359 -6.277 -19.141 1 98.75 692 PHE A N 1
ATOM 5400 C CA . PHE A 1 692 ? -16.312 -5.586 -17.859 1 98.75 692 PHE A CA 1
ATOM 5401 C C . PHE A 1 692 ? -17.656 -4.949 -17.547 1 98.75 692 PHE A C 1
ATOM 5403 O O . PHE A 1 692 ? -18.391 -4.527 -18.438 1 98.75 692 PHE A O 1
ATOM 5410 N N . ILE A 1 693 ? -17.969 -4.91 -16.266 1 98.62 693 ILE A N 1
ATOM 5411 C CA . ILE A 1 693 ? -19.203 -4.289 -15.773 1 98.62 693 ILE A CA 1
ATOM 5412 C C . ILE A 1 693 ? -18.859 -3.23 -14.727 1 98.62 693 ILE A C 1
ATOM 5414 O O . ILE A 1 693 ? -17.953 -3.43 -13.906 1 98.62 693 ILE A O 1
ATOM 5418 N N . ARG A 1 694 ? -19.516 -2.15 -14.742 1 97.88 694 ARG A N 1
ATOM 5419 C CA . ARG A 1 694 ? -19.469 -1.144 -13.688 1 97.88 694 ARG A CA 1
ATOM 5420 C C . ARG A 1 694 ? -20.859 -0.887 -13.109 1 97.88 694 ARG A C 1
ATOM 5422 O O . ARG A 1 694 ? -21.828 -0.698 -13.852 1 97.88 694 ARG A O 1
ATOM 5429 N N . ASP A 1 695 ? -21 -1.032 -11.844 1 97.88 695 ASP A N 1
ATOM 5430 C CA . ASP A 1 695 ? -22.156 -0.502 -11.125 1 97.88 695 ASP A CA 1
ATOM 5431 C C . ASP A 1 695 ? -22.047 1.009 -10.938 1 97.88 695 ASP A C 1
ATOM 5433 O O . ASP A 1 695 ? -21.234 1.48 -10.133 1 97.88 695 ASP A O 1
ATOM 5437 N N . CYS A 1 696 ? -22.859 1.791 -11.617 1 97.12 696 CYS A N 1
ATOM 5438 C CA . CYS A 1 696 ? -22.625 3.219 -11.789 1 97.12 696 CYS A CA 1
ATOM 5439 C C . CYS A 1 696 ? -22.953 3.986 -10.516 1 97.12 696 CYS A C 1
ATOM 5441 O O . CYS A 1 696 ? -22.266 4.957 -10.18 1 97.12 696 CYS A O 1
ATOM 5443 N N . VAL A 1 697 ? -24.047 3.711 -9.82 1 97.25 697 VAL A N 1
ATOM 5444 C CA . VAL A 1 697 ? -24.453 4.27 -8.531 1 97.25 697 VAL A CA 1
ATOM 5445 C C . VAL A 1 697 ? -24.844 3.145 -7.574 1 97.25 697 VAL A C 1
ATOM 5447 O O . VAL A 1 697 ? -25.734 2.352 -7.867 1 97.25 697 VAL A O 1
ATOM 5450 N N . SER A 1 698 ? -24.125 3.016 -6.516 1 96.94 698 SER A N 1
ATOM 5451 C CA . SER A 1 698 ? -24.312 1.918 -5.574 1 96.94 698 SER A CA 1
ATOM 5452 C C . SER A 1 698 ? -24.281 2.412 -4.133 1 96.94 698 SER A C 1
ATOM 5454 O O . SER A 1 698 ? -23.906 3.561 -3.873 1 96.94 698 SER A O 1
ATOM 5456 N N . SER A 1 699 ? -24.672 1.589 -3.217 1 96.75 699 SER A N 1
ATOM 5457 C CA . SER A 1 699 ? -24.75 1.966 -1.81 1 96.75 699 SER A CA 1
ATOM 5458 C C . SER A 1 699 ? -23.375 2.145 -1.194 1 96.75 699 SER A C 1
ATOM 5460 O O . SER A 1 699 ? -23.219 2.859 -0.201 1 96.75 699 SER A O 1
ATOM 5462 N N . VAL A 1 700 ? -22.391 1.479 -1.721 1 97.69 700 VAL A N 1
ATOM 5463 C CA . VAL A 1 700 ? -20.984 1.66 -1.376 1 97.69 700 VAL A CA 1
ATOM 5464 C C . VAL A 1 700 ? -20.172 1.922 -2.641 1 97.69 700 VAL A C 1
ATOM 5466 O O . VAL A 1 700 ? -20.641 1.657 -3.752 1 97.69 700 VAL A O 1
ATOM 5469 N N . VAL A 1 701 ? -19.031 2.482 -2.455 1 97.94 701 VAL A N 1
ATOM 5470 C CA . VAL A 1 701 ? -18.188 2.777 -3.615 1 97.94 701 VAL A CA 1
ATOM 5471 C C . VAL A 1 701 ? -17.703 1.476 -4.25 1 97.94 701 VAL A C 1
ATOM 5473 O O . VAL A 1 701 ? -17.172 0.601 -3.562 1 97.94 701 VAL A O 1
ATOM 5476 N N . THR A 1 702 ? -17.875 1.315 -5.496 1 96.81 702 THR A N 1
ATOM 5477 C CA . THR A 1 702 ? -17.453 0.127 -6.23 1 96.81 702 THR A CA 1
ATOM 5478 C C . THR A 1 702 ? -16.438 0.488 -7.305 1 96.81 702 THR A C 1
ATOM 5480 O O . THR A 1 702 ? -16.266 1.661 -7.645 1 96.81 702 THR A O 1
ATOM 5483 N N . PRO A 1 703 ? -15.703 -0.499 -7.848 1 97.06 703 PRO A N 1
ATOM 5484 C CA . PRO A 1 703 ? -14.672 -0.24 -8.844 1 97.06 703 PRO A CA 1
ATOM 5485 C C . PRO A 1 703 ? -15.234 0.285 -10.164 1 97.06 703 PRO A C 1
ATOM 5487 O O . PRO A 1 703 ? -16.422 0.081 -10.453 1 97.06 703 PRO A O 1
ATOM 5490 N N . VAL A 1 704 ? -14.344 0.849 -10.984 1 95.94 704 VAL A N 1
ATOM 5491 C CA . VAL A 1 704 ? -14.734 1.468 -12.25 1 95.94 704 VAL A CA 1
ATOM 5492 C C . VAL A 1 704 ? -14.953 0.389 -13.305 1 95.94 704 VAL A C 1
ATOM 5494 O O . VAL A 1 704 ? -15.594 0.638 -14.328 1 95.94 704 VAL A O 1
ATOM 5497 N N . ALA A 1 705 ? -14.43 -0.758 -13.078 1 97.44 705 ALA A N 1
ATOM 5498 C CA . ALA A 1 705 ? -14.602 -1.899 -13.969 1 97.44 705 ALA A CA 1
ATOM 5499 C C . ALA A 1 705 ? -14.297 -3.211 -13.25 1 97.44 705 ALA A C 1
ATOM 5501 O O . ALA A 1 705 ? -13.359 -3.283 -12.453 1 97.44 705 ALA A O 1
ATOM 5502 N N . CYS A 1 706 ? -15.039 -4.23 -13.492 1 98.38 706 CYS A N 1
ATOM 5503 C CA . CYS A 1 706 ? -14.789 -5.586 -13.016 1 98.38 706 CYS A CA 1
ATOM 5504 C C . CYS A 1 706 ? -15.039 -6.605 -14.117 1 98.38 706 CYS A C 1
ATOM 5506 O O . CYS A 1 706 ? -16.078 -6.578 -14.773 1 98.38 706 CYS A O 1
ATOM 5508 N N . LEU A 1 707 ? -14.07 -7.434 -14.344 1 98.88 707 LEU A N 1
ATOM 5509 C CA . LEU A 1 707 ? -14.242 -8.508 -15.312 1 98.88 707 LEU A CA 1
ATOM 5510 C C . LEU A 1 707 ? -15.367 -9.453 -14.891 1 98.88 707 LEU A C 1
ATOM 5512 O O . LEU A 1 707 ? -15.391 -9.914 -13.75 1 98.88 707 LEU A O 1
ATOM 5516 N N . LYS A 1 708 ? -16.344 -9.719 -15.82 1 98.62 708 LYS A N 1
ATOM 5517 C CA . LYS A 1 708 ? -17.469 -10.602 -15.516 1 98.62 708 LYS A CA 1
ATOM 5518 C C . LYS A 1 708 ? -17.641 -11.656 -16.609 1 98.62 708 LYS A C 1
ATOM 5520 O O . LYS A 1 708 ? -18.562 -12.477 -16.531 1 98.62 708 LYS A O 1
ATOM 5525 N N . GLY A 1 709 ? -16.766 -11.625 -17.578 1 98.5 709 GLY A N 1
ATOM 5526 C CA . GLY A 1 709 ? -16.797 -12.602 -18.656 1 98.5 709 GLY A CA 1
ATOM 5527 C C . GLY A 1 709 ? -15.602 -12.492 -19.594 1 98.5 709 GLY A C 1
ATOM 5528 O O . GLY A 1 709 ? -14.969 -11.438 -19.672 1 98.5 709 GLY A O 1
ATOM 5529 N N . PHE A 1 710 ? -15.297 -13.516 -20.266 1 98.69 710 PHE A N 1
ATOM 5530 C CA . PHE A 1 710 ? -14.328 -13.516 -21.359 1 98.69 710 PHE A CA 1
ATOM 5531 C C . PHE A 1 710 ? -14.508 -14.742 -22.25 1 98.69 710 PHE A C 1
ATOM 5533 O O . PHE A 1 710 ? -15.016 -15.773 -21.797 1 98.69 710 PHE A O 1
ATOM 5540 N N . GLU A 1 711 ? -14.133 -14.609 -23.469 1 98.44 711 GLU A N 1
ATOM 5541 C CA . GLU A 1 711 ? -14.156 -15.711 -24.422 1 98.44 711 GLU A CA 1
ATOM 5542 C C . GLU A 1 711 ? -13 -15.594 -25.422 1 98.44 711 GLU A C 1
ATOM 5544 O O . GLU A 1 711 ? -12.805 -14.531 -26.031 1 98.44 711 GLU A O 1
ATOM 5549 N N . LYS A 1 712 ? -12.234 -16.641 -25.547 1 98.12 712 LYS A N 1
ATOM 5550 C CA . LYS A 1 712 ? -11.188 -16.703 -26.562 1 98.12 712 LYS A CA 1
ATOM 5551 C C . LYS A 1 712 ? -11.664 -17.438 -27.812 1 98.12 712 LYS A C 1
ATOM 5553 O O . LYS A 1 712 ? -12.195 -18.547 -27.719 1 98.12 712 LYS A O 1
ATOM 5558 N N . VAL A 1 713 ? -11.453 -16.859 -29.016 1 98 713 VAL A N 1
ATOM 5559 C CA . VAL A 1 713 ? -11.906 -17.469 -30.266 1 98 713 VAL A CA 1
ATOM 5560 C C . VAL A 1 713 ? -10.773 -17.469 -31.281 1 98 713 VAL A C 1
ATOM 5562 O O . VAL A 1 713 ? -9.938 -16.562 -31.297 1 98 713 VAL A O 1
ATOM 5565 N N . SER A 1 714 ? -10.68 -18.516 -32.031 1 98.25 714 SER A N 1
ATOM 5566 C CA . SER A 1 714 ? -9.789 -18.594 -33.156 1 98.25 714 SER A CA 1
ATOM 5567 C C . SER A 1 714 ? -10.484 -18.141 -34.438 1 98.25 714 SER A C 1
ATOM 5569 O O . SER A 1 714 ? -11.594 -18.594 -34.75 1 98.25 714 SER A O 1
ATOM 5571 N N . LEU A 1 715 ? -9.828 -17.25 -35.25 1 98.62 715 LEU A N 1
ATOM 5572 C CA . LEU A 1 715 ? -10.438 -16.672 -36.438 1 98.62 715 LEU A CA 1
ATOM 5573 C C . LEU A 1 715 ? -9.445 -16.641 -37.594 1 98.62 715 LEU A C 1
ATOM 5575 O O . LEU A 1 715 ? -8.328 -16.141 -37.438 1 98.62 715 LEU A O 1
ATOM 5579 N N . ASN A 1 716 ? -9.891 -17.141 -38.688 1 98.44 716 ASN A N 1
ATOM 5580 C CA . ASN A 1 716 ? -9.156 -16.938 -39.906 1 98.44 716 ASN A CA 1
ATOM 5581 C C . ASN A 1 716 ? -9.344 -15.531 -40.469 1 98.44 716 ASN A C 1
ATOM 5583 O O . ASN A 1 716 ? -10.258 -14.82 -40.031 1 98.44 716 ASN A O 1
ATOM 5587 N N . PRO A 1 717 ? -8.438 -15.148 -41.406 1 98.5 717 PRO A N 1
ATOM 5588 C CA . PRO A 1 717 ? -8.656 -13.836 -42.031 1 98.5 717 PRO A CA 1
ATOM 5589 C C . PRO A 1 717 ? -10.055 -13.68 -42.625 1 98.5 717 PRO A C 1
ATOM 5591 O O . PRO A 1 717 ? -10.508 -14.547 -43.375 1 98.5 717 PRO A O 1
ATOM 5594 N N . GLY A 1 718 ? -10.758 -12.68 -42.188 1 98.25 718 GLY A N 1
ATOM 5595 C CA . GLY A 1 718 ? -12.086 -12.391 -42.719 1 98.25 718 GLY A CA 1
ATOM 5596 C C . GLY A 1 718 ? -13.188 -13.125 -42 1 98.25 718 GLY A C 1
ATOM 5597 O O . GLY A 1 718 ? -14.367 -12.797 -42.156 1 98.25 718 GLY A O 1
ATOM 5598 N N . GLU A 1 719 ? -12.82 -14.055 -41.156 1 98.62 719 GLU A N 1
ATOM 5599 C CA . GLU A 1 719 ? -13.812 -14.859 -40.469 1 98.62 719 GLU A CA 1
ATOM 5600 C C . GLU A 1 719 ? -14.422 -14.078 -39.281 1 98.62 719 GLU A C 1
ATOM 5602 O O . GLU A 1 719 ? -13.75 -13.258 -38.656 1 98.62 719 GLU A O 1
ATOM 5607 N N . SER A 1 720 ? -15.703 -14.281 -39.062 1 98.5 720 SER A N 1
ATOM 5608 C CA . SER A 1 720 ? -16.422 -13.711 -37.938 1 98.5 720 SER A CA 1
ATOM 5609 C C . SER A 1 720 ? -17.047 -14.805 -37.062 1 98.5 720 SER A C 1
ATOM 5611 O O . SER A 1 720 ? -17.406 -15.867 -37.562 1 98.5 720 SER A O 1
ATOM 5613 N N . LYS A 1 721 ? -17.156 -14.523 -35.812 1 98.31 721 LYS A N 1
ATOM 5614 C CA . LYS A 1 721 ? -17.828 -15.414 -34.844 1 98.31 721 LYS A CA 1
ATOM 5615 C C . LYS A 1 721 ? -18.703 -14.625 -33.875 1 98.31 721 LYS A C 1
ATOM 5617 O O . LYS A 1 721 ? -18.297 -13.562 -33.406 1 98.31 721 LYS A O 1
ATOM 5622 N N . ASP A 1 722 ? -19.891 -15.102 -33.625 1 98.31 722 ASP A N 1
ATOM 5623 C CA . ASP A 1 722 ? -20.766 -14.562 -32.594 1 98.31 722 ASP A CA 1
ATOM 5624 C C . ASP A 1 722 ? -20.453 -15.164 -31.25 1 98.31 722 ASP A C 1
ATOM 5626 O O . ASP A 1 722 ? -20.359 -16.391 -31.109 1 98.31 722 ASP A O 1
ATOM 5630 N N . ILE A 1 723 ? -20.266 -14.297 -30.328 1 98.38 723 ILE A N 1
ATOM 5631 C CA . ILE A 1 723 ? -19.969 -14.711 -28.969 1 98.38 723 ILE A CA 1
ATOM 5632 C C . ILE A 1 723 ? -21.172 -14.445 -28.078 1 98.38 723 ILE A C 1
ATOM 5634 O O . ILE A 1 723 ? -21.734 -13.344 -28.078 1 98.38 723 ILE A O 1
ATOM 5638 N N . ARG A 1 724 ? -21.562 -15.422 -27.359 1 98.19 724 ARG A N 1
ATOM 5639 C CA . ARG A 1 724 ? -22.641 -15.305 -26.391 1 98.19 724 ARG A CA 1
ATOM 5640 C C . ARG A 1 724 ? -22.094 -15.359 -24.969 1 98.19 724 ARG A C 1
ATOM 5642 O O . ARG A 1 724 ? -21.359 -16.281 -24.609 1 98.19 724 ARG A O 1
ATOM 5649 N N . ILE A 1 725 ? -22.438 -14.414 -24.141 1 98.12 725 ILE A N 1
ATOM 5650 C CA . ILE A 1 725 ? -22.016 -14.367 -22.75 1 98.12 725 ILE A CA 1
ATOM 5651 C C . ILE A 1 725 ? -23.25 -14.289 -21.844 1 98.12 725 ILE A C 1
ATOM 5653 O O . ILE A 1 725 ? -24.219 -13.602 -22.172 1 98.12 725 ILE A O 1
ATOM 5657 N N . VAL A 1 726 ? -23.281 -15.023 -20.812 1 98.25 726 VAL A N 1
ATOM 5658 C CA . VAL A 1 726 ? -24.312 -14.969 -19.766 1 98.25 726 VAL A CA 1
ATOM 5659 C C . VAL A 1 726 ? -23.656 -14.602 -18.438 1 98.25 726 VAL A C 1
ATOM 5661 O O . VAL A 1 726 ? -22.766 -15.297 -17.953 1 98.25 726 VAL A O 1
ATOM 5664 N N . ILE A 1 727 ? -24.047 -13.555 -17.859 1 98.25 727 ILE A N 1
ATOM 5665 C CA . ILE A 1 727 ? -23.625 -13.156 -16.516 1 98.25 727 ILE A CA 1
ATOM 5666 C C . ILE A 1 727 ? -24.75 -13.453 -15.523 1 98.25 727 ILE A C 1
ATOM 5668 O O . ILE A 1 727 ? -25.828 -12.859 -15.602 1 98.25 727 ILE A O 1
ATOM 5672 N N . PRO A 1 728 ? -24.5 -14.336 -14.609 1 98 728 PRO A N 1
ATOM 5673 C CA . PRO A 1 728 ? -25.516 -14.562 -13.586 1 98 728 PRO A CA 1
ATOM 5674 C C . PRO A 1 728 ? -25.906 -13.281 -12.852 1 98 728 PRO A C 1
ATOM 5676 O O . PRO A 1 728 ? -25.047 -12.461 -12.523 1 98 728 PRO A O 1
ATOM 5679 N N . TYR A 1 729 ? -27.188 -13.133 -12.617 1 97.81 729 TYR A N 1
ATOM 5680 C CA . TYR A 1 729 ? -27.719 -11.961 -11.93 1 97.81 729 TYR A CA 1
ATOM 5681 C C . TYR A 1 729 ? -26.984 -11.703 -10.625 1 97.81 729 TYR A C 1
ATOM 5683 O O . TYR A 1 729 ? -26.625 -10.562 -10.328 1 97.81 729 TYR A O 1
ATOM 5691 N N . SER A 1 730 ? -26.688 -12.734 -9.875 1 97.44 730 SER A N 1
ATOM 5692 C CA . SER A 1 730 ? -26.062 -12.625 -8.562 1 97.44 730 SER A CA 1
ATOM 5693 C C . SER A 1 730 ? -24.641 -12.055 -8.672 1 97.44 730 SER A C 1
ATOM 5695 O O . SER A 1 730 ? -24.125 -11.477 -7.711 1 97.44 730 SER A O 1
ATOM 5697 N N . ASP A 1 731 ? -24.047 -12.148 -9.867 1 97.44 731 ASP A N 1
ATOM 5698 C CA . ASP A 1 731 ? -22.672 -11.703 -10.039 1 97.44 731 ASP A CA 1
ATOM 5699 C C . ASP A 1 731 ? -22.594 -10.188 -10.148 1 97.44 731 ASP A C 1
ATOM 5701 O O . ASP A 1 731 ? -21.5 -9.609 -10.102 1 97.44 731 ASP A O 1
ATOM 5705 N N . LEU A 1 732 ? -23.719 -9.516 -10.25 1 98.12 732 LEU A N 1
ATOM 5706 C CA . LEU A 1 732 ? -23.766 -8.055 -10.25 1 98.12 732 LEU A CA 1
ATOM 5707 C C . LEU A 1 732 ? -23.812 -7.512 -8.828 1 98.12 732 LEU A C 1
ATOM 5709 O O . LEU A 1 732 ? -23.844 -6.293 -8.625 1 98.12 732 LEU A O 1
ATOM 5713 N N . GLY A 1 733 ? -23.781 -8.367 -7.875 1 97.88 733 GLY A N 1
ATOM 5714 C CA . GLY A 1 733 ? -24.016 -7.984 -6.492 1 97.88 733 GLY A CA 1
ATOM 5715 C C . GLY A 1 733 ? -22.812 -7.305 -5.855 1 97.88 733 GLY A C 1
ATOM 5716 O O . GLY A 1 733 ? -21.734 -7.273 -6.445 1 97.88 733 GLY A O 1
ATOM 5717 N N . LEU A 1 734 ? -22.969 -6.652 -4.688 1 98.12 734 LEU A N 1
ATOM 5718 C CA . LEU A 1 734 ? -21.969 -6.023 -3.84 1 98.12 734 LEU A CA 1
ATOM 5719 C C . LEU A 1 734 ? -22.266 -6.273 -2.363 1 98.12 734 LEU A C 1
ATOM 5721 O O . LEU A 1 734 ? -23.375 -6.664 -2.008 1 98.12 734 LEU A O 1
ATOM 5725 N N . TRP A 1 735 ? -21.219 -6.207 -1.554 1 98.06 735 TRP A N 1
ATOM 5726 C CA . TRP A 1 735 ? -21.391 -6.195 -0.105 1 98.06 735 TRP A CA 1
ATOM 5727 C C . TRP A 1 735 ? -21.703 -4.793 0.395 1 98.06 735 TRP A C 1
ATOM 5729 O O . TRP A 1 735 ? -20.828 -3.918 0.4 1 98.06 735 TRP A O 1
ATOM 5739 N N . ASN A 1 736 ? -22.891 -4.605 0.798 1 97.06 736 ASN A N 1
ATOM 5740 C CA . ASN A 1 736 ? -23.328 -3.26 1.158 1 97.06 736 ASN A CA 1
ATOM 5741 C C . ASN A 1 736 ? -22.781 -2.838 2.518 1 97.06 736 ASN A C 1
ATOM 5743 O O . ASN A 1 736 ? -21.891 -3.49 3.059 1 97.06 736 ASN A O 1
ATOM 5747 N N . GLU A 1 737 ? -23.188 -1.719 3.039 1 94.88 737 GLU A N 1
ATOM 5748 C CA . GLU A 1 737 ? -22.656 -1.154 4.277 1 94.88 737 GLU A CA 1
ATOM 5749 C C . GLU A 1 737 ? -22.891 -2.094 5.457 1 94.88 737 GLU A C 1
ATOM 5751 O O . GLU A 1 737 ? -22.078 -2.154 6.379 1 94.88 737 GLU A O 1
ATOM 5756 N N . ASP A 1 738 ? -24 -2.875 5.391 1 95.19 738 ASP A N 1
ATOM 5757 C CA . ASP A 1 738 ? -24.344 -3.818 6.453 1 95.19 738 ASP A CA 1
ATOM 5758 C C . ASP A 1 738 ? -23.688 -5.176 6.211 1 95.19 738 ASP A C 1
ATOM 5760 O O . ASP A 1 738 ? -24 -6.148 6.902 1 95.19 738 ASP A O 1
ATOM 5764 N N . MET A 1 739 ? -22.875 -5.285 5.203 1 96.31 739 MET A N 1
ATOM 5765 C CA . MET A 1 739 ? -22.156 -6.492 4.82 1 96.31 739 MET A CA 1
ATOM 5766 C C . MET A 1 739 ? -23.109 -7.602 4.414 1 96.31 739 MET A C 1
ATOM 5768 O O . MET A 1 739 ? -22.906 -8.766 4.758 1 96.31 739 MET A O 1
ATOM 5772 N N . LYS A 1 740 ? -24.172 -7.234 3.812 1 97.81 740 LYS A N 1
ATOM 5773 C CA . LYS A 1 740 ? -25.062 -8.148 3.109 1 97.81 740 LYS A CA 1
ATOM 5774 C C . LYS A 1 740 ? -24.812 -8.117 1.604 1 97.81 740 LYS A C 1
ATOM 5776 O O . LYS A 1 740 ? -24.672 -7.043 1.019 1 97.81 740 LYS A O 1
ATOM 5781 N N . TYR A 1 741 ? -24.688 -9.266 1.062 1 98.12 741 TYR A N 1
ATOM 5782 C CA . TYR A 1 741 ? -24.5 -9.344 -0.382 1 98.12 741 TYR A CA 1
ATOM 5783 C C . TYR A 1 741 ? -25.812 -9.109 -1.118 1 98.12 741 TYR A C 1
ATOM 5785 O O . TYR A 1 741 ? -26.781 -9.859 -0.942 1 98.12 741 TYR A O 1
ATOM 5793 N N . VAL A 1 742 ? -25.891 -8.047 -1.963 1 97.94 742 VAL A N 1
ATOM 5794 C CA . VAL A 1 742 ? -27.141 -7.688 -2.615 1 97.94 742 VAL A CA 1
ATOM 5795 C C . VAL A 1 742 ? -26.875 -7.23 -4.047 1 97.94 742 VAL A C 1
ATOM 5797 O O . VAL A 1 742 ? -25.781 -6.727 -4.348 1 97.94 742 VAL A O 1
ATOM 5800 N N . VAL A 1 743 ? -27.781 -7.477 -4.926 1 98.06 743 VAL A N 1
ATOM 5801 C CA . VAL A 1 743 ? -27.812 -6.809 -6.227 1 98.06 743 VAL A CA 1
ATOM 5802 C C . VAL A 1 743 ? -28.719 -5.586 -6.152 1 98.06 743 VAL A C 1
ATOM 5804 O O . VAL A 1 743 ? -29.875 -5.688 -5.73 1 98.06 743 VAL A O 1
ATOM 5807 N N . GLU A 1 744 ? -28.234 -4.465 -6.5 1 97.69 744 GLU A N 1
ATOM 5808 C CA . GLU A 1 744 ? -29 -3.227 -6.414 1 97.69 744 GLU A CA 1
ATOM 5809 C C . GLU A 1 744 ? -29.516 -2.795 -7.785 1 97.69 744 GLU A C 1
ATOM 5811 O O . GLU A 1 744 ? -28.828 -2.988 -8.797 1 97.69 744 GLU A O 1
ATOM 5816 N N . SER A 1 745 ? -30.719 -2.26 -7.797 1 97.44 745 SER A N 1
ATOM 5817 C CA . SER A 1 745 ? -31.25 -1.712 -9.047 1 97.44 745 SER A CA 1
ATOM 5818 C C . SER A 1 745 ? -30.469 -0.477 -9.477 1 97.44 745 SER A C 1
ATOM 5820 O O . SER A 1 745 ? -29.844 0.199 -8.648 1 97.44 745 SER A O 1
ATOM 5822 N N . GLY A 1 746 ? -30.5 -0.257 -10.758 1 97.25 746 GLY A N 1
ATOM 5823 C CA . GLY A 1 746 ? -29.844 0.948 -11.25 1 97.25 746 GLY A CA 1
ATOM 5824 C C . GLY A 1 746 ? -29.109 0.737 -12.562 1 97.25 746 GLY A C 1
ATOM 5825 O O . GLY A 1 746 ? -29.391 -0.217 -13.289 1 97.25 746 GLY A O 1
ATOM 5826 N N . LYS A 1 747 ? -28.344 1.756 -12.859 1 97.62 747 LYS A N 1
ATOM 5827 C CA . LYS A 1 747 ? -27.625 1.796 -14.133 1 97.62 747 LYS A CA 1
ATOM 5828 C C . LYS A 1 747 ? -26.312 1.028 -14.047 1 97.62 747 LYS A C 1
ATOM 5830 O O . LYS A 1 747 ? -25.547 1.196 -13.094 1 97.62 747 LYS A O 1
ATOM 5835 N N . PHE A 1 748 ? -26.062 0.188 -14.984 1 98.44 748 PHE A N 1
ATOM 5836 C CA . PHE A 1 748 ? -24.797 -0.516 -15.172 1 98.44 748 PHE A CA 1
ATOM 5837 C C . PHE A 1 748 ? -24.188 -0.196 -16.531 1 98.44 748 PHE A C 1
ATOM 5839 O O . PHE A 1 748 ? -24.922 0.046 -17.5 1 98.44 748 PHE A O 1
ATOM 5846 N N . ASN A 1 749 ? -22.891 -0.104 -16.562 1 98.31 749 ASN A N 1
ATOM 5847 C CA . ASN A 1 749 ? -22.156 0.012 -17.828 1 98.31 749 ASN A CA 1
ATOM 5848 C C . ASN A 1 749 ? -21.578 -1.33 -18.266 1 98.31 749 ASN A C 1
ATOM 5850 O O . ASN A 1 749 ? -20.859 -1.984 -17.484 1 98.31 749 ASN A O 1
ATOM 5854 N N . LEU A 1 750 ? -21.938 -1.76 -19.406 1 98.62 750 LEU A N 1
ATOM 5855 C CA . LEU A 1 750 ? -21.312 -2.906 -20.062 1 98.62 750 LEU A CA 1
ATOM 5856 C C . LEU A 1 750 ? -20.172 -2.461 -20.969 1 98.62 750 LEU A C 1
ATOM 5858 O O . LEU A 1 750 ? -20.359 -1.62 -21.844 1 98.62 750 LEU A O 1
ATOM 5862 N N . MET A 1 751 ? -18.984 -2.975 -20.75 1 98.81 751 MET A N 1
ATOM 5863 C CA . MET A 1 751 ? -17.797 -2.646 -21.547 1 98.81 751 MET A CA 1
ATOM 5864 C C . MET A 1 751 ? -17.141 -3.91 -22.094 1 98.81 751 MET A C 1
ATOM 5866 O O . MET A 1 751 ? -16.734 -4.793 -21.344 1 98.81 751 MET A O 1
ATOM 5870 N N . ILE A 1 752 ? -17.078 -4.027 -23.422 1 98.81 752 ILE A N 1
ATOM 5871 C CA . ILE A 1 752 ? -16.469 -5.168 -24.094 1 98.81 752 ILE A CA 1
ATOM 5872 C C . ILE A 1 752 ? -15.25 -4.703 -24.906 1 98.81 752 ILE A C 1
ATOM 5874 O O . ILE A 1 752 ? -15.344 -3.744 -25.672 1 98.81 752 ILE A O 1
ATOM 5878 N N . GLY A 1 753 ? -14.133 -5.312 -24.688 1 98.5 753 GLY A N 1
ATOM 5879 C CA . GLY A 1 753 ? -12.969 -4.875 -25.438 1 98.5 753 GLY A CA 1
ATOM 5880 C C . GLY A 1 753 ? -11.828 -5.875 -25.391 1 98.5 753 GLY A C 1
ATOM 5881 O O . GLY A 1 753 ? -12.023 -7.039 -25.047 1 98.5 753 GLY A O 1
ATOM 5882 N N . ARG A 1 754 ? -10.648 -5.43 -25.922 1 98.31 754 ARG A N 1
ATOM 5883 C CA . ARG A 1 754 ? -9.445 -6.258 -26.016 1 98.31 754 ARG A CA 1
ATOM 5884 C C . ARG A 1 754 ? -8.641 -6.215 -24.719 1 98.31 754 ARG A C 1
ATOM 5886 O O . ARG A 1 754 ? -7.848 -7.113 -24.453 1 98.31 754 ARG A O 1
ATOM 5893 N N . SER A 1 755 ? -8.75 -5.16 -24 1 98.69 755 SER A N 1
ATOM 5894 C CA . SER A 1 755 ? -8.188 -4.914 -22.672 1 98.69 755 SER A CA 1
ATOM 5895 C C . SER A 1 755 ? -9.023 -3.902 -21.891 1 98.69 755 SER A C 1
ATOM 5897 O O . SER A 1 755 ? -9.992 -3.359 -22.422 1 98.69 755 SER A O 1
ATOM 5899 N N . VAL A 1 756 ? -8.672 -3.693 -20.656 1 98.5 756 VAL A N 1
ATOM 5900 C CA . VAL A 1 756 ? -9.438 -2.77 -19.828 1 98.5 756 VAL A CA 1
ATOM 5901 C C . VAL A 1 756 ? -9.289 -1.347 -20.359 1 98.5 756 VAL A C 1
ATOM 5903 O O . VAL A 1 756 ? -10.156 -0.498 -20.141 1 98.5 756 VAL A O 1
ATOM 5906 N N . GLU A 1 757 ? -8.234 -1.062 -21.188 1 97.5 757 GLU A N 1
ATOM 5907 C CA . GLU A 1 757 ? -8.031 0.277 -21.734 1 97.5 757 GLU A CA 1
ATOM 5908 C C . GLU A 1 757 ? -8.367 0.322 -23.234 1 97.5 757 GLU A C 1
ATOM 5910 O O . GLU A 1 757 ? -8.258 1.374 -23.859 1 97.5 757 GLU A O 1
ATOM 5915 N N . ASP A 1 758 ? -8.711 -0.754 -23.828 1 98.38 758 ASP A N 1
ATOM 5916 C CA . ASP A 1 758 ? -9.125 -0.829 -25.219 1 98.38 758 ASP A CA 1
ATOM 5917 C C . ASP A 1 758 ? -10.547 -1.388 -25.344 1 98.38 758 ASP A C 1
ATOM 5919 O O . ASP A 1 758 ? -10.734 -2.502 -25.828 1 98.38 758 ASP A O 1
ATOM 5923 N N . ILE A 1 759 ? -11.5 -0.592 -24.969 1 98.56 759 ILE A N 1
ATOM 5924 C CA . ILE A 1 759 ? -12.914 -0.94 -25.016 1 98.56 759 ILE A CA 1
ATOM 5925 C C . ILE A 1 759 ? -13.461 -0.657 -26.422 1 98.56 759 ILE A C 1
ATOM 5927 O O . ILE A 1 759 ? -13.312 0.454 -26.938 1 98.56 759 ILE A O 1
ATOM 5931 N N . ARG A 1 760 ? -14.117 -1.634 -26.969 1 98.62 760 ARG A N 1
ATOM 5932 C CA . ARG A 1 760 ? -14.602 -1.558 -28.344 1 98.62 760 ARG A CA 1
ATOM 5933 C C . ARG A 1 760 ? -16.109 -1.353 -28.391 1 98.62 760 ARG A C 1
ATOM 5935 O O . ARG A 1 760 ? -16.641 -0.769 -29.344 1 98.62 760 ARG A O 1
ATOM 5942 N N . ILE A 1 761 ? -16.828 -1.915 -27.453 1 98.56 761 ILE A N 1
ATOM 5943 C CA . ILE A 1 761 ? -18.266 -1.755 -27.328 1 98.56 761 ILE A CA 1
ATOM 5944 C C . ILE A 1 761 ? -18.594 -1.289 -25.906 1 98.56 761 ILE A C 1
ATOM 5946 O O . ILE A 1 761 ? -18.109 -1.852 -24.922 1 98.56 761 ILE A O 1
ATOM 5950 N N . LYS A 1 762 ? -19.359 -0.281 -25.75 1 98 762 LYS A N 1
ATOM 5951 C CA . LYS A 1 762 ? -19.875 0.209 -24.484 1 98 762 LYS A CA 1
ATOM 5952 C C . LYS A 1 762 ? -21.391 0.435 -24.547 1 98 762 LYS A C 1
ATOM 5954 O O . LYS A 1 762 ? -21.891 0.98 -25.531 1 98 762 LYS A O 1
ATOM 5959 N N . LYS A 1 763 ? -22.094 -0.043 -23.594 1 98.19 763 LYS A N 1
ATOM 5960 C CA . LYS A 1 763 ? -23.547 0.111 -23.547 1 98.19 763 LYS A CA 1
ATOM 5961 C C . LYS A 1 763 ? -24.047 0.147 -22.109 1 98.19 763 LYS A C 1
ATOM 5963 O O . LYS A 1 763 ? -23.578 -0.601 -21.25 1 98.19 763 LYS A O 1
ATOM 5968 N N . ASP A 1 764 ? -24.984 0.997 -21.859 1 98 764 ASP A N 1
ATOM 5969 C CA . ASP A 1 764 ? -25.656 1.033 -20.562 1 98 764 ASP A CA 1
ATOM 5970 C C . ASP A 1 764 ? -26.859 0.093 -20.547 1 98 764 ASP A C 1
ATOM 5972 O O . ASP A 1 764 ? -27.531 -0.083 -21.562 1 98 764 ASP A O 1
ATOM 5976 N N . PHE A 1 765 ? -27.031 -0.53 -19.469 1 98.12 765 PHE A N 1
ATOM 5977 C CA . PHE A 1 765 ? -28.266 -1.252 -19.203 1 98.12 765 PHE A CA 1
ATOM 5978 C C . PHE A 1 765 ? -28.734 -1.038 -17.766 1 98.12 765 PHE A C 1
ATOM 5980 O O . PHE A 1 765 ? -27.984 -0.509 -16.938 1 98.12 765 PHE A O 1
ATOM 5987 N N . PHE A 1 766 ? -29.984 -1.351 -17.469 1 98.25 766 PHE A N 1
ATOM 5988 C CA . PHE A 1 766 ? -30.578 -1.069 -16.172 1 98.25 766 PHE A CA 1
ATOM 5989 C C . PHE A 1 766 ? -31.141 -2.338 -15.547 1 98.25 766 PHE A C 1
ATOM 5991 O O . PHE A 1 766 ? -31.75 -3.154 -16.234 1 98.25 766 PHE A O 1
ATOM 5998 N N . ILE A 1 767 ? -30.844 -2.518 -14.32 1 98.06 767 ILE A N 1
ATOM 5999 C CA . ILE A 1 767 ? -31.531 -3.525 -13.523 1 98.06 767 ILE A CA 1
ATOM 6000 C C . ILE A 1 767 ? -32.75 -2.9 -12.828 1 98.06 767 ILE A C 1
ATOM 6002 O O . ILE A 1 767 ? -32.625 -1.913 -12.102 1 98.06 767 ILE A O 1
ATOM 6006 N N . LYS A 1 768 ? -33.906 -3.479 -13.078 1 95.94 768 LYS A N 1
ATOM 6007 C CA . LYS A 1 768 ? -35.156 -2.955 -12.484 1 95.94 768 LYS A CA 1
ATOM 6008 C C . LYS A 1 768 ? -36.031 -4.082 -11.977 1 95.94 768 LYS A C 1
ATOM 6010 O O . LYS A 1 768 ? -36.125 -5.137 -12.609 1 95.94 768 LYS A O 1
ATOM 6015 N N . MET B 1 1 ? -70.625 38.656 -15.789 1 24.06 1 MET B N 1
ATOM 6016 C CA . MET B 1 1 ? -69.688 39.719 -15.32 1 24.06 1 MET B CA 1
ATOM 6017 C C . MET B 1 1 ? -69.812 39.844 -13.805 1 24.06 1 MET B C 1
ATOM 6019 O O . MET B 1 1 ? -68.938 40.531 -13.203 1 24.06 1 MET B O 1
ATOM 6023 N N . LYS B 1 2 ? -71.125 39.75 -13.289 1 30.17 2 LYS B N 1
ATOM 6024 C CA . LYS B 1 2 ? -71.438 39.938 -11.875 1 30.17 2 LYS B CA 1
ATOM 6025 C C . LYS B 1 2 ? -70.75 38.844 -11.023 1 30.17 2 LYS B C 1
ATOM 6027 O O . LYS B 1 2 ? -70.438 39.094 -9.852 1 30.17 2 LYS B O 1
ATOM 6032 N N . LYS B 1 3 ? -71.062 37.656 -11.523 1 35.97 3 LYS B N 1
ATOM 6033 C CA . LYS B 1 3 ? -70.75 36.5 -10.664 1 35.97 3 LYS B CA 1
ATOM 6034 C C . LYS B 1 3 ? -69.25 36.438 -10.469 1 35.97 3 LYS B C 1
ATOM 6036 O O . LYS B 1 3 ? -68.75 35.5 -9.812 1 35.97 3 LYS B O 1
ATOM 6041 N N . LEU B 1 4 ? -68.562 37.281 -11.375 1 34.09 4 LEU B N 1
ATOM 6042 C CA . LEU B 1 4 ? -67.125 37.156 -11.375 1 34.09 4 LEU B CA 1
ATOM 6043 C C . LEU B 1 4 ? -66.5 37.812 -10.133 1 34.09 4 LEU B C 1
ATOM 6045 O O . LEU B 1 4 ? -65.5 37.375 -9.625 1 34.09 4 LEU B O 1
ATOM 6049 N N . ILE B 1 5 ? -67.312 38.875 -9.672 1 37.31 5 ILE B N 1
ATOM 6050 C CA . ILE B 1 5 ? -66.625 39.781 -8.789 1 37.31 5 ILE B CA 1
ATOM 6051 C C . ILE B 1 5 ? -66.5 39.188 -7.398 1 37.31 5 ILE B C 1
ATOM 6053 O O . ILE B 1 5 ? -65.5 39.438 -6.672 1 37.31 5 ILE B O 1
ATOM 6057 N N . LEU B 1 6 ? -67.562 38.469 -7.016 1 40 6 LEU B N 1
ATOM 6058 C CA . LEU B 1 6 ? -67.625 38.219 -5.578 1 40 6 LEU B CA 1
ATOM 6059 C C . LEU B 1 6 ? -66.562 37.219 -5.141 1 40 6 LEU B C 1
ATOM 6061 O O . LEU B 1 6 ? -66.188 37.219 -3.98 1 40 6 LEU B O 1
ATOM 6065 N N . TYR B 1 7 ? -66.312 36.281 -6.086 1 37.94 7 TYR B N 1
ATOM 6066 C CA . TYR B 1 7 ? -65.5 35.188 -5.559 1 37.94 7 TYR B CA 1
ATOM 6067 C C . TYR B 1 7 ? -64.062 35.625 -5.27 1 37.94 7 TYR B C 1
ATOM 6069 O O . TYR B 1 7 ? -63.25 34.844 -4.809 1 37.94 7 TYR B O 1
ATOM 6077 N N . THR B 1 8 ? -63.75 36.875 -5.832 1 37.44 8 THR B N 1
ATOM 6078 C CA . THR B 1 8 ? -62.312 37.188 -5.758 1 37.44 8 THR B CA 1
ATOM 6079 C C . THR B 1 8 ? -61.938 37.562 -4.336 1 37.44 8 THR B C 1
ATOM 6081 O O . THR B 1 8 ? -60.75 37.562 -4 1 37.44 8 THR B O 1
ATOM 6084 N N . LEU B 1 9 ? -62.938 38.062 -3.562 1 37.31 9 LEU B N 1
ATOM 6085 C CA . LEU B 1 9 ? -62.438 38.688 -2.338 1 37.31 9 LEU B CA 1
ATOM 6086 C C . LEU B 1 9 ? -62 37.656 -1.324 1 37.31 9 LEU B C 1
ATOM 6088 O O . LEU B 1 9 ? -61.25 37.969 -0.389 1 37.31 9 LEU B O 1
ATOM 6092 N N . ILE B 1 10 ? -62.531 36.5 -1.361 1 37.28 10 ILE B N 1
ATOM 6093 C CA . ILE B 1 10 ? -62.344 35.656 -0.187 1 37.28 10 ILE B CA 1
ATOM 6094 C C . ILE B 1 10 ? -60.875 35.219 -0.108 1 37.28 10 ILE B C 1
ATOM 6096 O O . ILE B 1 10 ? -60.375 34.875 0.971 1 37.28 10 ILE B O 1
ATOM 6100 N N . LEU B 1 11 ? -60.25 35.031 -1.225 1 35.53 11 LEU B N 1
ATOM 6101 C CA . LEU B 1 11 ? -59.094 34.156 -1.056 1 35.53 11 LEU B CA 1
ATOM 6102 C C . LEU B 1 11 ? -57.938 34.906 -0.414 1 35.53 11 LEU B C 1
ATOM 6104 O O . LEU B 1 11 ? -56.875 34.344 -0.198 1 35.53 11 LEU B O 1
ATOM 6108 N N . LEU B 1 12 ? -58 36.25 -0.465 1 35.06 12 LEU B N 1
ATOM 6109 C CA . LEU B 1 12 ? -56.75 36.844 -0.016 1 35.06 12 LEU B CA 1
ATOM 6110 C C . LEU B 1 12 ? -56.625 36.781 1.503 1 35.06 12 LEU B C 1
ATOM 6112 O O . LEU B 1 12 ? -56.688 37.812 2.182 1 35.06 12 LEU B O 1
ATOM 6116 N N . LEU B 1 13 ? -57.469 36.031 2.232 1 35.22 13 LEU B N 1
ATOM 6117 C CA . LEU B 1 13 ? -56.969 36 3.609 1 35.22 13 LEU B CA 1
ATOM 6118 C C . LEU B 1 13 ? -55.531 35.562 3.668 1 35.22 13 LEU B C 1
ATOM 6120 O O . LEU B 1 13 ? -55.219 34.375 3.465 1 35.22 13 LEU B O 1
ATOM 6124 N N . MET B 1 14 ? -54.688 36.375 3.107 1 34.31 14 MET B N 1
ATOM 6125 C CA . MET B 1 14 ? -53.281 36.281 3.455 1 34.31 14 MET B CA 1
ATOM 6126 C C . MET B 1 14 ? -53.094 36 4.945 1 34.31 14 MET B C 1
ATOM 6128 O O . MET B 1 14 ? -53.625 36.719 5.785 1 34.31 14 MET B O 1
ATOM 6132 N N . SER B 1 15 ? -52.938 34.75 5.344 1 35.38 15 SER B N 1
ATOM 6133 C CA . SER B 1 15 ? -52.406 34.344 6.641 1 35.38 15 SER B CA 1
ATOM 6134 C C . SER B 1 15 ? -51.344 35.344 7.125 1 35.38 15 SER B C 1
ATOM 6136 O O . SER B 1 15 ? -50.281 35.438 6.531 1 35.38 15 SER B O 1
ATOM 6138 N N . CYS B 1 16 ? -51.719 36.5 7.543 1 33.72 16 CYS B N 1
ATOM 6139 C CA . CYS B 1 16 ? -50.812 37.156 8.461 1 33.72 16 CYS B CA 1
ATOM 6140 C C . CYS B 1 16 ? -50.156 36.188 9.414 1 33.72 16 CYS B C 1
ATOM 6142 O O . CYS B 1 16 ? -50.781 35.781 10.406 1 33.72 16 CYS B O 1
ATOM 6144 N N . ARG B 1 17 ? -49.469 35.281 8.914 1 40.16 17 ARG B N 1
ATOM 6145 C CA . ARG B 1 17 ? -48.562 34.719 9.914 1 40.16 17 ARG B CA 1
ATOM 6146 C C . ARG B 1 17 ? -48.125 35.75 10.93 1 40.16 17 ARG B C 1
ATOM 6148 O O . ARG B 1 17 ? -47.5 36.75 10.57 1 40.16 17 ARG B O 1
ATOM 6155 N N . SER B 1 18 ? -48.844 36.062 11.898 1 39.72 18 SER B N 1
ATOM 6156 C CA . SER B 1 18 ? -48.406 36.844 13.062 1 39.72 18 SER B CA 1
ATOM 6157 C C . SER B 1 18 ? -46.906 36.719 13.305 1 39.72 18 SER B C 1
ATOM 6159 O O . SER B 1 18 ? -46.406 35.594 13.453 1 39.72 18 SER B O 1
ATOM 6161 N N . THR B 1 19 ? -46.156 37.5 12.742 1 49.69 19 THR B N 1
ATOM 6162 C CA . THR B 1 19 ? -44.781 37.562 13.188 1 49.69 19 THR B CA 1
ATOM 6163 C C . THR B 1 19 ? -44.688 37.469 14.703 1 49.69 19 THR B C 1
ATOM 6165 O O . THR B 1 19 ? -45.031 38.406 15.422 1 49.69 19 THR B O 1
ATOM 6168 N N . GLN B 1 20 ? -45.031 36.344 15.211 1 60.38 20 GLN B N 1
ATOM 6169 C CA . GLN B 1 20 ? -44.844 36.156 16.656 1 60.38 20 GLN B CA 1
ATOM 6170 C C . GLN B 1 20 ? -43.625 36.875 17.172 1 60.38 20 GLN B C 1
ATOM 6172 O O . GLN B 1 20 ? -42.531 36.781 16.594 1 60.38 20 GLN B O 1
ATOM 6177 N N . GLU B 1 21 ? -43.812 37.844 17.938 1 82.62 21 GLU B N 1
ATOM 6178 C CA . GLU B 1 21 ? -42.781 38.594 18.594 1 82.62 21 GLU B CA 1
ATOM 6179 C C . GLU B 1 21 ? -41.688 37.688 19.172 1 82.62 21 GLU B C 1
ATOM 6181 O O . GLU B 1 21 ? -42 36.656 19.781 1 82.62 21 GLU B O 1
ATOM 6186 N N . VAL B 1 22 ? -40.406 37.812 18.734 1 91.25 22 VAL B N 1
ATOM 6187 C CA . VAL B 1 22 ? -39.25 37.031 19.203 1 91.25 22 VAL B CA 1
ATOM 6188 C C . VAL B 1 22 ? -39.062 37.281 20.703 1 91.25 22 VAL B C 1
ATOM 6190 O O . VAL B 1 22 ? -39 38.438 21.156 1 91.25 22 VAL B O 1
ATOM 6193 N N . ASP B 1 23 ? -39.125 36.281 21.531 1 94.5 23 ASP B N 1
ATOM 6194 C CA . ASP B 1 23 ? -38.812 36.344 22.953 1 94.5 23 ASP B CA 1
ATOM 6195 C C . ASP B 1 23 ? -37.312 36.219 23.203 1 94.5 23 ASP B C 1
ATOM 6197 O O . ASP B 1 23 ? -36.781 35.125 23.141 1 94.5 23 ASP B O 1
ATOM 6201 N N . THR B 1 24 ? -36.719 37.312 23.484 1 94.44 24 THR B N 1
ATOM 6202 C CA . THR B 1 24 ? -35.281 37.312 23.672 1 94.44 24 THR B CA 1
ATOM 6203 C C . THR B 1 24 ? -34.938 37.219 25.156 1 94.44 24 THR B C 1
ATOM 6205 O O . THR B 1 24 ? -33.75 37.312 25.531 1 94.44 24 THR B O 1
ATOM 6208 N N . SER B 1 25 ? -35.812 37 26.094 1 94.25 25 SER B N 1
ATOM 6209 C CA . SER B 1 25 ? -35.656 37.125 27.531 1 94.25 25 SER B CA 1
ATOM 6210 C C . SER B 1 25 ? -34.688 36.062 28.078 1 94.25 25 SER B C 1
ATOM 6212 O O . SER B 1 25 ? -34 36.312 29.062 1 94.25 25 SER B O 1
ATOM 6214 N N . VAL B 1 26 ? -34.625 35 27.344 1 94.69 26 VAL B N 1
ATOM 6215 C CA . VAL B 1 26 ? -33.812 33.906 27.891 1 94.69 26 VAL B CA 1
ATOM 6216 C C . VAL B 1 26 ? -32.531 33.781 27.094 1 94.69 26 VAL B C 1
ATOM 6218 O O . VAL B 1 26 ? -31.438 33.875 27.672 1 94.69 26 VAL B O 1
ATOM 6221 N N . TYR B 1 27 ? -32.531 33.656 25.844 1 94.69 27 TYR B N 1
ATOM 6222 C CA . TYR B 1 27 ? -31.328 33.281 25.094 1 94.69 27 TYR B CA 1
ATOM 6223 C C . TYR B 1 27 ? -30.406 34.469 24.969 1 94.69 27 TYR B C 1
ATOM 6225 O O . TYR B 1 27 ? -29.203 34.312 24.672 1 94.69 27 TYR B O 1
ATOM 6233 N N . MET B 1 28 ? -30.859 35.75 25.281 1 95.88 28 MET B N 1
ATOM 6234 C CA . MET B 1 28 ? -29.969 36.906 25.203 1 95.88 28 MET B CA 1
ATOM 6235 C C . MET B 1 28 ? -29.453 37.281 26.594 1 95.88 28 MET B C 1
ATOM 6237 O O . MET B 1 28 ? -28.609 38.188 26.719 1 95.88 28 MET B O 1
ATOM 6241 N N . ASP B 1 29 ? -29.953 36.531 27.688 1 96.38 29 ASP B N 1
ATOM 6242 C CA . ASP B 1 29 ? -29.438 36.719 29.031 1 96.38 29 ASP B CA 1
ATOM 6243 C C . ASP B 1 29 ? -28.172 35.906 29.266 1 96.38 29 ASP B C 1
ATOM 6245 O O . ASP B 1 29 ? -28.25 34.688 29.469 1 96.38 29 ASP B O 1
ATOM 6249 N N . ALA B 1 30 ? -27.094 36.531 29.312 1 94.75 30 ALA B N 1
ATOM 6250 C CA . ALA B 1 30 ? -25.781 35.875 29.406 1 94.75 30 ALA B CA 1
ATOM 6251 C C . ALA B 1 30 ? -25.641 35.125 30.734 1 94.75 30 ALA B C 1
ATOM 6253 O O . ALA B 1 30 ? -24.75 34.312 30.891 1 94.75 30 ALA B O 1
ATOM 6254 N N . LYS B 1 31 ? -26.469 35.406 31.688 1 95.88 31 LYS B N 1
ATOM 6255 C CA . LYS B 1 31 ? -26.375 34.781 33 1 95.88 31 LYS B CA 1
ATOM 6256 C C . LYS B 1 31 ? -27.016 33.406 33 1 95.88 31 LYS B C 1
ATOM 6258 O O . LYS B 1 31 ? -26.766 32.594 33.906 1 95.88 31 LYS B O 1
ATOM 6263 N N . GLN B 1 32 ? -27.844 33.188 32.031 1 96.94 32 GLN B N 1
ATOM 6264 C CA . GLN B 1 32 ? -28.484 31.875 31.922 1 96.94 32 GLN B CA 1
ATOM 6265 C C . GLN B 1 32 ? -27.5 30.828 31.422 1 96.94 32 GLN B C 1
ATOM 6267 O O . GLN B 1 32 ? -26.609 31.141 30.625 1 96.94 32 GLN B O 1
ATOM 6272 N N . PRO B 1 33 ? -27.688 29.562 31.922 1 97.06 33 PRO B N 1
ATOM 6273 C CA . PRO B 1 33 ? -26.844 28.5 31.391 1 97.06 33 PRO B CA 1
ATOM 6274 C C . PRO B 1 33 ? -26.984 28.344 29.875 1 97.06 33 PRO B C 1
ATOM 6276 O O . PRO B 1 33 ? -28.094 28.469 29.344 1 97.06 33 PRO B O 1
ATOM 6279 N N . VAL B 1 34 ? -25.922 28.031 29.25 1 97.44 34 VAL B N 1
ATOM 6280 C CA . VAL B 1 34 ? -25.844 27.938 27.797 1 97.44 34 VAL B CA 1
ATOM 6281 C C . VAL B 1 34 ? -26.938 26.984 27.297 1 97.44 34 VAL B C 1
ATOM 6283 O O . VAL B 1 34 ? -27.625 27.281 26.312 1 97.44 34 VAL B O 1
ATOM 6286 N N . ASP B 1 35 ? -27.141 25.859 27.953 1 97.81 35 ASP B N 1
ATOM 6287 C CA . ASP B 1 35 ? -28.109 24.875 27.5 1 97.81 35 ASP B CA 1
ATOM 6288 C C . ASP B 1 35 ? -29.531 25.438 27.5 1 97.81 35 ASP B C 1
ATOM 6290 O O . ASP B 1 35 ? -30.328 25.141 26.609 1 97.81 35 ASP B O 1
ATOM 6294 N N . LYS B 1 36 ? -29.812 26.203 28.469 1 98.12 36 LYS B N 1
ATOM 6295 C CA . LYS B 1 36 ? -31.125 26.828 28.547 1 98.12 36 LYS B CA 1
ATOM 6296 C C . LYS B 1 36 ? -31.312 27.859 27.438 1 98.12 36 LYS B C 1
ATOM 6298 O O . LYS B 1 36 ? -32.406 27.953 26.859 1 98.12 36 LYS B O 1
ATOM 6303 N N . ARG B 1 37 ? -30.328 28.578 27.219 1 98.38 37 ARG B N 1
ATOM 6304 C CA . ARG B 1 37 ? -30.375 29.578 26.156 1 98.38 37 ARG B CA 1
ATOM 6305 C C . ARG B 1 37 ? -30.562 28.922 24.781 1 98.38 37 ARG B C 1
ATOM 6307 O O . ARG B 1 37 ? -31.344 29.391 23.969 1 98.38 37 ARG B O 1
ATOM 6314 N N . VAL B 1 38 ? -29.875 27.797 24.578 1 98.62 38 VAL B N 1
ATOM 6315 C CA . VAL B 1 38 ? -29.969 27.047 23.328 1 98.62 38 VAL B CA 1
ATOM 6316 C C . VAL B 1 38 ? -31.391 26.562 23.125 1 98.62 38 VAL B C 1
ATOM 6318 O O . VAL B 1 38 ? -31.969 26.766 22.047 1 98.62 38 VAL B O 1
ATOM 6321 N N . GLU B 1 39 ? -31.984 25.969 24.125 1 98.31 39 GLU B N 1
ATOM 6322 C CA . GLU B 1 39 ? -33.312 25.406 24 1 98.31 39 GLU B CA 1
ATOM 6323 C C . GLU B 1 39 ? -34.375 26.5 23.766 1 98.31 39 GLU B C 1
ATOM 6325 O O . GLU B 1 39 ? -35.312 26.312 23.016 1 98.31 39 GLU B O 1
ATOM 6330 N N . ALA B 1 40 ? -34.188 27.641 24.422 1 98.19 40 ALA B N 1
ATOM 6331 C CA . ALA B 1 40 ? -35.094 28.766 24.266 1 98.19 40 ALA B CA 1
ATOM 6332 C C . ALA B 1 40 ? -35.094 29.281 22.828 1 98.19 40 ALA B C 1
ATOM 6334 O O . ALA B 1 40 ? -36.156 29.609 22.266 1 98.19 40 ALA B O 1
ATOM 6335 N N . LEU B 1 41 ? -33.938 29.422 22.328 1 98.38 41 LEU B N 1
ATOM 6336 C CA . LEU B 1 41 ? -33.812 29.906 20.953 1 98.38 41 LEU B CA 1
ATOM 6337 C C . LEU B 1 41 ? -34.312 28.859 19.953 1 98.38 41 LEU B C 1
ATOM 6339 O O . LEU B 1 41 ? -35.031 29.172 19.031 1 98.38 41 LEU B O 1
ATOM 6343 N N . LEU B 1 42 ? -33.875 27.594 20.141 1 98.19 42 LEU B N 1
ATOM 6344 C CA . LEU B 1 42 ? -34.25 26.484 19.266 1 98.19 42 LEU B CA 1
ATOM 6345 C C . LEU B 1 42 ? -35.75 26.359 19.141 1 98.19 42 LEU B C 1
ATOM 6347 O O . LEU B 1 42 ? -36.281 26.094 18.047 1 98.19 42 LEU B O 1
ATOM 6351 N N . ALA B 1 43 ? -36.469 26.609 20.125 1 97.25 43 ALA B N 1
ATOM 6352 C CA . ALA B 1 43 ? -37.906 26.453 20.188 1 97.25 43 ALA B CA 1
ATOM 6353 C C . ALA B 1 43 ? -38.594 27.531 19.328 1 97.25 43 ALA B C 1
ATOM 6355 O O . ALA B 1 43 ? -39.75 27.344 18.906 1 97.25 43 ALA B O 1
ATOM 6356 N N . GLN B 1 44 ? -37.969 28.578 19.078 1 97.5 44 GLN B N 1
ATOM 6357 C CA . GLN B 1 44 ? -38.562 29.703 18.344 1 97.5 44 GLN B CA 1
ATOM 6358 C C . GLN B 1 44 ? -38.219 29.641 16.859 1 97.5 44 GLN B C 1
ATOM 6360 O O . GLN B 1 44 ? -38.75 30.406 16.062 1 97.5 44 GLN B O 1
ATOM 6365 N N . MET B 1 45 ? -37.375 28.719 16.469 1 98.06 45 MET B N 1
ATOM 6366 C CA . MET B 1 45 ? -36.875 28.656 15.094 1 98.06 45 MET B CA 1
ATOM 6367 C C . MET B 1 45 ? -37.844 27.891 14.195 1 98.06 45 MET B C 1
ATOM 6369 O O . MET B 1 45 ? -38.406 26.875 14.609 1 98.06 45 MET B O 1
ATOM 6373 N N . THR B 1 46 ? -37.938 28.391 13 1 97.19 46 THR B N 1
ATOM 6374 C CA . THR B 1 46 ? -38.625 27.625 11.961 1 97.19 46 THR B CA 1
ATOM 6375 C C . THR B 1 46 ? -37.719 26.562 11.391 1 97.19 46 THR B C 1
ATOM 6377 O O . THR B 1 46 ? -36.5 26.562 11.656 1 97.19 46 THR B O 1
ATOM 6380 N N . LEU B 1 47 ? -38.312 25.656 10.641 1 97.62 47 LEU B N 1
ATOM 6381 C CA . LEU B 1 47 ? -37.5 24.625 10 1 97.62 47 LEU B CA 1
ATOM 6382 C C . LEU B 1 47 ? -36.438 25.234 9.078 1 97.62 47 LEU B C 1
ATOM 6384 O O . LEU B 1 47 ? -35.312 24.797 9.055 1 97.62 47 LEU B O 1
ATOM 6388 N N . GLU B 1 48 ? -36.812 26.234 8.328 1 96.06 48 GLU B N 1
ATOM 6389 C CA . GLU B 1 48 ? -35.906 26.891 7.398 1 96.06 48 GLU B CA 1
ATOM 6390 C C . GLU B 1 48 ? -34.75 27.578 8.133 1 96.06 48 GLU B C 1
ATOM 6392 O O . GLU B 1 48 ? -33.594 27.5 7.699 1 96.06 48 GLU B O 1
ATOM 6397 N N . GLU B 1 49 ? -35.156 28.219 9.234 1 96.88 49 GLU B N 1
ATOM 6398 C CA . GLU B 1 49 ? -34.125 28.859 10.047 1 96.88 49 GLU B CA 1
ATOM 6399 C C . GLU B 1 49 ? -33.156 27.828 10.633 1 96.88 49 GLU B C 1
ATOM 6401 O O . GLU B 1 49 ? -31.938 28.062 10.68 1 96.88 49 GLU B O 1
ATOM 6406 N N . LYS B 1 50 ? -33.688 26.703 11.078 1 98.38 50 LYS B N 1
ATOM 6407 C CA . LYS B 1 50 ? -32.875 25.641 11.617 1 98.38 50 LYS B CA 1
ATOM 6408 C C . LYS B 1 50 ? -31.906 25.094 10.547 1 98.38 50 LYS B C 1
ATOM 6410 O O . LYS B 1 50 ? -30.688 25.047 10.766 1 98.38 50 LYS B O 1
ATOM 6415 N N . VAL B 1 51 ? -32.375 24.75 9.445 1 98.12 51 VAL B N 1
ATOM 6416 C CA . VAL B 1 51 ? -31.562 24.188 8.367 1 98.12 51 VAL B CA 1
ATOM 6417 C C . VAL B 1 51 ? -30.562 25.234 7.879 1 98.12 51 VAL B C 1
ATOM 6419 O O . VAL B 1 51 ? -29.438 24.906 7.496 1 98.12 51 VAL B O 1
ATOM 6422 N N . GLY B 1 52 ? -30.969 26.484 7.855 1 96.5 52 GLY B N 1
ATOM 6423 C CA . GLY B 1 52 ? -30.047 27.562 7.523 1 96.5 52 GLY B CA 1
ATOM 6424 C C . GLY B 1 52 ? -28.812 27.578 8.406 1 96.5 52 GLY B C 1
ATOM 6425 O O . GLY B 1 52 ? -27.703 27.828 7.93 1 96.5 52 GLY B O 1
ATOM 6426 N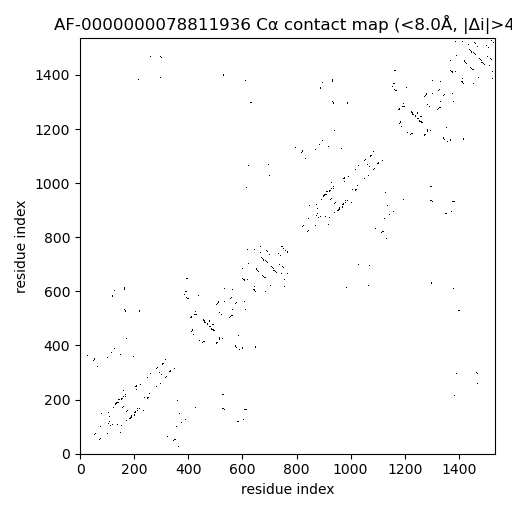 N . GLN B 1 53 ? -29 27.266 9.711 1 97.56 53 GLN B N 1
ATOM 6427 C CA . GLN B 1 53 ? -27.891 27.219 10.648 1 97.56 53 GLN B CA 1
ATOM 6428 C C . GLN B 1 53 ? -26.938 26.078 10.312 1 97.56 53 GLN B C 1
ATOM 6430 O O . GLN B 1 53 ? -25.766 26.078 10.734 1 97.56 53 GLN B O 1
ATOM 6435 N N . MET B 1 54 ? -27.344 25.125 9.516 1 98.44 54 MET B N 1
ATOM 6436 C CA . MET B 1 54 ? -26.547 23.953 9.164 1 98.44 54 MET B CA 1
ATOM 6437 C C . MET B 1 54 ? -25.781 24.188 7.863 1 98.44 54 MET B C 1
ATOM 6439 O O . MET B 1 54 ? -25.203 23.25 7.309 1 98.44 54 MET B O 1
ATOM 6443 N N . ASP B 1 55 ? -25.797 25.391 7.363 1 96.88 55 ASP B N 1
ATOM 6444 C CA . ASP B 1 55 ? -25.156 25.688 6.086 1 96.88 55 ASP B CA 1
ATOM 6445 C C . ASP B 1 55 ? -24.094 26.781 6.23 1 96.88 55 ASP B C 1
ATOM 6447 O O . ASP B 1 55 ? -24.359 27.828 6.832 1 96.88 55 ASP B O 1
ATOM 6451 N N . MET B 1 56 ? -22.953 26.5 5.75 1 96.56 56 MET B N 1
ATOM 6452 C CA . MET B 1 56 ? -21.875 27.484 5.676 1 96.56 56 MET B CA 1
ATOM 6453 C C . MET B 1 56 ? -21.734 28.016 4.254 1 96.56 56 MET B C 1
ATOM 6455 O O . MET B 1 56 ? -21.625 27.234 3.305 1 96.56 56 MET B O 1
ATOM 6459 N N . VAL B 1 57 ? -21.703 29.281 4.094 1 93.56 57 VAL B N 1
ATOM 6460 C CA . VAL B 1 57 ? -21.484 29.922 2.797 1 93.56 57 VAL B CA 1
ATOM 6461 C C . VAL B 1 57 ? -20.094 30.531 2.734 1 93.56 57 VAL B C 1
ATOM 6463 O O . VAL B 1 57 ? -19.312 30.406 3.688 1 93.56 57 VAL B O 1
ATOM 6466 N N . THR B 1 58 ? -19.719 31.062 1.579 1 92.38 58 THR B N 1
ATOM 6467 C CA . THR B 1 58 ? -18.359 31.562 1.416 1 92.38 58 THR B CA 1
ATOM 6468 C C . THR B 1 58 ? -18.359 33.031 0.978 1 92.38 58 THR B C 1
ATOM 6470 O O . THR B 1 58 ? -19.25 33.438 0.248 1 92.38 58 THR B O 1
ATOM 6473 N N . VAL B 1 59 ? -17.375 33.75 1.344 1 90.19 59 VAL B N 1
ATOM 6474 C CA . VAL B 1 59 ? -17.203 35.125 0.945 1 90.19 59 VAL B CA 1
ATOM 6475 C C . VAL B 1 59 ? -16.922 35.219 -0.553 1 90.19 59 VAL B C 1
ATOM 6477 O O . VAL B 1 59 ? -17.156 36.25 -1.183 1 90.19 59 VAL B O 1
ATOM 6480 N N . TRP B 1 60 ? -16.547 34.125 -1.059 1 85.88 60 TRP B N 1
ATOM 6481 C CA . TRP B 1 60 ? -16.234 34.094 -2.482 1 85.88 60 TRP B CA 1
ATOM 6482 C C . TRP B 1 60 ? -17.5 34.188 -3.326 1 85.88 60 TRP B C 1
ATOM 6484 O O . TRP B 1 60 ? -17.438 34.531 -4.504 1 85.88 60 TRP B O 1
ATOM 6494 N N . ASP B 1 61 ? -18.641 33.906 -2.721 1 85.94 61 ASP B N 1
ATOM 6495 C CA . ASP B 1 61 ? -19.938 33.969 -3.398 1 85.94 61 ASP B CA 1
ATOM 6496 C C . ASP B 1 61 ? -20.828 35.031 -2.76 1 85.94 61 ASP B C 1
ATOM 6498 O O . ASP B 1 61 ? -22.062 34.938 -2.822 1 85.94 61 ASP B O 1
ATOM 6502 N N . LYS B 1 62 ? -20.266 35.969 -2.117 1 85.69 62 LYS B N 1
ATOM 6503 C CA . LYS B 1 62 ? -21.016 36.906 -1.308 1 85.69 62 LYS B CA 1
ATOM 6504 C C . LYS B 1 62 ? -22.016 37.688 -2.162 1 85.69 62 LYS B C 1
ATOM 6506 O O . LYS B 1 62 ? -23.125 38 -1.712 1 85.69 62 LYS B O 1
ATOM 6511 N N . GLU B 1 63 ? -21.594 38 -3.408 1 85.31 63 GLU B N 1
ATOM 6512 C CA . GLU B 1 63 ? -22.484 38.781 -4.273 1 85.31 63 GLU B CA 1
ATOM 6513 C C . GLU B 1 63 ? -23.766 38 -4.543 1 85.31 63 GLU B C 1
ATOM 6515 O O . GLU B 1 63 ? -24.875 38.562 -4.484 1 85.31 63 GLU B O 1
ATOM 6520 N N . ALA B 1 64 ? -23.547 36.75 -4.785 1 83.19 64 ALA B N 1
ATOM 6521 C CA . ALA B 1 64 ? -24.703 35.875 -5.023 1 83.19 64 ALA B CA 1
ATOM 6522 C C . ALA B 1 64 ? -25.562 35.781 -3.771 1 83.19 64 ALA B C 1
ATOM 6524 O O . ALA B 1 64 ? -26.797 35.75 -3.857 1 83.19 64 ALA B O 1
ATOM 6525 N N . ILE B 1 65 ? -24.969 35.719 -2.684 1 83.12 65 ILE B N 1
ATOM 6526 C CA . ILE B 1 65 ? -25.672 35.562 -1.412 1 83.12 65 ILE B CA 1
ATOM 6527 C C . ILE B 1 65 ? -26.438 36.844 -1.094 1 83.12 65 ILE B C 1
ATOM 6529 O O . ILE B 1 65 ? -27.609 36.812 -0.707 1 83.12 65 ILE B O 1
ATOM 6533 N N . PHE B 1 66 ? -25.875 37.969 -1.316 1 82.81 66 PHE B N 1
ATOM 6534 C CA . PHE B 1 66 ? -26.5 39.281 -1.054 1 82.81 66 PHE B CA 1
ATOM 6535 C C . PHE B 1 66 ? -27.703 39.5 -1.973 1 82.81 66 PHE B C 1
ATOM 6537 O O . PHE B 1 66 ? -28.734 40 -1.537 1 82.81 66 PHE B O 1
ATOM 6544 N N . LYS B 1 67 ? -27.516 39.062 -3.145 1 83.12 67 LYS B N 1
ATOM 6545 C CA . LYS B 1 67 ? -28.578 39.219 -4.129 1 83.12 67 LYS B CA 1
ATOM 6546 C C . LYS B 1 67 ? -29.797 38.375 -3.766 1 83.12 67 LYS B C 1
ATOM 6548 O O . LYS B 1 67 ? -30.938 38.75 -4.016 1 83.12 67 LYS B O 1
ATOM 6553 N N . ASN B 1 68 ? -29.531 37.281 -3.219 1 83.62 68 ASN B N 1
ATOM 6554 C CA . ASN B 1 68 ? -30.609 36.375 -2.848 1 83.62 68 ASN B CA 1
ATOM 6555 C C . ASN B 1 68 ? -31.391 36.875 -1.643 1 83.62 68 ASN B C 1
ATOM 6557 O O . ASN B 1 68 ? -32.531 36.469 -1.422 1 83.62 68 ASN B O 1
ATOM 6561 N N . GLY B 1 69 ? -30.828 37.625 -0.814 1 81.94 69 GLY B N 1
ATOM 6562 C CA . GLY B 1 69 ? -31.5 38.281 0.292 1 81.94 69 GLY B CA 1
ATOM 6563 C C . GLY B 1 69 ? -31.75 37.344 1.468 1 81.94 69 GLY B C 1
ATOM 6564 O O . GLY B 1 69 ? -32.5 37.719 2.395 1 81.94 69 GLY B O 1
ATOM 6565 N N . TYR B 1 70 ? -31.281 36.188 1.311 1 86.25 70 TYR B N 1
ATOM 6566 C CA . TYR B 1 70 ? -31.391 35.25 2.412 1 86.25 70 TYR B CA 1
ATOM 6567 C C . TYR B 1 70 ? -30.141 35.25 3.273 1 86.25 70 TYR B C 1
ATOM 6569 O O . TYR B 1 70 ? -29.031 35 2.781 1 86.25 70 TYR B O 1
ATOM 6577 N N . TYR B 1 71 ? -30.297 35.438 4.629 1 90.06 71 TYR B N 1
ATOM 6578 C CA . TYR B 1 71 ? -29.125 35.656 5.461 1 90.06 71 TYR B CA 1
ATOM 6579 C C . TYR B 1 71 ? -29.141 34.719 6.68 1 90.06 71 TYR B C 1
ATOM 6581 O O . TYR B 1 71 ? -28.312 34.875 7.582 1 90.06 71 TYR B O 1
ATOM 6589 N N . ASP B 1 72 ? -30 33.781 6.762 1 92.06 72 ASP B N 1
ATOM 6590 C CA . ASP B 1 72 ? -30.141 32.938 7.945 1 92.06 72 ASP B CA 1
ATOM 6591 C C . ASP B 1 72 ? -29.156 31.781 7.902 1 92.06 72 ASP B C 1
ATOM 6593 O O . ASP B 1 72 ? -29.484 30.672 8.336 1 92.06 72 ASP B O 1
ATOM 6597 N N . PHE B 1 73 ? -27.984 31.984 7.383 1 94.56 73 PHE B N 1
ATOM 6598 C CA . PHE B 1 73 ? -26.969 30.938 7.363 1 94.56 73 PHE B CA 1
ATOM 6599 C C . PHE B 1 73 ? -26.281 30.812 8.719 1 94.56 73 PHE B C 1
ATOM 6601 O O . PHE B 1 73 ? -26.344 31.75 9.531 1 94.56 73 PHE B O 1
ATOM 6608 N N . GLY B 1 74 ? -25.641 29.641 8.883 1 96.5 74 GLY B N 1
ATOM 6609 C CA . GLY B 1 74 ? -25.016 29.406 10.172 1 96.5 74 GLY B CA 1
ATOM 6610 C C . GLY B 1 74 ? -23.578 29.891 10.227 1 96.5 74 GLY B C 1
ATOM 6611 O O . GLY B 1 74 ? -23.047 30.172 11.305 1 96.5 74 GLY B O 1
ATOM 6612 N N . ALA B 1 75 ? -22.922 29.922 9.117 1 96.94 75 ALA B N 1
ATOM 6613 C CA . ALA B 1 75 ? -21.484 30.172 9.141 1 96.94 75 ALA B CA 1
ATOM 6614 C C . ALA B 1 75 ? -21 30.719 7.797 1 96.94 75 ALA B C 1
ATOM 6616 O O . ALA B 1 75 ? -21.703 30.594 6.785 1 96.94 75 ALA B O 1
ATOM 6617 N N . TRP B 1 76 ? -19.844 31.344 7.801 1 95.94 76 TRP B N 1
ATOM 6618 C CA . TRP B 1 76 ? -19.141 31.844 6.617 1 95.94 76 TRP B CA 1
ATOM 6619 C C . TRP B 1 76 ? -17.719 31.312 6.574 1 95.94 76 TRP B C 1
ATOM 6621 O O . TRP B 1 76 ? -17.031 31.266 7.605 1 95.94 76 TRP B O 1
ATOM 6631 N N . LEU B 1 77 ? -17.281 30.812 5.469 1 95 77 LEU B N 1
ATOM 6632 C CA . LEU B 1 77 ? -15.867 30.625 5.16 1 95 77 LEU B CA 1
ATOM 6633 C C . LEU B 1 77 ? -15.242 31.906 4.629 1 95 77 LEU B C 1
ATOM 6635 O O . LEU B 1 77 ? -15.656 32.406 3.582 1 95 77 LEU B O 1
ATOM 6639 N N . ALA B 1 78 ? -14.258 32.5 5.355 1 91.44 78 ALA B N 1
ATOM 6640 C CA . ALA B 1 78 ? -13.805 33.844 4.973 1 91.44 78 ALA B CA 1
ATOM 6641 C C . ALA B 1 78 ? -12.367 34.062 5.41 1 91.44 78 ALA B C 1
ATOM 6643 O O . ALA B 1 78 ? -11.953 33.625 6.484 1 91.44 78 ALA B O 1
ATOM 6644 N N . ASP B 1 79 ? -11.625 34.625 4.602 1 90.69 79 ASP B N 1
ATOM 6645 C CA . ASP B 1 79 ? -10.312 35.188 4.887 1 90.69 79 ASP B CA 1
ATOM 6646 C C . ASP B 1 79 ? -10.344 36.719 4.812 1 90.69 79 ASP B C 1
ATOM 6648 O O . ASP B 1 79 ? -9.883 37.312 3.828 1 90.69 79 ASP B O 1
ATOM 6652 N N . LEU B 1 80 ? -10.867 37.344 5.926 1 91.44 80 LEU B N 1
ATOM 6653 C CA . LEU B 1 80 ? -11.195 38.781 5.883 1 91.44 80 LEU B CA 1
ATOM 6654 C C . LEU B 1 80 ? -10.508 39.531 7.02 1 91.44 80 LEU B C 1
ATOM 6656 O O . LEU B 1 80 ? -10.141 38.938 8.031 1 91.44 80 LEU B O 1
ATOM 6660 N N . GLU B 1 81 ? -10.406 40.781 6.762 1 93.94 81 GLU B N 1
ATOM 6661 C CA . GLU B 1 81 ? -10 41.75 7.793 1 93.94 81 GLU B CA 1
ATOM 6662 C C . GLU B 1 81 ? -11.141 42.031 8.75 1 93.94 81 GLU B C 1
ATOM 6664 O O . GLU B 1 81 ? -12.305 41.75 8.445 1 93.94 81 GLU B O 1
ATOM 6669 N N . PRO B 1 82 ? -10.805 42.594 9.93 1 96 82 PRO B N 1
ATOM 6670 C CA . PRO B 1 82 ? -11.812 42.781 10.969 1 96 82 PRO B CA 1
ATOM 6671 C C . PRO B 1 82 ? -13.023 43.562 10.453 1 96 82 PRO B C 1
ATOM 6673 O O . PRO B 1 82 ? -14.164 43.219 10.773 1 96 82 PRO B O 1
ATOM 6676 N N . GLU B 1 83 ? -12.812 44.625 9.625 1 96.25 83 GLU B N 1
ATOM 6677 C CA . GLU B 1 83 ? -13.906 45.438 9.141 1 96.25 83 GLU B CA 1
ATOM 6678 C C . GLU B 1 83 ? -14.867 44.625 8.273 1 96.25 83 GLU B C 1
ATOM 6680 O O . GLU B 1 83 ? -16.094 44.781 8.391 1 96.25 83 GLU B O 1
ATOM 6685 N N . GLU B 1 84 ? -14.258 43.875 7.508 1 94.94 84 GLU B N 1
ATOM 6686 C CA . GLU B 1 84 ? -15.07 43.062 6.621 1 94.94 84 GLU B CA 1
ATOM 6687 C C . GLU B 1 84 ? -15.82 41.969 7.398 1 94.94 84 GLU B C 1
ATOM 6689 O O . GLU B 1 84 ? -16.953 41.625 7.051 1 94.94 84 GLU B O 1
ATOM 6694 N N . CYS B 1 85 ? -15.227 41.438 8.383 1 95.88 85 CYS B N 1
ATOM 6695 C CA . CYS B 1 85 ? -15.906 40.469 9.25 1 95.88 85 CYS B CA 1
ATOM 6696 C C . CYS B 1 85 ? -17.109 41.125 9.922 1 95.88 85 CYS B C 1
ATOM 6698 O O . CYS B 1 85 ? -18.172 40.5 10.023 1 95.88 85 CYS B O 1
ATOM 6700 N N . ASN B 1 86 ? -16.922 42.344 10.375 1 96.94 86 ASN B N 1
ATOM 6701 C CA . ASN B 1 86 ? -18.031 43.062 10.984 1 96.94 86 ASN B CA 1
ATOM 6702 C C . ASN B 1 86 ? -19.172 43.281 9.992 1 96.94 86 ASN B C 1
ATOM 6704 O O . ASN B 1 86 ? -20.344 43.25 10.375 1 96.94 86 ASN B O 1
ATOM 6708 N N . GLN B 1 87 ? -18.766 43.5 8.766 1 94.69 87 GLN B N 1
ATOM 6709 C CA . GLN B 1 87 ? -19.797 43.688 7.738 1 94.69 87 GLN B CA 1
ATOM 6710 C C . GLN B 1 87 ? -20.609 42.406 7.543 1 94.69 87 GLN B C 1
ATOM 6712 O O . GLN B 1 87 ? -21.828 42.469 7.336 1 94.69 87 GLN B O 1
ATOM 6717 N N . LEU B 1 88 ? -19.953 41.312 7.633 1 94.69 88 LEU B N 1
ATOM 6718 C CA . LEU B 1 88 ? -20.672 40.031 7.535 1 94.69 88 LEU B CA 1
ATOM 6719 C C . LEU B 1 88 ? -21.641 39.875 8.703 1 94.69 88 LEU B C 1
ATOM 6721 O O . LEU B 1 88 ? -22.797 39.469 8.508 1 94.69 88 LEU B O 1
ATOM 6725 N N . GLN B 1 89 ? -21.172 40.156 9.852 1 96.06 89 GLN B N 1
ATOM 6726 C CA . GLN B 1 89 ? -22 40 11.047 1 96.06 89 GLN B CA 1
ATOM 6727 C C . GLN B 1 89 ? -23.219 40.906 10.992 1 96.06 89 GLN B C 1
ATOM 6729 O O . GLN B 1 89 ? -24.281 40.562 11.508 1 96.06 89 GLN B O 1
ATOM 6734 N N . LYS B 1 90 ? -23.094 42.031 10.352 1 95.12 90 LYS B N 1
ATOM 6735 C CA . LYS B 1 90 ? -24.219 42.969 10.219 1 95.12 90 LYS B CA 1
ATOM 6736 C C . LYS B 1 90 ? -25.375 42.312 9.453 1 95.12 90 LYS B C 1
ATOM 6738 O O . LYS B 1 90 ? -26.547 42.594 9.711 1 95.12 90 LYS B O 1
ATOM 6743 N N . LEU B 1 91 ? -25 41.5 8.578 1 93.94 91 LEU B N 1
ATOM 6744 C CA . LEU B 1 91 ? -26.031 40.781 7.809 1 93.94 91 LEU B CA 1
ATOM 6745 C C . LEU B 1 91 ? -26.875 39.906 8.711 1 93.94 91 LEU B C 1
ATOM 6747 O O . LEU B 1 91 ? -28.094 39.781 8.492 1 93.94 91 LEU B O 1
ATOM 6751 N N . SER B 1 92 ? -26.312 39.281 9.695 1 94.56 92 SER B N 1
ATOM 6752 C CA . SER B 1 92 ? -27.047 38.406 10.602 1 94.56 92 SER B CA 1
ATOM 6753 C C . SER B 1 92 ? -28.109 39.188 11.391 1 94.56 92 SER B C 1
ATOM 6755 O O . SER B 1 92 ? -29.156 38.625 11.742 1 94.56 92 SER B O 1
ATOM 6757 N N . GLU B 1 93 ? -27.875 40.406 11.625 1 93.81 93 GLU B N 1
ATOM 6758 C CA . GLU B 1 93 ? -28.812 41.25 12.359 1 93.81 93 GLU B CA 1
ATOM 6759 C C . GLU B 1 93 ? -30.062 41.531 11.539 1 93.81 93 GLU B C 1
ATOM 6761 O O . GLU B 1 93 ? -31.094 41.969 12.086 1 93.81 93 GLU B O 1
ATOM 6766 N N . GLN B 1 94 ? -29.969 41.281 10.328 1 92.31 94 GLN B N 1
ATOM 6767 C CA . GLN B 1 94 ? -31.109 41.531 9.445 1 92.31 94 GLN B CA 1
ATOM 6768 C C . GLN B 1 94 ? -32.094 40.344 9.477 1 92.31 94 GLN B C 1
ATOM 6770 O O . GLN B 1 94 ? -33.156 40.406 8.898 1 92.31 94 GLN B O 1
ATOM 6775 N N . THR B 1 95 ? -31.781 39.375 10.156 1 94.75 95 THR B N 1
ATOM 6776 C CA . THR B 1 95 ? -32.656 38.188 10.242 1 94.75 95 THR B CA 1
ATOM 6777 C C . THR B 1 95 ? -33.562 38.312 11.445 1 94.75 95 THR B C 1
ATOM 6779 O O . THR B 1 95 ? -33.344 39.125 12.344 1 94.75 95 THR B O 1
ATOM 6782 N N . ARG B 1 96 ? -34.594 37.5 11.484 1 95.31 96 ARG B N 1
ATOM 6783 C CA . ARG B 1 96 ? -35.625 37.562 12.508 1 95.31 96 ARG B CA 1
ATOM 6784 C C . ARG B 1 96 ? -35.062 37.344 13.898 1 95.31 96 ARG B C 1
ATOM 6786 O O . ARG B 1 96 ? -35.344 38.062 14.836 1 95.31 96 ARG B O 1
ATOM 6793 N N . LEU B 1 97 ? -34.188 36.344 13.969 1 96.69 97 LEU B N 1
ATOM 6794 C CA . LEU B 1 97 ? -33.656 35.938 15.273 1 96.69 97 LEU B CA 1
ATOM 6795 C C . LEU B 1 97 ? -32.281 36.5 15.523 1 96.69 97 LEU B C 1
ATOM 6797 O O . LEU B 1 97 ? -31.75 36.375 16.625 1 96.69 97 LEU B O 1
ATOM 6801 N N . LYS B 1 98 ? -31.641 37.125 14.531 1 96.25 98 LYS B N 1
ATOM 6802 C CA . LYS B 1 98 ? -30.359 37.812 14.602 1 96.25 98 LYS B CA 1
ATOM 6803 C C . LYS B 1 98 ? -29.281 36.906 15.164 1 96.25 98 LYS B C 1
ATOM 6805 O O . LYS B 1 98 ? -28.5 37.312 16.047 1 96.25 98 LYS B O 1
ATOM 6810 N N . ILE B 1 99 ? -29.266 35.656 14.805 1 98 99 ILE B N 1
ATOM 6811 C CA . ILE B 1 99 ? -28.266 34.688 15.242 1 98 99 ILE B CA 1
ATOM 6812 C C . ILE B 1 99 ? -26.922 35 14.594 1 98 99 ILE B C 1
ATOM 6814 O O . ILE B 1 99 ? -26.812 35.062 13.367 1 98 99 ILE B O 1
ATOM 6818 N N . PRO B 1 100 ? -25.859 35.25 15.383 1 98 100 PRO B N 1
ATOM 6819 C CA . PRO B 1 100 ? -24.562 35.594 14.797 1 98 100 PRO B CA 1
ATOM 6820 C C . PRO B 1 100 ? -23.984 34.469 13.953 1 98 100 PRO B C 1
ATOM 6822 O O . PRO B 1 100 ? -24.281 33.281 14.195 1 98 100 PRO B O 1
ATOM 6825 N N . TYR B 1 101 ? -23.109 34.844 12.992 1 97.75 101 TYR B N 1
ATOM 6826 C CA . TYR B 1 101 ? -22.438 33.875 12.148 1 97.75 101 TYR B CA 1
ATOM 6827 C C . TYR B 1 101 ? -21.188 33.312 12.844 1 97.75 101 TYR B C 1
ATOM 6829 O O . TYR B 1 101 ? -20.5 34.031 13.562 1 97.75 101 TYR B O 1
ATOM 6837 N N . LEU B 1 102 ? -20.938 31.984 12.664 1 97.75 102 LEU B N 1
ATOM 6838 C CA . LEU B 1 102 ? -19.594 31.469 12.82 1 97.75 102 LEU B CA 1
ATOM 6839 C C . LEU B 1 102 ? -18.75 31.797 11.586 1 97.75 102 LEU B C 1
ATOM 6841 O O . LEU B 1 102 ? -19.156 31.531 10.461 1 97.75 102 LEU B O 1
ATOM 6845 N N . ILE B 1 103 ? -17.641 32.406 11.781 1 97.5 103 ILE B N 1
ATOM 6846 C CA . ILE B 1 103 ? -16.734 32.688 10.672 1 97.5 103 ILE B CA 1
ATOM 6847 C C . ILE B 1 103 ? -15.469 31.844 10.828 1 97.5 103 ILE B C 1
ATOM 6849 O O . ILE B 1 103 ? -14.758 31.969 11.828 1 97.5 103 ILE B O 1
ATOM 6853 N N . GLY B 1 104 ? -15.227 30.938 9.852 1 96.5 104 GLY B N 1
ATOM 6854 C CA . GLY B 1 104 ? -14.117 30 9.945 1 96.5 104 GLY B CA 1
ATOM 6855 C C . GLY B 1 104 ? -13.156 30.094 8.773 1 96.5 104 GLY B C 1
ATOM 6856 O O . GLY B 1 104 ? -13.523 30.578 7.703 1 96.5 104 GLY B O 1
ATOM 6857 N N . MET B 1 105 ? -11.953 29.609 9.016 1 94.25 105 MET B N 1
ATOM 6858 C CA . MET B 1 105 ? -10.93 29.578 7.98 1 94.25 105 MET B CA 1
ATOM 6859 C C . MET B 1 105 ? -9.852 28.547 8.312 1 94.25 105 MET B C 1
ATOM 6861 O O . MET B 1 105 ? -9.68 28.188 9.477 1 94.25 105 MET B O 1
ATOM 6865 N N . ASP B 1 106 ? -9.18 28.109 7.262 1 93.06 106 ASP B N 1
ATOM 6866 C CA . ASP B 1 106 ? -7.996 27.266 7.445 1 93.06 106 ASP B CA 1
ATOM 6867 C C . ASP B 1 106 ? -6.82 28.094 7.961 1 93.06 106 ASP B C 1
ATOM 6869 O O . ASP B 1 106 ? -6.004 28.578 7.172 1 93.06 106 ASP B O 1
ATOM 6873 N N . ALA B 1 107 ? -6.707 28.219 9.148 1 91.75 107 ALA B N 1
ATOM 6874 C CA . ALA B 1 107 ? -5.586 28.828 9.852 1 91.75 107 ALA B CA 1
ATOM 6875 C C . ALA B 1 107 ? -4.699 27.766 10.5 1 91.75 107 ALA B C 1
ATOM 6877 O O . ALA B 1 107 ? -4.664 27.656 11.727 1 91.75 107 ALA B O 1
ATOM 6878 N N . ALA B 1 108 ? -3.916 27.094 9.711 1 89.94 108 ALA B N 1
ATOM 6879 C CA . ALA B 1 108 ? -3.283 25.828 10.047 1 89.94 108 ALA B CA 1
ATOM 6880 C C . ALA B 1 108 ? -2.061 26.047 10.938 1 89.94 108 ALA B C 1
ATOM 6882 O O . ALA B 1 108 ? -1.732 25.188 11.773 1 89.94 108 ALA B O 1
ATOM 6883 N N . HIS B 1 109 ? -1.298 27.062 10.75 1 94.69 109 HIS B N 1
ATOM 6884 C CA . HIS B 1 109 ? -0.099 27.391 11.516 1 94.69 109 HIS B CA 1
ATOM 6885 C C . HIS B 1 109 ? 0.056 28.906 11.664 1 94.69 109 HIS B C 1
ATOM 6887 O O . HIS B 1 109 ? 1.125 29.453 11.383 1 94.69 109 HIS B O 1
ATOM 6893 N N . GLY B 1 110 ? -0.982 29.469 12.242 1 94.06 110 GLY B N 1
ATOM 6894 C CA . GLY B 1 110 ? -1.247 30.891 12.234 1 94.06 110 GLY B CA 1
ATOM 6895 C C . GLY B 1 110 ? -2.219 31.312 11.156 1 94.06 110 GLY B C 1
ATOM 6896 O O . GLY B 1 110 ? -2.691 30.484 10.375 1 94.06 110 GLY B O 1
ATOM 6897 N N . TYR B 1 111 ? -2.613 32.531 11.164 1 93.5 111 TYR B N 1
ATOM 6898 C CA . TYR B 1 111 ? -3.51 33.031 10.125 1 93.5 111 TYR B CA 1
ATOM 6899 C C . TYR B 1 111 ? -2.729 33.469 8.891 1 93.5 111 TYR B C 1
ATOM 6901 O O . TYR B 1 111 ? -2.828 34.625 8.469 1 93.5 111 TYR B O 1
ATOM 6909 N N . ALA B 1 112 ? -2.094 32.438 8.289 1 93.5 112 ALA B N 1
ATOM 6910 C CA . ALA B 1 112 ? -1.128 32.656 7.215 1 93.5 112 ALA B CA 1
ATOM 6911 C C . ALA B 1 112 ? -1.828 33.094 5.922 1 93.5 112 ALA B C 1
ATOM 6913 O O . ALA B 1 112 ? -1.181 33.531 4.977 1 93.5 112 ALA B O 1
ATOM 6914 N N . MET B 1 113 ? -3.145 33.031 5.91 1 91.38 113 MET B N 1
ATOM 6915 C CA . MET B 1 113 ? -3.938 33.406 4.738 1 91.38 113 MET B CA 1
ATOM 6916 C C . MET B 1 113 ? -4.234 34.906 4.715 1 91.38 113 MET B C 1
ATOM 6918 O O . MET B 1 113 ? -4.863 35.406 3.777 1 91.38 113 MET B O 1
ATOM 6922 N N . LEU B 1 114 ? -3.781 35.594 5.723 1 92.06 114 LEU B N 1
ATOM 6923 C CA . LEU B 1 114 ? -3.902 37.031 5.789 1 92.06 114 LEU B CA 1
ATOM 6924 C C . LEU B 1 114 ? -2.529 37.688 5.871 1 92.06 114 LEU B C 1
ATOM 6926 O O . LEU B 1 114 ? -1.646 37.219 6.578 1 92.06 114 LEU B O 1
ATOM 6930 N N . THR B 1 115 ? -2.354 38.781 5.254 1 92.94 115 THR B N 1
ATOM 6931 C CA . THR B 1 115 ? -1.076 39.469 5.148 1 92.94 115 THR B CA 1
ATOM 6932 C C . THR B 1 115 ? -0.658 40.031 6.504 1 92.94 115 THR B C 1
ATOM 6934 O O . THR B 1 115 ? -1.479 40.594 7.223 1 92.94 115 THR B O 1
ATOM 6937 N N . GLY B 1 116 ? 0.579 39.844 6.82 1 92.56 116 GLY B N 1
ATOM 6938 C CA . GLY B 1 116 ? 1.18 40.5 7.957 1 92.56 116 GLY B CA 1
ATOM 6939 C C . GLY B 1 116 ? 1.086 39.719 9.242 1 92.56 116 GLY B C 1
ATOM 6940 O O . GLY B 1 116 ? 1.7 40.062 10.25 1 92.56 116 GLY B O 1
ATOM 6941 N N . ARG B 1 117 ? 0.401 38.656 9.281 1 94.69 117 ARG B N 1
ATOM 6942 C CA . ARG B 1 117 ? 0.198 37.844 10.477 1 94.69 117 ARG B CA 1
ATOM 6943 C C . ARG B 1 117 ? 1.459 37.062 10.828 1 94.69 117 ARG B C 1
ATOM 6945 O O . ARG B 1 117 ? 2.408 37.031 10.039 1 94.69 117 ARG B O 1
ATOM 6952 N N . THR B 1 118 ? 1.504 36.531 12.047 1 96.69 118 THR B N 1
ATOM 6953 C CA . THR B 1 118 ? 2.578 35.656 12.445 1 96.69 118 THR B CA 1
ATOM 6954 C C . THR B 1 118 ? 2.377 34.25 11.828 1 96.69 118 THR B C 1
ATOM 6956 O O . THR B 1 118 ? 1.319 33.656 12 1 96.69 118 THR B O 1
ATOM 6959 N N . ILE B 1 119 ? 3.396 33.812 11.141 1 97.44 119 ILE B N 1
ATOM 6960 C CA . ILE B 1 119 ? 3.332 32.5 10.516 1 97.44 119 ILE B CA 1
ATOM 6961 C C . ILE B 1 119 ? 4.297 31.562 11.227 1 97.44 119 ILE B C 1
ATOM 6963 O O . ILE B 1 119 ? 5.512 31.656 11.047 1 97.44 119 ILE B O 1
ATOM 6967 N N . PHE B 1 120 ? 3.77 30.641 11.961 1 98.12 120 PHE B N 1
ATOM 6968 C CA . PHE B 1 120 ? 4.543 29.641 12.695 1 98.12 120 PHE B CA 1
ATOM 6969 C C . PHE B 1 120 ? 4.926 28.484 11.781 1 98.12 120 PHE B C 1
ATOM 6971 O O . PHE B 1 120 ? 4.461 28.391 10.641 1 98.12 120 PHE B O 1
ATOM 6978 N N . PRO B 1 121 ? 5.875 27.547 12.242 1 98.25 121 PRO B N 1
ATOM 6979 C CA . PRO B 1 121 ? 6.152 26.344 11.469 1 98.25 121 PRO B CA 1
ATOM 6980 C C . PRO B 1 121 ? 4.906 25.484 11.25 1 98.25 121 PRO B C 1
ATOM 6982 O O . PRO B 1 121 ? 3.982 25.516 12.062 1 98.25 121 PRO B O 1
ATOM 6985 N N . THR B 1 122 ? 4.867 24.766 10.117 1 97.94 122 THR B N 1
ATOM 6986 C CA . THR B 1 122 ? 3.75 23.875 9.82 1 97.94 122 THR B CA 1
ATOM 6987 C C . THR B 1 122 ? 3.641 22.766 10.867 1 97.94 122 THR B C 1
ATOM 6989 O O . THR B 1 122 ? 4.527 22.609 11.711 1 97.94 122 THR B O 1
ATOM 6992 N N . SER B 1 123 ? 2.533 22.031 10.805 1 98.25 123 SER B N 1
ATOM 6993 C CA . SER B 1 123 ? 2.24 21.016 11.812 1 98.25 123 SER B CA 1
ATOM 6994 C C . SER B 1 123 ? 3.332 19.953 11.867 1 98.25 123 SER B C 1
ATOM 6996 O O . SER B 1 123 ? 3.754 19.547 12.953 1 98.25 123 SER B O 1
ATOM 6998 N N . ILE B 1 124 ? 3.803 19.5 10.758 1 98.56 124 ILE B N 1
ATOM 6999 C CA . ILE B 1 124 ? 4.836 18.469 10.75 1 98.56 124 ILE B CA 1
ATOM 7000 C C . ILE B 1 124 ? 6.125 19.016 11.352 1 98.56 124 ILE B C 1
ATOM 7002 O O . ILE B 1 124 ? 6.859 18.297 12.031 1 98.56 124 ILE B O 1
ATOM 7006 N N . SER B 1 125 ? 6.414 20.297 11.016 1 98.62 125 SER B N 1
ATOM 7007 C CA . SER B 1 125 ? 7.562 20.969 11.625 1 98.62 125 SER B CA 1
ATOM 7008 C C . SER B 1 125 ? 7.418 21.047 13.141 1 98.62 125 SER B C 1
ATOM 7010 O O . SER B 1 125 ? 8.375 20.766 13.875 1 98.62 125 SER B O 1
ATOM 7012 N N . MET B 1 126 ? 6.219 21.438 13.562 1 98.75 126 MET B N 1
ATOM 7013 C CA . MET B 1 126 ? 5.984 21.547 15 1 98.75 126 MET B CA 1
ATOM 7014 C C . MET B 1 126 ? 6.09 20.172 15.672 1 98.75 126 MET B C 1
ATOM 7016 O O . MET B 1 126 ? 6.562 20.078 16.812 1 98.75 126 MET B O 1
ATOM 7020 N N . ALA B 1 127 ? 5.625 19.156 14.984 1 98.88 127 ALA B N 1
ATOM 7021 C CA . ALA B 1 127 ? 5.762 17.797 15.523 1 98.88 127 ALA B CA 1
ATOM 7022 C C . ALA B 1 127 ? 7.23 17.422 15.703 1 98.88 127 ALA B C 1
ATOM 7024 O O . ALA B 1 127 ? 7.586 16.703 16.641 1 98.88 127 ALA B O 1
ATOM 7025 N N . ALA B 1 128 ? 8.07 17.906 14.875 1 98.88 128 ALA B N 1
ATOM 7026 C CA . ALA B 1 128 ? 9.5 17.609 14.922 1 98.88 128 ALA B CA 1
ATOM 7027 C C . ALA B 1 128 ? 10.141 18.203 16.172 1 98.88 128 ALA B C 1
ATOM 7029 O O . ALA B 1 128 ? 11.25 17.812 16.547 1 98.88 128 ALA B O 1
ATOM 7030 N N . THR B 1 129 ? 9.453 19.125 16.844 1 98.81 129 THR B N 1
ATOM 7031 C CA . THR B 1 129 ? 9.992 19.719 18.062 1 98.81 129 THR B CA 1
ATOM 7032 C C . THR B 1 129 ? 9.844 18.75 19.234 1 98.81 129 THR B C 1
ATOM 7034 O O . THR B 1 129 ? 10.562 18.875 20.234 1 98.81 129 THR B O 1
ATOM 7037 N N . PHE B 1 130 ? 8.812 17.875 19.188 1 98.81 130 PHE B N 1
ATOM 7038 C CA . PHE B 1 130 ? 8.461 17.016 20.312 1 98.81 130 PHE B CA 1
ATOM 7039 C C . PHE B 1 130 ? 8.32 17.828 21.578 1 98.81 130 PHE B C 1
ATOM 7041 O O . PHE B 1 130 ? 8.773 17.406 22.656 1 98.81 130 PHE B O 1
ATOM 7048 N N . ASN B 1 131 ? 7.805 18.969 21.469 1 98.75 131 ASN B N 1
ATOM 7049 C CA . ASN B 1 131 ? 7.676 19.906 22.594 1 98.75 131 ASN B CA 1
ATOM 7050 C C . ASN B 1 131 ? 6.223 20.297 22.844 1 98.75 131 ASN B C 1
ATOM 7052 O O . ASN B 1 131 ? 5.711 21.219 22.219 1 98.75 131 ASN B O 1
ATOM 7056 N N . ARG B 1 132 ? 5.621 19.719 23.844 1 98.44 132 ARG B N 1
ATOM 7057 C CA . ARG B 1 132 ? 4.219 19.938 24.188 1 98.44 132 ARG B CA 1
ATOM 7058 C C . ARG B 1 132 ? 3.949 21.406 24.5 1 98.44 132 ARG B C 1
ATOM 7060 O O . ARG B 1 132 ? 2.982 21.984 24 1 98.44 132 ARG B O 1
ATOM 7067 N N . GLU B 1 133 ? 4.758 21.938 25.25 1 98.25 133 GLU B N 1
ATOM 7068 C CA . GLU B 1 133 ? 4.578 23.312 25.688 1 98.25 133 GLU B CA 1
ATOM 7069 C C . GLU B 1 133 ? 4.645 24.281 24.5 1 98.25 133 GLU B C 1
ATOM 7071 O O . GLU B 1 133 ? 3.898 25.266 24.453 1 98.25 133 GLU B O 1
ATOM 7076 N N . LEU B 1 134 ? 5.539 24.016 23.625 1 98.19 134 LEU B N 1
ATOM 7077 C CA . LEU B 1 134 ? 5.688 24.891 22.469 1 98.19 134 LEU B CA 1
ATOM 7078 C C . LEU B 1 134 ? 4.438 24.844 21.594 1 98.19 134 LEU B C 1
ATOM 7080 O O . LEU B 1 134 ? 4.051 25.859 21.016 1 98.19 134 LEU B O 1
ATOM 7084 N N . ILE B 1 135 ? 3.801 23.703 21.469 1 98.5 135 ILE B N 1
ATOM 7085 C CA . ILE B 1 135 ? 2.545 23.578 20.734 1 98.5 135 ILE B CA 1
ATOM 7086 C C . ILE B 1 135 ? 1.477 24.453 21.391 1 98.5 135 ILE B C 1
ATOM 7088 O O . ILE B 1 135 ? 0.78 25.219 20.719 1 98.5 135 ILE B O 1
ATOM 7092 N N . TYR B 1 136 ? 1.378 24.391 22.688 1 98.38 136 TYR B N 1
ATOM 7093 C CA . TYR B 1 136 ? 0.405 25.172 23.438 1 98.38 136 TYR B CA 1
ATOM 7094 C C . TYR B 1 136 ? 0.637 26.656 23.234 1 98.38 136 TYR B C 1
ATOM 7096 O O . TYR B 1 136 ? -0.291 27.406 22.891 1 98.38 136 TYR B O 1
ATOM 7104 N N . ARG B 1 137 ? 1.858 27.109 23.359 1 98.31 137 ARG B N 1
ATOM 7105 C CA . ARG B 1 137 ? 2.166 28.531 23.281 1 98.31 137 ARG B CA 1
ATOM 7106 C C . ARG B 1 137 ? 1.91 29.078 21.875 1 98.31 137 ARG B C 1
ATOM 7108 O O . ARG B 1 137 ? 1.342 30.156 21.719 1 98.31 137 ARG B O 1
ATOM 7115 N N . THR B 1 138 ? 2.344 28.344 20.859 1 98.25 138 THR B N 1
ATOM 7116 C CA . THR B 1 138 ? 2.182 28.828 19.5 1 98.25 138 THR B CA 1
ATOM 7117 C C . THR B 1 138 ? 0.707 28.875 19.109 1 98.25 138 THR B C 1
ATOM 7119 O O . THR B 1 138 ? 0.259 29.828 18.453 1 98.25 138 THR B O 1
ATOM 7122 N N . THR B 1 139 ? -0.06 27.875 19.531 1 97.94 139 THR B N 1
ATOM 7123 C CA . THR B 1 139 ? -1.474 27.859 19.172 1 97.94 139 THR B CA 1
ATOM 7124 C C . THR B 1 139 ? -2.252 28.891 19.984 1 97.94 139 THR B C 1
ATOM 7126 O O . THR B 1 139 ? -3.232 29.469 19.5 1 97.94 139 THR B O 1
ATOM 7129 N N . SER B 1 140 ? -1.809 29.172 21.234 1 97.25 140 SER B N 1
ATOM 7130 C CA . SER B 1 140 ? -2.412 30.234 22.031 1 97.25 140 SER B CA 1
ATOM 7131 C C . SER B 1 140 ? -2.24 31.594 21.359 1 97.25 140 SER B C 1
ATOM 7133 O O . SER B 1 140 ? -3.207 32.344 21.203 1 97.25 140 SER B O 1
ATOM 7135 N N . LYS B 1 141 ? -1.06 31.844 20.906 1 96.88 141 LYS B N 1
ATOM 7136 C CA . LYS B 1 141 ? -0.78 33.125 20.25 1 96.88 141 LYS B CA 1
ATOM 7137 C C . LYS B 1 141 ? -1.465 33.219 18.891 1 96.88 141 LYS B C 1
ATOM 7139 O O . LYS B 1 141 ? -1.964 34.281 18.516 1 96.88 141 LYS B O 1
ATOM 7144 N N . ALA B 1 142 ? -1.444 32.125 18.156 1 96.62 142 ALA B N 1
ATOM 7145 C CA . ALA B 1 142 ? -2.186 32.094 16.906 1 96.62 142 ALA B CA 1
ATOM 7146 C C . ALA B 1 142 ? -3.666 32.375 17.141 1 96.62 142 ALA B C 1
ATOM 7148 O O . ALA B 1 142 ? -4.285 33.125 16.359 1 96.62 142 ALA B O 1
ATOM 7149 N N . GLY B 1 143 ? -4.238 31.75 18.188 1 95.94 143 GLY B N 1
ATOM 7150 C CA . GLY B 1 143 ? -5.637 31.969 18.516 1 95.94 143 GLY B CA 1
ATOM 7151 C C . GLY B 1 143 ? -5.957 33.438 18.781 1 95.94 143 GLY B C 1
ATOM 7152 O O . GLY B 1 143 ? -7.004 33.938 18.359 1 95.94 143 GLY B O 1
ATOM 7153 N N . GLU B 1 144 ? -5.074 34.094 19.438 1 95.19 144 GLU B N 1
ATOM 7154 C CA . GLU B 1 144 ? -5.266 35.5 19.734 1 95.19 144 GLU B CA 1
ATOM 7155 C C . GLU B 1 144 ? -5.34 36.312 18.438 1 95.19 144 GLU B C 1
ATOM 7157 O O . GLU B 1 144 ? -6.211 37.188 18.297 1 95.19 144 GLU B O 1
ATOM 7162 N N . GLU B 1 145 ? -4.434 36 17.547 1 95.31 145 GLU B N 1
ATOM 7163 C CA . GLU B 1 145 ? -4.426 36.75 16.297 1 95.31 145 GLU B CA 1
ATOM 7164 C C . GLU B 1 145 ? -5.652 36.406 15.445 1 95.31 145 GLU B C 1
ATOM 7166 O O . GLU B 1 145 ? -6.238 37.312 14.82 1 95.31 145 GLU B O 1
ATOM 7171 N N . ILE B 1 146 ? -6.031 35.188 15.445 1 96 146 ILE B N 1
ATOM 7172 C CA . ILE B 1 146 ? -7.199 34.75 14.688 1 96 146 ILE B CA 1
ATOM 7173 C C . ILE B 1 146 ? -8.453 35.438 15.219 1 96 146 ILE B C 1
ATOM 7175 O O . ILE B 1 146 ? -9.227 36.031 14.453 1 96 146 ILE B O 1
ATOM 7179 N N . ARG B 1 147 ? -8.617 35.438 16.5 1 95.56 147 ARG B N 1
ATOM 7180 C CA . ARG B 1 147 ? -9.82 35.969 17.125 1 95.56 147 ARG B CA 1
ATOM 7181 C C . ARG B 1 147 ? -9.898 37.5 16.938 1 95.56 147 ARG B C 1
ATOM 7183 O O . ARG B 1 147 ? -10.977 38.062 16.75 1 95.56 147 ARG B O 1
ATOM 7190 N N . SER B 1 148 ? -8.758 38.156 17.016 1 94.88 148 SER B N 1
ATOM 7191 C CA . SER B 1 148 ? -8.742 39.594 16.922 1 94.88 148 SER B CA 1
ATOM 7192 C C . SER B 1 148 ? -9.094 40.062 15.516 1 94.88 148 SER B C 1
ATOM 7194 O O . SER B 1 148 ? -9.5 41.219 15.32 1 94.88 148 SER B O 1
ATOM 7196 N N . SER B 1 149 ? -8.969 39.156 14.547 1 95.06 149 SER B N 1
ATOM 7197 C CA . SER B 1 149 ? -9.305 39.5 13.164 1 95.06 149 SER B CA 1
ATOM 7198 C C . SER B 1 149 ? -10.805 39.406 12.914 1 95.06 149 SER B C 1
ATOM 7200 O O . SER B 1 149 ? -11.305 39.844 11.883 1 95.06 149 SER B O 1
ATOM 7202 N N . GLY B 1 150 ? -11.484 38.812 13.789 1 95.62 150 GLY B N 1
ATOM 7203 C CA . GLY B 1 150 ? -12.914 38.594 13.633 1 95.62 150 GLY B CA 1
ATOM 7204 C C . GLY B 1 150 ? -13.273 37.188 13.227 1 95.62 150 GLY B C 1
ATOM 7205 O O . GLY B 1 150 ? -14.453 36.844 13.078 1 95.62 150 GLY B O 1
ATOM 7206 N N . ILE B 1 151 ? -12.258 36.375 13.125 1 95.44 151 ILE B N 1
ATOM 7207 C CA . ILE B 1 151 ? -12.461 34.938 12.844 1 95.44 151 ILE B CA 1
ATOM 7208 C C . ILE B 1 151 ? -12.633 34.188 14.148 1 95.44 151 ILE B C 1
ATOM 7210 O O . ILE B 1 151 ? -11.953 34.438 15.133 1 95.44 151 ILE B O 1
ATOM 7214 N N . HIS B 1 152 ? -13.539 33.125 14.164 1 95.75 152 HIS B N 1
ATOM 7215 C CA . HIS B 1 152 ? -13.93 32.438 15.391 1 95.75 152 HIS B CA 1
ATOM 7216 C C . HIS B 1 152 ? -13.516 30.969 15.344 1 95.75 152 HIS B C 1
ATOM 7218 O O . HIS B 1 152 ? -13.539 30.281 16.375 1 95.75 152 HIS B O 1
ATOM 7224 N N . TRP B 1 153 ? -13.195 30.531 14.203 1 97.75 153 TRP B N 1
ATOM 7225 C CA . TRP B 1 153 ? -13.188 29.094 13.93 1 97.75 153 TRP B CA 1
ATOM 7226 C C . TRP B 1 153 ? -12.023 28.719 13.023 1 97.75 153 TRP B C 1
ATOM 7228 O O . TRP B 1 153 ? -11.945 29.172 11.883 1 97.75 153 TRP B O 1
ATOM 7238 N N . ALA B 1 154 ? -11.102 27.906 13.617 1 97.31 154 ALA B N 1
ATOM 7239 C CA . ALA B 1 154 ? -9.945 27.438 12.844 1 97.31 154 ALA B CA 1
ATOM 7240 C C . ALA B 1 154 ? -10.133 26 12.383 1 97.31 154 ALA B C 1
ATOM 7242 O O . ALA B 1 154 ? -10.43 25.125 13.188 1 97.31 154 ALA B O 1
ATOM 7243 N N . PHE B 1 155 ? -9.984 25.75 11.062 1 97.19 155 PHE B N 1
ATOM 7244 C CA . PHE B 1 155 ? -9.969 24.406 10.531 1 97.19 155 PHE B CA 1
ATOM 7245 C C . PHE B 1 155 ? -8.586 23.781 10.672 1 97.19 155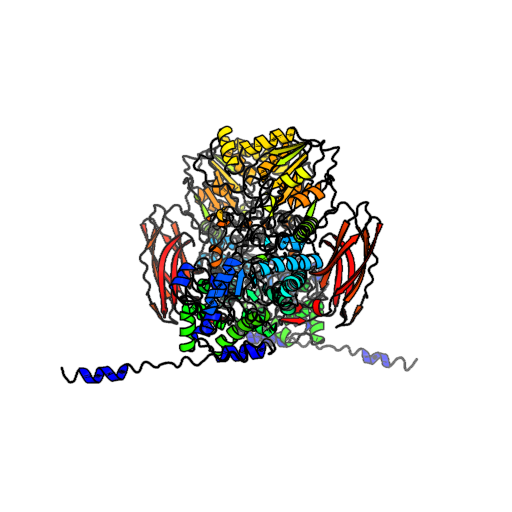 PHE B C 1
ATOM 7247 O O . PHE B 1 155 ? -7.914 23.5 9.68 1 97.19 155 PHE B O 1
ATOM 7254 N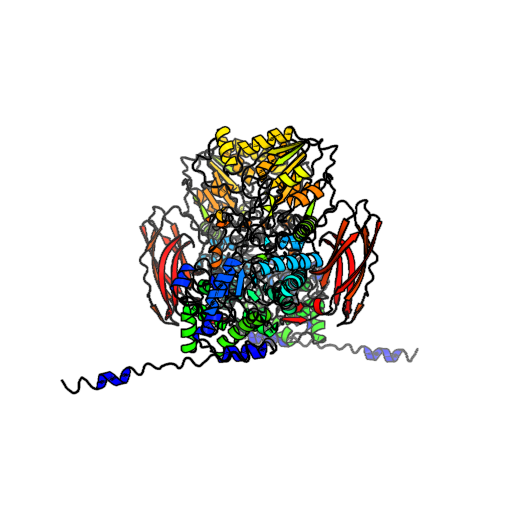 N . ALA B 1 156 ? -8.141 23.484 11.859 1 95.56 156 ALA B N 1
ATOM 7255 C CA . ALA B 1 156 ? -6.84 22.969 12.297 1 95.56 156 ALA B CA 1
ATOM 7256 C C . ALA B 1 156 ? -6.918 22.422 13.719 1 95.56 156 ALA B C 1
ATOM 7258 O O . ALA B 1 156 ? -7.793 22.812 14.492 1 95.56 156 ALA B O 1
ATOM 7259 N N . PRO B 1 157 ? -6.094 21.547 14.055 1 97.06 157 PRO B N 1
ATOM 7260 C CA . PRO B 1 157 ? -5.035 20.922 13.25 1 97.06 157 PRO B CA 1
ATOM 7261 C C . PRO B 1 157 ? -5.523 19.703 12.484 1 97.06 157 PRO B C 1
ATOM 7263 O O . PRO B 1 157 ? -6.578 19.141 12.805 1 97.06 157 PRO B O 1
ATOM 7266 N N . CYS B 1 158 ? -4.766 19.328 11.445 1 98.06 158 CYS B N 1
ATOM 7267 C CA . CYS B 1 158 ? -4.91 18.016 10.82 1 98.06 158 CYS B CA 1
ATOM 7268 C C . CYS B 1 158 ? -4.23 16.938 11.656 1 98.06 158 CYS B C 1
ATOM 7270 O O . CYS B 1 158 ? -3.039 17.031 11.953 1 98.06 158 CYS B O 1
ATOM 7272 N N . ILE B 1 159 ? -4.996 15.953 12.055 1 98.56 159 ILE B N 1
ATOM 7273 C CA . ILE B 1 159 ? -4.438 14.984 12.992 1 98.56 159 ILE B CA 1
ATOM 7274 C C . ILE B 1 159 ? -4.57 13.57 12.43 1 98.56 159 ILE B C 1
ATOM 7276 O O . ILE B 1 159 ? -4.645 12.602 13.18 1 98.56 159 ILE B O 1
ATOM 7280 N N . ASP B 1 160 ? -4.734 13.492 11.102 1 98.12 160 ASP B N 1
ATOM 7281 C CA . ASP B 1 160 ? -4.668 12.195 10.438 1 98.12 160 ASP B CA 1
ATOM 7282 C C . ASP B 1 160 ? -3.273 11.586 10.562 1 98.12 160 ASP B C 1
ATOM 7284 O O . ASP B 1 160 ? -2.291 12.305 10.758 1 98.12 160 ASP B O 1
ATOM 7288 N N . ILE B 1 161 ? -3.172 10.273 10.523 1 98.75 161 ILE B N 1
ATOM 7289 C CA . ILE B 1 161 ? -1.909 9.555 10.68 1 98.75 161 ILE B CA 1
ATOM 7290 C C . ILE B 1 161 ? -1.338 9.211 9.305 1 98.75 161 ILE B C 1
ATOM 7292 O O . ILE B 1 161 ? -2.045 8.68 8.445 1 98.75 161 ILE B O 1
ATOM 7296 N N . VAL B 1 162 ? -0.047 9.492 9.117 1 98.62 162 VAL B N 1
ATOM 7297 C CA . VAL B 1 162 ? 0.577 9.281 7.812 1 98.62 162 VAL B CA 1
ATOM 7298 C C . VAL B 1 162 ? 1.245 7.91 7.777 1 98.62 162 VAL B C 1
ATOM 7300 O O . VAL B 1 162 ? 2.162 7.641 8.555 1 98.62 162 VAL B O 1
ATOM 7303 N N . GLN B 1 163 ? 0.802 7.062 6.863 1 98.06 163 GLN B N 1
ATOM 7304 C CA . GLN B 1 163 ? 1.462 5.777 6.641 1 98.06 163 GLN B CA 1
ATOM 7305 C C . GLN B 1 163 ? 2.041 5.695 5.23 1 98.06 163 GLN B C 1
ATOM 7307 O O . GLN B 1 163 ? 2.791 4.766 4.918 1 98.06 163 GLN B O 1
ATOM 7312 N N . ASP B 1 164 ? 1.731 6.613 4.375 1 98 164 ASP B N 1
ATOM 7313 C CA . ASP B 1 164 ? 2.223 6.637 3.002 1 98 164 ASP B CA 1
ATOM 7314 C C . ASP B 1 164 ? 3.006 7.918 2.723 1 98 164 ASP B C 1
ATOM 7316 O O . ASP B 1 164 ? 2.418 8.992 2.555 1 98 164 ASP B O 1
ATOM 7320 N N . ALA B 1 165 ? 4.301 7.793 2.518 1 97.75 165 ALA B N 1
ATOM 7321 C CA . ALA B 1 165 ? 5.203 8.93 2.375 1 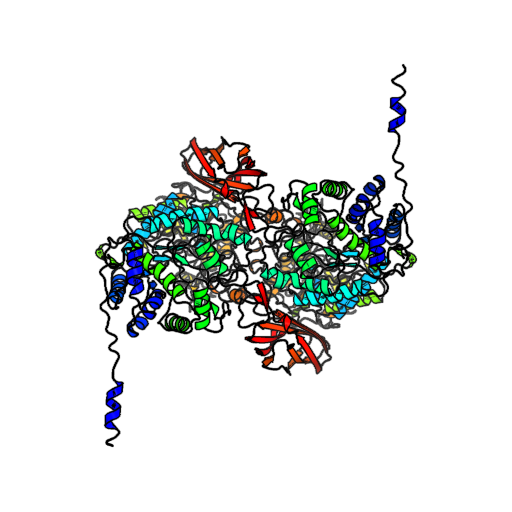97.75 165 ALA B CA 1
ATOM 7322 C C . ALA B 1 165 ? 4.938 9.688 1.074 1 97.75 165 ALA B C 1
ATOM 7324 O O . ALA B 1 165 ? 5.402 10.812 0.896 1 97.75 165 ALA B O 1
ATOM 7325 N N . ARG B 1 166 ? 4.137 9.164 0.152 1 97.75 166 ARG B N 1
ATOM 7326 C CA . ARG B 1 166 ? 3.832 9.797 -1.129 1 97.75 166 ARG B CA 1
ATOM 7327 C C . ARG B 1 166 ? 2.734 10.844 -0.977 1 97.75 166 ARG B C 1
ATOM 7329 O O . ARG B 1 166 ? 2.562 11.703 -1.846 1 97.75 166 ARG B O 1
ATOM 7336 N N . TRP B 1 167 ? 1.967 10.812 0.078 1 97.69 167 TRP B N 1
ATOM 7337 C CA . TRP B 1 167 ? 0.795 11.656 0.295 1 97.69 167 TRP B CA 1
ATOM 7338 C C . TRP B 1 167 ? 1.194 13.125 0.407 1 97.69 167 TRP B C 1
ATOM 7340 O O . TRP B 1 167 ? 2.012 13.484 1.255 1 97.69 167 TRP B O 1
ATOM 7350 N N . GLY B 1 168 ? 0.596 13.938 -0.356 1 96.94 168 GLY B N 1
ATOM 7351 C CA . GLY B 1 168 ? 0.982 15.336 -0.459 1 96.94 168 GLY B CA 1
ATOM 7352 C C . GLY B 1 168 ? 0.624 16.141 0.772 1 96.94 168 GLY B C 1
ATOM 7353 O O . GLY B 1 168 ? 1.277 17.156 1.075 1 96.94 168 GLY B O 1
ATOM 7354 N N . ARG B 1 169 ? -0.32 15.727 1.536 1 97.19 169 ARG B N 1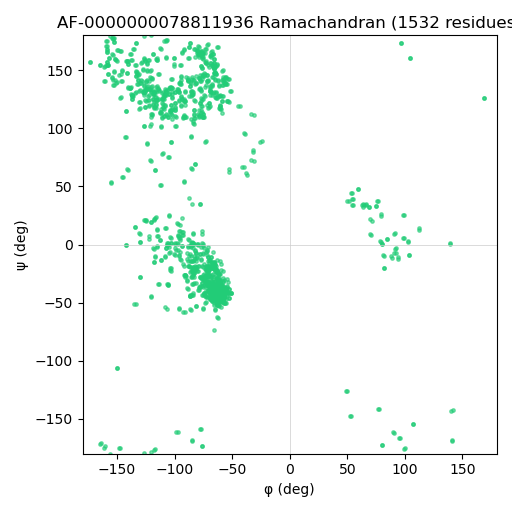
ATOM 7355 C CA . ARG B 1 169 ? -0.844 16.531 2.631 1 97.19 169 ARG B CA 1
ATOM 7356 C C . ARG B 1 169 ? -0.126 16.219 3.938 1 97.19 169 ARG B C 1
ATOM 7358 O O . ARG B 1 169 ? -0.567 16.641 5.012 1 97.19 169 ARG B O 1
ATOM 7365 N N . THR B 1 170 ? 0.938 15.5 3.879 1 97.81 170 THR B N 1
ATOM 7366 C CA . THR B 1 170 ? 1.697 15.078 5.051 1 97.81 170 THR B CA 1
ATOM 7367 C C . THR B 1 170 ? 2.059 16.281 5.922 1 97.81 170 THR B C 1
ATOM 7369 O O . THR B 1 170 ? 1.962 16.219 7.148 1 97.81 170 THR B O 1
ATOM 7372 N N . GLY B 1 171 ? 2.395 17.391 5.316 1 97.31 171 GLY B N 1
ATOM 7373 C CA . GLY B 1 171 ? 2.863 18.578 6.023 1 97.31 171 GLY B CA 1
ATOM 7374 C C . GLY B 1 171 ? 1.815 19.172 6.945 1 97.31 171 GLY B C 1
ATOM 7375 O O . GLY B 1 171 ? 2.148 19.891 7.887 1 97.31 171 GLY B O 1
ATOM 7376 N N . GLU B 1 172 ? 0.581 18.828 6.734 1 97.19 172 GLU B N 1
ATOM 7377 C CA . GLU B 1 172 ? -0.522 19.359 7.539 1 97.19 172 GLU B CA 1
ATOM 7378 C C . GLU B 1 172 ? -0.678 18.562 8.836 1 97.19 172 GLU B C 1
ATOM 7380 O O . GLU B 1 172 ? -1.377 19 9.75 1 97.19 172 GLU B O 1
ATOM 7385 N N . THR B 1 173 ? 0.018 17.469 8.914 1 98.38 173 THR B N 1
ATOM 7386 C CA . THR B 1 173 ? -0.215 16.547 10.023 1 98.38 173 THR B CA 1
ATOM 7387 C C . THR B 1 173 ? 0.938 16.594 11.023 1 98.38 173 THR B C 1
ATOM 7389 O O . THR B 1 173 ? 1.925 17.297 10.805 1 98.38 173 THR B O 1
ATOM 7392 N N . TYR B 1 174 ? 0.752 15.828 12.125 1 98.75 174 TYR B N 1
ATOM 7393 C CA . TYR B 1 174 ? 1.803 15.727 13.133 1 98.75 174 TYR B CA 1
ATOM 7394 C C . TYR B 1 174 ? 2.656 14.484 12.898 1 98.75 174 TYR B C 1
ATOM 7396 O O . TYR B 1 174 ? 3.4 14.055 13.789 1 98.75 174 TYR B O 1
ATOM 7404 N N . GLY B 1 175 ? 2.512 13.828 11.734 1 98.62 175 GLY B N 1
ATOM 7405 C CA . GLY B 1 175 ? 3.416 12.75 11.375 1 98.62 175 GLY B CA 1
ATOM 7406 C C . GLY B 1 175 ? 2.775 11.383 11.477 1 98.62 175 GLY B C 1
ATOM 7407 O O . GLY B 1 175 ? 1.574 11.234 11.242 1 98.62 175 GLY B O 1
ATOM 7408 N N . GLU B 1 176 ? 3.582 10.266 11.695 1 98.81 176 GLU B N 1
ATOM 7409 C CA . GLU B 1 176 ? 3.123 8.891 11.5 1 98.81 176 GLU B CA 1
ATOM 7410 C C . GLU B 1 176 ? 2.662 8.273 12.812 1 98.81 176 GLU B C 1
ATOM 7412 O O . GLU B 1 176 ? 2.047 7.207 12.82 1 98.81 176 GLU B O 1
ATOM 7417 N N . ASP B 1 177 ? 2.891 8.922 14.016 1 98.88 177 ASP B N 1
ATOM 7418 C CA . ASP B 1 177 ? 2.703 8.219 15.281 1 98.88 177 ASP B CA 1
ATOM 7419 C C . ASP B 1 177 ? 1.411 8.656 15.969 1 98.88 177 ASP B C 1
ATOM 7421 O O . ASP B 1 177 ? 1.218 9.844 16.234 1 98.88 177 ASP B O 1
ATOM 7425 N N . PRO B 1 178 ? 0.587 7.754 16.375 1 98.56 178 PRO B N 1
ATOM 7426 C CA . PRO B 1 178 ? -0.688 8.094 17 1 98.56 178 PRO B CA 1
ATOM 7427 C C . PRO B 1 178 ? -0.512 8.711 18.391 1 98.56 178 PRO B C 1
ATOM 7429 O O . PRO B 1 178 ? -1.273 9.594 18.781 1 98.56 178 PRO B O 1
ATOM 7432 N N . PHE B 1 179 ? 0.481 8.258 19.203 1 98.69 179 PHE B N 1
ATOM 7433 C CA . PHE B 1 179 ? 0.696 8.789 20.547 1 98.69 179 PHE B CA 1
ATOM 7434 C C . PHE B 1 179 ? 1.185 10.227 20.484 1 98.69 179 PHE B C 1
ATOM 7436 O O . PHE B 1 179 ? 0.657 11.094 21.188 1 98.69 179 PHE B O 1
ATOM 7443 N N . LEU B 1 180 ? 2.166 10.445 19.609 1 98.94 180 LEU B N 1
ATOM 7444 C CA . LEU B 1 180 ? 2.67 11.805 19.438 1 98.94 180 LEU B CA 1
ATOM 7445 C C . LEU B 1 180 ? 1.552 12.75 19.016 1 98.94 180 LEU B C 1
ATOM 7447 O O . LEU B 1 180 ? 1.386 13.82 19.594 1 98.94 180 LEU B O 1
ATOM 7451 N N . THR B 1 181 ? 0.801 12.359 18.016 1 98.88 181 THR B N 1
ATOM 7452 C CA . THR B 1 181 ? -0.292 13.172 17.5 1 98.88 181 THR B CA 1
ATOM 7453 C C . THR B 1 181 ? -1.332 13.43 18.578 1 98.88 181 THR B C 1
ATOM 7455 O O . THR B 1 181 ? -1.854 14.539 18.703 1 98.88 181 THR B O 1
ATOM 7458 N N . SER B 1 182 ? -1.631 12.391 19.375 1 98.88 182 SER B N 1
ATOM 7459 C CA . SER B 1 182 ? -2.602 12.516 20.453 1 98.88 182 SER B CA 1
ATOM 7460 C C . SER B 1 182 ? -2.135 13.531 21.5 1 98.88 182 SER B C 1
ATOM 7462 O O . SER B 1 182 ? -2.928 14.336 21.984 1 98.88 182 SER B O 1
ATOM 7464 N N . GLU B 1 183 ? -0.874 13.5 21.828 1 98.69 183 GLU B N 1
ATOM 7465 C CA . GLU B 1 183 ? -0.323 14.414 22.828 1 98.69 183 GLU B CA 1
ATOM 7466 C C . GLU B 1 183 ? -0.333 15.852 22.312 1 98.69 183 GLU B C 1
ATOM 7468 O O . GLU B 1 183 ? -0.691 16.781 23.047 1 98.69 183 GLU B O 1
ATOM 7473 N N . LEU B 1 184 ? 0.008 16.031 21.078 1 98.81 184 LEU B N 1
ATOM 7474 C CA . LEU B 1 184 ? 0.159 17.375 20.531 1 98.81 184 LEU B CA 1
ATOM 7475 C C . LEU B 1 184 ? -1.202 18.016 20.266 1 98.81 184 LEU B C 1
ATOM 7477 O O . LEU B 1 184 ? -1.37 19.219 20.438 1 98.81 184 LEU B O 1
ATOM 7481 N N . VAL B 1 185 ? -2.184 17.203 19.844 1 98.75 185 VAL B N 1
ATOM 7482 C CA . VAL B 1 185 ? -3.492 17.781 19.531 1 98.75 185 VAL B CA 1
ATOM 7483 C C . VAL B 1 185 ? -4.148 18.281 20.828 1 98.75 185 VAL B C 1
ATOM 7485 O O . VAL B 1 185 ? -4.859 19.281 20.812 1 98.75 185 VAL B O 1
ATOM 7488 N N . LYS B 1 186 ? -3.926 17.609 21.984 1 98.56 186 LYS B N 1
ATOM 7489 C CA . LYS B 1 186 ? -4.438 18.078 23.266 1 98.56 186 LYS B CA 1
ATOM 7490 C C . LYS B 1 186 ? -3.924 19.484 23.578 1 98.56 186 LYS B C 1
ATOM 7492 O O . LYS B 1 186 ? -4.691 20.359 24 1 98.56 186 LYS B O 1
ATOM 7497 N N . GLU B 1 187 ? -2.635 19.656 23.359 1 98.5 187 GLU B N 1
ATOM 7498 C CA . GLU B 1 187 ? -2.012 20.953 23.625 1 98.5 187 GLU B CA 1
ATOM 7499 C C . GLU B 1 187 ? -2.508 22.016 22.656 1 98.5 187 GLU B C 1
ATOM 7501 O O . GLU B 1 187 ? -2.688 23.172 23.031 1 98.5 187 GLU B O 1
ATOM 7506 N N . ALA B 1 188 ? -2.705 21.641 21.406 1 98.62 188 ALA B N 1
ATOM 7507 C CA . ALA B 1 188 ? -3.197 22.594 20.422 1 98.62 188 ALA B CA 1
ATOM 7508 C C . ALA B 1 188 ? -4.594 23.094 20.781 1 98.62 188 ALA B C 1
ATOM 7510 O O . ALA B 1 188 ? -4.875 24.297 20.688 1 98.62 188 ALA B O 1
ATOM 7511 N N . ILE B 1 189 ? -5.449 22.141 21.156 1 98.5 189 ILE B N 1
ATOM 7512 C CA . ILE B 1 189 ? -6.816 22.5 21.516 1 98.5 189 ILE B CA 1
ATOM 7513 C C . ILE B 1 189 ? -6.809 23.406 22.75 1 98.5 189 ILE B C 1
ATOM 7515 O O . ILE B 1 189 ? -7.539 24.391 22.797 1 98.5 189 ILE B O 1
ATOM 7519 N N . ARG B 1 190 ? -5.961 23.078 23.703 1 97.81 190 ARG B N 1
ATOM 7520 C CA . ARG B 1 190 ? -5.82 23.938 24.875 1 97.81 190 ARG B CA 1
ATOM 7521 C C . ARG B 1 190 ? -5.379 25.344 24.484 1 97.81 190 ARG B C 1
ATOM 7523 O O . ARG B 1 190 ? -5.848 26.328 25.047 1 97.81 190 ARG B O 1
ATOM 7530 N N . GLY B 1 191 ? -4.516 25.406 23.531 1 97.94 191 GLY B N 1
ATOM 7531 C CA . GLY B 1 191 ? -4.039 26.703 23.078 1 97.94 191 GLY B CA 1
ATOM 7532 C C . GLY B 1 191 ? -5.113 27.516 22.391 1 97.94 191 GLY B C 1
ATOM 7533 O O . GLY B 1 191 ? -5.332 28.688 22.734 1 97.94 191 GLY B O 1
ATOM 7534 N N . TYR B 1 192 ? -5.84 27 21.516 1 97.62 192 TYR B N 1
ATOM 7535 C CA . TYR B 1 192 ? -6.844 27.688 20.703 1 97.62 192 TYR B CA 1
ATOM 7536 C C . TYR B 1 192 ? -8.086 28 21.547 1 97.62 192 TYR B C 1
ATOM 7538 O O . TYR B 1 192 ? -8.664 29.078 21.422 1 97.62 192 TYR B O 1
ATOM 7546 N N . GLN B 1 193 ? -8.523 27.016 22.406 1 96.88 193 GLN B N 1
ATOM 7547 C CA . GLN B 1 193 ? -9.852 27.062 23.016 1 96.88 193 GLN B CA 1
ATOM 7548 C C . GLN B 1 193 ? -9.766 27.375 24.5 1 96.88 193 GLN B C 1
ATOM 7550 O O . GLN B 1 193 ? -10.789 27.578 25.156 1 96.88 193 GLN B O 1
ATOM 7555 N N . GLY B 1 194 ? -8.594 27.359 25.078 1 92.25 194 GLY B N 1
ATOM 7556 C CA . GLY B 1 194 ? -8.477 27.281 26.516 1 92.25 194 GLY B CA 1
ATOM 7557 C C . GLY B 1 194 ? -8.562 28.641 27.203 1 92.25 194 GLY B C 1
ATOM 7558 O O . GLY B 1 194 ? -8.555 28.719 28.438 1 92.25 194 GLY B O 1
ATOM 7559 N N . ASN B 1 195 ? -8.75 29.672 26.406 1 91.38 195 ASN B N 1
ATOM 7560 C CA . ASN B 1 195 ? -8.891 30.969 27.062 1 91.38 195 ASN B CA 1
ATOM 7561 C C . ASN B 1 195 ? -10.195 31.062 27.844 1 91.38 195 ASN B C 1
ATOM 7563 O O . ASN B 1 195 ? -11.258 30.703 27.344 1 91.38 195 ASN B O 1
ATOM 7567 N N . GLU B 1 196 ? -10.117 31.609 29.062 1 90.94 196 GLU B N 1
ATOM 7568 C CA . GLU B 1 196 ? -11.305 31.734 29.906 1 90.94 196 GLU B CA 1
ATOM 7569 C C . GLU B 1 196 ? -12.258 32.781 29.359 1 90.94 196 GLU B C 1
ATOM 7571 O O . GLU B 1 196 ? -13.469 32.719 29.578 1 90.94 196 GLU B O 1
ATOM 7576 N N . ASN B 1 197 ? -11.648 33.75 28.75 1 94.12 197 ASN B N 1
ATOM 7577 C CA . ASN B 1 197 ? -12.453 34.781 28.094 1 94.12 197 ASN B CA 1
ATOM 7578 C C . ASN B 1 197 ? -13.047 34.25 26.781 1 94.12 197 ASN B C 1
ATOM 7580 O O . ASN B 1 197 ? -12.328 34.031 25.812 1 94.12 197 ASN B O 1
ATOM 7584 N N . PRO B 1 198 ? -14.383 34.094 26.766 1 93.31 198 PRO B N 1
ATOM 7585 C CA . PRO B 1 198 ? -14.992 33.562 25.562 1 93.31 198 PRO B CA 1
ATOM 7586 C C . PRO B 1 198 ? -14.695 34.406 24.312 1 93.31 198 PRO B C 1
ATOM 7588 O O . PRO B 1 198 ? -14.648 33.875 23.203 1 93.31 198 PRO B O 1
ATOM 7591 N N . PHE B 1 199 ? -14.367 35.656 24.547 1 93.69 199 PHE B N 1
ATOM 7592 C CA . PHE B 1 199 ? -14.156 36.562 23.422 1 93.69 199 PHE B CA 1
ATOM 7593 C C . PHE B 1 199 ? -12.766 36.375 22.828 1 93.69 199 PHE B C 1
ATOM 7595 O O . PHE B 1 199 ? -12.43 37 21.812 1 93.69 199 PHE B O 1
ATOM 7602 N N . LYS B 1 200 ? -12.016 35.438 23.422 1 93.06 200 LYS B N 1
ATOM 7603 C CA . LYS B 1 200 ? -10.664 35.188 22.938 1 93.06 200 LYS B CA 1
ATOM 7604 C C . LYS B 1 200 ? -10.5 33.719 22.531 1 93.06 200 LYS B C 1
ATOM 7606 O O . LYS B 1 200 ? -9.422 33.312 22.094 1 93.06 200 LYS B O 1
ATOM 7611 N N . LYS B 1 201 ? -11.562 33.031 22.547 1 95.5 201 LYS B N 1
ATOM 7612 C CA . LYS B 1 201 ? -11.547 31.609 22.188 1 95.5 201 LYS B CA 1
ATOM 7613 C C . LYS B 1 201 ? -11.703 31.438 20.672 1 95.5 201 LYS B C 1
ATOM 7615 O O . LYS B 1 201 ? -12.453 32.156 20.031 1 95.5 201 LYS B O 1
ATOM 7620 N N . VAL B 1 202 ? -10.961 30.516 20.219 1 97.38 202 VAL B N 1
ATOM 7621 C CA . VAL B 1 202 ? -11.125 30.078 18.844 1 97.38 202 VAL B CA 1
ATOM 7622 C C . VAL B 1 202 ? -11.578 28.625 18.797 1 97.38 202 VAL B C 1
ATOM 7624 O O . VAL B 1 202 ? -10.945 27.75 19.406 1 97.38 202 VAL B O 1
ATOM 7627 N N . ALA B 1 203 ? -12.695 28.344 18.125 1 98.19 203 ALA B N 1
ATOM 7628 C CA . ALA B 1 203 ? -13.141 26.969 17.969 1 98.19 203 ALA B CA 1
ATOM 7629 C C . ALA B 1 203 ? -12.172 26.172 17.078 1 98.19 203 ALA B C 1
ATOM 7631 O O . ALA B 1 203 ? -11.672 26.688 16.078 1 98.19 203 ALA B O 1
ATOM 7632 N N . VAL B 1 204 ? -11.922 24.984 17.531 1 97.81 204 VAL B N 1
ATOM 7633 C CA . VAL B 1 204 ? -11.031 24.109 16.781 1 97.81 204 VAL B CA 1
ATOM 7634 C C . VAL B 1 204 ? -11.852 23.078 16.016 1 97.81 204 VAL B C 1
ATOM 7636 O O . VAL B 1 204 ? -12.789 22.484 16.547 1 97.81 204 VAL B O 1
ATOM 7639 N N . SER B 1 205 ? -11.469 22.906 14.742 1 98.38 205 SER B N 1
ATOM 7640 C CA . SER B 1 205 ? -11.938 21.781 13.953 1 98.38 205 SER B CA 1
ATOM 7641 C C . SER B 1 205 ? -10.797 20.812 13.656 1 98.38 205 SER B C 1
ATOM 7643 O O . SER B 1 205 ? -10 21.047 12.742 1 98.38 205 SER B O 1
ATOM 7645 N N . VAL B 1 206 ? -10.719 19.703 14.375 1 98.56 206 VAL B N 1
ATOM 7646 C CA . VAL B 1 206 ? -9.703 18.703 14.023 1 98.56 206 VAL B CA 1
ATOM 7647 C C . VAL B 1 206 ? -10.094 18 12.734 1 98.56 206 VAL B C 1
ATOM 7649 O O . VAL B 1 206 ? -11.281 17.812 12.445 1 98.56 206 VAL B O 1
ATOM 7652 N N . LYS B 1 207 ? -9.133 17.641 11.93 1 97.88 207 LYS B N 1
ATOM 7653 C CA . LYS B 1 207 ? -9.383 17.094 10.602 1 97.88 207 LYS B CA 1
ATOM 7654 C C . LYS B 1 207 ? -8.188 16.297 10.094 1 97.88 207 LYS B C 1
ATOM 7656 O O . LYS B 1 207 ? -7.09 16.406 10.641 1 97.88 207 LYS B O 1
ATOM 7661 N N . HIS B 1 208 ? -8.25 15.562 9.086 1 97.69 208 HIS B N 1
ATOM 7662 C CA . HIS B 1 208 ? -9.531 15.086 8.57 1 97.69 208 HIS B CA 1
ATOM 7663 C C . HIS B 1 208 ? -9.867 13.703 9.125 1 97.69 208 HIS B C 1
ATOM 7665 O O . HIS B 1 208 ? -9.016 12.812 9.148 1 97.69 208 HIS B O 1
ATOM 7671 N N . LEU B 1 209 ? -11.031 13.516 9.477 1 98.62 209 LEU B N 1
ATOM 7672 C CA . LEU B 1 209 ? -11.5 12.234 9.984 1 98.62 209 LEU B CA 1
ATOM 7673 C C . LEU B 1 209 ? -11.844 11.289 8.836 1 98.62 209 LEU B C 1
ATOM 7675 O O . LEU B 1 209 ? -12.773 11.547 8.07 1 98.62 209 LEU B O 1
ATOM 7679 N N . VAL B 1 210 ? -11.195 10.172 8.508 1 97.56 210 VAL B N 1
ATOM 7680 C CA . VAL B 1 210 ? -9.906 9.648 8.945 1 97.56 210 VAL B CA 1
ATOM 7681 C C . VAL B 1 210 ? -9.281 8.805 7.84 1 97.56 210 VAL B C 1
ATOM 7683 O O . VAL B 1 210 ? -9.969 8.391 6.902 1 97.56 210 VAL B O 1
ATOM 7686 N N . GLY B 1 211 ? -8.117 8.617 7.824 1 97.88 211 GLY B N 1
ATOM 7687 C CA . GLY B 1 211 ? -7.457 7.598 7.02 1 97.88 211 GLY B CA 1
ATOM 7688 C C . GLY B 1 211 ? -6.863 8.141 5.734 1 97.88 211 GLY B C 1
ATOM 7689 O O . GLY B 1 211 ? -6.363 7.379 4.902 1 97.88 211 GLY B O 1
ATOM 7690 N N . GLY B 1 212 ? -6.914 9.469 5.562 1 97.25 212 GLY B N 1
ATOM 7691 C CA . GLY B 1 212 ? -6.332 10.055 4.367 1 97.25 212 GLY B CA 1
ATOM 7692 C C . GLY B 1 212 ? -4.852 9.766 4.219 1 97.25 212 GLY B C 1
ATOM 7693 O O . GLY B 1 212 ? -4.348 9.641 3.098 1 97.25 212 GLY B O 1
ATOM 7694 N N . GLY B 1 213 ? -4.137 9.695 5.297 1 97.75 213 GLY B N 1
ATOM 7695 C CA . GLY B 1 213 ? -2.703 9.453 5.281 1 97.75 213 GLY B CA 1
ATOM 7696 C C . GLY B 1 213 ? -2.342 8.031 4.898 1 97.75 213 GLY B C 1
ATOM 7697 O O . GLY B 1 213 ? -1.163 7.707 4.73 1 97.75 213 GLY B O 1
ATOM 7698 N N . ALA B 1 214 ? -3.342 7.16 4.727 1 97.62 214 ALA B N 1
ATOM 7699 C CA . ALA B 1 214 ? -3.162 5.777 4.293 1 97.62 214 ALA B CA 1
ATOM 7700 C C . ALA B 1 214 ? -3.922 5.504 2.998 1 97.62 214 ALA B C 1
ATOM 7702 O O . ALA B 1 214 ? -4.18 4.348 2.656 1 97.62 214 ALA B O 1
ATOM 7703 N N . SER B 1 215 ? -4.266 6.523 2.268 1 96.81 215 SER B N 1
ATOM 7704 C CA . SER B 1 215 ? -5.031 6.363 1.037 1 96.81 215 SER B CA 1
ATOM 7705 C C . SER B 1 215 ? -4.234 5.605 -0.018 1 96.81 215 SER B C 1
ATOM 7707 O O . SER B 1 215 ? -3.014 5.754 -0.105 1 96.81 215 SER B O 1
ATOM 7709 N N . VAL B 1 216 ? -4.902 4.863 -0.825 1 95.88 216 VAL B N 1
ATOM 7710 C CA . VAL B 1 216 ? -4.285 4.012 -1.836 1 95.88 216 VAL B CA 1
ATOM 7711 C C . VAL B 1 216 ? -3.447 4.863 -2.787 1 95.88 216 VAL B C 1
ATOM 7713 O O . VAL B 1 216 ? -3.936 5.855 -3.336 1 95.88 216 VAL B O 1
ATOM 7716 N N . GLY B 1 217 ? -2.158 4.52 -2.902 1 94.88 217 GLY B N 1
ATOM 7717 C CA . GLY B 1 217 ? -1.242 5.207 -3.801 1 94.88 217 GLY B CA 1
ATOM 7718 C C . GLY B 1 217 ? -0.72 6.516 -3.236 1 94.88 217 GLY B C 1
ATOM 7719 O O . GLY B 1 217 ? 0.083 7.195 -3.875 1 94.88 217 GLY B O 1
ATOM 7720 N N . GLY B 1 218 ? -1.167 6.875 -1.967 1 96.25 218 GLY B N 1
ATOM 7721 C CA . GLY B 1 218 ? -0.84 8.18 -1.413 1 96.25 218 GLY B CA 1
ATOM 7722 C C . GLY B 1 218 ? -1.532 9.32 -2.131 1 96.25 218 GLY B C 1
ATOM 7723 O O . GLY B 1 218 ? -0.964 10.406 -2.275 1 96.25 218 GLY B O 1
ATOM 7724 N N . CYS B 1 219 ? -2.738 9.078 -2.635 1 95.81 219 CYS B N 1
ATOM 7725 C CA . CYS B 1 219 ? -3.467 10.07 -3.412 1 95.81 219 CYS B CA 1
ATOM 7726 C C . CYS B 1 219 ? -4.582 10.703 -2.586 1 95.81 219 CYS B C 1
ATOM 7728 O O . CYS B 1 219 ? -5.406 9.992 -2.008 1 95.81 219 CYS B O 1
ATOM 7730 N N . ASN B 1 220 ? -4.637 11.992 -2.688 1 94.88 220 ASN B N 1
ATOM 7731 C CA . ASN B 1 220 ? -5.727 12.711 -2.041 1 94.88 220 ASN B CA 1
ATOM 7732 C C . ASN B 1 220 ? -7.09 12.234 -2.539 1 94.88 220 ASN B C 1
ATOM 7734 O O . ASN B 1 220 ? -7.266 11.984 -3.732 1 94.88 220 ASN B O 1
ATOM 7738 N N . HIS B 1 221 ? -8.055 12.039 -1.762 1 95.56 221 HIS B N 1
ATOM 7739 C CA . HIS B 1 221 ? -9.43 11.633 -2.051 1 95.56 221 HIS B CA 1
ATOM 7740 C C . HIS B 1 221 ? -9.531 10.125 -2.229 1 95.56 221 HIS B C 1
ATOM 7742 O O . HIS B 1 221 ? -10.633 9.562 -2.195 1 95.56 221 HIS B O 1
ATOM 7748 N N . ALA B 1 222 ? -8.414 9.406 -2.521 1 96.69 222 ALA B N 1
ATOM 7749 C CA . ALA B 1 222 ? -8.477 7.977 -2.799 1 96.69 222 ALA B CA 1
ATOM 7750 C C . ALA B 1 222 ? -8.914 7.195 -1.563 1 96.69 222 ALA B C 1
ATOM 7752 O O . ALA B 1 222 ? -8.805 7.691 -0.439 1 96.69 222 ALA B O 1
ATOM 7753 N N . SER B 1 223 ? -9.383 6.039 -1.772 1 97.38 223 SER B N 1
ATOM 7754 C CA . SER B 1 223 ? -9.883 5.16 -0.719 1 97.38 223 SER B CA 1
ATOM 7755 C C . SER B 1 223 ? -8.766 4.77 0.247 1 97.38 223 SER B C 1
ATOM 7757 O O . SER B 1 223 ? -7.605 4.66 -0.148 1 97.38 223 SER B O 1
ATOM 7759 N N . ALA B 1 224 ? -9.148 4.613 1.477 1 97.62 224 ALA B N 1
ATOM 7760 C CA . ALA B 1 224 ? -8.281 3.982 2.463 1 97.62 224 ALA B CA 1
ATOM 7761 C C . ALA B 1 224 ? -8.766 2.578 2.809 1 97.62 224 ALA B C 1
ATOM 7763 O O . ALA B 1 224 ? -9.828 2.416 3.416 1 97.62 224 ALA B O 1
ATOM 7764 N N . GLU B 1 225 ? -8.031 1.607 2.422 1 96.5 225 GLU B N 1
ATOM 7765 C CA . GLU B 1 225 ? -8.359 0.226 2.76 1 96.5 225 GLU B CA 1
ATOM 7766 C C . GLU B 1 225 ? -7.805 -0.152 4.133 1 96.5 225 GLU B C 1
ATOM 7768 O O . GLU B 1 225 ? -6.668 -0.614 4.242 1 96.5 225 GLU B O 1
ATOM 7773 N N . LEU B 1 226 ? -8.648 0.028 5.145 1 97.31 226 LEU B N 1
ATOM 7774 C CA . LEU B 1 226 ? -8.242 -0.18 6.531 1 97.31 226 LEU B CA 1
ATOM 7775 C C . LEU B 1 226 ? -9.227 -1.083 7.262 1 97.31 226 LEU B C 1
ATOM 7777 O O . LEU B 1 226 ? -10.438 -0.985 7.047 1 97.31 226 LEU B O 1
ATOM 7781 N N . SER B 1 227 ? -8.664 -1.989 8.086 1 96.88 227 SER B N 1
ATOM 7782 C CA . SER B 1 227 ? -9.492 -2.791 8.984 1 96.88 227 SER B CA 1
ATOM 7783 C C . SER B 1 227 ? -9.961 -1.971 10.18 1 96.88 227 SER B C 1
ATOM 7785 O O . SER B 1 227 ? -9.398 -0.913 10.477 1 96.88 227 SER B O 1
ATOM 7787 N N . GLU B 1 228 ? -11.023 -2.457 10.828 1 97.06 228 GLU B N 1
ATOM 7788 C CA . GLU B 1 228 ? -11.477 -1.791 12.047 1 97.06 228 GLU B CA 1
ATOM 7789 C C . GLU B 1 228 ? -10.375 -1.771 13.102 1 97.06 228 GLU B C 1
ATOM 7791 O O . GLU B 1 228 ? -10.195 -0.775 13.812 1 97.06 228 GLU B O 1
ATOM 7796 N N . ARG B 1 229 ? -9.586 -2.854 13.227 1 97.75 229 ARG B N 1
ATOM 7797 C CA . ARG B 1 229 ? -8.523 -2.912 14.227 1 97.75 229 ARG B CA 1
ATOM 7798 C C . ARG B 1 229 ? -7.469 -1.84 13.961 1 97.75 229 ARG B C 1
ATOM 7800 O O . ARG B 1 229 ? -6.992 -1.189 14.898 1 97.75 229 ARG B O 1
ATOM 7807 N N . ALA B 1 230 ? -7.086 -1.69 12.727 1 97.81 230 ALA B N 1
ATOM 7808 C CA . ALA B 1 230 ? -6.117 -0.649 12.391 1 97.81 230 ALA B CA 1
ATOM 7809 C C . ALA B 1 230 ? -6.664 0.736 12.719 1 97.81 230 ALA B C 1
ATOM 7811 O O . ALA B 1 230 ? -5.949 1.583 13.258 1 97.81 230 ALA B O 1
ATOM 7812 N N . LEU B 1 231 ? -7.945 0.988 12.312 1 98.5 231 LEU B N 1
ATOM 7813 C CA . LEU B 1 231 ? -8.57 2.275 12.594 1 98.5 231 LEU B CA 1
ATOM 7814 C C . LEU B 1 231 ? -8.531 2.588 14.086 1 98.5 231 LEU B C 1
ATOM 7816 O O . LEU B 1 231 ? -8.094 3.668 14.492 1 98.5 231 LEU B O 1
ATOM 7820 N N . ARG B 1 232 ? -8.953 1.646 14.867 1 98.38 232 ARG B N 1
ATOM 7821 C CA . ARG B 1 232 ? -9.094 1.862 16.297 1 98.38 232 ARG B CA 1
ATOM 7822 C C . ARG B 1 232 ? -7.73 1.916 16.984 1 98.38 232 ARG B C 1
ATOM 7824 O O . ARG B 1 232 ? -7.57 2.588 18 1 98.38 232 ARG B O 1
ATOM 7831 N N . SER B 1 233 ? -6.766 1.244 16.391 1 98.19 233 SER B N 1
ATOM 7832 C CA . SER B 1 233 ? -5.449 1.165 17.031 1 98.19 233 SER B CA 1
ATOM 7833 C C . SER B 1 233 ? -4.602 2.385 16.688 1 98.19 233 SER B C 1
ATOM 7835 O O . SER B 1 233 ? -3.811 2.846 17.516 1 98.19 233 SER B O 1
ATOM 7837 N N . TYR B 1 234 ? -4.77 2.914 15.477 1 98.25 234 TYR B N 1
ATOM 7838 C CA . TYR B 1 234 ? -3.715 3.82 15.031 1 98.25 234 TYR B CA 1
ATOM 7839 C C . TYR B 1 234 ? -4.301 5.133 14.523 1 98.25 234 TYR B C 1
ATOM 7841 O O . TYR B 1 234 ? -3.65 6.176 14.586 1 98.25 234 TYR B O 1
ATOM 7849 N N . PHE B 1 235 ? -5.516 5.176 14.016 1 98.75 235 PHE B N 1
ATOM 7850 C CA . PHE B 1 235 ? -6.008 6.355 13.312 1 98.75 235 PHE B CA 1
ATOM 7851 C C . PHE B 1 235 ? -7.008 7.117 14.172 1 98.75 235 PHE B C 1
ATOM 7853 O O . PHE B 1 235 ? -7.059 8.344 14.133 1 98.75 235 PHE B O 1
ATOM 7860 N N . LEU B 1 236 ? -7.781 6.449 14.945 1 98.81 236 LEU B N 1
ATOM 7861 C CA . LEU B 1 236 ? -8.859 7.066 15.711 1 98.81 236 LEU B CA 1
ATOM 7862 C C . LEU B 1 236 ? -8.352 7.605 17.047 1 98.81 236 LEU B C 1
ATOM 7864 O O . LEU B 1 236 ? -8.922 8.547 17.594 1 98.81 236 LEU B O 1
ATOM 7868 N N . PRO B 1 237 ? -7.227 7.086 17.578 1 98.69 237 PRO B N 1
ATOM 7869 C CA . PRO B 1 237 ? -6.793 7.539 18.906 1 98.69 237 PRO B CA 1
ATOM 7870 C C . PRO B 1 237 ? -6.562 9.047 18.969 1 98.69 237 PRO B C 1
ATOM 7872 O O . PRO B 1 237 ? -6.969 9.703 19.938 1 98.69 237 PRO B O 1
ATOM 7875 N N . PRO B 1 238 ? -5.934 9.695 17.984 1 98.88 238 PRO B N 1
ATOM 7876 C CA . PRO B 1 238 ? -5.805 11.148 18.062 1 98.88 238 PRO B CA 1
ATOM 7877 C C . PRO B 1 238 ? -7.152 11.859 18.141 1 98.88 238 PRO B C 1
ATOM 7879 O O . PRO B 1 238 ? -7.281 12.891 18.812 1 98.88 238 PRO B O 1
ATOM 7882 N N . PHE B 1 239 ? -8.133 11.367 17.453 1 98.88 239 PHE B N 1
ATOM 7883 C CA . PHE B 1 239 ? -9.461 11.969 17.5 1 98.88 239 PHE B CA 1
ATOM 7884 C C . PHE B 1 239 ? -10.109 11.766 18.859 1 98.88 239 PHE B C 1
ATOM 7886 O O . PHE B 1 239 ? -10.797 12.648 19.359 1 98.88 239 PHE B O 1
ATOM 7893 N N . LYS B 1 240 ? -9.922 10.57 19.406 1 98.81 240 LYS B N 1
ATOM 7894 C CA . LYS B 1 240 ? -10.383 10.367 20.781 1 98.81 240 LYS B CA 1
ATOM 7895 C C . LYS B 1 240 ? -9.734 11.367 21.734 1 98.81 240 LYS B C 1
ATOM 7897 O O . LYS B 1 240 ? -10.422 11.953 22.578 1 98.81 240 LYS B O 1
ATOM 7902 N N . ALA B 1 241 ? -8.438 11.562 21.594 1 98.81 241 ALA B N 1
ATOM 7903 C CA . ALA B 1 241 ? -7.711 12.523 22.406 1 98.81 241 ALA B CA 1
ATOM 7904 C C . ALA B 1 241 ? -8.266 13.938 22.219 1 98.81 241 ALA B C 1
ATOM 7906 O O . ALA B 1 241 ? -8.398 14.688 23.188 1 98.81 241 ALA B O 1
ATOM 7907 N N . ALA B 1 242 ? -8.562 14.297 21 1 98.88 242 ALA B N 1
ATOM 7908 C CA . ALA B 1 242 ? -9.117 15.609 20.703 1 98.88 242 ALA B CA 1
ATOM 7909 C C . ALA B 1 242 ? -10.469 15.805 21.375 1 98.88 242 ALA B C 1
ATOM 7911 O O . ALA B 1 242 ? -10.75 16.875 21.922 1 98.88 242 ALA B O 1
ATOM 7912 N N . ILE B 1 243 ? -11.297 14.789 21.312 1 98.75 243 ILE B N 1
ATOM 7913 C CA . ILE B 1 243 ? -12.625 14.844 21.922 1 98.75 243 ILE B CA 1
ATOM 7914 C C . ILE B 1 243 ? -12.5 14.992 23.438 1 98.75 243 ILE B C 1
ATOM 7916 O O . ILE B 1 243 ? -13.203 15.797 24.047 1 98.75 243 ILE B O 1
ATOM 7920 N N . GLU B 1 244 ? -11.586 14.242 24 1 98.25 244 GLU B N 1
ATOM 7921 C CA . GLU B 1 244 ? -11.344 14.328 25.438 1 98.25 244 GLU B CA 1
ATOM 7922 C C . GLU B 1 244 ? -10.828 15.703 25.828 1 98.25 244 GLU B C 1
ATOM 7924 O O . GLU B 1 244 ? -11.102 16.188 26.922 1 98.25 244 GLU B O 1
ATOM 7929 N N . ALA B 1 245 ? -10.086 16.297 24.891 1 98.25 245 ALA B N 1
ATOM 7930 C CA . ALA B 1 245 ? -9.555 17.641 25.141 1 98.25 245 ALA B CA 1
ATOM 7931 C C . ALA B 1 245 ? -10.609 18.703 24.875 1 98.25 245 ALA B C 1
ATOM 7933 O O . ALA B 1 245 ? -10.406 19.891 25.188 1 98.25 245 ALA B O 1
ATOM 7934 N N . GLY B 1 246 ? -11.734 18.344 24.266 1 97.88 246 GLY B N 1
ATOM 7935 C CA . GLY B 1 246 ? -12.875 19.234 24.141 1 97.88 246 GLY B CA 1
ATOM 7936 C C . GLY B 1 246 ? -12.945 19.906 22.781 1 97.88 246 GLY B C 1
ATOM 7937 O O . GLY B 1 246 ? -13.492 21.016 22.656 1 97.88 246 GLY B O 1
ATOM 7938 N N . CYS B 1 247 ? -12.383 19.312 21.766 1 98.31 247 CYS B N 1
ATOM 7939 C CA . CYS B 1 247 ? -12.5 19.953 20.453 1 98.31 247 CYS B CA 1
ATOM 7940 C C . CYS B 1 247 ? -13.961 20.25 20.125 1 98.31 247 CYS B C 1
ATOM 7942 O O . CYS B 1 247 ? -14.852 19.453 20.438 1 98.31 247 CYS B O 1
ATOM 7944 N N . MET B 1 248 ? -14.188 21.344 19.5 1 98.62 248 MET B N 1
ATOM 7945 C CA . MET B 1 248 ? -15.555 21.828 19.297 1 98.62 248 MET B CA 1
ATOM 7946 C C . MET B 1 248 ? -16.141 21.281 18 1 98.62 248 MET B C 1
ATOM 7948 O O . MET B 1 248 ? -17.344 21.109 17.875 1 98.62 248 MET B O 1
ATOM 7952 N N . THR B 1 249 ? -15.266 21.062 17 1 98.75 249 THR B N 1
ATOM 7953 C CA . THR B 1 249 ? -15.773 20.562 15.734 1 98.75 249 THR B CA 1
ATOM 7954 C C . THR B 1 249 ? -14.805 19.547 15.125 1 98.75 249 THR B C 1
ATOM 7956 O O . THR B 1 249 ? -13.633 19.5 15.516 1 98.75 249 THR B O 1
ATOM 7959 N N . ILE B 1 250 ? -15.289 18.672 14.242 1 98.88 250 ILE B N 1
ATOM 7960 C CA . ILE B 1 250 ? -14.516 17.672 13.5 1 98.88 250 ILE B CA 1
ATOM 7961 C C . ILE B 1 250 ? -14.906 17.734 12.023 1 98.88 250 ILE B C 1
ATOM 7963 O O . ILE B 1 250 ? -16.094 17.875 11.688 1 98.88 250 ILE B O 1
ATOM 7967 N N . MET B 1 251 ? -13.969 17.656 11.211 1 98.81 251 MET B N 1
ATOM 7968 C CA . MET B 1 251 ? -14.188 17.641 9.773 1 98.81 251 MET B CA 1
ATOM 7969 C C . MET B 1 251 ? -13.867 16.266 9.188 1 98.81 251 MET B C 1
ATOM 7971 O O . MET B 1 251 ? -12.711 15.82 9.234 1 98.81 251 MET B O 1
ATOM 7975 N N . PRO B 1 252 ? -14.836 15.547 8.586 1 98.44 252 PRO B N 1
ATOM 7976 C CA . PRO B 1 252 ? -14.57 14.258 7.938 1 98.44 252 PRO B CA 1
ATOM 7977 C C . PRO B 1 252 ? -13.672 14.391 6.711 1 98.44 252 PRO B C 1
ATOM 7979 O O . PRO B 1 252 ? -13.633 15.445 6.078 1 98.44 252 PRO B O 1
ATOM 7982 N N . GLY B 1 253 ? -12.969 13.328 6.457 1 97.56 253 GLY B N 1
ATOM 7983 C CA . GLY B 1 253 ? -12.078 13.312 5.309 1 97.56 253 GLY B CA 1
ATOM 7984 C C . GLY B 1 253 ? -12.797 13.039 4 1 97.56 253 GLY B C 1
ATOM 7985 O O . GLY B 1 253 ? -13.922 12.531 3.996 1 97.56 253 GLY B O 1
ATOM 7986 N N . HIS B 1 254 ? -12.125 13.305 2.848 1 96.75 254 HIS B N 1
ATOM 7987 C CA . HIS B 1 254 ? -12.664 13.18 1.5 1 96.75 254 HIS B CA 1
ATOM 7988 C C . HIS B 1 254 ? -12.859 11.711 1.12 1 96.75 254 HIS B C 1
ATOM 7990 O O . HIS B 1 254 ? -13.719 11.383 0.298 1 96.75 254 HIS B O 1
ATOM 7996 N N . ASN B 1 255 ? -12.062 10.859 1.623 1 97.62 255 ASN B N 1
ATOM 7997 C CA . ASN B 1 255 ? -11.906 9.484 1.177 1 97.62 255 ASN B CA 1
ATOM 7998 C C . ASN B 1 255 ? -13.023 8.594 1.721 1 97.62 255 ASN B C 1
ATOM 8000 O O . ASN B 1 255 ? -13.781 9.008 2.594 1 97.62 255 ASN B O 1
ATOM 8004 N N . ASP B 1 256 ? -13.164 7.469 1.141 1 98 256 ASP B N 1
ATOM 8005 C CA . ASP B 1 256 ? -13.945 6.391 1.747 1 98 256 ASP B CA 1
ATOM 8006 C C . ASP B 1 256 ? -13.039 5.434 2.525 1 98 256 ASP B C 1
ATOM 8008 O O . ASP B 1 256 ? -11.828 5.391 2.299 1 98 256 ASP B O 1
ATOM 8012 N N . ILE B 1 257 ? -13.609 4.785 3.492 1 97.94 257 ILE B N 1
ATOM 8013 C CA . ILE B 1 257 ? -12.969 3.682 4.195 1 97.94 257 ILE B CA 1
ATOM 8014 C C . ILE B 1 257 ? -13.586 2.357 3.748 1 97.94 257 ILE B C 1
ATOM 8016 O O . ILE B 1 257 ? -14.734 2.061 4.07 1 97.94 257 ILE B O 1
ATOM 8020 N N . ALA B 1 258 ? -12.812 1.588 3.01 1 95.81 258 ALA B N 1
ATOM 8021 C CA . ALA B 1 258 ? -13.258 0.27 2.564 1 95.81 258 ALA B CA 1
ATOM 8022 C C . ALA B 1 258 ? -14.594 0.36 1.831 1 95.81 258 ALA B C 1
ATOM 8024 O O . ALA B 1 258 ? -15.5 -0.438 2.08 1 95.81 258 ALA B O 1
ATOM 8025 N N . GLY B 1 259 ? -14.781 1.437 1.122 1 96.94 259 GLY B N 1
ATOM 8026 C CA . GLY B 1 259 ? -15.938 1.541 0.253 1 96.94 259 GLY B CA 1
ATOM 8027 C C . GLY B 1 259 ? -17.031 2.434 0.818 1 96.94 259 GLY B C 1
ATOM 8028 O O . GLY B 1 259 ? -17.969 2.791 0.112 1 96.94 259 GLY B O 1
ATOM 8029 N N . VAL B 1 260 ? -16.938 2.859 2.012 1 98.25 260 VAL B N 1
ATOM 8030 C CA . VAL B 1 260 ? -17.938 3.721 2.615 1 98.25 260 VAL B CA 1
ATOM 8031 C C . VAL B 1 260 ? -17.375 5.129 2.799 1 98.25 260 VAL B C 1
ATOM 8033 O O . VAL B 1 260 ? -16.516 5.352 3.643 1 98.25 260 VAL B O 1
ATOM 8036 N N . PRO B 1 261 ? -17.891 6.086 2.033 1 98.44 261 PRO B N 1
ATOM 8037 C CA . PRO B 1 261 ? -17.391 7.453 2.215 1 98.44 261 PRO B CA 1
ATOM 8038 C C . PRO B 1 261 ? -17.547 7.949 3.65 1 98.44 261 PRO B C 1
ATOM 8040 O O . PRO B 1 261 ? -18.578 7.719 4.277 1 98.44 261 PRO B O 1
ATOM 8043 N N . VAL B 1 262 ? -16.562 8.656 4.141 1 98.56 262 VAL B N 1
ATOM 8044 C CA . VAL B 1 262 ? -16.547 9.102 5.531 1 98.56 262 VAL B CA 1
ATOM 8045 C C . VAL B 1 262 ? -17.734 10.031 5.793 1 98.56 262 VAL B C 1
ATOM 8047 O O . VAL B 1 262 ? -18.375 9.945 6.836 1 98.56 262 VAL B O 1
ATOM 8050 N N . HIS B 1 263 ? -18.109 10.836 4.84 1 98.5 263 HIS B N 1
ATOM 8051 C CA . HIS B 1 263 ? -19.172 11.812 4.977 1 98.5 263 HIS B CA 1
ATOM 8052 C C . HIS B 1 263 ? -20.531 11.133 5.043 1 98.5 263 HIS B C 1
ATOM 8054 O O . HIS B 1 263 ? -21.547 11.758 5.387 1 98.5 263 HIS B O 1
ATOM 8060 N N . ALA B 1 264 ? -20.578 9.883 4.754 1 98.44 264 ALA B N 1
ATOM 8061 C CA . ALA B 1 264 ? -21.828 9.148 4.77 1 98.44 264 ALA B CA 1
ATOM 8062 C C . ALA B 1 264 ? -21.734 7.91 5.652 1 98.44 264 ALA B C 1
ATOM 8064 O O . ALA B 1 264 ? -22.516 6.969 5.504 1 98.44 264 ALA B O 1
ATOM 8065 N N . SER B 1 265 ? -20.844 7.836 6.555 1 98.56 265 SER B N 1
ATOM 8066 C CA . SER B 1 265 ? -20.641 6.652 7.387 1 98.56 265 SER B CA 1
ATOM 8067 C C . SER B 1 265 ? -21.312 6.809 8.742 1 98.56 265 SER B C 1
ATOM 8069 O O . SER B 1 265 ? -20.75 7.418 9.656 1 98.56 265 SER B O 1
ATOM 8071 N N . LYS B 1 266 ? -22.438 6.211 8.922 1 98.5 266 LYS B N 1
ATOM 8072 C CA . LYS B 1 266 ? -23.109 6.246 10.211 1 98.5 266 LYS B CA 1
ATOM 8073 C C . LYS B 1 266 ? -22.266 5.586 11.297 1 98.5 266 LYS B C 1
ATOM 8075 O O . LYS B 1 266 ? -22.219 6.078 12.43 1 98.5 266 LYS B O 1
ATOM 8080 N N . TRP B 1 267 ? -21.594 4.48 10.922 1 98.12 267 TRP B N 1
ATOM 8081 C CA . TRP B 1 267 ? -20.734 3.771 11.867 1 98.12 267 TRP B CA 1
ATOM 8082 C C . TRP B 1 267 ? -19.656 4.699 12.438 1 98.12 267 TRP B C 1
ATOM 8084 O O . TRP B 1 267 ? -19.422 4.719 13.648 1 98.12 267 TRP B O 1
ATOM 8094 N N . LEU B 1 268 ? -19.047 5.492 11.633 1 98.56 268 LEU B N 1
ATOM 8095 C CA . LEU B 1 268 ? -17.938 6.332 12.062 1 98.56 268 LEU B CA 1
ATOM 8096 C C . LEU B 1 268 ? -18.453 7.598 12.75 1 98.56 268 LEU B C 1
ATOM 8098 O O . LEU B 1 268 ? -18.047 7.902 13.875 1 98.56 268 LEU B O 1
ATOM 8102 N N . LEU B 1 269 ? -19.359 8.344 12.094 1 98.81 269 LEU B N 1
ATOM 8103 C CA . LEU B 1 269 ? -19.766 9.656 12.578 1 98.81 269 LEU B CA 1
ATOM 8104 C C . LEU B 1 269 ? -20.641 9.523 13.82 1 98.81 269 LEU B C 1
ATOM 8106 O O . LEU B 1 269 ? -20.422 10.234 14.812 1 98.81 269 LEU B O 1
ATOM 8110 N N . THR B 1 270 ? -21.578 8.617 13.789 1 98.69 270 THR B N 1
ATOM 8111 C CA . THR B 1 270 ? -22.547 8.531 14.875 1 98.69 270 THR B CA 1
ATOM 8112 C C . THR B 1 270 ? -22.125 7.477 15.891 1 98.69 270 THR B C 1
ATOM 8114 O O . THR B 1 270 ? -21.922 7.785 17.062 1 98.69 270 THR B O 1
ATOM 8117 N N . ASP B 1 271 ? -21.891 6.25 15.461 1 98.56 271 ASP B N 1
ATOM 8118 C CA . ASP B 1 271 ? -21.703 5.16 16.406 1 98.56 271 ASP B CA 1
ATOM 8119 C C . ASP B 1 271 ? -20.391 5.32 17.172 1 98.56 271 ASP B C 1
ATOM 8121 O O . ASP B 1 271 ? -20.359 5.199 18.391 1 98.56 271 ASP B O 1
ATOM 8125 N N . ILE B 1 272 ? -19.328 5.613 16.469 1 98.62 272 ILE B N 1
ATOM 8126 C CA . ILE B 1 272 ? -18.031 5.676 17.125 1 98.62 272 ILE B CA 1
ATOM 8127 C C . ILE B 1 272 ? -17.812 7.066 17.719 1 98.62 272 ILE B C 1
ATOM 8129 O O . ILE B 1 272 ? -17.656 7.215 18.922 1 98.62 272 ILE B O 1
ATOM 8133 N N . ILE B 1 273 ? -17.891 8.117 16.938 1 98.81 273 ILE B N 1
ATOM 8134 C CA . ILE B 1 273 ? -17.438 9.438 17.359 1 98.81 273 ILE B CA 1
ATOM 8135 C C . ILE B 1 273 ? -18.453 10.047 18.328 1 98.81 273 ILE B C 1
ATOM 8137 O O . ILE B 1 273 ? -18.109 10.414 19.453 1 98.81 273 ILE B O 1
ATOM 8141 N N . LYS B 1 274 ? -19.766 10.164 17.969 1 98.81 274 LYS B N 1
ATOM 8142 C CA . LYS B 1 274 ? -20.75 10.82 18.812 1 98.81 274 LYS B CA 1
ATOM 8143 C C . LYS B 1 274 ? -21.125 9.945 20 1 98.81 274 LYS B C 1
ATOM 8145 O O . LYS B 1 274 ? -21.203 10.43 21.141 1 98.81 274 LYS B O 1
ATOM 8150 N N . GLN B 1 275 ? -21.312 8.617 19.766 1 98.62 275 GLN B N 1
ATOM 8151 C CA . GLN B 1 275 ? -21.828 7.77 20.828 1 98.62 275 GLN B CA 1
ATOM 8152 C C . GLN B 1 275 ? -20.703 7.148 21.656 1 98.62 275 GLN B C 1
ATOM 8154 O O . GLN B 1 275 ? -20.547 7.461 22.844 1 98.62 275 GLN B O 1
ATOM 8159 N N . GLU B 1 276 ? -19.797 6.391 21.016 1 98.44 276 GLU B N 1
ATOM 8160 C CA . GLU B 1 276 ? -18.766 5.676 21.766 1 98.44 276 GLU B CA 1
ATOM 8161 C C . GLU B 1 276 ? -17.781 6.648 22.391 1 98.44 276 GLU B C 1
ATOM 8163 O O . GLU B 1 276 ? -17.453 6.52 23.578 1 98.44 276 GLU B O 1
ATOM 8168 N N . TYR B 1 277 ? -17.297 7.664 21.656 1 98.69 277 TYR B N 1
ATOM 8169 C CA . TYR B 1 277 ? -16.297 8.586 22.172 1 98.69 277 TYR B CA 1
ATOM 8170 C C . TYR B 1 277 ? -16.953 9.766 22.875 1 98.69 277 TYR B C 1
ATOM 8172 O O . TYR B 1 277 ? -16.266 10.539 23.562 1 98.69 277 TYR B O 1
ATOM 8180 N N . GLY B 1 278 ? -18.281 9.961 22.719 1 98.62 278 GLY B N 1
ATOM 8181 C CA . GLY B 1 278 ? -19 10.984 23.453 1 98.62 278 GLY B CA 1
ATOM 8182 C C . GLY B 1 278 ? -18.766 12.391 22.922 1 98.62 278 GLY B C 1
ATOM 8183 O O . GLY B 1 278 ? -18.703 13.352 23.688 1 98.62 278 GLY B O 1
ATOM 8184 N N . PHE B 1 279 ? -18.656 12.547 21.656 1 98.69 279 PHE B N 1
ATOM 8185 C CA . PHE B 1 279 ? -18.406 13.852 21.047 1 98.69 279 PHE B CA 1
ATOM 8186 C C . PHE B 1 279 ? -19.625 14.758 21.203 1 98.69 279 PHE B C 1
ATOM 8188 O O . PHE B 1 279 ? -20.734 14.391 20.828 1 98.69 279 PHE B O 1
ATOM 8195 N N . LYS B 1 280 ? -19.359 15.953 21.641 1 98.06 280 LYS B N 1
ATOM 8196 C CA . LYS B 1 280 ? -20.453 16.875 21.938 1 98.06 280 LYS B CA 1
ATOM 8197 C C . LYS B 1 280 ? -20.484 18.031 20.953 1 98.06 280 LYS B C 1
ATOM 8199 O O . LYS B 1 280 ? -21.484 18.766 20.875 1 98.06 280 LYS B O 1
ATOM 8204 N N . GLY B 1 281 ? -19.422 18.203 20.188 1 98.69 281 GLY B N 1
ATOM 8205 C CA . GLY B 1 281 ? -19.391 19.234 19.172 1 98.69 281 GLY B CA 1
ATOM 8206 C C . GLY B 1 281 ? -20.172 18.875 17.922 1 98.69 281 GLY B C 1
ATOM 8207 O O . GLY B 1 281 ? -21.125 18.094 17.984 1 98.69 281 GLY B O 1
ATOM 8208 N N . PHE B 1 282 ? -19.859 19.516 16.812 1 98.81 282 PHE B N 1
ATOM 8209 C CA . PHE B 1 282 ? -20.594 19.172 15.586 1 98.81 282 PHE B CA 1
ATOM 8210 C C . PHE B 1 282 ? -19.625 18.875 14.445 1 98.81 282 PHE B C 1
ATOM 8212 O O . PHE B 1 282 ? -18.453 19.266 14.508 1 98.81 282 PHE B O 1
ATOM 8219 N N . PHE B 1 283 ? -20.109 18.094 13.453 1 98.88 283 PHE B N 1
ATOM 8220 C CA . PHE B 1 283 ? -19.359 17.812 12.234 1 98.88 283 PHE B CA 1
ATOM 8221 C C . PHE B 1 283 ? -19.578 18.906 11.195 1 98.88 283 PHE B C 1
ATOM 8223 O O . PHE B 1 283 ? -20.719 19.312 10.953 1 98.88 283 PHE B O 1
ATOM 8230 N N . ILE B 1 284 ? -18.547 19.406 10.609 1 98.62 284 ILE B N 1
ATOM 8231 C CA . ILE B 1 284 ? -18.609 20.234 9.414 1 98.62 284 ILE B CA 1
ATOM 8232 C C . ILE B 1 284 ? -18.031 19.469 8.227 1 98.62 284 ILE B C 1
ATOM 8234 O O . ILE B 1 284 ? -16.938 18.891 8.328 1 98.62 284 ILE B O 1
ATOM 8238 N N . SER B 1 285 ? -18.719 19.422 7.117 1 97.88 285 SER B N 1
ATOM 8239 C CA . SER B 1 285 ? -18.203 18.75 5.941 1 97.88 285 SER B CA 1
ATOM 8240 C C . SER B 1 285 ? -16.969 19.469 5.391 1 97.88 285 SER B C 1
ATOM 8242 O O . SER B 1 285 ? -16.75 20.656 5.68 1 97.88 285 SER B O 1
ATOM 8244 N N . ASP B 1 286 ? -16.172 18.766 4.688 1 96.75 286 ASP B N 1
ATOM 8245 C CA . ASP B 1 286 ? -15.172 19.422 3.844 1 96.75 286 ASP B CA 1
ATOM 8246 C C . ASP B 1 286 ? -15.805 19.938 2.553 1 96.75 286 ASP B C 1
ATOM 8248 O O . ASP B 1 286 ? -16.938 19.578 2.217 1 96.75 286 ASP B O 1
ATOM 8252 N N . MET B 1 287 ? -15.086 20.75 1.99 1 93.88 287 MET B N 1
ATOM 8253 C CA . MET B 1 287 ? -15.633 21.469 0.844 1 93.88 287 MET B CA 1
ATOM 8254 C C . MET B 1 287 ? -16.016 20.5 -0.274 1 93.88 287 MET B C 1
ATOM 8256 O O . MET B 1 287 ? -15.172 19.734 -0.747 1 93.88 287 MET B O 1
ATOM 8260 N N . GLY B 1 288 ? -17.25 20.453 -0.607 1 93 288 GLY B N 1
ATOM 8261 C CA . GLY B 1 288 ? -17.75 19.719 -1.764 1 93 288 GLY B CA 1
ATOM 8262 C C . GLY B 1 288 ? -18 18.25 -1.479 1 93 288 GLY B C 1
ATOM 8263 O O . GLY B 1 288 ? -18.5 17.516 -2.342 1 93 288 GLY B O 1
ATOM 8264 N N . ASP B 1 289 ? -17.844 17.828 -0.291 1 95.56 289 ASP B N 1
ATOM 8265 C CA . ASP B 1 289 ? -17.766 16.391 -0.073 1 95.56 289 ASP B CA 1
ATOM 8266 C C . ASP B 1 289 ? -19.156 15.781 0.128 1 95.56 289 ASP B C 1
ATOM 8268 O O . ASP B 1 289 ? -19.328 14.57 -0.015 1 95.56 289 ASP B O 1
ATOM 8272 N N . VAL B 1 290 ? -20.172 16.594 0.462 1 97.19 290 VAL B N 1
ATOM 8273 C CA . VAL B 1 290 ? -21.531 16.078 0.41 1 97.19 290 VAL B CA 1
ATOM 8274 C C . VAL B 1 290 ? -21.938 15.836 -1.042 1 97.19 290 VAL B C 1
ATOM 8276 O O . VAL B 1 290 ? -22.484 14.781 -1.377 1 97.19 290 VAL B O 1
ATOM 8279 N N . GLU B 1 291 ? -21.625 16.812 -1.902 1 95.94 291 GLU B N 1
ATOM 8280 C CA . GLU B 1 291 ? -21.891 16.703 -3.334 1 95.94 291 GLU B CA 1
ATOM 8281 C C . GLU B 1 291 ? -21.141 15.516 -3.936 1 95.94 291 GLU B C 1
ATOM 8283 O O . GLU B 1 291 ? -21.656 14.82 -4.809 1 95.94 291 GLU B O 1
ATOM 8288 N N . ASN B 1 292 ? -19.938 15.289 -3.467 1 95.94 292 ASN B N 1
ATOM 8289 C CA . ASN B 1 292 ? -19.062 14.25 -4.008 1 95.94 292 ASN B CA 1
ATOM 8290 C C . ASN B 1 292 ? -19.625 12.852 -3.756 1 95.94 292 ASN B C 1
ATOM 8292 O O . ASN B 1 292 ? -19.203 11.883 -4.387 1 95.94 292 ASN B O 1
ATOM 8296 N N . LEU B 1 293 ? -20.594 12.68 -2.875 1 97.69 293 LEU B N 1
ATOM 8297 C CA . LEU B 1 293 ? -21.266 11.391 -2.691 1 97.69 293 LEU B CA 1
ATOM 8298 C C . LEU B 1 293 ? -22 10.984 -3.957 1 97.69 293 LEU B C 1
ATOM 8300 O O . LEU B 1 293 ? -22.188 9.797 -4.219 1 97.69 293 LEU B O 1
ATOM 8304 N N . ALA B 1 294 ? -22.406 12.023 -4.723 1 95.81 294 ALA B N 1
ATOM 8305 C CA . ALA B 1 294 ? -23.188 11.773 -5.934 1 95.81 294 ALA B CA 1
ATOM 8306 C C . ALA B 1 294 ? -22.328 11.922 -7.18 1 95.81 294 ALA B C 1
ATOM 8308 O O . ALA B 1 294 ? -22.641 11.367 -8.234 1 95.81 294 ALA B O 1
ATOM 8309 N N . THR B 1 295 ? -21.25 12.594 -7.059 1 91.75 295 THR B N 1
ATOM 8310 C CA . THR B 1 295 ? -20.406 12.852 -8.227 1 91.75 295 THR B CA 1
ATOM 8311 C C . THR B 1 295 ? -19.469 11.68 -8.477 1 91.75 295 THR B C 1
ATOM 8313 O O . THR B 1 295 ? -19.594 10.625 -7.852 1 91.75 295 THR B O 1
ATOM 8316 N N . SER B 1 296 ? -18.547 11.969 -9.359 1 85.5 296 SER B N 1
ATOM 8317 C CA . SER B 1 296 ? -17.703 10.898 -9.875 1 85.5 296 SER B CA 1
ATOM 8318 C C . SER B 1 296 ? -16.672 10.469 -8.836 1 85.5 296 SER B C 1
ATOM 8320 O O . SER B 1 296 ? -15.945 9.484 -9.039 1 85.5 296 SER B O 1
ATOM 8322 N N . LEU B 1 297 ? -16.656 11.125 -7.719 1 91.5 297 LEU B N 1
ATOM 8323 C CA . LEU B 1 297 ? -15.719 10.711 -6.676 1 91.5 297 LEU B CA 1
ATOM 8324 C C . LEU B 1 297 ? -16.172 9.406 -6.023 1 91.5 297 LEU B C 1
ATOM 8326 O O . LEU B 1 297 ? -15.398 8.461 -5.891 1 91.5 297 LEU B O 1
ATOM 8330 N N . HIS B 1 298 ? -17.453 9.352 -5.609 1 95.88 298 HIS B N 1
ATOM 8331 C CA . HIS B 1 298 ? -17.906 8.203 -4.836 1 95.88 298 HIS B CA 1
ATOM 8332 C C . HIS B 1 298 ? -19.047 7.477 -5.535 1 95.88 298 HIS B C 1
ATOM 8334 O O . HIS B 1 298 ? -19.094 6.242 -5.535 1 95.88 298 HIS B O 1
ATOM 8340 N N . GLN B 1 299 ? -20.031 8.258 -6.047 1 96.31 299 GLN B N 1
ATOM 8341 C CA . GLN B 1 299 ? -21.188 7.746 -6.777 1 96.31 299 GLN B CA 1
ATOM 8342 C C . GLN B 1 299 ? -22 6.785 -5.914 1 96.31 299 GLN B C 1
ATOM 8344 O O . GLN B 1 299 ? -22.375 5.703 -6.367 1 96.31 299 GLN B O 1
ATOM 8349 N N . ILE B 1 300 ? -22.312 7.156 -4.66 1 97.88 300 ILE B N 1
ATOM 8350 C CA . ILE B 1 300 ? -23.125 6.32 -3.791 1 97.88 300 ILE B CA 1
ATOM 8351 C C . ILE B 1 300 ? -24.516 6.93 -3.658 1 97.88 300 ILE B C 1
ATOM 8353 O O . ILE B 1 300 ? -25.359 6.426 -2.904 1 97.88 300 ILE B O 1
ATOM 8357 N N . ALA B 1 301 ? -24.781 8.086 -4.312 1 97.75 301 ALA B N 1
ATOM 8358 C CA . ALA B 1 301 ? -26.078 8.766 -4.383 1 97.75 301 ALA B CA 1
ATOM 8359 C C . ALA B 1 301 ? -26.422 9.141 -5.82 1 97.75 301 ALA B C 1
ATOM 8361 O O . ALA B 1 301 ? -25.547 9.516 -6.602 1 97.75 301 ALA B O 1
ATOM 8362 N N . GLU B 1 302 ? -27.688 9.109 -6.148 1 96.25 302 GLU B N 1
ATOM 8363 C CA . GLU B 1 302 ? -28.141 9.383 -7.512 1 96.25 302 GLU B CA 1
ATOM 8364 C C . GLU B 1 302 ? -28.094 10.875 -7.816 1 96.25 302 GLU B C 1
ATOM 8366 O O . GLU B 1 302 ? -27.938 11.281 -8.977 1 96.25 302 GLU B O 1
ATOM 8371 N N . ASN B 1 303 ? -28.344 11.617 -6.785 1 95.94 303 ASN B N 1
ATOM 8372 C CA . ASN B 1 303 ? -28.406 13.07 -6.941 1 95.94 303 ASN B CA 1
ATOM 8373 C C . ASN B 1 303 ? -28.062 13.789 -5.641 1 95.94 303 ASN B C 1
ATOM 8375 O O . ASN B 1 303 ? -27.797 13.141 -4.621 1 95.94 303 ASN B O 1
ATOM 8379 N N . GLN B 1 304 ? -28.047 15.078 -5.711 1 95.94 304 GLN B N 1
ATOM 8380 C CA . GLN B 1 304 ? -27.656 15.922 -4.582 1 95.94 304 GLN B CA 1
ATOM 8381 C C . GLN B 1 304 ? -28.594 15.711 -3.391 1 95.94 304 GLN B C 1
ATOM 8383 O O . GLN B 1 304 ? -28.141 15.68 -2.244 1 95.94 304 GLN B O 1
ATOM 8388 N N . LYS B 1 305 ? -29.891 15.641 -3.607 1 97.31 305 LYS B N 1
ATOM 8389 C CA . LYS B 1 305 ? -30.859 15.453 -2.523 1 97.31 305 LYS B CA 1
ATOM 8390 C C . LYS B 1 305 ? -30.578 14.164 -1.761 1 97.31 305 LYS B C 1
ATOM 8392 O O . LYS B 1 305 ? -30.594 14.148 -0.528 1 97.31 305 LYS B O 1
ATOM 8397 N N . GLU B 1 306 ? -30.234 13.133 -2.488 1 97.62 306 GLU B N 1
ATOM 8398 C CA . GLU B 1 306 ? -29.922 11.859 -1.847 1 97.62 306 GLU B CA 1
ATOM 8399 C C . GLU B 1 306 ? -28.594 11.945 -1.096 1 97.62 306 GLU B C 1
ATOM 8401 O O . GLU B 1 306 ? -28.438 11.336 -0.034 1 97.62 306 GLU B O 1
ATOM 8406 N N . ALA B 1 307 ? -27.656 12.617 -1.686 1 97.94 307 ALA B N 1
ATOM 8407 C CA . ALA B 1 307 ? -26.375 12.82 -1.015 1 97.94 307 ALA B CA 1
ATOM 8408 C C . ALA B 1 307 ? -26.562 13.508 0.334 1 97.94 307 ALA B C 1
ATOM 8410 O O . ALA B 1 307 ? -26 13.086 1.34 1 97.94 307 ALA B O 1
ATOM 8411 N N . VAL B 1 308 ? -27.375 14.539 0.319 1 98.19 308 VAL B N 1
ATOM 8412 C CA . VAL B 1 308 ? -27.672 15.266 1.547 1 98.19 308 VAL B CA 1
ATOM 8413 C C . VAL B 1 308 ? -28.359 14.336 2.543 1 98.19 308 VAL B C 1
ATOM 8415 O O . VAL B 1 308 ? -28.016 14.328 3.729 1 98.19 308 VAL B O 1
ATOM 8418 N N . CYS B 1 309 ? -29.297 13.57 2.064 1 98.62 309 CYS B N 1
ATOM 8419 C CA . CYS B 1 309 ? -30.031 12.625 2.904 1 98.62 309 CYS B CA 1
ATOM 8420 C C . CYS B 1 309 ? -29.078 11.656 3.592 1 98.62 309 CYS B C 1
ATOM 8422 O O . CYS B 1 309 ? -29.125 11.484 4.812 1 98.62 309 CYS B O 1
ATOM 8424 N N . LYS B 1 310 ? -28.219 11.062 2.824 1 98.31 310 LYS B N 1
ATOM 8425 C CA . LYS B 1 310 ? -27.266 10.07 3.344 1 98.31 310 LYS B CA 1
ATOM 8426 C C . LYS B 1 310 ? -26.312 10.703 4.352 1 98.31 310 LYS B C 1
ATOM 8428 O O . LYS B 1 310 ? -26.062 10.133 5.414 1 98.31 310 LYS B O 1
ATOM 8433 N N . SER B 1 311 ? -25.797 11.82 4.059 1 98.5 311 SER B N 1
ATOM 8434 C CA . SER B 1 311 ? -24.797 12.477 4.891 1 98.5 311 SER B CA 1
ATOM 8435 C C . SER B 1 311 ? -25.391 12.93 6.219 1 98.5 311 SER B C 1
ATOM 8437 O O . SER B 1 311 ? -24.812 12.672 7.281 1 98.5 311 SER B O 1
ATOM 8439 N N . VAL B 1 312 ? -26.547 13.609 6.203 1 98.81 312 VAL B N 1
ATOM 8440 C CA . VAL B 1 312 ? -27.172 14.133 7.41 1 98.81 312 VAL B CA 1
ATOM 8441 C C . VAL B 1 312 ? -27.609 12.977 8.305 1 98.81 312 VAL B C 1
ATOM 8443 O O . VAL B 1 312 ? -27.406 13.016 9.523 1 98.81 312 VAL B O 1
ATOM 8446 N N . ASN B 1 313 ? -28.188 11.969 7.695 1 98.75 313 ASN B N 1
ATOM 8447 C CA . ASN B 1 313 ? -28.625 10.828 8.484 1 98.75 313 ASN B CA 1
ATOM 8448 C C . ASN B 1 313 ? -27.438 10.07 9.086 1 98.75 313 ASN B C 1
ATOM 8450 O O . ASN B 1 313 ? -27.578 9.43 10.133 1 98.75 313 ASN B O 1
ATOM 8454 N N . ALA B 1 314 ? -26.281 10.133 8.406 1 98.62 314 ALA B N 1
ATOM 8455 C CA . ALA B 1 314 ? -25.094 9.492 8.938 1 98.62 314 ALA B CA 1
ATOM 8456 C C . ALA B 1 314 ? -24.562 10.227 10.164 1 98.62 314 ALA B C 1
ATOM 8458 O O . ALA B 1 314 ? -23.859 9.641 10.992 1 98.62 314 ALA B O 1
ATOM 8459 N N . GLY B 1 315 ? -24.828 11.578 10.258 1 98.75 315 GLY B N 1
ATOM 8460 C CA . GLY B 1 315 ? -24.422 12.305 11.445 1 98.75 315 GLY B CA 1
ATOM 8461 C C . GLY B 1 315 ? -23.859 13.68 11.141 1 98.75 315 GLY B C 1
ATOM 8462 O O . GLY B 1 315 ? -23.531 14.445 12.055 1 98.75 315 GLY B O 1
ATOM 8463 N N . LEU B 1 316 ? -23.797 14.086 9.875 1 98.75 316 LEU B N 1
ATOM 8464 C CA . LEU B 1 316 ? -23.25 15.383 9.508 1 98.75 316 LEU B CA 1
ATOM 8465 C C . LEU B 1 316 ? -24.109 16.516 10.062 1 98.75 316 LEU B C 1
ATOM 8467 O O . LEU B 1 316 ? -25.344 16.438 10.023 1 98.75 316 LEU B O 1
ATOM 8471 N N . ASP B 1 317 ? -23.5 17.609 10.516 1 98.81 317 ASP B N 1
ATOM 8472 C CA . ASP B 1 317 ? -24.234 18.672 11.203 1 98.81 317 ASP B CA 1
ATOM 8473 C C . ASP B 1 317 ? -24.234 19.953 10.391 1 98.81 317 ASP B C 1
ATOM 8475 O O . ASP B 1 317 ? -25.172 20.75 10.477 1 98.81 317 ASP B O 1
ATOM 8479 N N . MET B 1 318 ? -23.203 20.203 9.703 1 98.5 318 MET B N 1
ATOM 8480 C CA . MET B 1 318 ? -23.078 21.422 8.922 1 98.5 318 MET B CA 1
ATOM 8481 C C . MET B 1 318 ? -22.453 21.156 7.566 1 98.5 318 MET B C 1
ATOM 8483 O O . MET B 1 318 ? -21.484 20.391 7.469 1 98.5 318 MET B O 1
ATOM 8487 N N . HIS B 1 319 ? -23.016 21.719 6.531 1 97.62 319 HIS B N 1
ATOM 8488 C CA . HIS B 1 319 ? -22.562 21.594 5.148 1 97.62 319 HIS B CA 1
ATOM 8489 C C . HIS B 1 319 ? -21.594 22.719 4.785 1 97.62 319 HIS B C 1
ATOM 8491 O O . HIS B 1 319 ? -21.891 23.891 5.035 1 97.62 319 HIS B O 1
ATOM 8497 N N . MET B 1 320 ? -20.375 22.391 4.293 1 94.62 320 MET B N 1
ATOM 8498 C CA . MET B 1 320 ? -19.422 23.359 3.75 1 94.62 320 MET B CA 1
ATOM 8499 C C . MET B 1 320 ? -19.438 23.328 2.225 1 94.62 320 MET B C 1
ATOM 8501 O O . MET B 1 320 ? -19 22.344 1.618 1 94.62 320 MET B O 1
ATOM 8505 N N . TYR B 1 321 ? -19.906 24.203 1.349 1 80.5 321 TYR B N 1
ATOM 8506 C CA . TYR B 1 321 ? -20.406 25.562 1.286 1 80.5 321 TYR B CA 1
ATOM 8507 C C . TYR B 1 321 ? -21.359 25.75 0.106 1 80.5 321 TYR B C 1
ATOM 8509 O O . TYR B 1 321 ? -21.344 24.953 -0.835 1 80.5 321 TYR B O 1
ATOM 8517 N N . SER B 1 322 ? -22.188 26.344 0.25 1 74 322 SER B N 1
ATOM 8518 C CA . SER B 1 322 ? -23.172 26.625 -0.784 1 74 322 SER B CA 1
ATOM 8519 C C . SER B 1 322 ? -23.016 28.031 -1.333 1 74 322 SER B C 1
ATOM 8521 O O . SER B 1 322 ? -22.766 28.984 -0.577 1 74 322 SER B O 1
ATOM 8523 N N . ALA B 1 323 ? -23.078 28 -2.645 1 73.31 323 ALA B N 1
ATOM 8524 C CA . ALA B 1 323 ? -23.141 29.312 -3.264 1 73.31 323 ALA B CA 1
ATOM 8525 C C . ALA B 1 323 ? -24.5 29.969 -3.043 1 73.31 323 ALA B C 1
ATOM 8527 O O . ALA B 1 323 ? -24.656 31.172 -3.209 1 73.31 323 ALA B O 1
ATOM 8528 N N . ASP B 1 324 ? -25.438 29.172 -2.719 1 72.81 324 ASP B N 1
ATOM 8529 C CA . ASP B 1 324 ? -26.812 29.578 -2.457 1 72.81 324 ASP B CA 1
ATOM 8530 C C . ASP B 1 324 ? -27.562 28.516 -1.645 1 72.81 324 ASP B C 1
ATOM 8532 O O . ASP B 1 324 ? -26.938 27.641 -1.049 1 72.81 324 ASP B O 1
ATOM 8536 N N . SER B 1 325 ? -28.875 28.75 -1.476 1 72.69 325 SER B N 1
ATOM 8537 C CA . SER B 1 325 ? -29.672 27.859 -0.639 1 72.69 325 SER B CA 1
ATOM 8538 C C . SER B 1 325 ? -30.047 26.594 -1.392 1 72.69 325 SER B C 1
ATOM 8540 O O . SER B 1 325 ? -30.594 25.656 -0.804 1 72.69 325 SER B O 1
ATOM 8542 N N . ALA B 1 326 ? -29.672 26.453 -2.594 1 77.44 326 ALA B N 1
ATOM 8543 C CA . ALA B 1 326 ? -30.203 25.391 -3.445 1 77.44 326 ALA B CA 1
ATOM 8544 C C . ALA B 1 326 ? -29.484 24.062 -3.199 1 77.44 326 ALA B C 1
ATOM 8546 O O . ALA B 1 326 ? -30.047 23 -3.434 1 77.44 326 ALA B O 1
ATOM 8547 N N . ARG B 1 327 ? -28.391 24.125 -2.703 1 85.5 327 ARG B N 1
ATOM 8548 C CA . ARG B 1 327 ? -27.562 22.922 -2.656 1 85.5 327 ARG B CA 1
ATOM 8549 C C . ARG B 1 327 ? -27.797 22.156 -1.363 1 85.5 327 ARG B C 1
ATOM 8551 O O . ARG B 1 327 ? -27.609 20.938 -1.318 1 85.5 327 ARG B O 1
ATOM 8558 N N . PHE B 1 328 ? -28.203 22.844 -0.345 1 93.69 328 PHE B N 1
ATOM 8559 C CA . PHE B 1 328 ? -28.281 22.156 0.936 1 93.69 328 PHE B CA 1
ATOM 8560 C C . PHE B 1 328 ? -29.578 22.484 1.646 1 93.69 328 PHE B C 1
ATOM 8562 O O . PHE B 1 328 ? -30.359 21.578 1.97 1 93.69 328 PHE B O 1
ATOM 8569 N N . VAL B 1 329 ? -29.969 23.75 1.811 1 94.44 329 VAL B N 1
ATOM 8570 C CA . VAL B 1 329 ? -31.109 24.156 2.617 1 94.44 329 VAL B CA 1
ATOM 8571 C C . VAL B 1 329 ? -32.406 23.641 1.991 1 94.44 329 VAL B C 1
ATOM 8573 O O . VAL B 1 329 ? -33.188 22.969 2.656 1 94.44 329 VAL B O 1
ATOM 8576 N N . ARG B 1 330 ? -32.562 23.891 0.727 1 94.44 330 ARG B N 1
ATOM 8577 C CA . ARG B 1 330 ? -33.781 23.516 0.064 1 94.44 330 ARG B CA 1
ATOM 8578 C C . ARG B 1 330 ? -33.969 22 0.068 1 94.44 330 ARG B C 1
ATOM 8580 O O . ARG B 1 330 ? -35 21.5 0.499 1 94.44 330 ARG B O 1
ATOM 8587 N N . PRO B 1 331 ? -32.938 21.312 -0.394 1 96.56 331 PRO B N 1
ATOM 8588 C CA . PRO B 1 331 ? -33.125 19.859 -0.396 1 96.56 331 PRO B CA 1
ATOM 8589 C C . PRO B 1 331 ? -33.344 19.297 1.004 1 96.56 331 PRO B C 1
ATOM 8591 O O . PRO B 1 331 ? -34.125 18.359 1.178 1 96.56 331 PRO B O 1
ATOM 8594 N N . LEU B 1 332 ? -32.719 19.766 1.986 1 98.06 332 LEU B N 1
ATOM 8595 C CA . LEU B 1 332 ? -32.844 19.219 3.332 1 98.06 332 LEU B CA 1
ATOM 8596 C C . LEU B 1 332 ? -34.219 19.516 3.908 1 98.06 332 LEU B C 1
ATOM 8598 O O . LEU B 1 332 ? -34.812 18.688 4.594 1 98.06 332 LEU B O 1
ATOM 8602 N N . VAL B 1 333 ? -34.781 20.734 3.674 1 97.94 333 VAL B N 1
ATOM 8603 C CA . VAL B 1 333 ? -36.156 21.078 4.102 1 97.94 333 VAL B CA 1
ATOM 8604 C C . VAL B 1 333 ? -37.156 20.109 3.471 1 97.94 333 VAL B C 1
ATOM 8606 O O . VAL B 1 333 ? -38.062 19.609 4.145 1 97.94 333 VAL B O 1
ATOM 8609 N N . GLU B 1 334 ? -36.906 19.859 2.189 1 98.19 334 GLU B N 1
ATOM 8610 C CA . GLU B 1 334 ? -37.781 18.906 1.48 1 98.19 334 GLU B CA 1
ATOM 8611 C C . GLU B 1 334 ? -37.688 17.516 2.094 1 98.19 334 GLU B C 1
ATOM 8613 O O . GLU B 1 334 ? -38.719 16.844 2.262 1 98.19 334 GLU B O 1
ATOM 8618 N N . LEU B 1 335 ? -36.531 17.078 2.398 1 98.75 335 LEU B N 1
ATOM 8619 C CA . LEU B 1 335 ? -36.312 15.742 2.953 1 98.75 335 LEU B CA 1
ATOM 8620 C C . LEU B 1 335 ? -37 15.594 4.309 1 98.75 335 LEU B C 1
ATOM 8622 O O . LEU B 1 335 ? -37.5 14.523 4.637 1 98.75 335 LEU B O 1
ATOM 8626 N N . VAL B 1 336 ? -36.969 16.672 5.129 1 98.75 336 VAL B N 1
ATOM 8627 C CA . VAL B 1 336 ? -37.656 16.641 6.418 1 98.75 336 VAL B CA 1
ATOM 8628 C C . VAL B 1 336 ? -39.156 16.547 6.207 1 98.75 336 VAL B C 1
ATOM 8630 O O . VAL B 1 336 ? -39.844 15.766 6.875 1 98.75 336 VAL B O 1
ATOM 8633 N N . ARG B 1 337 ? -39.656 17.312 5.34 1 98.31 337 ARG B N 1
ATOM 8634 C CA . ARG B 1 337 ? -41.094 17.312 5.039 1 98.31 337 ARG B CA 1
ATOM 8635 C C . ARG B 1 337 ? -41.531 15.945 4.5 1 98.31 337 ARG B C 1
ATOM 8637 O O . ARG B 1 337 ? -42.656 15.5 4.766 1 98.31 337 ARG B O 1
ATOM 8644 N N . GLU B 1 338 ? -40.625 15.344 3.789 1 98.31 338 GLU B N 1
ATOM 8645 C CA . GLU B 1 338 ? -40.875 14.023 3.229 1 98.31 338 GLU B CA 1
ATOM 8646 C C . GLU B 1 338 ? -40.625 12.922 4.262 1 98.31 338 GLU B C 1
ATOM 8648 O O . GLU B 1 338 ? -40.812 11.742 3.975 1 98.31 338 GLU B O 1
ATOM 8653 N N . LYS B 1 339 ? -40.156 13.227 5.395 1 98.44 339 LYS B N 1
ATOM 8654 C CA . LYS B 1 339 ? -39.906 12.336 6.523 1 98.44 339 LYS B CA 1
ATOM 8655 C C . LYS B 1 339 ? -38.75 11.398 6.246 1 98.44 339 LYS B C 1
ATOM 8657 O O . LYS B 1 339 ? -38.688 10.281 6.766 1 98.44 339 LYS B O 1
ATOM 8662 N N . LYS B 1 340 ? -37.906 11.742 5.348 1 98.56 340 LYS B N 1
ATOM 8663 C CA . LYS B 1 340 ? -36.688 10.984 5.066 1 98.56 340 LYS B CA 1
ATOM 8664 C C . LYS B 1 340 ? -35.562 11.391 6.012 1 98.56 340 LYS B C 1
ATOM 8666 O O . LYS B 1 340 ? -34.625 10.633 6.203 1 98.56 340 LYS B O 1
ATOM 8671 N N . VAL B 1 341 ? -35.656 12.57 6.555 1 98.81 341 VAL B N 1
ATOM 8672 C CA . VAL B 1 341 ? -34.812 13.039 7.648 1 98.81 341 VAL B CA 1
ATOM 8673 C C . VAL B 1 341 ? -35.688 13.477 8.828 1 98.81 341 VAL B C 1
ATOM 8675 O O . VAL B 1 341 ? -36.625 14.242 8.648 1 98.81 341 VAL B O 1
ATOM 8678 N N . SER B 1 342 ? -35.344 13.078 9.977 1 98.56 342 SER B N 1
ATOM 8679 C CA . SER B 1 342 ? -36.156 13.391 11.148 1 98.56 342 SER B CA 1
ATOM 8680 C C . SER B 1 342 ? -35.938 14.82 11.617 1 98.56 342 SER B C 1
ATOM 8682 O O . SER B 1 342 ? -34.812 15.312 11.617 1 98.56 342 SER B O 1
ATOM 8684 N N . PRO B 1 343 ? -37.031 15.508 12.047 1 98.19 343 PRO B N 1
ATOM 8685 C CA . PRO B 1 343 ? -36.812 16.812 12.672 1 98.19 343 PRO B CA 1
ATOM 8686 C C . PRO B 1 343 ? -35.906 16.75 13.883 1 98.19 343 PRO B C 1
ATOM 8688 O O . PRO B 1 343 ? -35.188 17.719 14.164 1 98.19 343 PRO B O 1
ATOM 8691 N N . ARG B 1 344 ? -35.938 15.625 14.523 1 98.31 344 ARG B N 1
ATOM 8692 C CA . ARG B 1 344 ? -35.062 15.469 15.68 1 98.31 344 ARG B CA 1
ATOM 8693 C C . ARG B 1 344 ? -33.594 15.523 15.281 1 98.31 344 ARG B C 1
ATOM 8695 O O . ARG B 1 344 ? -32.75 16.016 16.031 1 98.31 344 ARG B O 1
ATOM 8702 N N . ARG B 1 345 ? -33.281 14.945 14.141 1 98.56 345 ARG B N 1
ATOM 8703 C CA . ARG B 1 345 ? -31.938 15 13.617 1 98.56 345 ARG B CA 1
ATOM 8704 C C . ARG B 1 345 ? -31.516 16.438 13.328 1 98.56 345 ARG B C 1
ATOM 8706 O O . ARG B 1 345 ? -30.359 16.812 13.578 1 98.56 345 ARG B O 1
ATOM 8713 N N . ILE B 1 346 ? -32.406 17.25 12.859 1 98.81 346 ILE B N 1
ATOM 8714 C CA . ILE B 1 346 ? -32.156 18.656 12.602 1 98.81 346 ILE B CA 1
ATOM 8715 C C . ILE B 1 346 ? -31.922 19.391 13.922 1 98.81 346 ILE B C 1
ATOM 8717 O O . ILE B 1 346 ? -30.953 20.141 14.055 1 98.81 346 ILE B O 1
ATOM 8721 N N . ASP B 1 347 ? -32.781 19.156 14.898 1 98.75 347 ASP B N 1
ATOM 8722 C CA . ASP B 1 347 ? -32.656 19.797 16.203 1 98.75 347 ASP B CA 1
ATOM 8723 C C . ASP B 1 347 ? -31.312 19.453 16.844 1 98.75 347 ASP B C 1
ATOM 8725 O O . ASP B 1 347 ? -30.688 20.312 17.469 1 98.75 347 ASP B O 1
ATOM 8729 N N . ASP B 1 348 ? -30.938 18.219 16.688 1 98.69 348 ASP B N 1
ATOM 8730 C CA . ASP B 1 348 ? -29.672 17.797 17.25 1 98.69 348 ASP B CA 1
ATOM 8731 C C . ASP B 1 348 ? -28.5 18.594 16.656 1 98.69 348 ASP B C 1
ATOM 8733 O O . ASP B 1 348 ? -27.641 19.078 17.391 1 98.69 348 ASP B O 1
ATOM 8737 N N . ALA B 1 349 ? -28.453 18.703 15.367 1 98.81 349 ALA B N 1
ATOM 8738 C CA . ALA B 1 349 ? -27.391 19.438 14.688 1 98.81 349 ALA B CA 1
ATOM 8739 C C . ALA B 1 349 ? -27.391 20.906 15.109 1 98.81 349 ALA B C 1
ATOM 8741 O O . ALA B 1 349 ? -26.328 21.453 15.445 1 98.81 349 ALA B O 1
ATOM 8742 N N . VAL B 1 350 ? -28.547 21.531 15.109 1 98.81 350 VAL B N 1
ATOM 8743 C CA . VAL B 1 350 ? -28.656 22.969 15.391 1 98.81 350 VAL B CA 1
ATOM 8744 C C . VAL B 1 350 ? -28.312 23.234 16.859 1 98.81 350 VAL B C 1
ATOM 8746 O O . VAL B 1 350 ? -27.688 24.25 17.188 1 98.81 350 VAL B O 1
ATOM 8749 N N . ARG B 1 351 ? -28.781 22.359 17.75 1 98.75 351 ARG B N 1
ATOM 8750 C CA . ARG B 1 351 ? -28.422 22.469 19.172 1 98.75 351 ARG B CA 1
ATOM 8751 C C . ARG B 1 351 ? -26.922 22.531 19.344 1 98.75 351 ARG B C 1
ATOM 8753 O O . ARG B 1 351 ? -26.406 23.391 20.094 1 98.75 351 ARG B O 1
ATOM 8760 N N . ARG B 1 352 ? -26.203 21.703 18.703 1 98.81 352 ARG B N 1
ATOM 8761 C CA . ARG B 1 352 ? -24.75 21.656 18.781 1 98.81 352 ARG B CA 1
ATOM 8762 C C . ARG B 1 352 ? -24.125 22.938 18.234 1 98.81 352 ARG B C 1
ATOM 8764 O O . ARG B 1 352 ? -23.156 23.453 18.797 1 98.81 352 ARG B O 1
ATOM 8771 N N . ILE B 1 353 ? -24.625 23.422 17.141 1 98.88 353 ILE B N 1
ATOM 8772 C CA . ILE B 1 353 ? -24.094 24.625 16.484 1 98.88 353 ILE B CA 1
ATOM 8773 C C . ILE B 1 353 ? -24.344 25.844 17.375 1 98.88 353 ILE B C 1
ATOM 8775 O O . ILE B 1 353 ? -23.422 26.625 17.609 1 98.88 353 ILE B O 1
ATOM 8779 N N . LEU B 1 354 ? -25.562 26 17.906 1 98.75 354 LEU B N 1
ATOM 8780 C CA . LEU B 1 354 ? -25.906 27.125 18.766 1 98.75 354 LEU B CA 1
ATOM 8781 C C . LEU B 1 354 ? -25.062 27.109 20.031 1 98.75 354 LEU B C 1
ATOM 8783 O O . LEU B 1 354 ? -24.625 28.156 20.516 1 98.75 354 LEU B O 1
ATOM 8787 N N . LYS B 1 355 ? -24.875 25.938 20.547 1 98.62 355 LYS B N 1
ATOM 8788 C CA . LYS B 1 355 ? -24.094 25.828 21.766 1 98.62 355 LYS B CA 1
ATOM 8789 C C . LYS B 1 355 ? -22.703 26.422 21.594 1 98.62 355 LYS B C 1
ATOM 8791 O O . LYS B 1 355 ? -22.234 27.188 22.438 1 98.62 355 LYS B O 1
ATOM 8796 N N . ILE B 1 356 ? -22.078 26.109 20.547 1 98.38 356 ILE B N 1
ATOM 8797 C CA . ILE B 1 356 ? -20.734 26.609 20.281 1 98.38 356 ILE B CA 1
ATOM 8798 C C . ILE B 1 356 ? -20.766 28.109 20.062 1 98.38 356 ILE B C 1
ATOM 8800 O O . ILE B 1 356 ? -19.875 28.828 20.547 1 98.38 356 ILE B O 1
ATOM 8804 N N . LYS B 1 357 ? -21.797 28.672 19.422 1 98.38 357 LYS B N 1
ATOM 8805 C CA . LYS B 1 357 ? -21.938 30.109 19.25 1 98.38 357 LYS B CA 1
ATOM 8806 C C . LYS B 1 357 ? -22.047 30.812 20.594 1 98.38 357 LYS B C 1
ATOM 8808 O O . LYS B 1 357 ? -21.438 31.875 20.812 1 98.38 357 LYS B O 1
ATOM 8813 N N . PHE B 1 358 ? -22.828 30.219 21.516 1 98.12 358 PHE B N 1
ATOM 8814 C CA . PHE B 1 358 ? -22.984 30.781 22.859 1 98.12 358 PHE B CA 1
ATOM 8815 C C . PHE B 1 358 ? -21.672 30.688 23.625 1 98.12 358 PHE B C 1
ATOM 8817 O O . PHE B 1 358 ? -21.266 31.641 24.297 1 98.12 358 PHE B O 1
ATOM 8824 N N . GLU B 1 359 ? -20.953 29.594 23.469 1 97 359 GLU B N 1
ATOM 8825 C CA . GLU B 1 359 ? -19.719 29.359 24.203 1 97 359 GLU B CA 1
ATOM 8826 C C . GLU B 1 359 ? -18.609 30.297 23.719 1 97 359 GLU B C 1
ATOM 8828 O O . GLU B 1 359 ? -17.703 30.641 24.484 1 97 359 GLU B O 1
ATOM 8833 N N . LEU B 1 360 ? -18.734 30.719 22.531 1 97.69 360 LEU B N 1
ATOM 8834 C CA . LEU B 1 360 ? -17.75 31.641 21.953 1 97.69 360 LEU B CA 1
ATOM 8835 C C . LEU B 1 360 ? -18.109 33.094 22.281 1 97.69 360 LEU B C 1
ATOM 8837 O O . LEU B 1 360 ? -17.375 34 21.922 1 97.69 360 LEU B O 1
ATOM 8841 N N . GLY B 1 361 ? -19.266 33.344 22.859 1 96.88 361 GLY B N 1
ATOM 8842 C CA . GLY B 1 361 ? -19.688 34.656 23.281 1 96.88 361 GLY B CA 1
ATOM 8843 C C . GLY B 1 361 ? -20.203 35.5 22.125 1 96.88 361 GLY B C 1
ATOM 8844 O O . GLY B 1 361 ? -20.219 36.75 22.219 1 96.88 361 GLY B O 1
ATOM 8845 N N . LEU B 1 362 ? -20.672 34.906 21.141 1 97.56 362 LEU B N 1
ATOM 8846 C CA . LEU B 1 362 ? -21.016 35.656 19.922 1 97.56 362 LEU B CA 1
ATOM 8847 C C . LEU B 1 362 ? -22.312 36.438 20.125 1 97.56 362 LEU B C 1
ATOM 8849 O O . LEU B 1 362 ? -22.547 37.438 19.422 1 97.56 362 LEU B O 1
ATOM 8853 N N . PHE B 1 363 ? -23.203 35.969 20.984 1 97.19 363 PHE B N 1
ATOM 8854 C CA . PHE B 1 363 ? -24.453 36.688 21.234 1 97.19 363 PHE B CA 1
ATOM 8855 C C . PHE B 1 363 ? -24.203 37.938 22.062 1 97.19 363 PHE B C 1
ATOM 8857 O O . PHE B 1 363 ? -24.938 38.938 21.953 1 97.19 363 PHE B O 1
ATOM 8864 N N . GLU B 1 364 ? -23.156 37.906 22.844 1 96.19 364 GLU B N 1
ATOM 8865 C CA . GLU B 1 364 ? -22.766 39.031 23.656 1 96.19 364 GLU B CA 1
ATOM 8866 C C . GLU B 1 364 ? -21.922 40.031 22.859 1 96.19 364 GLU B C 1
ATOM 8868 O O . GLU B 1 364 ? -22.094 41.25 22.969 1 96.19 364 GLU B O 1
ATOM 8873 N N . LYS B 1 365 ? -21.031 39.5 22.109 1 95.44 365 LYS B N 1
ATOM 8874 C CA . LYS B 1 365 ? -20.094 40.312 21.344 1 95.44 365 LYS B CA 1
ATOM 8875 C C . LYS B 1 365 ? -19.828 39.688 19.969 1 95.44 365 LYS B C 1
ATOM 8877 O O . LYS B 1 365 ? -18.828 39 19.781 1 95.44 365 LYS B O 1
ATOM 8882 N N . ARG B 1 366 ? -20.578 40.094 19.016 1 94.94 366 ARG B N 1
ATOM 8883 C CA . ARG B 1 366 ? -20.391 39.5 17.688 1 94.94 366 ARG B CA 1
ATOM 8884 C C . ARG B 1 366 ? -19.406 40.312 16.859 1 94.94 366 ARG B C 1
ATOM 8886 O O . ARG B 1 366 ? -18.828 39.812 15.891 1 94.94 366 ARG B O 1
ATOM 8893 N N . TYR B 1 367 ? -19.141 41.625 17.234 1 96.25 367 TYR B N 1
ATOM 8894 C CA . TYR B 1 367 ? -18.266 42.5 16.484 1 96.25 367 TYR B CA 1
ATOM 8895 C C . TYR B 1 367 ? -16.891 42.594 17.125 1 96.25 367 TYR B C 1
ATOM 8897 O O . TYR B 1 367 ? -16.75 42.375 18.328 1 96.25 367 TYR B O 1
ATOM 8905 N N . VAL B 1 368 ? -15.914 42.906 16.328 1 95.88 368 VAL B N 1
ATOM 8906 C CA . VAL B 1 368 ? -14.57 43.188 16.828 1 95.88 368 VAL B CA 1
ATOM 8907 C C . VAL B 1 368 ? -14.195 44.625 16.562 1 95.88 368 VAL B C 1
ATOM 8909 O O . VAL B 1 368 ? -14.82 45.281 15.727 1 95.88 368 VAL B O 1
ATOM 8912 N N . SER B 1 369 ? -13.273 45.125 17.281 1 95.44 369 SER B N 1
ATOM 8913 C CA . SER B 1 369 ? -12.727 46.438 17.047 1 95.44 369 SER B CA 1
ATOM 8914 C C . SER B 1 369 ? -11.531 46.406 16.109 1 95.44 369 SER B C 1
ATOM 8916 O O . SER B 1 369 ? -10.445 45.938 16.484 1 95.44 369 SER B O 1
ATOM 8918 N N . PRO B 1 370 ? -11.75 46.906 14.969 1 95.12 370 PRO B N 1
ATOM 8919 C CA . PRO B 1 370 ? -10.633 46.844 14.016 1 95.12 370 PRO B CA 1
ATOM 8920 C C . PRO B 1 370 ? -9.352 47.469 14.57 1 95.12 370 PRO B C 1
ATOM 8922 O O . PRO B 1 370 ? -8.258 46.969 14.281 1 95.12 370 PRO B O 1
ATOM 8925 N N . GLU B 1 371 ? -9.453 48.438 15.422 1 93.44 371 GLU B N 1
ATOM 8926 C CA . GLU B 1 371 ? -8.305 49.156 15.992 1 93.44 371 GLU B CA 1
ATOM 8927 C C . GLU B 1 371 ? -7.57 48.25 17 1 93.44 371 GLU B C 1
ATOM 8929 O O . GLU B 1 371 ? -6.395 48.469 17.281 1 93.44 371 GLU B O 1
ATOM 8934 N N . GLU B 1 372 ? -8.219 47.281 17.422 1 91.88 372 GLU B N 1
ATOM 8935 C CA . GLU B 1 372 ? -7.641 46.406 18.422 1 91.88 372 GLU B CA 1
ATOM 8936 C C . GLU B 1 372 ? -7.07 45.125 17.797 1 91.88 372 GLU B C 1
ATOM 8938 O O . GLU B 1 372 ? -6.555 44.25 18.5 1 91.88 372 GLU B O 1
ATOM 8943 N N . ASP B 1 373 ? -7.199 45.094 16.516 1 92.88 373 ASP B N 1
ATOM 8944 C CA . ASP B 1 373 ? -6.582 43.969 15.828 1 92.88 373 ASP B CA 1
ATOM 8945 C C . ASP B 1 373 ? -5.074 43.938 16.062 1 92.88 373 ASP B C 1
ATOM 8947 O O . ASP B 1 373 ? -4.367 44.875 15.688 1 92.88 373 ASP B O 1
ATOM 8951 N N . SER B 1 374 ? -4.578 42.906 16.672 1 89.62 374 SER B N 1
ATOM 8952 C CA . SER B 1 374 ? -3.172 42.781 17.047 1 89.62 374 SER B CA 1
ATOM 8953 C C . SER B 1 374 ? -2.541 41.531 16.422 1 89.62 374 SER B C 1
ATOM 8955 O O . SER B 1 374 ? -3.002 40.406 16.656 1 89.62 374 SER B O 1
ATOM 8957 N N . TYR B 1 375 ? -1.532 41.812 15.648 1 92.19 375 TYR B N 1
ATOM 8958 C CA . TYR B 1 375 ? -0.83 40.719 14.984 1 92.19 375 TYR B CA 1
ATOM 8959 C C . TYR B 1 375 ? 0.626 41.062 14.719 1 92.19 375 TYR B C 1
ATOM 8961 O O . TYR B 1 375 ? 0.998 42.25 14.781 1 92.19 375 TYR B O 1
ATOM 8969 N N . GLY B 1 376 ? 1.387 40.094 14.531 1 93.81 376 GLY B N 1
ATOM 8970 C CA . GLY B 1 376 ? 2.787 40.312 14.203 1 93.81 376 GLY B CA 1
ATOM 8971 C C . GLY B 1 376 ? 3.555 41 15.297 1 93.81 376 GLY B C 1
ATOM 8972 O O . GLY B 1 376 ? 4.426 41.844 15.023 1 93.81 376 GLY B O 1
ATOM 8973 N N . SER B 1 377 ? 3.217 40.781 16.516 1 95.38 377 SER B N 1
ATOM 8974 C CA . SER B 1 377 ? 3.91 41.406 17.625 1 95.38 377 SER B CA 1
ATOM 8975 C C . SER B 1 377 ? 5.336 40.875 17.766 1 95.38 377 SER B C 1
ATOM 8977 O O . SER B 1 377 ? 5.664 39.812 17.25 1 95.38 377 SER B O 1
ATOM 8979 N N . LYS B 1 378 ? 6.16 41.656 18.484 1 96.31 378 LYS B N 1
ATOM 8980 C CA . LYS B 1 378 ? 7.531 41.25 18.75 1 96.31 378 LYS B CA 1
ATOM 8981 C C . LYS B 1 378 ? 7.566 39.906 19.516 1 96.31 378 LYS B C 1
ATOM 8983 O O . LYS B 1 378 ? 8.414 39.062 19.25 1 96.31 378 LYS B O 1
ATOM 8988 N N . GLU B 1 379 ? 6.656 39.781 20.344 1 97.12 379 GLU B N 1
ATOM 8989 C CA . GLU B 1 379 ? 6.57 38.562 21.141 1 97.12 379 GLU B CA 1
ATOM 8990 C C . GLU B 1 379 ? 6.227 37.344 20.25 1 97.12 379 GLU B C 1
ATOM 8992 O O . GLU B 1 379 ? 6.828 36.281 20.391 1 97.12 379 GLU B O 1
ATOM 8997 N N . ASN B 1 380 ? 5.227 37.562 19.406 1 97.38 380 ASN B N 1
ATOM 8998 C CA . ASN B 1 380 ? 4.824 36.469 18.516 1 97.38 380 ASN B CA 1
ATOM 8999 C C . ASN B 1 380 ? 5.938 36.094 17.547 1 97.38 380 ASN B C 1
ATOM 9001 O O . ASN B 1 380 ? 6.148 34.906 17.25 1 97.38 380 ASN B O 1
ATOM 9005 N N . LYS B 1 381 ? 6.598 37.062 17.094 1 96.88 381 LYS B N 1
ATOM 9006 C CA . LYS B 1 381 ? 7.719 36.812 16.188 1 96.88 381 LYS B CA 1
ATOM 9007 C C . LYS B 1 381 ? 8.844 36.062 16.875 1 96.88 381 LYS B C 1
ATOM 9009 O O . LYS B 1 381 ? 9.445 35.156 16.297 1 96.88 381 LYS B O 1
ATOM 9014 N N . ALA B 1 382 ? 9.133 36.438 18.094 1 98.25 382 ALA B N 1
ATOM 9015 C CA . ALA B 1 382 ? 10.156 35.719 18.875 1 98.25 382 ALA B CA 1
ATOM 9016 C C . ALA B 1 382 ? 9.766 34.281 19.094 1 98.25 382 ALA B C 1
ATOM 9018 O O . ALA B 1 382 ? 10.617 33.375 19.062 1 98.25 382 ALA B O 1
ATOM 9019 N N . LEU B 1 383 ? 8.523 34.062 19.328 1 98.44 383 LEU B N 1
ATOM 9020 C CA . LEU B 1 383 ? 8.023 32.719 19.531 1 98.44 383 LEU B CA 1
ATOM 9021 C C . LEU B 1 383 ? 8.133 31.906 18.234 1 98.44 383 LEU B C 1
ATOM 9023 O O . LEU B 1 383 ? 8.469 30.719 18.266 1 98.44 383 LEU B O 1
ATOM 9027 N N . ALA B 1 384 ? 7.801 32.531 17.094 1 98.5 384 ALA B N 1
ATOM 9028 C CA . ALA B 1 384 ? 7.949 31.859 15.797 1 98.5 384 ALA B CA 1
ATOM 9029 C C . ALA B 1 384 ? 9.398 31.438 15.562 1 98.5 384 ALA B C 1
ATOM 9031 O O . ALA B 1 384 ? 9.656 30.344 15.047 1 98.5 384 ALA B O 1
ATOM 9032 N N . LEU B 1 385 ? 10.32 32.281 15.914 1 98.75 385 LEU B N 1
ATOM 9033 C CA . LEU B 1 385 ? 11.734 31.984 15.773 1 98.75 385 LEU B CA 1
ATOM 9034 C C . LEU B 1 385 ? 12.148 30.844 16.688 1 98.75 385 LEU B C 1
ATOM 9036 O O . LEU B 1 385 ? 12.891 29.938 16.281 1 98.75 385 LEU B O 1
ATOM 9040 N N . GLU B 1 386 ? 11.672 30.906 17.906 1 98.69 386 GLU B N 1
ATOM 9041 C CA . GLU B 1 386 ? 11.961 29.828 18.844 1 98.69 386 GLU B CA 1
ATOM 9042 C C . GLU B 1 386 ? 11.477 28.484 18.312 1 98.69 386 GLU B C 1
ATOM 9044 O O . GLU B 1 386 ? 12.188 27.484 18.391 1 98.69 386 GLU B O 1
ATOM 9049 N N . ALA B 1 387 ? 10.258 28.469 17.797 1 98.75 387 ALA B N 1
ATOM 9050 C CA . ALA B 1 387 ? 9.688 27.25 17.234 1 98.75 387 ALA B CA 1
ATOM 9051 C C . ALA B 1 387 ? 10.523 26.734 16.062 1 98.75 387 ALA B C 1
ATOM 9053 O O . ALA B 1 387 ? 10.781 25.531 15.961 1 98.75 387 ALA B O 1
ATOM 9054 N N . ALA B 1 388 ? 10.93 27.609 15.188 1 98.81 388 ALA B N 1
ATOM 9055 C CA . ALA B 1 388 ? 11.75 27.234 14.047 1 98.81 388 ALA B CA 1
ATOM 9056 C C . ALA B 1 388 ? 13.07 26.625 14.5 1 98.81 388 ALA B C 1
ATOM 9058 O O . ALA B 1 388 ? 13.523 25.625 13.945 1 98.81 388 ALA B O 1
ATOM 9059 N N . ARG B 1 389 ? 13.703 27.234 15.523 1 98.81 389 ARG B N 1
ATOM 9060 C CA . ARG B 1 389 ? 14.977 26.75 16.062 1 98.81 389 ARG B CA 1
ATOM 9061 C C . ARG B 1 389 ? 14.859 25.312 16.547 1 98.81 389 ARG B C 1
ATOM 9063 O O . ARG B 1 389 ? 15.797 24.531 16.406 1 98.81 389 ARG B O 1
ATOM 9070 N N . GLU B 1 390 ? 13.711 24.938 17.031 1 98.62 390 GLU B N 1
ATOM 9071 C CA . GLU B 1 390 ? 13.555 23.625 17.641 1 98.62 390 GLU B CA 1
ATOM 9072 C C . GLU B 1 390 ? 13.039 22.609 16.641 1 98.62 390 GLU B C 1
ATOM 9074 O O . GLU B 1 390 ? 13.094 21.391 16.891 1 98.62 390 GLU B O 1
ATOM 9079 N N . ALA B 1 391 ? 12.555 23.062 15.492 1 98.62 391 ALA B N 1
ATOM 9080 C CA . ALA B 1 391 ? 11.883 22.188 14.531 1 98.62 391 ALA B CA 1
ATOM 9081 C C . ALA B 1 391 ? 12.883 21.625 13.516 1 98.62 391 ALA B C 1
ATOM 9083 O O . ALA B 1 391 ? 12.648 20.547 12.945 1 98.62 391 ALA B O 1
ATOM 9084 N N . ILE B 1 392 ? 13.977 22.266 13.242 1 98.88 392 ILE B N 1
ATOM 9085 C CA . ILE B 1 392 ? 14.922 21.906 12.195 1 98.88 392 ILE B CA 1
ATOM 9086 C C . ILE B 1 392 ? 15.703 20.656 12.602 1 98.88 392 ILE B C 1
ATOM 9088 O O . ILE B 1 392 ? 16.156 20.547 13.75 1 98.88 392 ILE B O 1
ATOM 9092 N N . VAL B 1 393 ? 15.898 19.703 11.672 1 98.94 393 VAL B N 1
ATOM 9093 C CA . VAL B 1 393 ? 16.484 18.391 11.969 1 98.94 393 VAL B CA 1
ATOM 9094 C C . VAL B 1 393 ? 17.812 18.234 11.227 1 98.94 393 VAL B C 1
ATOM 9096 O O . VAL B 1 393 ? 17.844 18.312 10 1 98.94 393 VAL B O 1
ATOM 9099 N N . LEU B 1 394 ? 18.891 18.031 11.984 1 98.94 394 LEU B N 1
ATOM 9100 C CA . LEU B 1 394 ? 20.156 17.609 11.375 1 98.94 394 LEU B CA 1
ATOM 9101 C C . LEU B 1 394 ? 20.125 16.125 11.07 1 98.94 394 LEU B C 1
ATOM 9103 O O . LEU B 1 394 ? 20.172 15.297 11.984 1 98.94 394 LEU B O 1
ATOM 9107 N N . LEU B 1 395 ? 20.078 15.797 9.812 1 98.81 395 LEU B N 1
ATOM 9108 C CA . LEU B 1 395 ? 19.922 14.406 9.414 1 98.81 395 LEU B CA 1
ATOM 9109 C C . LEU B 1 395 ? 21.266 13.688 9.367 1 98.81 395 LEU B C 1
ATOM 9111 O O . LEU B 1 395 ? 21.359 12.516 9.742 1 98.81 395 LEU B O 1
ATOM 9115 N N . LYS B 1 396 ? 22.25 14.344 8.812 1 98.44 396 LYS B N 1
ATOM 9116 C CA . LYS B 1 396 ? 23.562 13.75 8.562 1 98.44 396 LYS B CA 1
ATOM 9117 C C . LYS B 1 396 ? 24.672 14.789 8.734 1 98.44 396 LYS B C 1
ATOM 9119 O O . LYS B 1 396 ? 24.516 15.938 8.312 1 98.44 396 LYS B O 1
ATOM 9124 N N . ASN B 1 397 ? 25.781 14.367 9.328 1 98.44 397 ASN B N 1
ATOM 9125 C CA . ASN B 1 397 ? 26.953 15.219 9.508 1 98.44 397 ASN B CA 1
ATOM 9126 C C . ASN B 1 397 ? 28.234 14.406 9.633 1 98.44 397 ASN B C 1
ATOM 9128 O O . ASN B 1 397 ? 28.984 14.578 10.586 1 98.44 397 ASN B O 1
ATOM 9132 N N . ASP B 1 398 ? 28.5 13.555 8.734 1 95.38 398 ASP B N 1
ATOM 9133 C CA . ASP B 1 398 ? 29.547 12.531 8.797 1 95.38 398 ASP B CA 1
ATOM 9134 C C . ASP B 1 398 ? 30.938 13.172 8.812 1 95.38 398 ASP B C 1
ATOM 9136 O O . ASP B 1 398 ? 31.859 12.625 9.414 1 95.38 398 ASP B O 1
ATOM 9140 N N . ARG B 1 399 ? 31.219 14.25 8.219 1 92.56 399 ARG B N 1
ATOM 9141 C CA . ARG B 1 399 ? 32.531 14.875 8.188 1 92.56 399 ARG B CA 1
ATOM 9142 C C . ARG B 1 399 ? 32.594 16.062 9.148 1 92.56 399 ARG B C 1
ATOM 9144 O O . ARG B 1 399 ? 33.562 16.828 9.141 1 92.56 399 ARG B O 1
ATOM 9151 N N . GLN B 1 400 ? 31.5 16.203 9.898 1 95.12 400 GLN B N 1
ATOM 9152 C CA . GLN B 1 400 ? 31.406 17.25 10.906 1 95.12 400 GLN B CA 1
ATOM 9153 C C . GLN B 1 400 ? 31.703 18.625 10.305 1 95.12 400 GLN B C 1
ATOM 9155 O O . GLN B 1 400 ? 32.5 19.391 10.852 1 95.12 400 GLN B O 1
ATOM 9160 N N . ILE B 1 401 ? 31.094 18.75 9.164 1 97.31 401 ILE B N 1
ATOM 9161 C CA . ILE B 1 401 ? 31.188 20.062 8.523 1 97.31 401 ILE B CA 1
ATOM 9162 C C . ILE B 1 401 ? 30.5 21.109 9.398 1 97.31 401 ILE B C 1
ATOM 9164 O O . ILE B 1 401 ? 30.953 22.25 9.477 1 97.31 401 ILE B O 1
ATOM 9168 N N . LEU B 1 402 ? 29.344 20.719 9.984 1 98.19 402 LEU B N 1
ATOM 9169 C CA . LEU B 1 402 ? 28.625 21.625 10.859 1 98.19 402 LEU B CA 1
ATOM 9170 C C . LEU B 1 402 ? 29 21.406 12.32 1 98.19 402 LEU B C 1
ATOM 9172 O O . LEU B 1 402 ? 29.281 20.281 12.727 1 98.19 402 LEU B O 1
ATOM 9176 N N . PRO B 1 403 ? 29.031 22.469 13.094 1 97.88 403 PRO B N 1
ATOM 9177 C CA . PRO B 1 403 ? 28.75 23.859 12.688 1 97.88 403 PRO B CA 1
ATOM 9178 C C . PRO B 1 403 ? 29.875 24.469 11.852 1 97.88 403 PRO B C 1
ATOM 9180 O O . PRO B 1 403 ? 31.031 24.047 11.961 1 97.88 403 PRO B O 1
ATOM 9183 N N . LEU B 1 404 ? 29.516 25.438 11.117 1 97.88 404 LEU B N 1
ATOM 9184 C CA . LEU B 1 404 ? 30.469 26.031 10.188 1 97.88 404 LEU B CA 1
ATOM 9185 C C . LEU B 1 404 ? 31.516 26.875 10.938 1 97.88 404 LEU B C 1
ATOM 9187 O O . LEU B 1 404 ? 31.156 27.734 11.734 1 97.88 404 LEU B O 1
ATOM 9191 N N . ASP B 1 405 ? 32.75 26.594 10.656 1 95.81 405 ASP B N 1
ATOM 9192 C CA . ASP B 1 405 ? 33.875 27.406 11.133 1 95.81 405 ASP B CA 1
ATOM 9193 C C . ASP B 1 405 ? 34.031 28.672 10.289 1 95.81 405 ASP B C 1
ATOM 9195 O O . ASP B 1 405 ? 34.469 28.594 9.141 1 95.81 405 ASP B O 1
ATOM 9199 N N . ARG B 1 406 ? 33.781 29.781 10.82 1 94.25 406 ARG B N 1
ATOM 9200 C CA . ARG B 1 406 ? 33.812 31.047 10.102 1 94.25 406 ARG B CA 1
ATOM 9201 C C . ARG B 1 406 ? 35.188 31.375 9.578 1 94.25 406 ARG B C 1
ATOM 9203 O O . ARG B 1 406 ? 35.344 32.125 8.609 1 94.25 406 ARG B O 1
ATOM 9210 N N . THR B 1 407 ? 36.219 30.812 10.188 1 94.62 407 THR B N 1
ATOM 9211 C CA . THR B 1 407 ? 37.594 31.062 9.766 1 94.62 407 THR B CA 1
ATOM 9212 C C . THR B 1 407 ? 37.969 30.156 8.609 1 94.62 407 THR B C 1
ATOM 9214 O O . THR B 1 407 ? 38.812 30.516 7.781 1 94.62 407 THR B O 1
ATOM 9217 N N . LYS B 1 408 ? 37.375 29.062 8.547 1 95.56 408 LYS B N 1
ATOM 9218 C CA . LYS B 1 408 ? 37.688 28.078 7.516 1 95.56 408 LYS B CA 1
ATOM 9219 C C . LYS B 1 408 ? 36.875 28.344 6.246 1 95.56 408 LYS B C 1
ATOM 9221 O O . LYS B 1 408 ? 37.438 28.281 5.141 1 95.56 408 LYS B O 1
ATOM 9226 N N . TYR B 1 409 ? 35.688 28.609 6.422 1 97.25 409 TYR B N 1
ATOM 9227 C CA . TYR B 1 409 ? 34.812 28.828 5.285 1 97.25 409 TYR B CA 1
ATOM 9228 C C . TYR B 1 409 ? 34.531 30.312 5.066 1 97.25 409 TYR B C 1
ATOM 9230 O O . TYR B 1 409 ? 33.5 30.828 5.469 1 97.25 409 TYR B O 1
ATOM 9238 N N . LYS B 1 410 ? 35.375 30.969 4.309 1 97.44 410 LYS B N 1
ATOM 9239 C CA . LYS B 1 410 ? 35.312 32.406 4.102 1 97.44 410 LYS B CA 1
ATOM 9240 C C . LYS B 1 410 ? 34.406 32.75 2.92 1 97.44 410 LYS B C 1
ATOM 9242 O O . LYS B 1 410 ? 33.719 33.781 2.941 1 97.44 410 LYS B O 1
ATOM 9247 N N . LYS B 1 411 ? 34.438 31.969 1.88 1 98.31 411 LYS B N 1
ATOM 9248 C CA . LYS B 1 411 ? 33.594 32.156 0.705 1 98.31 411 LYS B CA 1
ATOM 9249 C C . LYS B 1 411 ? 32.562 31.016 0.596 1 98.31 411 LYS B C 1
ATOM 9251 O O . LYS B 1 411 ? 32.906 29.875 0.312 1 98.31 411 LYS B O 1
ATOM 9256 N N . ILE B 1 412 ? 31.312 31.375 0.756 1 98.69 412 ILE B N 1
ATOM 9257 C CA . ILE B 1 412 ? 30.25 30.375 0.778 1 98.69 412 ILE B CA 1
ATOM 9258 C C . ILE B 1 412 ? 29.281 30.625 -0.377 1 98.69 412 ILE B C 1
ATOM 9260 O O . ILE B 1 412 ? 28.781 31.734 -0.536 1 98.69 412 ILE B O 1
ATOM 9264 N N . LEU B 1 413 ? 29.047 29.609 -1.207 1 98.88 413 LEU B N 1
ATOM 9265 C CA . LEU B 1 413 ? 28.016 29.656 -2.232 1 98.88 413 LEU B CA 1
ATOM 9266 C C . LEU B 1 413 ? 26.672 29.203 -1.668 1 98.88 413 LEU B C 1
ATOM 9268 O O . LEU B 1 413 ? 26.594 28.156 -1.014 1 98.88 413 LEU B O 1
ATOM 9272 N N . VAL B 1 414 ? 25.625 30 -1.839 1 98.88 414 VAL B N 1
ATOM 9273 C CA . VAL B 1 414 ? 24.25 29.609 -1.568 1 98.88 414 VAL B CA 1
ATOM 9274 C C . VAL B 1 414 ? 23.469 29.484 -2.881 1 98.88 414 VAL B C 1
ATOM 9276 O O . VAL B 1 414 ? 23.453 30.422 -3.684 1 98.88 414 VAL B O 1
ATOM 9279 N N . THR B 1 415 ? 22.938 28.312 -3.148 1 98.81 415 THR B N 1
ATOM 9280 C CA . THR B 1 415 ? 22.188 28.078 -4.379 1 98.81 415 THR B CA 1
ATOM 9281 C C . THR B 1 415 ? 21.078 27.062 -4.156 1 98.81 415 THR B C 1
ATOM 9283 O O . THR B 1 415 ? 20.797 26.672 -3.02 1 98.81 415 THR B O 1
ATOM 9286 N N . GLY B 1 416 ? 20.359 26.656 -5.227 1 98.75 416 GLY B N 1
ATOM 9287 C CA . GLY B 1 416 ? 19.203 25.766 -5.195 1 98.75 416 GLY B CA 1
ATOM 9288 C C . GLY B 1 416 ? 17.891 26.5 -5.391 1 98.75 416 GLY B C 1
ATOM 9289 O O . GLY B 1 416 ? 17.797 27.703 -5.121 1 98.75 416 GLY B O 1
ATOM 9290 N N . PRO B 1 417 ? 16.906 25.719 -5.758 1 98.5 417 PRO B N 1
ATOM 9291 C CA . PRO B 1 417 ? 15.633 26.359 -6.098 1 98.5 417 PRO B CA 1
ATOM 9292 C C . PRO B 1 417 ? 14.922 26.938 -4.875 1 98.5 417 PRO B C 1
ATOM 9294 O O . PRO B 1 417 ? 14.07 27.812 -5.012 1 98.5 417 PRO B O 1
ATOM 9297 N N . ASN B 1 418 ? 15.297 26.5 -3.674 1 98.5 418 ASN B N 1
ATOM 9298 C CA . ASN B 1 418 ? 14.617 26.969 -2.475 1 98.5 418 ASN B CA 1
ATOM 9299 C C . ASN B 1 418 ? 15.492 27.922 -1.667 1 98.5 418 ASN B C 1
ATOM 9301 O O . ASN B 1 418 ? 15.172 28.25 -0.523 1 98.5 418 ASN B O 1
ATOM 9305 N N . ALA B 1 419 ? 16.531 28.391 -2.248 1 98.62 419 ALA B N 1
ATOM 9306 C CA . ALA B 1 419 ? 17.516 29.188 -1.523 1 98.62 419 ALA B CA 1
ATOM 9307 C C . ALA B 1 419 ? 16.953 30.578 -1.204 1 98.62 419 ALA B C 1
ATOM 9309 O O . ALA B 1 419 ? 17.281 31.156 -0.167 1 98.62 419 ALA B O 1
ATOM 9310 N N . ASP B 1 420 ? 16.141 31.094 -2.131 1 97.88 420 ASP B N 1
ATOM 9311 C CA . ASP B 1 420 ? 15.703 32.469 -1.967 1 97.88 420 ASP B CA 1
ATOM 9312 C C . ASP B 1 420 ? 14.242 32.625 -2.398 1 97.88 420 ASP B C 1
ATOM 9314 O O . ASP B 1 420 ? 13.945 33.406 -3.311 1 97.88 420 ASP B O 1
ATOM 9318 N N . ASN B 1 421 ? 13.383 32 -1.704 1 95.88 421 ASN B N 1
ATOM 9319 C CA . ASN B 1 421 ? 11.945 32.156 -1.911 1 95.88 421 ASN B CA 1
ATOM 9320 C C . ASN B 1 421 ? 11.164 31.859 -0.633 1 95.88 421 ASN B C 1
ATOM 9322 O O . ASN B 1 421 ? 11.75 31.516 0.395 1 95.88 421 ASN B O 1
ATOM 9326 N N . GLN B 1 422 ? 9.883 32 -0.621 1 96.44 422 GLN B N 1
ATOM 9327 C CA . GLN B 1 422 ? 9.062 31.906 0.581 1 96.44 422 GLN B CA 1
ATOM 9328 C C . GLN B 1 422 ? 8.445 30.516 0.727 1 96.44 422 GLN B C 1
ATOM 9330 O O . GLN B 1 422 ? 7.492 30.328 1.49 1 96.44 422 GLN B O 1
ATOM 9335 N N . SER B 1 423 ? 9.008 29.5 0.005 1 94.5 423 SER B N 1
ATOM 9336 C CA . SER B 1 423 ? 8.523 28.141 0.145 1 94.5 423 SER B CA 1
ATOM 9337 C C . SER B 1 423 ? 8.672 27.641 1.58 1 94.5 423 SER B C 1
ATOM 9339 O O . SER B 1 423 ? 7.992 26.688 1.988 1 94.5 423 SER B O 1
ATOM 9341 N N . ILE B 1 424 ? 9.414 28.297 2.383 1 96.12 424 ILE B N 1
ATOM 9342 C CA . ILE B 1 424 ? 9.656 27.938 3.775 1 96.12 424 ILE B CA 1
ATOM 9343 C C . ILE B 1 424 ? 8.375 28.109 4.586 1 96.12 424 ILE B C 1
ATOM 9345 O O . ILE B 1 424 ? 8.273 27.625 5.711 1 96.12 424 ILE B O 1
ATOM 9349 N N . LEU B 1 425 ? 7.375 28.828 4.039 1 96.44 425 LEU B N 1
ATOM 9350 C CA . LEU B 1 425 ? 6.105 29.047 4.73 1 96.44 425 LEU B CA 1
ATOM 9351 C C . LEU B 1 425 ? 5.223 27.812 4.645 1 96.44 425 LEU B C 1
ATOM 9353 O O . LEU B 1 425 ? 4.379 27.578 5.512 1 96.44 425 LEU B O 1
ATOM 9357 N N . GLY B 1 426 ? 5.395 27.016 3.584 1 94.12 426 GLY B N 1
ATOM 9358 C CA . GLY B 1 426 ? 4.652 25.781 3.432 1 94.12 426 GLY B CA 1
ATOM 9359 C C . GLY B 1 426 ? 3.242 25.984 2.908 1 94.12 426 GLY B C 1
ATOM 9360 O O . GLY B 1 426 ? 2.883 27.094 2.502 1 94.12 426 GLY B O 1
ATOM 9361 N N . ASP B 1 427 ? 2.447 24.906 2.896 1 92.94 427 ASP B N 1
ATOM 9362 C CA . ASP B 1 427 ? 1.063 24.922 2.432 1 92.94 427 ASP B CA 1
ATOM 9363 C C . ASP B 1 427 ? 0.171 25.703 3.383 1 92.94 427 ASP B C 1
ATOM 9365 O O . ASP B 1 427 ? 0.574 26.016 4.504 1 92.94 427 ASP B O 1
ATOM 9369 N N . TRP B 1 428 ? -1.001 26.234 2.84 1 93.25 428 TRP B N 1
ATOM 9370 C CA . TRP B 1 428 ? -1.964 27.047 3.578 1 93.25 428 TRP B CA 1
ATOM 9371 C C . TRP B 1 428 ? -1.353 28.375 3.982 1 93.25 428 TRP B C 1
ATOM 9373 O O . TRP B 1 428 ? -1.533 28.828 5.113 1 93.25 428 TRP B O 1
ATOM 9383 N N . SER B 1 429 ? -0.529 28.859 3.135 1 93.81 429 SER B N 1
ATOM 9384 C CA . SER B 1 429 ? 0.021 30.203 3.244 1 93.81 429 SER B CA 1
ATOM 9385 C C . SER B 1 429 ? -0.027 30.938 1.905 1 93.81 429 SER B C 1
ATOM 9387 O O . SER B 1 429 ? -0.079 30.297 0.849 1 93.81 429 SER B O 1
ATOM 9389 N N . ILE B 1 430 ? -0.055 32.219 2.012 1 93.19 430 ILE B N 1
ATOM 9390 C CA . ILE B 1 430 ? 0.118 33.094 0.844 1 93.19 430 ILE B CA 1
ATOM 9391 C C . ILE B 1 430 ? 1.435 33.844 0.957 1 93.19 430 ILE B C 1
ATOM 9393 O O . ILE B 1 430 ? 2.086 33.844 2.004 1 93.19 430 ILE B O 1
ATOM 9397 N N . PHE B 1 431 ? 1.798 34.469 -0.134 1 94.81 431 PHE B N 1
ATOM 9398 C CA . PHE B 1 431 ? 2.992 35.312 -0.077 1 94.81 431 PHE B CA 1
ATOM 9399 C C . PHE B 1 431 ? 2.816 36.438 0.932 1 94.81 431 PHE B C 1
ATOM 9401 O O . PHE B 1 431 ? 1.742 37.031 1.022 1 94.81 431 PHE B O 1
ATOM 9408 N N . GLN B 1 432 ? 3.855 36.625 1.675 1 95.69 432 GLN B N 1
ATOM 9409 C CA . GLN B 1 432 ? 3.918 37.719 2.645 1 95.69 432 GLN B CA 1
ATOM 9410 C C . GLN B 1 432 ? 4.859 38.812 2.17 1 95.69 432 GLN B C 1
ATOM 9412 O O . GLN B 1 432 ? 5.68 38.594 1.276 1 95.69 432 GLN B O 1
ATOM 9417 N N . PRO B 1 433 ? 4.688 40.031 2.773 1 94.31 433 PRO B N 1
ATOM 9418 C CA . PRO B 1 433 ? 5.703 41.031 2.473 1 94.31 433 PRO B CA 1
ATOM 9419 C C . PRO B 1 433 ? 7.121 40.562 2.795 1 94.31 433 PRO B C 1
ATOM 9421 O O . PRO B 1 433 ? 7.332 39.875 3.793 1 94.31 433 PRO B O 1
ATOM 9424 N N . ASP B 1 434 ? 8.023 40.969 1.999 1 92.56 434 ASP B N 1
ATOM 9425 C CA . ASP B 1 434 ? 9.391 40.469 2.07 1 92.56 434 ASP B CA 1
ATOM 9426 C C . ASP B 1 434 ? 10 40.688 3.449 1 92.56 434 ASP B C 1
ATOM 9428 O O . ASP B 1 434 ? 10.805 39.906 3.93 1 92.56 434 ASP B O 1
ATOM 9432 N N . ASP B 1 435 ? 9.664 41.781 4.02 1 91.75 435 ASP B N 1
ATOM 9433 C CA . ASP B 1 435 ? 10.25 42.125 5.312 1 91.75 435 ASP B CA 1
ATOM 9434 C C . ASP B 1 435 ? 9.633 41.312 6.434 1 91.75 435 ASP B C 1
ATOM 9436 O O . ASP B 1 435 ? 10.062 41.375 7.586 1 91.75 435 ASP B O 1
ATOM 9440 N N . HIS B 1 436 ? 8.688 40.438 6.078 1 93.38 436 HIS B N 1
ATOM 9441 C CA . HIS B 1 436 ? 8.016 39.594 7.07 1 93.38 436 HIS B CA 1
ATOM 9442 C C . HIS B 1 436 ? 8.539 38.156 7.027 1 93.38 436 HIS B C 1
ATOM 9444 O O . HIS B 1 436 ? 8.211 37.344 7.895 1 93.38 436 HIS B O 1
ATOM 9450 N N . VAL B 1 437 ? 9.352 37.875 6.078 1 96.75 437 VAL B N 1
ATOM 9451 C CA . VAL B 1 437 ? 9.859 36.5 5.922 1 96.75 437 VAL B CA 1
ATOM 9452 C C . VAL B 1 437 ? 11.367 36.531 5.688 1 96.75 437 VAL B C 1
ATOM 9454 O O . VAL B 1 437 ? 11.859 37.344 4.891 1 96.75 437 VAL B O 1
ATOM 9457 N N . THR B 1 438 ? 12.094 35.75 6.41 1 98.12 438 THR B N 1
ATOM 9458 C CA . THR B 1 438 ? 13.523 35.594 6.184 1 98.12 438 THR B CA 1
ATOM 9459 C C . THR B 1 438 ? 13.805 34.344 5.375 1 98.12 438 THR B C 1
ATOM 9461 O O . THR B 1 438 ? 13.633 33.219 5.875 1 98.12 438 THR B O 1
ATOM 9464 N N . THR B 1 439 ? 14.234 34.469 4.125 1 98.38 439 THR B N 1
ATOM 9465 C CA . THR B 1 439 ? 14.57 33.312 3.289 1 98.38 439 THR B CA 1
ATOM 9466 C C . THR B 1 439 ? 15.859 32.656 3.762 1 98.38 439 THR B C 1
ATOM 9468 O O . THR B 1 439 ? 16.547 33.188 4.648 1 98.38 439 THR B O 1
ATOM 9471 N N . ILE B 1 440 ? 16.203 31.5 3.188 1 98.69 440 ILE B N 1
ATOM 9472 C CA . ILE B 1 440 ? 17.422 30.781 3.549 1 98.69 440 ILE B CA 1
ATOM 9473 C C . ILE B 1 440 ? 18.641 31.656 3.225 1 98.69 440 ILE B C 1
ATOM 9475 O O . ILE B 1 440 ? 19.531 31.812 4.059 1 98.69 440 ILE B O 1
ATOM 9479 N N . LEU B 1 441 ? 18.641 32.25 2.033 1 98.75 441 LEU B N 1
ATOM 9480 C CA . LEU B 1 441 ? 19.734 33.125 1.625 1 98.75 441 LEU B CA 1
ATOM 9481 C C . LEU B 1 441 ? 19.875 34.312 2.582 1 98.75 441 LEU B C 1
ATOM 9483 O O . LEU B 1 441 ? 20.984 34.625 3.049 1 98.75 441 LEU B O 1
ATOM 9487 N N . GLU B 1 442 ? 18.781 34.969 2.918 1 98.56 442 GLU B N 1
ATOM 9488 C CA . GLU B 1 442 ? 18.797 36.156 3.795 1 98.56 442 GLU B CA 1
ATOM 9489 C C . GLU B 1 442 ? 19.297 35.781 5.188 1 98.56 442 GLU B C 1
ATOM 9491 O O . GLU B 1 442 ? 20.047 36.531 5.797 1 98.56 442 GLU B O 1
ATOM 9496 N N . GLY B 1 443 ? 18.859 34.625 5.688 1 98.69 443 GLY B N 1
ATOM 9497 C CA . GLY B 1 443 ? 19.328 34.188 6.984 1 98.69 443 GLY B CA 1
ATOM 9498 C C . GLY B 1 443 ? 20.828 33.969 7.031 1 98.69 443 GLY B C 1
ATOM 9499 O O . GLY B 1 443 ? 21.5 34.406 7.977 1 98.69 443 GLY B O 1
ATOM 9500 N N . ILE B 1 444 ? 21.359 33.344 6.016 1 98.69 444 ILE B N 1
ATOM 9501 C CA . ILE B 1 444 ? 22.797 33.062 5.961 1 98.69 444 ILE B CA 1
ATOM 9502 C C . ILE B 1 444 ? 23.578 34.344 5.809 1 98.69 444 ILE B C 1
ATOM 9504 O O . ILE B 1 444 ? 24.625 34.531 6.457 1 98.69 444 ILE B O 1
ATOM 9508 N N . GLN B 1 445 ? 23.094 35.281 4.973 1 98.31 445 GLN B N 1
ATOM 9509 C CA . GLN B 1 445 ? 23.75 36.594 4.777 1 98.31 445 GLN B CA 1
ATOM 9510 C C . GLN B 1 445 ? 23.797 37.375 6.078 1 98.31 445 GLN B C 1
ATOM 9512 O O . GLN B 1 445 ? 24.812 38 6.398 1 98.31 445 GLN B O 1
ATOM 9517 N N . ALA B 1 446 ? 22.719 37.312 6.805 1 97.75 446 ALA B N 1
ATOM 9518 C CA . ALA B 1 446 ? 22.641 38.062 8.055 1 97.75 446 ALA B CA 1
ATOM 9519 C C . ALA B 1 446 ? 23.562 37.5 9.109 1 97.75 446 ALA B C 1
ATOM 9521 O O . ALA B 1 446 ? 24.094 38.219 9.953 1 97.75 446 ALA B O 1
ATOM 9522 N N . ALA B 1 447 ? 23.75 36.188 9.086 1 97 447 ALA B N 1
ATOM 9523 C CA . ALA B 1 447 ? 24.547 35.5 10.109 1 97 447 ALA B CA 1
ATOM 9524 C C . ALA B 1 447 ? 26.031 35.562 9.766 1 97 447 ALA B C 1
ATOM 9526 O O . ALA B 1 447 ? 26.875 35.344 10.641 1 97 447 ALA B O 1
ATOM 9527 N N . ALA B 1 448 ? 26.391 35.781 8.523 1 95.56 448 ALA B N 1
ATOM 9528 C CA . ALA B 1 448 ? 27.766 35.75 8.07 1 95.56 448 ALA B CA 1
ATOM 9529 C C . ALA B 1 448 ? 28.578 36.875 8.719 1 95.56 448 ALA B C 1
ATOM 9531 O O . ALA B 1 448 ? 28.062 37.969 8.953 1 95.56 448 ALA B O 1
ATOM 9532 N N . SER B 1 449 ? 29.844 36.656 8.969 1 94.25 449 SER B N 1
ATOM 9533 C CA . SER B 1 449 ? 30.75 37.688 9.484 1 94.25 449 SER B CA 1
ATOM 9534 C C . SER B 1 449 ? 31.172 38.656 8.383 1 94.25 449 SER B C 1
ATOM 9536 O O . SER B 1 449 ? 31.047 38.344 7.199 1 94.25 449 SER B O 1
ATOM 9538 N N . PRO B 1 450 ? 31.719 39.719 8.82 1 93.38 450 PRO B N 1
ATOM 9539 C CA . PRO B 1 450 ? 32.156 40.688 7.828 1 93.38 450 PRO B CA 1
ATOM 9540 C C . PRO B 1 450 ? 33.281 40.156 6.926 1 93.38 450 PRO B C 1
ATOM 9542 O O . PRO B 1 450 ? 33.438 40.625 5.797 1 93.38 450 PRO B O 1
ATOM 9545 N N . GLU B 1 451 ? 33.969 39.188 7.434 1 94.44 451 GLU B N 1
ATOM 9546 C CA . GLU B 1 451 ? 35.062 38.625 6.68 1 94.44 451 GLU B CA 1
ATOM 9547 C C . GLU B 1 451 ? 34.594 37.531 5.703 1 94.44 451 GLU B C 1
ATOM 9549 O O . GLU B 1 451 ? 35.344 37.125 4.824 1 94.44 451 GLU B O 1
ATOM 9554 N N . GLN B 1 452 ? 33.406 37.125 5.812 1 95.94 452 GLN B N 1
ATOM 9555 C CA . GLN B 1 452 ? 32.875 36.094 4.941 1 95.94 452 GLN B CA 1
ATOM 9556 C C . GLN B 1 452 ? 32.125 36.688 3.748 1 95.94 452 GLN B C 1
ATOM 9558 O O . GLN B 1 452 ? 31.5 37.75 3.871 1 95.94 452 GLN B O 1
ATOM 9563 N N . SER B 1 453 ? 32.281 36.125 2.613 1 97.38 453 SER B N 1
ATOM 9564 C CA . SER B 1 453 ? 31.562 36.5 1.4 1 97.38 453 SER B CA 1
ATOM 9565 C C . SER B 1 453 ? 30.547 35.438 1.014 1 97.38 453 SER B C 1
ATOM 9567 O O . SER B 1 453 ? 30.875 34.25 0.876 1 97.38 453 SER B O 1
ATOM 9569 N N . ILE B 1 454 ? 29.297 35.844 0.86 1 98.25 454 ILE B N 1
ATOM 9570 C CA . ILE B 1 454 ? 28.219 34.938 0.438 1 98.25 454 ILE B CA 1
ATOM 9571 C C . ILE B 1 454 ? 27.906 35.156 -1.041 1 98.25 454 ILE B C 1
ATOM 9573 O O . ILE B 1 454 ? 27.453 36.25 -1.431 1 98.25 454 ILE B O 1
ATOM 9577 N N . LEU B 1 455 ? 28.141 34.156 -1.869 1 98.12 455 LEU B N 1
ATOM 9578 C CA . LEU B 1 455 ? 27.781 34.188 -3.281 1 98.12 455 LEU B CA 1
ATOM 9579 C C . LEU B 1 455 ? 26.422 33.5 -3.492 1 98.12 455 LEU B C 1
ATOM 9581 O O . LEU B 1 455 ? 26.125 32.5 -2.848 1 98.12 455 LEU B O 1
ATOM 9585 N N . TYR B 1 456 ? 25.656 34.125 -4.348 1 98.31 456 TYR B N 1
ATOM 9586 C CA . TYR B 1 456 ? 24.359 33.531 -4.68 1 98.31 456 TYR B CA 1
ATOM 9587 C C . TYR B 1 456 ? 24.297 33.156 -6.152 1 98.31 456 TYR B C 1
ATOM 9589 O O . TYR B 1 456 ? 24.734 33.906 -7.02 1 98.31 456 TYR B O 1
ATOM 9597 N N . SER B 1 457 ? 23.859 31.953 -6.414 1 98.31 457 SER B N 1
ATOM 9598 C CA . SER B 1 457 ? 23.531 31.516 -7.762 1 98.31 457 SER B CA 1
ATOM 9599 C C . SER B 1 457 ? 22.062 31.141 -7.879 1 98.31 457 SER B C 1
ATOM 9601 O O . SER B 1 457 ? 21.594 30.219 -7.207 1 98.31 457 SER B O 1
ATOM 9603 N N . ASN B 1 458 ? 21.344 31.859 -8.734 1 97.81 458 ASN B N 1
ATOM 9604 C CA . ASN B 1 458 ? 19.922 31.578 -8.969 1 97.81 458 ASN B CA 1
ATOM 9605 C C . ASN B 1 458 ? 19.75 30.328 -9.828 1 97.81 458 ASN B C 1
ATOM 9607 O O . ASN B 1 458 ? 20.016 30.359 -11.031 1 97.81 458 ASN B O 1
ATOM 9611 N N . SER B 1 459 ? 19.266 29.281 -9.219 1 97.06 459 SER B N 1
ATOM 9612 C CA . SER B 1 459 ? 19.156 28.016 -9.914 1 97.06 459 SER B CA 1
ATOM 9613 C C . SER B 1 459 ? 17.844 27.938 -10.711 1 97.06 459 SER B C 1
ATOM 9615 O O . SER B 1 459 ? 17.688 27.062 -11.562 1 97.06 459 SER B O 1
ATOM 9617 N N . GLY B 1 460 ? 16.922 28.812 -10.453 1 96.88 460 GLY B N 1
ATOM 9618 C CA . GLY B 1 460 ? 15.57 28.703 -11 1 96.88 460 GLY B CA 1
ATOM 9619 C C . GLY B 1 460 ? 14.594 28.031 -10.055 1 96.88 460 GLY B C 1
ATOM 9620 O O . GLY B 1 460 ? 14.867 27.906 -8.859 1 96.88 460 GLY B O 1
ATOM 9621 N N . ARG B 1 461 ? 13.453 27.672 -10.625 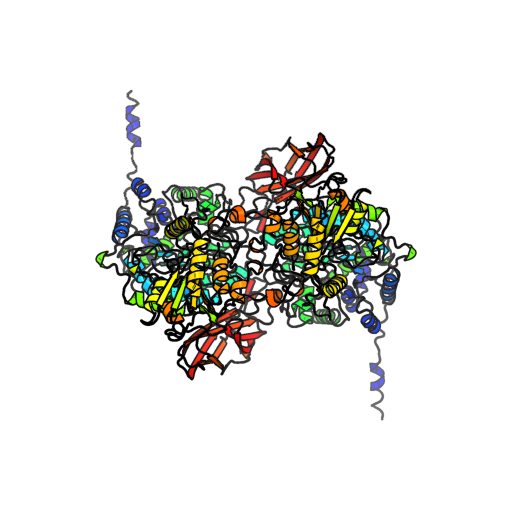1 96.5 461 ARG B N 1
ATOM 9622 C CA . ARG B 1 461 ? 12.375 27.078 -9.828 1 96.5 461 ARG B CA 1
ATOM 9623 C C . ARG B 1 461 ? 12.336 25.562 -9.977 1 96.5 461 ARG B C 1
ATOM 9625 O O . ARG B 1 461 ? 12.906 25.016 -10.922 1 96.5 461 ARG B O 1
ATOM 9632 N N . ILE B 1 462 ? 11.703 24.906 -9.039 1 96.25 462 ILE B N 1
ATOM 9633 C CA . ILE B 1 462 ? 11.508 23.469 -9.125 1 96.25 462 ILE B CA 1
ATOM 9634 C C . ILE B 1 462 ? 10.602 23.141 -10.312 1 96.25 462 ILE B C 1
ATOM 9636 O O . ILE B 1 462 ? 10.945 22.297 -11.141 1 96.25 462 ILE B O 1
ATOM 9640 N N . LYS B 1 463 ? 9.453 23.688 -10.367 1 93.25 463 LYS B N 1
ATOM 9641 C CA . LYS B 1 463 ? 8.523 23.656 -11.5 1 93.25 463 LYS B CA 1
ATOM 9642 C C . LYS B 1 463 ? 8.43 25.031 -12.164 1 93.25 463 LYS B C 1
ATOM 9644 O O . LYS B 1 463 ? 8.102 26.031 -11.516 1 93.25 463 LYS B O 1
ATOM 9649 N N . ALA B 1 464 ? 8.602 25.109 -13.43 1 92.44 464 ALA B N 1
ATOM 9650 C CA . ALA B 1 464 ? 8.695 26.375 -14.164 1 92.44 464 ALA B CA 1
ATOM 9651 C C . ALA B 1 464 ? 7.312 26.969 -14.391 1 92.44 464 ALA B C 1
ATOM 9653 O O . ALA B 1 464 ? 6.344 26.25 -14.617 1 92.44 464 ALA B O 1
ATOM 9654 N N . LYS B 1 465 ? 7.324 28.281 -14.297 1 91.5 465 LYS B N 1
ATOM 9655 C CA . LYS B 1 465 ? 6.152 28.984 -14.805 1 91.5 465 LYS B CA 1
ATOM 9656 C C . LYS B 1 465 ? 6.094 28.938 -16.328 1 91.5 465 LYS B C 1
ATOM 9658 O O . LYS B 1 465 ? 7.125 28.797 -17 1 91.5 465 LYS B O 1
ATOM 9663 N N . LYS B 1 466 ? 4.867 29.047 -16.953 1 85.44 466 LYS B N 1
ATOM 9664 C CA . LYS B 1 466 ? 4.738 29.078 -18.406 1 85.44 466 LYS B CA 1
ATOM 9665 C C . LYS B 1 466 ? 5.363 30.344 -18.969 1 85.44 466 LYS B C 1
ATOM 9667 O O . LYS B 1 466 ? 5.207 31.438 -18.406 1 85.44 466 LYS B O 1
ATOM 9672 N N . SER B 1 467 ? 6.203 30.141 -19.969 1 86.19 467 SER B N 1
ATOM 9673 C CA . SER B 1 467 ? 6.84 31.266 -20.641 1 86.19 467 SER B CA 1
ATOM 9674 C C . SER B 1 467 ? 6.535 31.281 -22.125 1 86.19 467 SER B C 1
ATOM 9676 O O . SER B 1 467 ? 6.375 30.219 -22.75 1 86.19 467 SER B O 1
ATOM 9678 N N . ASP B 1 468 ? 6.328 32.438 -22.625 1 80.88 468 ASP B N 1
ATOM 9679 C CA . ASP B 1 468 ? 6.121 32.594 -24.062 1 80.88 468 ASP B CA 1
ATOM 9680 C C . ASP B 1 468 ? 7.426 32.375 -24.828 1 80.88 468 ASP B C 1
ATOM 9682 O O . ASP B 1 468 ? 7.41 32.188 -26.047 1 80.88 468 ASP B O 1
ATOM 9686 N N . LEU B 1 469 ? 8.484 32.5 -24.188 1 78.69 469 LEU B N 1
ATOM 9687 C CA . LEU B 1 469 ? 9.781 32.344 -24.812 1 78.69 469 LEU B CA 1
ATOM 9688 C C . LEU B 1 469 ? 10.133 30.859 -24.922 1 78.69 469 LEU B C 1
ATOM 9690 O O . LEU B 1 469 ? 9.711 30.047 -24.094 1 78.69 469 LEU B O 1
ATOM 9694 N N . SER B 1 470 ? 10.828 30.547 -26.016 1 72.06 470 SER B N 1
ATOM 9695 C CA . SER B 1 470 ? 11.25 29.156 -26.188 1 72.06 470 SER B CA 1
ATOM 9696 C C . SER B 1 470 ? 12.148 28.703 -25.047 1 72.06 470 SER B C 1
ATOM 9698 O O . SER B 1 470 ? 13.234 29.25 -24.844 1 72.06 470 SER B O 1
ATOM 9700 N N . VAL B 1 471 ? 11.922 27.844 -24.25 1 66.38 471 VAL B N 1
ATOM 9701 C CA . VAL B 1 471 ? 12.609 27.297 -23.078 1 66.38 471 VAL B CA 1
ATOM 9702 C C . VAL B 1 471 ? 13.789 26.438 -23.547 1 66.38 471 VAL B C 1
ATOM 9704 O O . VAL B 1 471 ? 14.727 26.203 -22.781 1 66.38 471 VAL B O 1
ATOM 9707 N N . ASN B 1 472 ? 13.781 26.047 -24.828 1 67.38 472 ASN B N 1
ATOM 9708 C CA . ASN B 1 472 ? 14.812 25.125 -25.312 1 67.38 472 ASN B CA 1
ATOM 9709 C C . ASN B 1 472 ? 15.977 25.875 -25.953 1 67.38 472 ASN B C 1
ATOM 9711 O O . ASN B 1 472 ? 16.828 25.281 -26.625 1 67.38 472 ASN B O 1
ATOM 9715 N N . THR B 1 473 ? 16.062 27.094 -25.703 1 77.94 473 THR B N 1
ATOM 9716 C CA . THR B 1 473 ? 17.172 27.828 -26.297 1 77.94 473 THR B CA 1
ATOM 9717 C C . THR B 1 473 ? 18.469 27.562 -25.531 1 77.94 473 THR B C 1
ATOM 9719 O O . THR B 1 473 ? 18.453 27.438 -24.297 1 77.94 473 THR B O 1
ATOM 9722 N N . THR B 1 474 ? 19.547 27.312 -26.172 1 83.69 474 THR B N 1
ATOM 9723 C CA . THR B 1 474 ? 20.875 27.125 -25.578 1 83.69 474 THR B CA 1
ATOM 9724 C C . THR B 1 474 ? 21.562 28.469 -25.359 1 83.69 474 THR B C 1
ATOM 9726 O O . THR B 1 474 ? 22.656 28.531 -24.797 1 83.69 474 THR B O 1
ATOM 9729 N N . ASP B 1 475 ? 20.953 29.547 -25.703 1 89.44 475 ASP B N 1
ATOM 9730 C CA . ASP B 1 475 ? 21.516 30.875 -25.531 1 89.44 475 ASP B CA 1
ATOM 9731 C C . ASP B 1 475 ? 21.531 31.266 -24.047 1 89.44 475 ASP B C 1
ATOM 9733 O O . ASP B 1 475 ? 20.469 31.438 -23.438 1 89.44 475 ASP B O 1
ATOM 9737 N N . PRO B 1 476 ? 22.672 31.516 -23.547 1 89.81 476 PRO B N 1
ATOM 9738 C CA . PRO B 1 476 ? 22.781 31.797 -22.125 1 89.81 476 PRO B CA 1
ATOM 9739 C C . PRO B 1 476 ? 22.016 33.062 -21.703 1 89.81 476 PRO B C 1
ATOM 9741 O O . PRO B 1 476 ? 21.469 33.125 -20.609 1 89.81 476 PRO B O 1
ATOM 9744 N N . ALA B 1 477 ? 22 34.062 -22.531 1 90.69 477 ALA B N 1
ATOM 9745 C CA . ALA B 1 477 ? 21.281 35.281 -22.203 1 90.69 477 ALA B CA 1
ATOM 9746 C C . ALA B 1 477 ? 19.781 35.031 -22.062 1 90.69 477 ALA B C 1
ATOM 9748 O O . ALA B 1 477 ? 19.141 35.594 -21.156 1 90.69 477 ALA B O 1
ATOM 9749 N N . ILE B 1 478 ? 19.328 34.312 -22.891 1 91.5 478 ILE B N 1
ATOM 9750 C CA . ILE B 1 478 ? 17.906 33.969 -22.859 1 91.5 478 ILE B CA 1
ATOM 9751 C C . ILE B 1 478 ? 17.609 33.062 -21.672 1 91.5 478 ILE B C 1
ATOM 9753 O O . ILE B 1 478 ? 16.609 33.25 -20.984 1 91.5 478 ILE B O 1
ATOM 9757 N N . GLN B 1 479 ? 18.5 32.156 -21.422 1 91.12 479 GLN B N 1
ATOM 9758 C CA . GLN B 1 479 ? 18.328 31.266 -20.297 1 91.12 479 GLN B CA 1
ATOM 9759 C C . GLN B 1 479 ? 18.328 32.031 -18.969 1 91.12 479 GLN B C 1
ATOM 9761 O O . GLN B 1 479 ? 17.516 31.766 -18.078 1 91.12 479 GLN B O 1
ATOM 9766 N N . LYS B 1 480 ? 19.156 32.906 -18.906 1 92.06 480 LYS B N 1
ATOM 9767 C CA . LYS B 1 480 ? 19.234 33.75 -17.719 1 92.06 480 LYS B CA 1
ATOM 9768 C C . LYS B 1 480 ? 17.922 34.531 -17.516 1 92.06 480 LYS B C 1
ATOM 9770 O O . LYS B 1 480 ? 17.422 34.656 -16.391 1 92.06 480 LYS B O 1
ATOM 9775 N N . LYS B 1 481 ? 17.406 35.062 -18.562 1 92.62 481 LYS B N 1
ATOM 9776 C CA . LYS B 1 481 ? 16.141 35.781 -18.516 1 92.62 481 LYS B CA 1
ATOM 9777 C C . LYS B 1 481 ? 15.008 34.875 -18.062 1 92.62 481 LYS B C 1
ATOM 9779 O O . LYS B 1 481 ? 14.203 35.25 -17.219 1 92.62 481 LYS B O 1
ATOM 9784 N N . LEU B 1 482 ? 15.016 33.688 -18.594 1 92.62 482 LEU B N 1
ATOM 9785 C CA . LEU B 1 482 ? 13.969 32.719 -18.25 1 92.62 482 LEU B CA 1
ATOM 9786 C C . LEU B 1 482 ? 14.031 32.375 -16.766 1 92.62 482 LEU B C 1
ATOM 9788 O O . LEU B 1 482 ? 12.992 32.312 -16.109 1 92.62 482 LEU B O 1
ATOM 9792 N N . ILE B 1 483 ? 15.141 32.188 -16.297 1 93.12 483 ILE B N 1
ATOM 9793 C CA . ILE B 1 483 ? 15.336 31.828 -14.898 1 93.12 483 ILE B CA 1
ATOM 9794 C C . ILE B 1 483 ? 14.859 32.969 -14.016 1 93.12 483 ILE B C 1
ATOM 9796 O O . ILE B 1 483 ? 14.148 32.75 -13.031 1 93.12 483 ILE B O 1
ATOM 9800 N N . THR B 1 484 ? 15.141 34.156 -14.383 1 91.5 484 THR B N 1
ATOM 9801 C CA . THR B 1 484 ? 14.781 35.344 -13.602 1 91.5 484 THR B CA 1
ATOM 9802 C C . THR B 1 484 ? 13.273 35.531 -13.617 1 91.5 484 THR B C 1
ATOM 9804 O O . THR B 1 484 ? 12.703 36.062 -12.648 1 91.5 484 THR B O 1
ATOM 9807 N N . GLU B 1 485 ? 12.656 35.062 -14.688 1 91.81 485 GLU B N 1
ATOM 9808 C CA . GLU B 1 485 ? 11.227 35.281 -14.836 1 91.81 485 GLU B CA 1
ATOM 9809 C C . GLU B 1 485 ? 10.43 34.062 -14.352 1 91.81 485 GLU B C 1
ATOM 9811 O O . GLU B 1 485 ? 9.219 33.969 -14.578 1 91.81 485 GLU B O 1
ATOM 9816 N N . GLY B 1 486 ? 11.164 33.156 -13.781 1 92.56 486 GLY B N 1
ATOM 9817 C CA . GLY B 1 486 ? 10.445 32.031 -13.164 1 92.56 486 GLY B CA 1
ATOM 9818 C C . GLY B 1 486 ? 10.68 30.719 -13.875 1 92.56 486 GLY B C 1
ATOM 9819 O O . GLY B 1 486 ? 9.883 29.797 -13.75 1 92.56 486 GLY B O 1
ATOM 9820 N N . GLY B 1 487 ? 11.633 30.609 -14.719 1 94.12 487 GLY B N 1
ATOM 9821 C CA . GLY B 1 487 ? 11.992 29.359 -15.367 1 94.12 487 GLY B CA 1
ATOM 9822 C C . GLY B 1 487 ? 12.586 28.344 -14.414 1 94.12 487 GLY B C 1
ATOM 9823 O O . GLY B 1 487 ? 12.93 28.672 -13.273 1 94.12 487 GLY B O 1
ATOM 9824 N N . GLY B 1 488 ? 12.664 27.078 -14.883 1 95.12 488 GLY B N 1
ATOM 9825 C CA . GLY B 1 488 ? 13.195 26 -14.07 1 95.12 488 GLY B CA 1
ATOM 9826 C C . GLY B 1 488 ? 14.703 25.859 -14.164 1 95.12 488 GLY B C 1
ATOM 9827 O O . GLY B 1 488 ? 15.352 26.609 -14.898 1 95.12 488 GLY B O 1
ATOM 9828 N N . ILE B 1 489 ? 15.234 25 -13.367 1 96.88 489 ILE B N 1
ATOM 9829 C CA . ILE B 1 489 ? 16.656 24.688 -13.414 1 96.88 489 ILE B CA 1
ATOM 9830 C C . ILE B 1 489 ? 17.062 24.359 -14.852 1 96.88 489 ILE B C 1
ATOM 9832 O O . ILE B 1 489 ? 16.391 23.578 -15.523 1 96.88 489 ILE B O 1
ATOM 9836 N N . SER B 1 490 ? 18.141 24.938 -15.344 1 94.88 490 SER B N 1
ATOM 9837 C CA . SER B 1 490 ? 18.594 24.812 -16.719 1 94.88 490 SER B CA 1
ATOM 9838 C C . SER B 1 490 ? 20.078 24.531 -16.797 1 94.88 490 SER B C 1
ATOM 9840 O O . SER B 1 490 ? 20.781 24.562 -15.773 1 94.88 490 SER B O 1
ATOM 9842 N N . ASP B 1 491 ? 20.578 24.25 -18.047 1 94.69 491 ASP B N 1
ATOM 9843 C CA . ASP B 1 491 ? 22.016 24.078 -18.234 1 94.69 491 ASP B CA 1
ATOM 9844 C C . ASP B 1 491 ? 22.766 25.344 -17.797 1 94.69 491 ASP B C 1
ATOM 9846 O O . ASP B 1 491 ? 23.828 25.25 -17.188 1 94.69 491 ASP B O 1
ATOM 9850 N N . TYR B 1 492 ? 22.234 26.453 -18.109 1 94.81 492 TYR B N 1
ATOM 9851 C CA . TYR B 1 492 ? 22.859 27.719 -17.75 1 94.81 492 TYR B CA 1
ATOM 9852 C C . TYR B 1 492 ? 23.016 27.844 -16.234 1 94.81 492 TYR B C 1
ATOM 9854 O O . TYR B 1 492 ? 24.078 28.188 -15.734 1 94.81 492 TYR B O 1
ATOM 9862 N N . SER B 1 493 ? 21.875 27.656 -15.523 1 96.75 493 SER B N 1
ATOM 9863 C CA . SER B 1 493 ? 21.922 27.859 -14.078 1 96.75 493 SER B CA 1
ATOM 9864 C C . SER B 1 493 ? 22.828 26.812 -13.414 1 96.75 493 SER B C 1
ATOM 9866 O O . SER B 1 493 ? 23.469 27.109 -12.406 1 96.75 493 SER B O 1
ATOM 9868 N N . ILE B 1 494 ? 22.875 25.562 -13.906 1 98.06 494 ILE B N 1
ATOM 9869 C CA . ILE B 1 494 ? 23.781 24.547 -13.375 1 98.06 494 ILE B CA 1
ATOM 9870 C C . ILE B 1 494 ? 25.219 24.953 -13.609 1 98.06 494 ILE B C 1
ATOM 9872 O O . ILE B 1 494 ? 26.047 24.875 -12.703 1 98.06 494 ILE B O 1
ATOM 9876 N N . ASP B 1 495 ? 25.562 25.469 -14.82 1 97.44 495 ASP B N 1
ATOM 9877 C CA . ASP B 1 495 ? 26.922 25.922 -15.133 1 97.44 495 ASP B CA 1
ATOM 9878 C C . ASP B 1 495 ? 27.328 27.094 -14.242 1 97.44 495 ASP B C 1
ATOM 9880 O O . ASP B 1 495 ? 28.469 27.156 -13.797 1 97.44 495 ASP B O 1
ATOM 9884 N N . ASP B 1 496 ? 26.422 28 -14.031 1 98.12 496 ASP B N 1
ATOM 9885 C CA . ASP B 1 496 ? 26.703 29.141 -13.172 1 98.12 496 ASP B CA 1
ATOM 9886 C C . ASP B 1 496 ? 27.016 28.703 -11.75 1 98.12 496 ASP B C 1
ATOM 9888 O O . ASP B 1 496 ? 27.953 29.203 -11.125 1 98.12 496 ASP B O 1
ATOM 9892 N N . ALA B 1 497 ? 26.234 27.797 -11.219 1 98.75 497 ALA B N 1
ATOM 9893 C CA . ALA B 1 497 ? 26.453 27.266 -9.875 1 98.75 497 ALA B CA 1
ATOM 9894 C C . ALA B 1 497 ? 27.797 26.562 -9.781 1 98.75 497 ALA B C 1
ATOM 9896 O O . ALA B 1 497 ? 28.516 26.719 -8.781 1 98.75 497 ALA B O 1
ATOM 9897 N N . VAL B 1 498 ? 28.109 25.781 -10.797 1 98.81 498 VAL B N 1
ATOM 9898 C CA . VAL B 1 498 ? 29.375 25.047 -10.828 1 98.81 498 VAL B CA 1
ATOM 9899 C C . VAL B 1 498 ? 30.531 26.031 -10.812 1 98.81 498 VAL B C 1
ATOM 9901 O O . VAL B 1 498 ? 31.5 25.859 -10.062 1 98.81 498 VAL B O 1
ATOM 9904 N N . ARG B 1 499 ? 30.5 27.062 -11.656 1 98.44 499 ARG B N 1
ATOM 9905 C CA . ARG B 1 499 ? 31.547 28.078 -11.727 1 98.44 499 ARG B CA 1
ATOM 9906 C C . ARG B 1 499 ? 31.734 28.75 -10.367 1 98.44 499 ARG B C 1
ATOM 9908 O O . ARG B 1 499 ? 32.875 28.891 -9.906 1 98.44 499 ARG B O 1
ATOM 9915 N N . LYS B 1 500 ? 30.734 29.094 -9.711 1 98.69 500 LYS B N 1
ATOM 9916 C CA . LYS B 1 500 ? 30.797 29.781 -8.422 1 98.69 500 LYS B CA 1
ATOM 9917 C C . LYS B 1 500 ? 31.234 28.812 -7.316 1 98.69 500 LYS B C 1
ATOM 9919 O O . LYS B 1 500 ? 31.922 29.219 -6.375 1 98.69 500 LYS B O 1
ATOM 9924 N N . ALA B 1 501 ? 30.797 27.594 -7.418 1 98.81 501 ALA B N 1
ATOM 9925 C CA . ALA B 1 501 ? 31.234 26.578 -6.453 1 98.81 501 ALA B CA 1
ATOM 9926 C C . ALA B 1 501 ? 32.75 26.422 -6.465 1 98.81 501 ALA B C 1
ATOM 9928 O O . ALA B 1 501 ? 33.375 26.328 -5.41 1 98.81 501 ALA B O 1
ATOM 9929 N N . ARG B 1 502 ? 33.375 26.469 -7.645 1 98.38 502 ARG B N 1
ATOM 9930 C CA . ARG B 1 502 ? 34.812 26.312 -7.797 1 98.38 502 ARG B CA 1
ATOM 9931 C C . ARG B 1 502 ? 35.562 27.453 -7.125 1 98.38 502 ARG B C 1
ATOM 9933 O O . ARG B 1 502 ? 36.719 27.297 -6.742 1 98.38 502 ARG B O 1
ATOM 9940 N N . GLN B 1 503 ? 34.875 28.531 -6.93 1 97.69 503 GLN B N 1
ATOM 9941 C CA . GLN B 1 503 ? 35.469 29.703 -6.336 1 97.69 503 GLN B CA 1
ATOM 9942 C C . GLN B 1 503 ? 35.188 29.797 -4.84 1 97.69 503 GLN B C 1
ATOM 9944 O O . GLN B 1 503 ? 35.562 30.766 -4.18 1 97.69 503 GLN B O 1
ATOM 9949 N N . SER B 1 504 ? 34.469 28.812 -4.301 1 98.56 504 SER B N 1
ATOM 9950 C CA . SER B 1 504 ? 34 28.891 -2.928 1 98.56 504 SER B CA 1
ATOM 9951 C C . SER B 1 504 ? 34.625 27.812 -2.057 1 98.56 504 SER B C 1
ATOM 9953 O O . SER B 1 504 ? 35.094 26.797 -2.566 1 98.56 504 SER B O 1
ATOM 9955 N N . ASP B 1 505 ? 34.625 28.031 -0.743 1 98.19 505 ASP B N 1
ATOM 9956 C CA . ASP B 1 505 ? 35.125 27.047 0.22 1 98.19 505 ASP B CA 1
ATOM 9957 C C . ASP B 1 505 ? 34.031 26.016 0.547 1 98.19 505 ASP B C 1
ATOM 9959 O O . ASP B 1 505 ? 34.344 24.906 0.986 1 98.19 505 ASP B O 1
ATOM 9963 N N . LEU B 1 506 ? 32.844 26.438 0.364 1 98.31 506 LEU B N 1
ATOM 9964 C CA . LEU B 1 506 ? 31.672 25.625 0.724 1 98.31 506 LEU B CA 1
ATOM 9965 C C . LEU B 1 506 ? 30.453 26.016 -0.106 1 98.31 506 LEU B C 1
ATOM 9967 O O . LEU B 1 506 ? 30.281 27.188 -0.44 1 98.31 506 LEU B O 1
ATOM 9971 N N . ALA B 1 507 ? 29.656 25 -0.459 1 98.88 507 ALA B N 1
ATOM 9972 C CA . ALA B 1 507 ? 28.375 25.25 -1.129 1 98.88 507 ALA B CA 1
ATOM 9973 C C . ALA B 1 507 ? 27.203 24.781 -0.273 1 98.88 507 ALA B C 1
ATOM 9975 O O . ALA B 1 507 ? 27.188 23.625 0.168 1 98.88 507 ALA B O 1
ATOM 9976 N N . ILE B 1 508 ? 26.281 25.656 0.028 1 98.88 508 ILE B N 1
ATOM 9977 C CA . ILE B 1 508 ? 25 25.312 0.63 1 98.88 508 ILE B CA 1
ATOM 9978 C C . ILE B 1 508 ? 23.922 25.266 -0.449 1 98.88 508 ILE B C 1
ATOM 9980 O O . ILE B 1 508 ? 23.609 26.281 -1.073 1 98.88 508 ILE B O 1
ATOM 9984 N N . VAL B 1 509 ? 23.359 24.125 -0.681 1 98.94 509 VAL B N 1
ATOM 9985 C CA . VAL B 1 509 ? 22.375 23.922 -1.739 1 98.94 509 VAL B CA 1
ATOM 9986 C C . VAL B 1 509 ? 21.016 23.625 -1.125 1 98.94 509 VAL B C 1
ATOM 9988 O O . VAL B 1 509 ? 20.812 22.578 -0.503 1 98.94 509 VAL B O 1
ATOM 9991 N N . ALA B 1 510 ? 20.047 24.547 -1.312 1 98.88 510 ALA B N 1
ATOM 9992 C CA . ALA B 1 510 ? 18.688 24.391 -0.797 1 98.88 510 ALA B CA 1
ATOM 9993 C C . ALA B 1 510 ? 17.766 23.75 -1.842 1 98.88 510 ALA B C 1
ATOM 9995 O O . ALA B 1 510 ? 17.453 24.375 -2.859 1 98.88 510 ALA B O 1
ATOM 9996 N N . ILE B 1 511 ? 17.391 22.531 -1.595 1 98.81 511 ILE B N 1
ATOM 9997 C CA . ILE B 1 511 ? 16.516 21.781 -2.498 1 98.81 511 ILE B CA 1
ATOM 9998 C C . ILE B 1 511 ? 15.242 21.375 -1.761 1 98.81 511 ILE B C 1
ATOM 10000 O O . ILE B 1 511 ? 15.039 21.75 -0.605 1 98.81 511 ILE B O 1
ATOM 10004 N N . GLY B 1 512 ? 14.336 20.688 -2.432 1 98.38 512 GLY B N 1
ATOM 10005 C CA . GLY B 1 512 ? 13.133 20.188 -1.772 1 98.38 512 GLY B CA 1
ATOM 10006 C C . GLY B 1 512 ? 11.898 20.281 -2.645 1 98.38 512 GLY B C 1
ATOM 10007 O O . GLY B 1 512 ? 11.914 19.859 -3.803 1 98.38 512 GLY B O 1
ATOM 10008 N N . GLY B 1 513 ? 10.797 20.609 -1.998 1 97.31 513 GLY B N 1
ATOM 10009 C CA . GLY B 1 513 ? 9.531 20.781 -2.697 1 97.31 513 GLY B CA 1
ATOM 10010 C C . GLY B 1 513 ? 8.977 22.188 -2.588 1 97.31 513 GLY B C 1
ATOM 10011 O O . GLY B 1 513 ? 9.633 23.078 -2.043 1 97.31 513 GLY B O 1
ATOM 10012 N N . TYR B 1 514 ? 7.801 22.375 -3.141 1 96.5 514 TYR B N 1
ATOM 10013 C CA . TYR B 1 514 ? 7.125 23.656 -3.199 1 96.5 514 TYR B CA 1
ATOM 10014 C C . TYR B 1 514 ? 5.645 23.516 -2.873 1 96.5 514 TYR B C 1
ATOM 10016 O O . TYR B 1 514 ? 4.934 22.734 -3.518 1 96.5 514 TYR B O 1
ATOM 10024 N N . GLY B 1 515 ? 5.133 24.328 -1.825 1 94.69 515 GLY B N 1
ATOM 10025 C CA . GLY B 1 515 ? 3.775 24.078 -1.371 1 94.69 515 GLY B CA 1
ATOM 10026 C C . GLY B 1 515 ? 2.961 25.344 -1.206 1 94.69 515 GLY B C 1
ATOM 10027 O O . GLY B 1 515 ? 1.869 25.312 -0.635 1 94.69 515 GLY B O 1
ATOM 10028 N N . ILE B 1 516 ? 3.357 26.484 -1.736 1 92.5 516 ILE B N 1
ATOM 10029 C CA . ILE B 1 516 ? 2.654 27.734 -1.54 1 92.5 516 ILE B CA 1
ATOM 10030 C C . ILE B 1 516 ? 1.315 27.703 -2.271 1 92.5 516 ILE B C 1
ATOM 10032 O O . ILE B 1 516 ? 1.268 27.453 -3.479 1 92.5 516 ILE B O 1
ATOM 10036 N N . ARG B 1 517 ? 0.317 28.078 -1.59 1 90.12 517 ARG B N 1
ATOM 10037 C CA . ARG B 1 517 ? -1.057 27.875 -2.037 1 90.12 517 ARG B CA 1
ATOM 10038 C C . ARG B 1 517 ? -1.409 28.812 -3.18 1 90.12 517 ARG B C 1
ATOM 10040 O O . ARG B 1 517 ? -2.18 28.453 -4.074 1 90.12 517 ARG B O 1
ATOM 10047 N N . SER B 1 518 ? -0.856 30.016 -3.184 1 90.31 518 SER B N 1
ATOM 10048 C CA . SER B 1 518 ? -1.208 31.031 -4.184 1 90.31 518 SER B CA 1
ATOM 10049 C C . SER B 1 518 ? -0.688 30.625 -5.562 1 90.31 518 SER B C 1
ATOM 10051 O O . SER B 1 518 ? -1.123 31.188 -6.578 1 90.31 518 SER B O 1
ATOM 10053 N N . GLU B 1 519 ? 0.188 29.656 -5.586 1 92.94 519 GLU B N 1
ATOM 10054 C CA . GLU B 1 519 ? 0.685 29.109 -6.844 1 92.94 519 GLU B CA 1
ATOM 10055 C C . GLU B 1 519 ? 0.301 27.641 -7 1 92.94 519 GLU B C 1
ATOM 10057 O O . GLU B 1 519 ? 1.167 26.781 -7.18 1 92.94 519 GLU B O 1
ATOM 10062 N N . TRP B 1 520 ? -0.926 27.469 -7.078 1 92.06 520 TRP B N 1
ATOM 10063 C CA . TRP B 1 520 ? -1.578 26.172 -7.004 1 92.06 520 TRP B CA 1
ATOM 10064 C C . TRP B 1 520 ? -0.992 25.203 -8.031 1 92.06 520 TRP B C 1
ATOM 10066 O O . TRP B 1 520 ? -0.695 24.047 -7.715 1 92.06 520 TRP B O 1
ATOM 10076 N N . GLY B 1 521 ? -0.741 25.641 -9.211 1 92 521 GLY B N 1
ATOM 10077 C CA . GLY B 1 521 ? -0.319 24.781 -10.305 1 92 521 GLY B CA 1
ATOM 10078 C C . GLY B 1 521 ? 1.162 24.453 -10.273 1 92 521 GLY B C 1
ATOM 10079 O O . GLY B 1 521 ? 1.626 23.578 -11.008 1 92 521 GLY B O 1
ATOM 10080 N N . LEU B 1 522 ? 1.946 25.078 -9.383 1 94.56 522 LEU B N 1
ATOM 10081 C CA . LEU B 1 522 ? 3.393 24.891 -9.336 1 94.56 522 LEU B CA 1
ATOM 10082 C C . LEU B 1 522 ? 3.797 24.031 -8.141 1 94.56 522 LEU B C 1
ATOM 10084 O O . LEU B 1 522 ? 4.98 23.75 -7.953 1 94.56 522 LEU B O 1
ATOM 10088 N N . ARG B 1 523 ? 2.854 23.594 -7.414 1 95.5 523 ARG B N 1
ATOM 10089 C CA . ARG B 1 523 ? 3.115 22.844 -6.188 1 95.5 523 ARG B CA 1
ATOM 10090 C C . ARG B 1 523 ? 3.572 21.422 -6.5 1 95.5 523 ARG B C 1
ATOM 10092 O O . ARG B 1 523 ? 3.121 20.812 -7.477 1 95.5 523 ARG B O 1
ATOM 10099 N N . THR B 1 524 ? 4.473 20.891 -5.68 1 96.69 524 THR B N 1
ATOM 10100 C CA . THR B 1 524 ? 4.965 19.531 -5.812 1 96.69 524 THR B CA 1
ATOM 10101 C C . THR B 1 524 ? 4.559 18.688 -4.609 1 96.69 524 THR B C 1
ATOM 10103 O O . THR B 1 524 ? 4.922 17.516 -4.512 1 96.69 524 THR B O 1
ATOM 10106 N N . TYR B 1 525 ? 3.904 19.203 -3.65 1 96.12 525 TYR B N 1
ATOM 10107 C CA . TYR B 1 525 ? 3.209 18.562 -2.535 1 96.12 525 TYR B CA 1
ATOM 10108 C C . TYR B 1 525 ? 2.113 19.469 -1.99 1 96.12 525 TYR B C 1
ATOM 10110 O O . TYR B 1 525 ? 1.932 20.594 -2.467 1 96.12 525 TYR B O 1
ATOM 10118 N N . GLY B 1 526 ? 1.385 19.031 -0.967 1 95.44 526 GLY B N 1
ATOM 10119 C CA . GLY B 1 526 ? 0.222 19.734 -0.451 1 95.44 526 GLY B CA 1
ATOM 10120 C C . GLY B 1 526 ? -1.092 19.172 -0.949 1 95.44 526 GLY B C 1
ATOM 10121 O O . GLY B 1 526 ? -1.106 18.172 -1.668 1 95.44 526 GLY B O 1
ATOM 10122 N N . GLU B 1 527 ? -2.111 19.75 -0.621 1 92.94 527 GLU B N 1
ATOM 10123 C CA . GLU B 1 527 ? -3.438 19.281 -0.995 1 92.94 527 GLU B CA 1
ATOM 10124 C C . GLU B 1 527 ? -3.545 19.062 -2.504 1 92.94 527 GLU B C 1
ATOM 10126 O O . GLU B 1 527 ? -3.248 19.984 -3.281 1 92.94 527 GLU B O 1
ATOM 10131 N N . SER B 1 528 ? -3.871 17.906 -2.93 1 91 528 SER B N 1
ATOM 10132 C CA . SER B 1 528 ? -4.156 17.5 -4.305 1 91 528 SER B CA 1
ATOM 10133 C C . SER B 1 528 ? -2.893 17.5 -5.156 1 91 528 SER B C 1
ATOM 10135 O O . SER B 1 528 ? -2.965 17.453 -6.383 1 91 528 SER B O 1
ATOM 10137 N N . ALA B 1 529 ? -1.663 17.688 -4.484 1 95.94 529 ALA B N 1
ATOM 10138 C CA . ALA B 1 529 ? -0.389 17.672 -5.199 1 95.94 529 ALA B CA 1
ATOM 10139 C C . ALA B 1 529 ? 0.437 16.453 -4.805 1 95.94 529 ALA B C 1
ATOM 10141 O O . ALA B 1 529 ? 1.614 16.578 -4.461 1 95.94 529 ALA B O 1
ATOM 10142 N N . ASP B 1 530 ? -0.218 15.305 -4.898 1 96.62 530 ASP B N 1
ATOM 10143 C CA . ASP B 1 530 ? 0.424 14.023 -4.605 1 96.62 530 ASP B CA 1
ATOM 10144 C C . ASP B 1 530 ? 1.33 13.586 -5.754 1 96.62 530 ASP B C 1
ATOM 10146 O O . ASP B 1 530 ? 1.126 13.992 -6.902 1 96.62 530 ASP B O 1
ATOM 10150 N N . ARG B 1 531 ? 2.367 12.828 -5.453 1 96.62 531 ARG B N 1
ATOM 10151 C CA . ARG B 1 531 ? 3.291 12.305 -6.457 1 96.62 531 ARG B CA 1
ATOM 10152 C C . ARG B 1 531 ? 3.564 10.828 -6.234 1 96.62 531 ARG B C 1
ATOM 10154 O O . ARG B 1 531 ? 3.668 10.367 -5.09 1 96.62 531 ARG B O 1
ATOM 10161 N N . PRO B 1 532 ? 3.754 10.031 -7.281 1 97.06 532 PRO B N 1
ATOM 10162 C CA . PRO B 1 532 ? 4.129 8.625 -7.125 1 97.06 532 PRO B CA 1
ATOM 10163 C C . PRO B 1 532 ? 5.613 8.445 -6.805 1 97.06 532 PRO B C 1
ATOM 10165 O O . PRO B 1 532 ? 6.254 7.531 -7.332 1 97.06 532 PRO B O 1
ATOM 10168 N N . SER B 1 533 ? 6.176 9.406 -6.027 1 96.62 533 SER B N 1
ATOM 10169 C CA . SER B 1 533 ? 7.609 9.453 -5.746 1 96.62 533 SER B CA 1
ATOM 10170 C C . SER B 1 533 ? 7.895 10.242 -4.473 1 96.62 533 SER B C 1
ATOM 10172 O O . SER B 1 533 ? 7.07 11.062 -4.047 1 96.62 533 SER B O 1
ATOM 10174 N N . ILE B 1 534 ? 9.008 9.906 -3.869 1 97.75 534 ILE B N 1
ATOM 10175 C CA . ILE B 1 534 ? 9.5 10.742 -2.779 1 97.75 534 ILE B CA 1
ATOM 10176 C C . ILE B 1 534 ? 10.828 11.375 -3.174 1 97.75 534 ILE B C 1
ATOM 10178 O O . ILE B 1 534 ? 11.539 11.922 -2.324 1 97.75 534 ILE B O 1
ATOM 10182 N N . ASP B 1 535 ? 11.172 11.312 -4.441 1 97.69 535 ASP B N 1
ATOM 10183 C CA . ASP B 1 535 ? 12.398 11.914 -4.961 1 97.69 535 ASP B CA 1
ATOM 10184 C C . ASP B 1 535 ? 12.227 13.414 -5.164 1 97.69 535 ASP B C 1
ATOM 10186 O O . ASP B 1 535 ? 11.117 13.945 -5.047 1 97.69 535 ASP B O 1
ATOM 10190 N N . PHE B 1 536 ? 13.328 14.047 -5.441 1 98.31 536 PHE B N 1
ATOM 10191 C CA . PHE B 1 536 ? 13.289 15.469 -5.75 1 98.31 536 PHE B CA 1
ATOM 10192 C C . PHE B 1 536 ? 12.797 15.703 -7.172 1 98.31 536 PHE B C 1
ATOM 10194 O O . PHE B 1 536 ? 13.195 14.984 -8.094 1 98.31 536 PHE B O 1
ATOM 10201 N N . TYR B 1 537 ? 11.883 16.609 -7.34 1 96.88 537 TYR B N 1
ATOM 10202 C CA . TYR B 1 537 ? 11.266 16.891 -8.625 1 96.88 537 TYR B CA 1
ATOM 10203 C C . TYR B 1 537 ? 12.211 17.703 -9.516 1 96.88 537 TYR B C 1
ATOM 10205 O O . TYR B 1 537 ? 12.977 18.531 -9.016 1 96.88 537 TYR B O 1
ATOM 10213 N N . GLY B 1 538 ? 12.156 17.469 -10.789 1 96.06 538 GLY B N 1
ATOM 10214 C CA . GLY B 1 538 ? 12.898 18.266 -11.758 1 96.06 538 GLY B CA 1
ATOM 10215 C C . GLY B 1 538 ? 14.375 17.922 -11.797 1 96.06 538 GLY B C 1
ATOM 10216 O O . GLY B 1 538 ? 14.75 16.75 -11.703 1 96.06 538 GLY B O 1
ATOM 10217 N N . ARG B 1 539 ? 15.242 18.969 -11.961 1 97.81 539 ARG B N 1
ATOM 10218 C CA . ARG B 1 539 ? 16.656 18.75 -12.219 1 97.81 539 ARG B CA 1
ATOM 10219 C C . ARG B 1 539 ? 17.484 19.047 -10.969 1 97.81 539 ARG B C 1
ATOM 10221 O O . ARG B 1 539 ? 18.656 19.453 -11.07 1 97.81 539 ARG B O 1
ATOM 10228 N N . GLN B 1 540 ? 16.891 18.938 -9.812 1 98.62 540 GLN B N 1
ATOM 10229 C CA . GLN B 1 540 ? 17.562 19.25 -8.555 1 98.62 540 GLN B CA 1
ATOM 10230 C C . GLN B 1 540 ? 18.734 18.312 -8.305 1 98.62 540 GLN B C 1
ATOM 10232 O O . GLN B 1 540 ? 19.812 18.734 -7.883 1 98.62 540 GLN B O 1
ATOM 10237 N N . LEU B 1 541 ? 18.469 17.016 -8.531 1 98.56 541 LEU B N 1
ATOM 10238 C CA . LEU B 1 541 ? 19.547 16.031 -8.352 1 98.56 541 LEU B CA 1
ATOM 10239 C C . LEU B 1 541 ? 20.734 16.344 -9.25 1 98.56 541 LEU B C 1
ATOM 10241 O O . LEU B 1 541 ? 21.875 16.266 -8.812 1 98.56 541 LEU B O 1
ATOM 10245 N N . GLU B 1 542 ? 20.484 16.688 -10.484 1 98.44 542 GLU B N 1
ATOM 10246 C CA . GLU B 1 542 ? 21.547 17.031 -11.43 1 98.44 542 GLU B CA 1
ATOM 10247 C C . GLU B 1 542 ? 22.359 18.219 -10.93 1 98.44 542 GLU B C 1
ATOM 10249 O O . GLU B 1 542 ? 23.578 18.234 -11.055 1 98.44 542 GLU B O 1
ATOM 10254 N N . LEU B 1 543 ? 21.688 19.203 -10.422 1 98.81 543 LEU B N 1
ATOM 10255 C CA . LEU B 1 543 ? 22.344 20.375 -9.859 1 98.81 543 LEU B CA 1
ATOM 10256 C C . LEU B 1 543 ? 23.297 19.984 -8.734 1 98.81 543 LEU B C 1
ATOM 10258 O O . LEU B 1 543 ? 24.453 20.391 -8.727 1 98.81 543 LEU B O 1
ATOM 10262 N N . VAL B 1 544 ? 22.844 19.172 -7.789 1 98.88 544 VAL B N 1
ATOM 10263 C CA . VAL B 1 544 ? 23.641 18.734 -6.645 1 98.88 544 VAL B CA 1
ATOM 10264 C C . VAL B 1 544 ? 24.844 17.922 -7.125 1 98.88 544 VAL B C 1
ATOM 10266 O O . VAL B 1 544 ? 25.969 18.125 -6.652 1 98.88 544 VAL B O 1
ATOM 10269 N N . GLN B 1 545 ? 24.578 17 -8.047 1 98.81 545 GLN B N 1
ATOM 10270 C CA . GLN B 1 545 ? 25.641 16.156 -8.562 1 98.81 545 GLN B CA 1
ATOM 10271 C C . GLN B 1 545 ? 26.734 16.984 -9.25 1 98.81 545 GLN B C 1
ATOM 10273 O O . GLN B 1 545 ? 27.922 16.703 -9.094 1 98.81 545 GLN B O 1
ATOM 10278 N N . ALA B 1 546 ? 26.328 17.984 -10.055 1 98.81 546 ALA B N 1
ATOM 10279 C CA . ALA B 1 546 ? 27.266 18.844 -10.766 1 98.81 546 ALA B CA 1
ATOM 10280 C C . ALA B 1 546 ? 28.156 19.609 -9.797 1 98.81 546 ALA B C 1
ATOM 10282 O O . ALA B 1 546 ? 29.359 19.734 -10 1 98.81 546 ALA B O 1
ATOM 10283 N N . ILE B 1 547 ? 27.578 20.156 -8.758 1 98.88 547 ILE B N 1
ATOM 10284 C CA . ILE B 1 547 ? 28.328 20.906 -7.762 1 98.88 547 ILE B CA 1
ATOM 10285 C C . ILE B 1 547 ? 29.266 19.953 -7.004 1 98.88 547 ILE B C 1
ATOM 10287 O O . ILE B 1 547 ? 30.422 20.281 -6.75 1 98.88 547 ILE B O 1
ATOM 10291 N N . HIS B 1 548 ? 28.734 18.828 -6.621 1 98.75 548 HIS B N 1
ATOM 10292 C CA . HIS B 1 548 ? 29.531 17.828 -5.922 1 98.75 548 HIS B CA 1
ATOM 10293 C C . HIS B 1 548 ? 30.766 17.438 -6.727 1 98.75 548 HIS B C 1
ATOM 10295 O O . HIS B 1 548 ? 31.844 17.219 -6.156 1 98.75 548 HIS B O 1
ATOM 10301 N N . ALA B 1 549 ? 30.625 17.359 -7.992 1 98.38 549 ALA B N 1
ATOM 10302 C CA . ALA B 1 549 ? 31.688 16.922 -8.891 1 98.38 549 ALA B CA 1
ATOM 10303 C C . ALA B 1 549 ? 32.844 17.922 -8.906 1 98.38 549 ALA B C 1
ATOM 10305 O O . ALA B 1 549 ? 33.969 17.594 -9.305 1 98.38 549 ALA B O 1
ATOM 10306 N N . THR B 1 550 ? 32.688 19.172 -8.477 1 98.44 550 THR B N 1
ATOM 10307 C CA . THR B 1 550 ? 33.75 20.172 -8.438 1 98.44 550 THR B CA 1
ATOM 10308 C C . THR B 1 550 ? 34.75 19.875 -7.32 1 98.44 550 THR B C 1
ATOM 10310 O O . THR B 1 550 ? 35.875 20.375 -7.324 1 98.44 550 THR B O 1
ATOM 10313 N N . GLY B 1 551 ? 34.281 19.062 -6.32 1 97.88 551 GLY B N 1
ATOM 10314 C CA . GLY B 1 551 ? 35.094 18.781 -5.148 1 97.88 551 GLY B CA 1
ATOM 10315 C C . GLY B 1 551 ? 34.812 19.719 -3.99 1 97.88 551 GLY B C 1
ATOM 10316 O O . GLY B 1 551 ? 35.312 19.5 -2.877 1 97.88 551 GLY B O 1
ATOM 10317 N N . THR B 1 552 ? 34.062 20.797 -4.215 1 98 552 THR B N 1
ATOM 10318 C CA . THR B 1 552 ? 33.688 21.719 -3.152 1 98 552 THR B CA 1
ATOM 10319 C C . THR B 1 552 ? 32.812 21.016 -2.125 1 98 552 THR B C 1
ATOM 10321 O O . THR B 1 552 ? 31.844 20.344 -2.484 1 98 552 THR B O 1
ATOM 10324 N N . PRO B 1 553 ? 33.125 21.141 -0.812 1 97.81 553 PRO B N 1
ATOM 10325 C CA . PRO B 1 553 ? 32.219 20.562 0.191 1 97.81 553 PRO B CA 1
ATOM 10326 C C . PRO B 1 553 ? 30.797 21.078 0.065 1 97.81 553 PRO B C 1
ATOM 10328 O O . PRO B 1 553 ? 30.578 22.266 -0.187 1 97.81 553 PRO B O 1
ATOM 10331 N N . VAL B 1 554 ? 29.828 20.141 0.204 1 98.56 554 VAL B N 1
ATOM 10332 C CA . VAL B 1 554 ? 28.422 20.484 -0.023 1 98.56 554 VAL B CA 1
ATOM 10333 C C . VAL B 1 554 ? 27.625 20.234 1.248 1 98.56 554 VAL B C 1
ATOM 10335 O O . VAL B 1 554 ? 27.766 19.188 1.881 1 98.56 554 VAL B O 1
ATOM 10338 N N . VAL B 1 555 ? 26.797 21.156 1.671 1 98.75 555 VAL B N 1
ATOM 10339 C CA . VAL B 1 555 ? 25.734 21 2.664 1 98.75 555 VAL B CA 1
ATOM 10340 C C . VAL B 1 555 ? 24.375 21.109 1.986 1 98.75 555 VAL B C 1
ATOM 10342 O O . VAL B 1 555 ? 24.078 22.094 1.302 1 98.75 555 VAL B O 1
ATOM 10345 N N . ILE B 1 556 ? 23.578 20.109 2.178 1 98.88 556 ILE B N 1
ATOM 10346 C CA . ILE B 1 556 ? 22.25 20.125 1.6 1 98.88 556 ILE B CA 1
ATOM 10347 C C . ILE B 1 556 ? 21.234 20.594 2.648 1 98.88 556 ILE B C 1
ATOM 10349 O O . ILE B 1 556 ? 21.281 20.141 3.797 1 98.88 556 ILE B O 1
ATOM 10353 N N . VAL B 1 557 ? 20.375 21.5 2.244 1 98.88 557 VAL B N 1
ATOM 10354 C CA . VAL B 1 557 ? 19.219 21.922 3.021 1 98.88 557 VAL B CA 1
ATOM 10355 C C . VAL B 1 557 ? 17.938 21.5 2.297 1 98.88 557 VAL B C 1
ATOM 10357 O O . VAL B 1 557 ? 17.719 21.875 1.142 1 98.88 557 VAL B O 1
ATOM 10360 N N . ILE B 1 558 ? 17.078 20.781 2.945 1 98.88 558 ILE B N 1
ATOM 10361 C CA . ILE B 1 558 ? 15.859 20.281 2.322 1 98.88 558 ILE B CA 1
ATOM 10362 C C . ILE B 1 558 ? 14.656 21.047 2.883 1 98.88 558 ILE B C 1
ATOM 10364 O O . ILE B 1 558 ? 14.406 21.016 4.09 1 98.88 558 ILE B O 1
ATOM 10368 N N . VAL B 1 559 ? 13.93 21.734 2.061 1 98.62 559 VAL B N 1
ATOM 10369 C CA . VAL B 1 559 ? 12.656 22.359 2.377 1 98.62 559 VAL B CA 1
ATOM 10370 C C . VAL B 1 559 ? 11.508 21.484 1.869 1 98.62 559 VAL B C 1
ATOM 10372 O O . VAL B 1 559 ? 11.383 21.266 0.664 1 98.62 559 VAL B O 1
ATOM 10375 N N . ASN B 1 560 ? 10.68 21.016 2.752 1 97.88 560 ASN B N 1
ATOM 10376 C CA . ASN B 1 560 ? 9.695 20.047 2.291 1 97.88 560 ASN B CA 1
ATOM 10377 C C . ASN B 1 560 ? 8.5 19.969 3.236 1 97.88 560 ASN B C 1
ATOM 10379 O O . ASN B 1 560 ? 8.594 20.375 4.395 1 97.88 560 ASN B O 1
ATOM 10383 N N . GLY B 1 561 ? 7.324 19.547 2.709 1 97.38 561 GLY B N 1
ATOM 10384 C CA . GLY B 1 561 ? 6.125 19.281 3.486 1 97.38 561 GLY B CA 1
ATOM 10385 C C . GLY B 1 561 ? 5.734 17.812 3.5 1 97.38 561 GLY B C 1
ATOM 10386 O O . GLY B 1 561 ? 4.664 17.469 3.996 1 97.38 561 GLY B O 1
ATOM 10387 N N . LYS B 1 562 ? 6.508 16.953 2.908 1 97.31 562 LYS B N 1
ATOM 10388 C CA . LYS B 1 562 ? 6.434 15.5 2.967 1 97.31 562 LYS B CA 1
ATOM 10389 C C . LYS B 1 562 ? 7.824 14.883 2.887 1 97.31 562 LYS B C 1
ATOM 10391 O O . LYS B 1 562 ? 8.797 15.555 2.525 1 97.31 562 LYS B O 1
ATOM 10396 N N . PRO B 1 563 ? 7.984 13.578 3.191 1 97.88 563 PRO B N 1
ATOM 10397 C CA . PRO B 1 563 ? 9.312 12.969 3.094 1 97.88 563 PRO B CA 1
ATOM 10398 C C . PRO B 1 563 ? 9.883 13.023 1.679 1 97.88 563 PRO B C 1
ATOM 10400 O O . PRO B 1 563 ? 9.203 12.648 0.72 1 97.88 563 PRO B O 1
ATOM 10403 N N . LEU B 1 564 ? 11.055 13.508 1.583 1 98.5 564 LEU B N 1
ATOM 10404 C CA . LEU B 1 564 ? 11.828 13.492 0.342 1 98.5 564 LEU B CA 1
ATOM 10405 C C . LEU B 1 564 ? 13.195 12.859 0.556 1 98.5 564 LEU B C 1
ATOM 10407 O O . LEU B 1 564 ? 13.828 13.07 1.595 1 98.5 564 LEU B O 1
ATOM 10411 N N . ASN B 1 565 ? 13.547 12.07 -0.376 1 98.62 565 ASN B N 1
ATOM 10412 C CA . ASN B 1 565 ? 14.875 11.477 -0.325 1 98.62 565 ASN B CA 1
ATOM 10413 C C . ASN B 1 565 ? 15.336 11.016 -1.706 1 98.62 565 ASN B C 1
ATOM 10415 O O . ASN B 1 565 ? 14.516 10.734 -2.578 1 98.62 565 ASN B O 1
ATOM 10419 N N . ASN B 1 566 ? 16.594 11.094 -1.97 1 98.44 566 ASN B N 1
ATOM 10420 C CA . ASN B 1 566 ? 17.297 10.453 -3.07 1 98.44 566 ASN B CA 1
ATOM 10421 C C . ASN B 1 566 ? 18.5 9.648 -2.572 1 98.44 566 ASN B C 1
ATOM 10423 O O . ASN B 1 566 ? 19.344 10.172 -1.832 1 98.44 566 ASN B O 1
ATOM 10427 N N . GLU B 1 567 ? 18.641 8.477 -2.977 1 96.94 567 GLU B N 1
ATOM 10428 C CA . GLU B 1 567 ? 19.656 7.57 -2.432 1 96.94 567 GLU B CA 1
ATOM 10429 C C . GLU B 1 567 ? 21.062 8.055 -2.758 1 96.94 567 GLU B C 1
ATOM 10431 O O . GLU B 1 567 ? 21.984 7.895 -1.954 1 96.94 567 GLU B O 1
ATOM 10436 N N . TRP B 1 568 ? 21.281 8.562 -3.91 1 97.62 568 TRP B N 1
ATOM 10437 C CA . TRP B 1 568 ? 22.594 9.086 -4.254 1 97.62 568 TRP B CA 1
ATOM 10438 C C . TRP B 1 568 ? 23 10.219 -3.311 1 97.62 568 TRP B C 1
ATOM 10440 O O . TRP B 1 568 ? 24.156 10.281 -2.859 1 97.62 568 TRP B O 1
ATOM 10450 N N . ILE B 1 569 ? 22.094 11.094 -3.002 1 98.5 569 ILE B N 1
ATOM 10451 C CA . ILE B 1 569 ? 22.375 12.227 -2.117 1 98.5 569 ILE B CA 1
ATOM 10452 C C . ILE B 1 569 ? 22.719 11.711 -0.721 1 98.5 569 ILE B C 1
ATOM 10454 O O . ILE B 1 569 ? 23.734 12.109 -0.142 1 98.5 569 ILE B O 1
ATOM 10458 N N . THR B 1 570 ? 21.906 10.836 -0.2 1 97.81 570 THR B N 1
ATOM 10459 C CA . THR B 1 570 ? 22.125 10.32 1.146 1 97.81 570 THR B CA 1
ATOM 10460 C C . THR B 1 570 ? 23.453 9.562 1.219 1 97.81 570 THR B C 1
ATOM 10462 O O . THR B 1 570 ? 24.125 9.578 2.25 1 97.81 570 THR B O 1
ATOM 10465 N N . LYS B 1 571 ? 23.812 8.961 0.117 1 97.06 571 LYS B N 1
ATOM 10466 C CA . LYS B 1 571 ? 25.047 8.18 0.09 1 97.06 571 LYS B CA 1
ATOM 10467 C C . LYS B 1 571 ? 26.266 9.086 -0.048 1 97.06 571 LYS B C 1
ATOM 10469 O O . LYS B 1 571 ? 27.281 8.852 0.593 1 97.06 571 LYS B O 1
ATOM 10474 N N . ASN B 1 572 ? 26.188 10.164 -0.874 1 97.88 572 ASN B N 1
ATOM 10475 C CA . ASN B 1 572 ? 27.375 10.867 -1.315 1 97.88 572 ASN B CA 1
ATOM 10476 C C . ASN B 1 572 ? 27.562 12.18 -0.568 1 97.88 572 ASN B C 1
ATOM 10478 O O . ASN B 1 572 ? 28.672 12.734 -0.538 1 97.88 572 ASN B O 1
ATOM 10482 N N . ILE B 1 573 ? 26.516 12.734 -0.015 1 98.44 573 ILE B N 1
ATOM 10483 C CA . ILE B 1 573 ? 26.609 14.031 0.652 1 98.44 573 ILE B CA 1
ATOM 10484 C C . ILE B 1 573 ? 26.797 13.82 2.154 1 98.44 573 ILE B C 1
ATOM 10486 O O . ILE B 1 573 ? 25.938 13.227 2.814 1 98.44 573 ILE B O 1
ATOM 10490 N N . PRO B 1 574 ? 27.781 14.336 2.742 1 97.75 574 PRO B N 1
ATOM 10491 C CA . PRO B 1 574 ? 28.094 14.031 4.141 1 97.75 574 PRO B CA 1
ATOM 10492 C C . PRO B 1 574 ? 27.234 14.828 5.121 1 97.75 574 PRO B C 1
ATOM 10494 O O . PRO B 1 574 ? 27.141 14.469 6.297 1 97.75 574 PRO B O 1
ATOM 10497 N N . THR B 1 575 ? 26.672 15.992 4.668 1 98.62 575 THR B N 1
ATOM 10498 C CA . THR B 1 575 ? 25.906 16.844 5.582 1 98.62 575 THR B CA 1
ATOM 10499 C C . THR B 1 575 ? 24.562 17.219 4.969 1 98.62 575 THR B C 1
ATOM 10501 O O . THR B 1 575 ? 24.516 17.812 3.887 1 98.62 575 THR B O 1
ATOM 10504 N N . ILE B 1 576 ? 23.484 16.891 5.66 1 98.88 576 ILE B N 1
ATOM 10505 C CA . ILE B 1 576 ? 22.109 17.141 5.211 1 98.88 576 ILE B CA 1
ATOM 10506 C C . ILE B 1 576 ? 21.281 17.672 6.375 1 98.88 576 ILE B C 1
ATOM 10508 O O . ILE B 1 576 ? 21.25 17.062 7.453 1 98.88 576 ILE B O 1
ATOM 10512 N N . VAL B 1 577 ? 20.594 18.781 6.191 1 98.88 577 VAL B N 1
ATOM 10513 C CA . VAL B 1 577 ? 19.656 19.359 7.148 1 98.88 577 VAL B CA 1
ATOM 10514 C C . VAL B 1 577 ? 18.266 19.406 6.547 1 98.88 577 VAL B C 1
ATOM 10516 O O . VAL B 1 577 ? 18.094 19.828 5.398 1 98.88 577 VAL B O 1
ATOM 10519 N N . ASP B 1 578 ? 17.312 18.953 7.25 1 98.88 578 ASP B N 1
ATOM 10520 C CA . ASP B 1 578 ? 15.898 19.078 6.863 1 98.88 578 ASP B CA 1
ATOM 10521 C C . ASP B 1 578 ? 15.203 20.172 7.66 1 98.88 578 ASP B C 1
ATOM 10523 O O . ASP B 1 578 ? 15.078 20.078 8.883 1 98.88 578 ASP B O 1
ATOM 10527 N N . VAL B 1 579 ? 14.695 21.156 6.988 1 98.75 579 VAL B N 1
ATOM 10528 C CA . VAL B 1 579 ? 14.109 22.266 7.719 1 98.75 579 VAL B CA 1
ATOM 10529 C C . VAL B 1 579 ? 12.586 22.203 7.645 1 98.75 579 VAL B C 1
ATOM 10531 O O . VAL B 1 579 ? 11.891 23.031 8.219 1 98.75 579 VAL B O 1
ATOM 10534 N N . TRP B 1 580 ? 12.055 21.203 6.957 1 98.38 580 TRP B N 1
ATOM 10535 C CA . TRP B 1 580 ? 10.617 21.156 6.699 1 98.38 580 TRP B CA 1
ATOM 10536 C C . TRP B 1 580 ? 10.102 22.484 6.172 1 98.38 580 TRP B C 1
ATOM 10538 O O . TRP B 1 580 ? 10.562 22.969 5.133 1 98.38 580 TRP B O 1
ATOM 10548 N N . GLU B 1 581 ? 9.086 22.984 6.867 1 97.88 581 GLU B N 1
ATOM 10549 C CA . GLU B 1 581 ? 8.531 24.312 6.66 1 97.88 581 GLU B CA 1
ATOM 10550 C C . GLU B 1 581 ? 8.555 25.125 7.949 1 97.88 581 GLU B C 1
ATOM 10552 O O . GLU B 1 581 ? 7.539 25.25 8.633 1 97.88 581 GLU B O 1
ATOM 10557 N N . PRO B 1 582 ? 9.609 25.766 8.164 1 98.06 582 PRO B N 1
ATOM 10558 C CA . PRO B 1 582 ? 9.891 26.297 9.508 1 98.06 582 PRO B CA 1
ATOM 10559 C C . PRO B 1 582 ? 9.227 27.656 9.75 1 98.06 582 PRO B C 1
ATOM 10561 O O . PRO B 1 582 ? 9.398 28.234 10.82 1 98.06 582 PRO B O 1
ATOM 10564 N N . GLY B 1 583 ? 8.477 28.203 8.836 1 97.5 583 GLY B N 1
ATOM 10565 C CA . GLY B 1 583 ? 7.723 29.438 9.062 1 97.5 583 GLY B CA 1
ATOM 10566 C C . GLY B 1 583 ? 8.5 30.688 8.711 1 97.5 583 GLY B C 1
ATOM 10567 O O . GLY B 1 583 ? 9.492 30.625 7.98 1 97.5 583 GLY B O 1
ATOM 10568 N N . MET B 1 584 ? 8.086 31.844 9.211 1 97.38 584 MET B N 1
ATOM 10569 C CA . MET B 1 584 ? 8.5 33.156 8.727 1 97.38 584 MET B CA 1
ATOM 10570 C C . MET B 1 584 ? 9.961 33.438 9.086 1 97.38 584 MET B C 1
ATOM 10572 O O . MET B 1 584 ? 10.633 34.219 8.398 1 97.38 584 MET B O 1
ATOM 10576 N N . TYR B 1 585 ? 10.516 32.75 10.102 1 97.38 585 TYR B N 1
ATOM 10577 C CA . TYR B 1 585 ? 11.891 33 10.508 1 97.38 585 TYR B CA 1
ATOM 10578 C C . TYR B 1 585 ? 12.758 31.766 10.328 1 97.38 585 TYR B C 1
ATOM 10580 O O . TYR B 1 585 ? 13.789 31.625 10.992 1 97.38 585 TYR B O 1
ATOM 10588 N N . GLY B 1 586 ? 12.305 30.906 9.469 1 98.06 586 GLY B N 1
ATOM 10589 C CA . GLY B 1 586 ? 13.039 29.672 9.219 1 98.06 586 GLY B CA 1
ATOM 10590 C C . GLY B 1 586 ? 14.453 29.922 8.727 1 98.06 586 GLY B C 1
ATOM 10591 O O . GLY B 1 586 ? 15.375 29.172 9.07 1 98.06 586 GLY B O 1
ATOM 10592 N N . GLY B 1 587 ? 14.625 30.922 7.863 1 98.69 587 GLY B N 1
ATOM 10593 C CA . GLY B 1 587 ? 15.953 31.234 7.355 1 98.69 587 GLY B CA 1
ATOM 10594 C C . GLY B 1 587 ? 16.922 31.625 8.445 1 98.69 587 GLY B C 1
ATOM 10595 O O . GLY B 1 587 ? 18.094 31.219 8.43 1 98.69 587 GLY B O 1
ATOM 10596 N N . GLN B 1 588 ? 16.469 32.438 9.336 1 98.62 588 GLN B N 1
ATOM 10597 C CA . GLN B 1 588 ? 17.312 32.844 10.461 1 98.62 588 GLN B CA 1
ATOM 10598 C C . GLN B 1 588 ? 17.672 31.672 11.352 1 98.62 588 GLN B C 1
ATOM 10600 O O . GLN B 1 588 ? 18.828 31.5 11.742 1 98.62 588 GLN B O 1
ATOM 10605 N N . ALA B 1 589 ? 16.641 30.906 11.68 1 98.88 589 ALA B N 1
ATOM 10606 C CA . ALA B 1 589 ? 16.859 29.75 12.531 1 98.88 589 ALA B CA 1
ATOM 10607 C C . ALA B 1 589 ? 17.891 28.797 11.914 1 98.88 589 ALA B C 1
ATOM 10609 O O . ALA B 1 589 ? 18.797 28.312 12.609 1 98.88 589 ALA B O 1
ATOM 10610 N N . LEU B 1 590 ? 17.75 28.547 10.633 1 98.88 590 LEU B N 1
ATOM 10611 C CA . LEU B 1 590 ? 18.703 27.672 9.938 1 98.88 590 LEU B CA 1
ATOM 10612 C C . LEU B 1 590 ? 20.109 28.219 10.023 1 98.88 590 LEU B C 1
ATOM 10614 O O . LEU B 1 590 ? 21.062 27.484 10.312 1 98.88 590 LEU B O 1
ATOM 10618 N N . ALA B 1 591 ? 20.266 29.5 9.766 1 98.81 591 ALA B N 1
ATOM 10619 C CA . ALA B 1 591 ? 21.578 30.125 9.789 1 98.81 591 ALA B CA 1
ATOM 10620 C C . ALA B 1 591 ? 22.219 29.984 11.164 1 98.81 591 ALA B C 1
ATOM 10622 O O . ALA B 1 591 ? 23.406 29.688 11.273 1 98.81 591 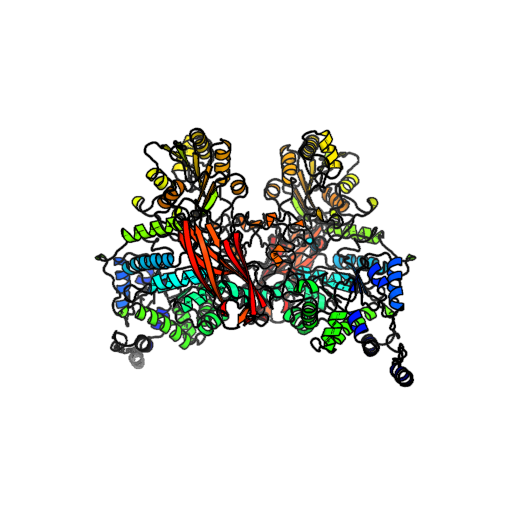ALA B O 1
ATOM 10623 N N . GLU B 1 592 ? 21.438 30.234 12.172 1 98.69 592 GLU B N 1
ATOM 10624 C CA . GLU B 1 592 ? 21.938 30.109 13.531 1 98.69 592 GLU B CA 1
ATOM 10625 C C . GLU B 1 592 ? 22.422 28.688 13.82 1 98.69 592 GLU B C 1
ATOM 10627 O O . GLU B 1 592 ? 23.406 28.484 14.539 1 98.69 592 GLU B O 1
ATOM 10632 N N . ILE B 1 593 ? 21.766 27.719 13.305 1 98.81 593 ILE B N 1
ATOM 10633 C CA . ILE B 1 593 ? 22.156 26.328 13.484 1 98.81 593 ILE B CA 1
ATOM 10634 C C . ILE B 1 593 ? 23.406 26.031 12.664 1 98.81 593 ILE B C 1
ATOM 10636 O O . ILE B 1 593 ? 24.359 25.422 13.164 1 98.81 593 ILE B O 1
ATOM 10640 N N . LEU B 1 594 ? 23.422 26.484 11.414 1 98.81 594 LEU B N 1
ATOM 10641 C CA . LEU B 1 594 ? 24.562 26.234 10.547 1 98.81 594 LEU B CA 1
ATOM 10642 C C . LEU B 1 594 ? 25.844 26.766 11.18 1 98.81 594 LEU B C 1
ATOM 10644 O O . LEU B 1 594 ? 26.891 26.109 11.141 1 98.81 594 LEU B O 1
ATOM 10648 N N . PHE B 1 595 ? 25.797 27.922 11.781 1 98.12 595 PHE B N 1
ATOM 10649 C CA . PHE B 1 595 ? 27 28.578 12.297 1 98.12 595 PHE B CA 1
ATOM 10650 C C . PHE B 1 595 ? 27.219 28.234 13.758 1 98.12 595 PHE B C 1
ATOM 10652 O O . PHE B 1 595 ? 28.172 28.719 14.383 1 98.12 595 PHE B O 1
ATOM 10659 N N . GLY B 1 596 ? 26.328 27.438 14.398 1 97.81 596 GLY B N 1
ATOM 10660 C CA . GLY B 1 596 ? 26.578 26.844 15.711 1 97.81 596 GLY B CA 1
ATOM 10661 C C . GLY B 1 596 ? 26.078 27.719 16.859 1 97.81 596 GLY B C 1
ATOM 10662 O O . GLY B 1 596 ? 26.422 27.469 18.016 1 97.81 596 GLY B O 1
ATOM 10663 N N . GLU B 1 597 ? 25.344 28.734 16.531 1 97.69 597 GLU B N 1
ATOM 10664 C CA . GLU B 1 597 ? 24.75 29.562 17.578 1 97.69 597 GLU B CA 1
ATOM 10665 C C . GLU B 1 597 ? 23.641 28.812 18.297 1 97.69 597 GLU B C 1
ATOM 10667 O O . GLU B 1 597 ? 23.391 29.031 19.484 1 97.69 597 GLU B O 1
ATOM 10672 N N . VAL B 1 598 ? 22.938 28.016 17.594 1 98.31 598 VAL B N 1
ATOM 10673 C CA . VAL B 1 598 ? 21.891 27.156 18.125 1 98.31 598 VAL B CA 1
ATOM 10674 C C . VAL B 1 598 ? 22.234 25.688 17.859 1 98.31 598 VAL B C 1
ATOM 10676 O O . VAL B 1 598 ? 22.641 25.328 16.75 1 98.31 598 VAL B O 1
ATOM 10679 N N . ASN B 1 599 ? 22.172 24.844 18.938 1 98.75 599 ASN B N 1
ATOM 10680 C CA . ASN B 1 599 ? 22.312 23.391 18.797 1 98.75 599 ASN B CA 1
ATOM 10681 C C . ASN B 1 599 ? 21.031 22.766 18.266 1 98.75 599 ASN B C 1
ATOM 10683 O O . ASN B 1 599 ? 19.969 22.875 18.891 1 98.75 599 ASN B O 1
ATOM 10687 N N . PRO B 1 600 ? 21.109 22.172 17.047 1 98.75 600 PRO B N 1
ATOM 10688 C CA . PRO B 1 600 ? 19.891 21.547 16.547 1 98.75 600 PRO B CA 1
ATOM 10689 C C . PRO B 1 600 ? 19.312 20.516 17.516 1 98.75 600 PRO B C 1
ATOM 10691 O O . PRO B 1 600 ? 20.078 19.781 18.141 1 98.75 600 PRO B O 1
ATOM 10694 N N . SER B 1 601 ? 18 20.438 17.609 1 98.69 601 SER B N 1
ATOM 10695 C CA . SER B 1 601 ? 17.359 19.547 18.562 1 98.69 601 SER B CA 1
ATOM 10696 C C . SER B 1 601 ? 16.109 18.906 17.984 1 98.69 601 SER B C 1
ATOM 10698 O O . SER B 1 601 ? 15.391 18.188 18.672 1 98.69 601 SER B O 1
ATOM 10700 N N . GLY B 1 602 ? 15.719 19.219 16.703 1 98.81 602 GLY B N 1
ATOM 10701 C CA . GLY B 1 602 ? 14.578 18.594 16.062 1 98.81 602 GLY B CA 1
ATOM 10702 C C . GLY B 1 602 ? 14.766 17.109 15.828 1 98.81 602 GLY B C 1
ATOM 10703 O O . GLY B 1 602 ? 15.891 16.641 15.641 1 98.81 602 GLY B O 1
ATOM 10704 N N . LYS B 1 603 ? 13.688 16.391 15.891 1 98.81 603 LYS B N 1
ATOM 10705 C CA . LYS B 1 603 ? 13.664 14.969 15.57 1 98.81 603 LYS B CA 1
ATOM 10706 C C . LYS B 1 603 ? 12.578 14.648 14.539 1 98.81 603 LYS B C 1
ATOM 10708 O O . LYS B 1 603 ? 11.547 15.32 14.492 1 98.81 603 LYS B O 1
ATOM 10713 N N . LEU B 1 604 ? 12.828 13.617 13.75 1 98.88 604 LEU B N 1
ATOM 10714 C CA . LEU B 1 604 ? 11.867 13.242 12.719 1 98.88 604 LEU B CA 1
ATOM 10715 C C . LEU B 1 604 ? 10.602 12.664 13.336 1 98.88 604 LEU B C 1
ATOM 10717 O O . LEU B 1 604 ? 10.656 11.641 14.023 1 98.88 604 LEU B O 1
ATOM 10721 N N . PRO B 1 605 ? 9.469 13.305 13.102 1 98.88 605 PRO B N 1
ATOM 10722 C CA . PRO B 1 605 ? 8.195 12.727 13.539 1 98.88 605 PRO B CA 1
ATOM 10723 C C . PRO B 1 605 ? 7.637 11.711 12.547 1 98.88 605 PRO B C 1
ATOM 10725 O O . PRO B 1 605 ? 6.473 11.32 12.656 1 98.88 605 PRO B O 1
ATOM 10728 N N . ILE B 1 606 ? 8.367 11.336 11.57 1 98.75 606 ILE B N 1
ATOM 10729 C CA . ILE B 1 606 ? 7.973 10.422 10.508 1 98.75 606 ILE B CA 1
ATOM 10730 C C . ILE B 1 606 ? 9.203 9.703 9.953 1 98.75 606 ILE B C 1
ATOM 10732 O O . ILE B 1 606 ? 10.312 10.242 9.992 1 98.75 606 ILE B O 1
ATOM 10736 N N . THR B 1 607 ? 9.039 8.484 9.492 1 98.75 607 THR B N 1
ATOM 10737 C CA . THR B 1 607 ? 10.094 7.703 8.844 1 98.75 607 THR B CA 1
ATOM 10738 C C . THR B 1 607 ? 10.281 8.148 7.395 1 98.75 607 THR B C 1
ATOM 10740 O O . THR B 1 607 ? 9.297 8.344 6.668 1 98.75 607 THR B O 1
ATOM 10743 N N . ILE B 1 608 ? 11.5 8.344 6.945 1 98.75 608 ILE B N 1
ATOM 10744 C CA . ILE B 1 608 ? 11.797 8.703 5.562 1 98.75 608 ILE B CA 1
ATOM 10745 C C . ILE B 1 608 ? 12.344 7.48 4.824 1 98.75 608 ILE B C 1
ATOM 10747 O O . ILE B 1 608 ? 13.445 7.016 5.113 1 98.75 608 ILE B O 1
ATOM 10751 N N . PRO B 1 609 ? 11.609 6.98 3.834 1 98.31 609 PRO B N 1
ATOM 10752 C CA . PRO B 1 609 ? 12.109 5.844 3.055 1 98.31 609 PRO B CA 1
ATOM 10753 C C . PRO B 1 609 ? 13.312 6.207 2.189 1 98.31 609 PRO B C 1
ATOM 10755 O O . PRO B 1 609 ? 13.555 7.391 1.924 1 98.31 609 PRO B O 1
ATOM 10758 N N . LYS B 1 610 ? 14.039 5.18 1.728 1 97.88 610 LYS B N 1
ATOM 10759 C CA . LYS B 1 610 ? 15.109 5.387 0.762 1 97.88 610 LYS B CA 1
ATOM 10760 C C . LYS B 1 610 ? 14.555 5.758 -0.609 1 97.88 610 LYS B C 1
ATOM 10762 O O . LYS B 1 610 ? 15.141 6.574 -1.321 1 97.88 610 LYS B O 1
ATOM 10767 N N . HIS B 1 611 ? 13.5 5.168 -1.008 1 97.12 611 HIS B N 1
ATOM 10768 C CA . HIS B 1 611 ? 12.781 5.371 -2.258 1 97.12 611 HIS B CA 1
ATOM 10769 C C . HIS B 1 611 ? 11.344 4.871 -2.148 1 97.12 611 HIS B C 1
ATOM 10771 O O . HIS B 1 611 ? 10.984 4.219 -1.168 1 97.12 611 HIS B O 1
ATOM 10777 N N . ALA B 1 612 ? 10.523 5.176 -3.16 1 96.94 612 ALA B N 1
ATOM 10778 C CA . ALA B 1 612 ? 9.094 4.902 -3.094 1 96.94 612 ALA B CA 1
ATOM 10779 C C . ALA B 1 612 ? 8.82 3.402 -3.088 1 96.94 612 ALA B C 1
ATOM 10781 O O . ALA B 1 612 ? 7.762 2.959 -2.633 1 96.94 612 ALA B O 1
ATOM 10782 N N . GLY B 1 613 ? 9.727 2.559 -3.531 1 97.19 613 GLY B N 1
ATOM 10783 C CA . GLY B 1 613 ? 9.555 1.114 -3.561 1 97.19 613 GLY B CA 1
ATOM 10784 C C . GLY B 1 613 ? 9.469 0.494 -2.18 1 97.19 613 GLY B C 1
ATOM 10785 O O . GLY B 1 613 ? 8.992 -0.633 -2.027 1 97.19 613 GLY B O 1
ATOM 10786 N N . GLN B 1 614 ? 9.875 1.192 -1.132 1 96.75 614 GLN B N 1
ATOM 10787 C CA . GLN B 1 614 ? 9.859 0.678 0.234 1 96.75 614 GLN B CA 1
ATOM 10788 C C . GLN B 1 614 ? 8.508 0.9 0.896 1 96.75 614 GLN B C 1
ATOM 10790 O O . GLN B 1 614 ? 8.227 0.327 1.95 1 96.75 614 GLN B O 1
ATOM 10795 N N . ILE B 1 615 ? 7.633 1.729 0.347 1 97 615 ILE B N 1
ATOM 10796 C CA . ILE B 1 615 ? 6.41 2.193 0.991 1 97 615 ILE B CA 1
ATOM 10797 C C . ILE B 1 615 ? 5.41 1.044 1.083 1 97 615 ILE B C 1
ATOM 10799 O O . ILE B 1 615 ? 5.281 0.246 0.151 1 97 615 ILE B O 1
ATOM 10803 N N . PRO B 1 616 ? 4.684 0.901 2.148 1 95.62 616 PRO B N 1
ATOM 10804 C CA . PRO B 1 616 ? 4.641 1.836 3.275 1 95.62 616 PRO B CA 1
ATOM 10805 C C . PRO B 1 616 ? 5.801 1.642 4.25 1 95.62 616 PRO B C 1
ATOM 10807 O O . PRO B 1 616 ? 6.223 0.509 4.492 1 95.62 616 PRO B O 1
ATOM 10810 N N . MET B 1 617 ? 6.332 2.688 4.703 1 95.31 617 MET B N 1
ATOM 10811 C CA . MET B 1 617 ? 7.41 2.674 5.688 1 95.31 617 MET B CA 1
ATOM 10812 C C . MET B 1 617 ? 7.062 3.543 6.891 1 95.31 617 MET B C 1
ATOM 10814 O O . MET B 1 617 ? 7.074 4.77 6.797 1 95.31 617 MET B O 1
ATOM 10818 N N . TYR B 1 618 ? 6.66 3.018 7.969 1 97.25 618 TYR B N 1
ATOM 10819 C CA . TYR B 1 618 ? 6.449 3.611 9.281 1 97.25 618 TYR B CA 1
ATOM 10820 C C . TYR B 1 618 ? 6.973 2.697 10.383 1 97.25 618 TYR B C 1
ATOM 10822 O O . TYR B 1 618 ? 7.164 1.498 10.164 1 97.25 618 TYR B O 1
ATOM 10830 N N . TYR B 1 619 ? 7.277 3.129 11.562 1 97.81 619 TYR B N 1
ATOM 10831 C CA . TYR B 1 619 ? 8.172 2.408 12.469 1 97.81 619 TYR B CA 1
ATOM 10832 C C . TYR B 1 619 ? 7.41 1.331 13.234 1 97.81 619 TYR B C 1
ATOM 10834 O O . TYR B 1 619 ? 8 0.34 13.672 1 97.81 619 TYR B O 1
ATOM 10842 N N . TYR B 1 620 ? 6.109 1.448 13.414 1 97.69 620 TYR B N 1
ATOM 10843 C CA . TYR B 1 620 ? 5.355 0.488 14.211 1 97.69 620 TYR B CA 1
ATOM 10844 C C . TYR B 1 620 ? 4.801 -0.632 13.336 1 97.69 620 TYR B C 1
ATOM 10846 O O . TYR B 1 620 ? 3.604 -0.917 13.367 1 97.69 620 TYR B O 1
ATOM 10854 N N . GLN B 1 621 ? 5.668 -1.272 12.602 1 95.94 621 GLN B N 1
ATOM 10855 C CA . GLN B 1 621 ? 5.348 -2.434 11.781 1 95.94 621 GLN B CA 1
ATOM 10856 C C . GLN B 1 621 ? 5.219 -3.693 12.633 1 95.94 621 GLN B C 1
ATOM 10858 O O . GLN B 1 621 ? 5.805 -3.781 13.711 1 95.94 621 GLN B O 1
ATOM 10863 N N . ARG B 1 622 ? 4.473 -4.609 12.172 1 96.38 622 ARG B N 1
ATOM 10864 C CA . ARG B 1 622 ? 4.438 -5.938 12.773 1 96.38 622 ARG B CA 1
ATOM 10865 C C . ARG B 1 622 ? 5.719 -6.711 12.461 1 96.38 622 ARG B C 1
ATOM 10867 O O . ARG B 1 622 ? 6.391 -6.438 11.469 1 96.38 622 ARG B O 1
ATOM 10874 N N . PRO B 1 623 ? 6.047 -7.664 13.281 1 94.88 623 PRO B N 1
ATOM 10875 C CA . PRO B 1 623 ? 7.312 -8.383 13.109 1 94.88 623 PRO B CA 1
ATOM 10876 C C . PRO B 1 623 ? 7.391 -9.125 11.773 1 94.88 623 PRO B C 1
ATOM 10878 O O . PRO B 1 623 ? 8.477 -9.273 11.211 1 94.88 623 PRO B O 1
ATOM 10881 N N . SER B 1 624 ? 6.305 -9.523 11.258 1 94.94 624 SER B N 1
ATOM 10882 C CA . SER B 1 624 ? 6.266 -10.305 10.023 1 94.94 624 SER B CA 1
ATOM 10883 C C . SER B 1 624 ? 6.824 -9.516 8.852 1 94.94 624 SER B C 1
ATOM 10885 O O . SER B 1 624 ? 7.312 -10.094 7.879 1 94.94 624 SER B O 1
ATOM 10887 N N . ARG B 1 625 ? 6.824 -8.18 8.93 1 94.5 625 ARG B N 1
ATOM 10888 C CA . ARG B 1 625 ? 7.328 -7.312 7.875 1 94.5 625 ARG B CA 1
ATOM 10889 C C . ARG B 1 625 ? 8.812 -7.566 7.613 1 94.5 625 ARG B C 1
ATOM 10891 O O . ARG B 1 625 ? 9.273 -7.441 6.48 1 94.5 625 ARG B O 1
ATOM 10898 N N . TYR B 1 626 ? 9.5 -8.07 8.625 1 91.06 626 TYR B N 1
ATOM 10899 C CA . TYR B 1 626 ? 10.953 -8.109 8.562 1 91.06 626 TYR B CA 1
ATOM 10900 C C . TYR B 1 626 ? 11.461 -9.547 8.617 1 91.06 626 TYR B C 1
ATOM 10902 O O . TYR B 1 626 ? 12.664 -9.789 8.492 1 91.06 626 TYR B O 1
ATOM 10910 N N . TRP B 1 627 ? 10.578 -10.414 8.781 1 92.25 627 TRP B N 1
ATOM 10911 C CA . TRP B 1 627 ? 11.008 -11.797 8.969 1 92.25 627 TRP B CA 1
ATOM 10912 C C . TRP B 1 627 ? 11.75 -12.305 7.734 1 92.25 627 TRP B C 1
ATOM 10914 O O . TRP B 1 627 ? 12.953 -12.57 7.789 1 92.25 627 TRP B O 1
ATOM 10924 N N . THR B 1 628 ? 11.055 -12.367 6.613 1 90.56 628 THR B N 1
ATOM 10925 C CA . THR B 1 628 ? 11.742 -12.633 5.355 1 90.56 628 THR B CA 1
ATOM 10926 C C . THR B 1 628 ? 12.258 -11.344 4.727 1 90.56 628 THR B C 1
ATOM 10928 O O . THR B 1 628 ? 13.422 -11.25 4.352 1 90.56 628 THR B O 1
ATOM 10931 N N . GLY B 1 629 ? 11.375 -10.406 4.785 1 92.31 629 GLY B N 1
ATOM 10932 C CA . GLY B 1 629 ? 11.703 -9.125 4.172 1 92.31 629 GLY B CA 1
ATOM 10933 C C . GLY B 1 629 ? 12.164 -9.258 2.732 1 92.31 629 GLY B C 1
ATOM 10934 O O . GLY B 1 629 ? 11.656 -10.102 1.986 1 92.31 629 GLY B O 1
ATOM 10935 N N . TYR B 1 630 ? 13.109 -8.328 2.299 1 92.38 630 TYR B N 1
ATOM 10936 C CA . TYR B 1 630 ? 13.609 -8.305 0.929 1 92.38 630 TYR B CA 1
ATOM 10937 C C . TYR B 1 630 ? 14.93 -9.07 0.821 1 92.38 630 TYR B C 1
ATOM 10939 O O . TYR B 1 630 ? 15.586 -9.031 -0.219 1 92.38 630 TYR B O 1
ATOM 10947 N N . GLY B 1 631 ? 15.43 -9.703 1.753 1 85.31 631 GLY B N 1
ATOM 10948 C CA . GLY B 1 631 ? 16.797 -10.18 1.863 1 85.31 631 GLY B CA 1
ATOM 10949 C C . GLY B 1 631 ? 17.172 -11.172 0.782 1 85.31 631 GLY B C 1
ATOM 10950 O O . GLY B 1 631 ? 18.234 -11.062 0.171 1 85.31 631 GLY B O 1
ATOM 10951 N N . LEU B 1 632 ? 16.281 -12.047 0.376 1 86.5 632 LEU B N 1
ATOM 10952 C CA . LEU B 1 632 ? 16.609 -13.047 -0.63 1 86.5 632 LEU B CA 1
ATOM 10953 C C . LEU B 1 632 ? 16.484 -12.469 -2.035 1 86.5 632 LEU B C 1
ATOM 10955 O O . LEU B 1 632 ? 17.281 -12.805 -2.916 1 86.5 632 LEU B O 1
ATOM 10959 N N . GLY B 1 633 ? 15.609 -11.617 -2.225 1 87.81 633 GLY B N 1
ATOM 10960 C CA . GLY B 1 633 ? 15.383 -11.039 -3.539 1 87.81 633 GLY B CA 1
ATOM 10961 C C . GLY B 1 633 ? 16.266 -9.836 -3.824 1 87.81 633 GLY B C 1
ATOM 10962 O O . GLY B 1 633 ? 16.406 -9.43 -4.977 1 87.81 633 GLY B O 1
ATOM 10963 N N . SER B 1 634 ? 16.719 -9.352 -2.77 1 90.88 634 SER B N 1
ATOM 10964 C CA . SER B 1 634 ? 17.578 -8.18 -2.867 1 90.88 634 SER B CA 1
ATOM 10965 C C . SER B 1 634 ? 18.594 -8.148 -1.733 1 90.88 634 SER B C 1
ATOM 10967 O O . SER B 1 634 ? 19.578 -8.883 -1.761 1 90.88 634 SER B O 1
ATOM 10969 N N . SER B 1 635 ? 18.359 -7.203 -0.703 1 89.81 635 SER B N 1
ATOM 10970 C CA . SER B 1 635 ? 19.25 -7.094 0.446 1 89.81 635 SER B CA 1
ATOM 10971 C C . SER B 1 635 ? 18.484 -6.723 1.71 1 89.81 635 SER B C 1
ATOM 10973 O O . SER B 1 635 ? 17.469 -6.027 1.643 1 89.81 635 SER B O 1
ATOM 10975 N N . ARG B 1 636 ? 19 -7.191 2.838 1 89.88 636 ARG B N 1
ATOM 10976 C CA . ARG B 1 636 ? 18.406 -6.82 4.117 1 89.88 636 ARG B CA 1
ATOM 10977 C C . ARG B 1 636 ? 18.5 -5.316 4.348 1 89.88 636 ARG B C 1
ATOM 10979 O O . ARG B 1 636 ? 17.688 -4.746 5.078 1 89.88 636 ARG B O 1
ATOM 10986 N N . GLU B 1 637 ? 19.453 -4.699 3.715 1 91.81 637 GLU B N 1
ATOM 10987 C CA . GLU B 1 637 ? 19.625 -3.252 3.811 1 91.81 637 GLU B CA 1
ATOM 10988 C C . GLU B 1 637 ? 18.422 -2.523 3.221 1 91.81 637 GLU B C 1
ATOM 10990 O O . GLU B 1 637 ? 18.094 -1.403 3.627 1 91.81 637 GLU B O 1
ATOM 10995 N N . ASP B 1 638 ? 17.75 -3.221 2.361 1 93 638 ASP B N 1
ATOM 10996 C CA . ASP B 1 638 ? 16.609 -2.615 1.684 1 93 638 ASP B CA 1
ATOM 10997 C C . ASP B 1 638 ? 15.398 -2.525 2.613 1 93 638 ASP B C 1
ATOM 10999 O O . ASP B 1 638 ? 14.414 -1.846 2.303 1 93 638 ASP B O 1
ATOM 11003 N N . GLU B 1 639 ? 15.484 -3.119 3.783 1 93.56 639 GLU B N 1
ATOM 11004 C CA . GLU B 1 639 ? 14.422 -3.039 4.777 1 93.56 639 GLU B CA 1
ATOM 11005 C C . GLU B 1 639 ? 14.539 -1.768 5.609 1 93.56 639 GLU B C 1
ATOM 11007 O O . GLU B 1 639 ? 13.57 -1.354 6.258 1 93.56 639 GLU B O 1
ATOM 11012 N N . LYS B 1 640 ? 15.664 -1.175 5.613 1 95.94 640 LYS B N 1
ATOM 11013 C CA . LYS B 1 640 ? 15.93 -0.016 6.465 1 95.94 640 LYS B CA 1
ATOM 11014 C C . LYS B 1 640 ? 15.547 1.281 5.754 1 95.94 640 LYS B C 1
ATOM 11016 O O . LYS B 1 640 ? 15.742 1.414 4.547 1 95.94 640 LYS B O 1
ATOM 11021 N N . PRO B 1 641 ? 14.977 2.227 6.488 1 97.75 641 PRO B N 1
ATOM 11022 C CA . PRO B 1 641 ? 14.719 3.543 5.898 1 97.75 641 PRO B CA 1
ATOM 11023 C C . PRO B 1 641 ? 15.992 4.367 5.719 1 97.75 641 PRO B C 1
ATOM 11025 O O . PRO B 1 641 ? 17.062 3.961 6.168 1 97.75 641 PRO B O 1
ATOM 11028 N N . ALA B 1 642 ? 15.875 5.488 4.965 1 98.44 642 ALA B N 1
ATOM 11029 C CA . ALA B 1 642 ? 16.969 6.445 4.945 1 98.44 642 ALA B CA 1
ATOM 11030 C C . ALA B 1 642 ? 17.203 7.051 6.324 1 98.44 642 ALA B C 1
ATOM 11032 O O . ALA B 1 642 ? 18.344 7.133 6.797 1 98.44 642 ALA B O 1
ATOM 11033 N N . PHE B 1 643 ? 16.109 7.48 6.961 1 98.75 643 PHE B N 1
ATOM 11034 C CA . PHE B 1 643 ? 16.109 8 8.32 1 98.75 643 PHE B CA 1
ATOM 11035 C C . PHE B 1 643 ? 14.891 7.535 9.094 1 98.75 643 PHE B C 1
ATOM 11037 O O . PHE B 1 643 ? 13.773 7.574 8.578 1 98.75 643 PHE B O 1
ATOM 11044 N N . CYS B 1 644 ? 15.07 7.098 10.312 1 98.62 644 CYS B N 1
ATOM 11045 C CA . CYS B 1 644 ? 14.008 6.469 11.086 1 98.62 644 CYS B CA 1
ATOM 11046 C C . CYS B 1 644 ? 13.258 7.496 11.93 1 98.62 644 CYS B C 1
ATOM 11048 O O . CYS B 1 644 ? 13.703 8.633 12.062 1 98.62 644 CYS B O 1
ATOM 11050 N N . PHE B 1 645 ? 12.117 7.098 12.484 1 98.81 645 PHE B N 1
ATOM 11051 C CA . PHE B 1 645 ? 11.336 7.898 13.422 1 98.81 645 PHE B CA 1
ATOM 11052 C C . PHE B 1 645 ? 12.172 8.266 14.648 1 98.81 645 PHE B C 1
ATOM 11054 O O . PHE B 1 645 ? 12.836 7.406 15.227 1 98.81 645 PHE B O 1
ATOM 11061 N N . GLY B 1 646 ? 12.188 9.516 14.922 1 98.88 646 GLY B N 1
ATOM 11062 C CA . GLY B 1 646 ? 12.914 10.008 16.078 1 98.88 646 GLY B CA 1
ATOM 11063 C C . GLY B 1 646 ? 14.344 10.406 15.766 1 98.88 646 GLY B C 1
ATOM 11064 O O . GLY B 1 646 ? 15.039 10.953 16.625 1 98.88 646 GLY B O 1
ATOM 11065 N N . HIS B 1 647 ? 14.766 10.203 14.562 1 98.81 647 HIS B N 1
ATOM 11066 C CA . HIS B 1 647 ? 16.125 10.547 14.18 1 98.81 647 HIS B CA 1
ATOM 11067 C C . HIS B 1 647 ? 16.359 12.055 14.203 1 98.81 647 HIS B C 1
ATOM 11069 O O . HIS B 1 647 ? 15.477 12.82 13.789 1 98.81 647 HIS B O 1
ATOM 11075 N N . GLY B 1 648 ? 17.484 12.508 14.578 1 98.81 648 GLY B N 1
ATOM 11076 C CA . GLY B 1 648 ? 17.969 13.875 14.617 1 98.81 648 GLY B CA 1
ATOM 11077 C C . GLY B 1 648 ? 19.266 14.023 15.383 1 98.81 648 GLY B C 1
ATOM 11078 O O . GLY B 1 648 ? 19.375 13.594 16.531 1 98.81 648 GLY B O 1
ATOM 11079 N N . LEU B 1 649 ? 20.203 14.594 14.766 1 98.62 649 LEU B N 1
ATOM 11080 C CA . LEU B 1 649 ? 21.531 14.727 15.367 1 98.62 649 LEU B CA 1
ATOM 11081 C C . LEU B 1 649 ? 21.625 15.992 16.203 1 98.62 649 LEU B C 1
ATOM 11083 O O . LEU B 1 649 ? 20.703 16.797 16.219 1 98.62 649 LEU B O 1
ATOM 11087 N N . SER B 1 650 ? 22.688 16.109 16.938 1 98.44 650 SER B N 1
ATOM 11088 C CA . SER B 1 650 ? 23.031 17.234 17.797 1 98.44 650 SER B CA 1
ATOM 11089 C C . SER B 1 650 ? 24.531 17.531 17.75 1 98.44 650 SER B C 1
ATOM 11091 O O . SER B 1 650 ? 25.312 16.688 17.312 1 98.44 650 SER B O 1
ATOM 11093 N N . TYR B 1 651 ? 24.938 18.75 18.094 1 98.31 651 TYR B N 1
ATOM 11094 C CA . TYR B 1 651 ? 26.359 19.109 18.141 1 98.31 651 TYR B CA 1
ATOM 11095 C C . TYR B 1 651 ? 26.984 18.672 19.469 1 98.31 651 TYR B C 1
ATOM 11097 O O . TYR B 1 651 ? 28.172 18.906 19.703 1 98.31 651 TYR B O 1
ATOM 11105 N N . THR B 1 652 ? 26.156 18.062 20.312 1 98 652 THR B N 1
ATOM 11106 C CA . THR B 1 652 ? 26.656 17.484 21.547 1 98 652 THR B CA 1
ATOM 11107 C C . THR B 1 652 ? 26.234 16.031 21.672 1 98 652 THR B C 1
ATOM 11109 O O . THR B 1 652 ? 25.719 15.438 20.719 1 98 652 THR B O 1
ATOM 11112 N N . SER B 1 653 ? 26.609 15.359 22.75 1 97.88 653 SER B N 1
ATOM 11113 C CA . SER B 1 653 ? 26.297 13.953 22.984 1 97.88 653 SER B CA 1
ATOM 11114 C C . SER B 1 653 ? 25.562 13.75 24.297 1 97.88 653 SER B C 1
ATOM 11116 O O . SER B 1 653 ? 25.656 14.594 25.203 1 97.88 653 SER B O 1
ATOM 11118 N N . TYR B 1 654 ? 24.844 12.711 24.375 1 98.5 654 TYR B N 1
ATOM 11119 C CA . TYR B 1 654 ? 24.031 12.43 25.562 1 98.5 654 TYR B CA 1
ATOM 11120 C C . TYR B 1 654 ? 24.219 10.984 26.016 1 98.5 654 TYR B C 1
ATOM 11122 O O . TYR B 1 654 ? 24.453 10.094 25.203 1 98.5 654 TYR B O 1
ATOM 11130 N N . GLU B 1 655 ? 24.125 10.766 27.266 1 98.62 655 GLU B N 1
ATOM 11131 C CA . GLU B 1 655 ? 24.156 9.438 27.875 1 98.62 655 GLU B CA 1
ATOM 11132 C C . GLU B 1 655 ? 22.875 9.156 28.656 1 98.62 655 GLU B C 1
ATOM 11134 O O . GLU B 1 655 ? 22.344 10.047 29.328 1 98.62 655 GLU B O 1
ATOM 11139 N N . TYR B 1 656 ? 22.297 8.016 28.531 1 98.69 656 TYR B N 1
ATOM 11140 C CA . TYR B 1 656 ? 21.141 7.531 29.266 1 98.69 656 TYR B CA 1
ATOM 11141 C C . TYR B 1 656 ? 21.547 6.496 30.297 1 98.69 656 TYR B C 1
ATOM 11143 O O . TYR B 1 656 ? 22.328 5.594 30.016 1 98.69 656 TYR B O 1
ATOM 11151 N N . SER B 1 657 ? 21.047 6.621 31.531 1 98.31 657 SER B N 1
ATOM 11152 C CA . SER B 1 657 ? 21.406 5.684 32.594 1 98.31 657 SER B CA 1
ATOM 11153 C C . SER B 1 657 ? 20.391 5.699 33.719 1 98.31 657 SER B C 1
ATOM 11155 O O . SER B 1 657 ? 19.406 6.438 33.656 1 98.31 657 SER B O 1
ATOM 11157 N N . GLY B 1 658 ? 20.531 4.836 34.688 1 98.12 658 GLY B N 1
ATOM 11158 C CA . GLY B 1 658 ? 19.844 4.898 35.969 1 98.12 658 GLY B CA 1
ATOM 11159 C C . GLY B 1 658 ? 18.391 4.504 35.875 1 98.12 658 GLY B C 1
ATOM 11160 O O . GLY B 1 658 ? 17.547 5.078 36.562 1 98.12 658 GLY B O 1
ATOM 11161 N N . LEU B 1 659 ? 18.062 3.586 35 1 98.31 659 LEU B N 1
ATOM 11162 C CA . LEU B 1 659 ? 16.672 3.174 34.875 1 98.31 659 LEU B CA 1
ATOM 11163 C C . LEU B 1 659 ? 16.203 2.518 36.188 1 98.31 659 LEU B C 1
ATOM 11165 O O . LEU B 1 659 ? 16.859 1.624 36.719 1 98.31 659 LEU B O 1
ATOM 11169 N N . LYS B 1 660 ? 15.148 2.971 36.75 1 98.44 660 LYS B N 1
ATOM 11170 C CA . LYS B 1 660 ? 14.453 2.357 37.875 1 98.44 660 LYS B CA 1
ATOM 11171 C C . LYS B 1 660 ? 13.016 2.004 37.5 1 98.44 660 LYS B C 1
ATOM 11173 O O . LYS B 1 660 ? 12.18 2.891 37.344 1 98.44 660 LYS B O 1
ATOM 11178 N N . ILE B 1 661 ? 12.711 0.745 37.406 1 97.75 661 ILE B N 1
ATOM 11179 C CA . ILE B 1 661 ? 11.375 0.243 37.094 1 97.75 661 ILE B CA 1
ATOM 11180 C C . ILE B 1 661 ? 11.148 -1.093 37.781 1 97.75 661 ILE B C 1
ATOM 11182 O O . ILE B 1 661 ? 12.086 -1.878 37.969 1 97.75 661 ILE B O 1
ATOM 11186 N N . ASP B 1 662 ? 9.953 -1.363 38.188 1 96.81 662 ASP B N 1
ATOM 11187 C CA . ASP B 1 662 ? 9.617 -2.672 38.75 1 96.81 662 ASP B CA 1
ATOM 11188 C C . ASP B 1 662 ? 9.586 -3.738 37.656 1 96.81 662 ASP B C 1
ATOM 11190 O O . ASP B 1 662 ? 9.117 -3.482 36.531 1 96.81 662 ASP B O 1
ATOM 11194 N N . SER B 1 663 ? 10.086 -4.898 38 1 96.56 663 SER B N 1
ATOM 11195 C CA . SER B 1 663 ? 10.117 -5.988 37.031 1 96.56 663 SER B CA 1
ATOM 11196 C C . SER B 1 663 ? 8.734 -6.602 36.844 1 96.56 663 SER B C 1
ATOM 11198 O O . SER B 1 663 ? 8.445 -7.18 35.781 1 96.56 663 SER B O 1
ATOM 11200 N N . VAL B 1 664 ? 7.973 -6.559 37.844 1 98.06 664 VAL B N 1
ATOM 11201 C CA . VAL B 1 664 ? 6.605 -7.062 37.812 1 98.06 664 VAL B CA 1
ATOM 11202 C C . VAL B 1 664 ? 5.637 -5.969 38.25 1 98.06 664 VAL B C 1
ATOM 11204 O O . VAL B 1 664 ? 5.773 -5.414 39.344 1 98.06 664 VAL B O 1
ATOM 11207 N N . ILE B 1 665 ? 4.754 -5.699 37.438 1 97.69 665 ILE B N 1
ATOM 11208 C CA . ILE B 1 665 ? 3.762 -4.664 37.719 1 97.69 665 ILE B CA 1
ATOM 11209 C C . ILE B 1 665 ? 2.367 -5.281 37.75 1 97.69 665 ILE B C 1
ATOM 11211 O O . ILE B 1 665 ? 1.953 -5.957 36.812 1 97.69 665 ILE B O 1
ATOM 11215 N N . PRO B 1 666 ? 1.607 -5 38.812 1 97.12 666 PRO B N 1
ATOM 11216 C CA . PRO B 1 666 ? 0.255 -5.555 38.906 1 97.12 666 PRO B CA 1
ATOM 11217 C C . PRO B 1 666 ? -0.698 -4.996 37.844 1 97.12 666 PRO B C 1
ATOM 11219 O O . PRO B 1 666 ? -0.571 -3.834 37.469 1 97.12 666 PRO B O 1
ATOM 11222 N N . GLN B 1 667 ? -1.657 -5.801 37.562 1 95.69 667 GLN B N 1
ATOM 11223 C CA . GLN B 1 667 ? -2.711 -5.352 36.656 1 95.69 667 GLN B CA 1
ATOM 11224 C C . GLN B 1 667 ? -3.396 -4.098 37.188 1 95.69 667 GLN B C 1
ATOM 11226 O O . GLN B 1 667 ? -3.514 -3.916 38.406 1 95.69 667 GLN B O 1
ATOM 11231 N N . THR B 1 668 ? -3.727 -3.189 36.375 1 95.06 668 THR B N 1
ATOM 11232 C CA . THR B 1 668 ? -4.473 -1.96 36.625 1 95.06 668 THR B CA 1
ATOM 11233 C C . THR B 1 668 ? -3.562 -0.874 37.188 1 95.06 668 THR B C 1
ATOM 11235 O O . THR B 1 668 ? -3.986 0.272 37.375 1 95.06 668 THR B O 1
ATOM 11238 N N . GLN B 1 669 ? -2.34 -1.289 37.531 1 97.38 669 GLN B N 1
ATOM 11239 C CA . GLN B 1 669 ? -1.402 -0.275 38 1 97.38 669 GLN B CA 1
ATOM 11240 C C . GLN B 1 669 ? -0.657 0.369 36.812 1 97.38 669 GLN B C 1
ATOM 11242 O O . GLN B 1 669 ? -0.211 -0.323 35.906 1 97.38 669 GLN B O 1
ATOM 11247 N N . ASP B 1 670 ? -0.581 1.619 36.938 1 98.06 670 ASP B N 1
ATOM 11248 C CA . ASP B 1 670 ? 0.178 2.352 35.938 1 98.06 670 ASP B CA 1
ATOM 11249 C C . ASP B 1 670 ? 1.659 1.984 36 1 98.06 670 ASP B C 1
ATOM 11251 O O . ASP B 1 670 ? 2.166 1.576 37.031 1 98.06 670 ASP B O 1
ATOM 11255 N N . ILE B 1 671 ? 2.316 2.082 34.906 1 98.31 671 ILE B N 1
ATOM 11256 C CA . ILE B 1 671 ? 3.744 1.799 34.812 1 98.31 671 ILE B CA 1
ATOM 11257 C C . ILE B 1 671 ? 4.539 3.08 35.031 1 98.31 671 ILE B C 1
ATOM 11259 O O . ILE B 1 671 ? 4.508 4.004 34.219 1 98.31 671 ILE B O 1
ATOM 11263 N N . GLU B 1 672 ? 5.195 3.143 36.094 1 98.19 672 GLU B N 1
ATOM 11264 C CA . GLU B 1 672 ? 6.008 4.305 36.469 1 98.19 672 GLU B CA 1
ATOM 11265 C C . GLU B 1 672 ? 7.488 3.949 36.5 1 98.19 672 GLU B C 1
ATOM 11267 O O . GLU B 1 672 ? 7.863 2.9 37.031 1 98.19 672 GLU B O 1
ATOM 11272 N N . PHE B 1 673 ? 8.336 4.738 35.938 1 98.25 673 PHE B N 1
ATOM 11273 C CA . PHE B 1 673 ? 9.773 4.512 35.969 1 98.25 673 PHE B CA 1
ATOM 11274 C C . PHE B 1 673 ? 10.531 5.824 35.844 1 98.25 673 PHE B C 1
ATOM 11276 O O . PHE B 1 673 ? 9.945 6.848 35.469 1 98.25 673 PHE B O 1
ATOM 11283 N N . THR B 1 674 ? 11.766 5.809 36.188 1 98.56 674 THR B N 1
ATOM 11284 C CA . THR B 1 674 ? 12.656 6.961 36.062 1 98.56 674 THR B CA 1
ATOM 11285 C C . THR B 1 674 ? 13.977 6.57 35.438 1 98.56 674 THR B C 1
ATOM 11287 O O . THR B 1 674 ? 14.398 5.414 35.531 1 98.56 674 THR B O 1
ATOM 11290 N N . PHE B 1 675 ? 14.586 7.418 34.75 1 98.69 675 PHE B N 1
ATOM 11291 C CA . PHE B 1 675 ? 15.93 7.285 34.188 1 98.69 675 PHE B CA 1
ATOM 11292 C C . PHE B 1 675 ? 16.609 8.641 34.094 1 98.69 675 PHE B C 1
ATOM 11294 O O . PHE B 1 675 ? 15.969 9.68 34.281 1 98.69 675 PHE B O 1
ATOM 11301 N N . THR B 1 676 ? 17.922 8.633 33.844 1 98.75 676 THR B N 1
ATOM 11302 C CA . THR B 1 676 ? 18.719 9.859 33.844 1 98.75 676 THR B CA 1
ATOM 11303 C C . THR B 1 676 ? 19.281 10.109 32.438 1 98.75 676 THR B C 1
ATOM 11305 O O . THR B 1 676 ? 19.719 9.18 31.766 1 98.75 676 THR B O 1
ATOM 11308 N N . VAL B 1 677 ? 19.203 11.359 31.969 1 98.81 677 VAL B N 1
ATOM 11309 C CA . VAL B 1 677 ? 19.875 11.797 30.766 1 98.81 677 VAL B CA 1
ATOM 11310 C C . VAL B 1 677 ? 20.953 12.82 31.109 1 98.81 677 VAL B C 1
ATOM 11312 O O . VAL B 1 677 ? 20.688 13.773 31.844 1 98.81 677 VAL B O 1
ATOM 11315 N N . LYS B 1 678 ? 22.156 12.641 30.562 1 98.75 678 LYS B N 1
ATOM 11316 C CA . LYS B 1 678 ? 23.297 13.523 30.828 1 98.75 678 LYS B CA 1
ATOM 11317 C C . LYS B 1 678 ? 23.891 14.047 29.516 1 98.75 678 LYS B C 1
ATOM 11319 O O . LYS B 1 678 ? 24.062 13.281 28.562 1 98.75 678 LYS B O 1
ATOM 11324 N N . ASN B 1 679 ? 24.109 15.375 29.453 1 98.75 679 ASN B N 1
ATOM 11325 C CA . ASN B 1 679 ? 24.891 15.938 28.344 1 98.75 679 ASN B CA 1
ATOM 11326 C C . ASN B 1 679 ? 26.391 15.68 28.531 1 98.75 679 ASN B C 1
ATOM 11328 O O . ASN B 1 679 ? 27.016 16.25 29.438 1 98.75 679 ASN B O 1
ATOM 11332 N N . THR B 1 680 ? 26.953 14.914 27.703 1 98.5 680 THR B N 1
ATOM 11333 C CA . THR B 1 680 ? 28.344 14.516 27.859 1 98.5 680 THR B CA 1
ATOM 11334 C C . THR B 1 680 ? 29.234 15.297 26.891 1 98.5 680 THR B C 1
ATOM 11336 O O . THR B 1 680 ? 30.438 15.039 26.812 1 98.5 680 THR B O 1
ATOM 11339 N N . GLY B 1 681 ? 28.641 16.156 26.156 1 97.88 681 GLY B N 1
ATOM 11340 C CA . GLY B 1 681 ? 29.422 16.938 25.203 1 97.88 681 GLY B CA 1
ATOM 11341 C C . GLY B 1 681 ? 29.766 18.328 25.734 1 97.88 681 GLY B C 1
ATOM 11342 O O . GLY B 1 681 ? 29.781 18.547 26.953 1 97.88 681 GLY B O 1
ATOM 11343 N N . ASN B 1 682 ? 30.141 19.266 24.828 1 96.75 682 ASN B N 1
ATOM 11344 C CA . ASN B 1 682 ? 30.719 20.547 25.219 1 96.75 682 ASN B CA 1
ATOM 11345 C C . ASN B 1 682 ? 29.797 21.719 24.844 1 96.75 682 ASN B C 1
ATOM 11347 O O . ASN B 1 682 ? 30.188 22.875 24.969 1 96.75 682 ASN B O 1
ATOM 11351 N N . MET B 1 683 ? 28.594 21.375 24.391 1 97.69 683 MET B N 1
ATOM 11352 C CA . MET B 1 683 ? 27.641 22.422 24.016 1 97.69 683 MET B CA 1
ATOM 11353 C C . MET B 1 683 ? 26.297 22.188 24.688 1 97.69 683 MET B C 1
ATOM 11355 O O . MET B 1 683 ? 25.859 21.047 24.859 1 97.69 683 MET B O 1
ATOM 11359 N N . ALA B 1 684 ? 25.688 23.297 25.109 1 98.19 684 ALA B N 1
ATOM 11360 C CA . ALA B 1 684 ? 24.328 23.172 25.609 1 98.19 684 ALA B CA 1
ATOM 11361 C C . ALA B 1 684 ? 23.375 22.672 24.516 1 98.19 684 ALA B C 1
ATOM 11363 O O . ALA B 1 684 ? 23.547 23.016 23.344 1 98.19 684 ALA B O 1
ATOM 11364 N N . GLY B 1 685 ? 22.484 21.828 24.938 1 98 685 GLY B N 1
ATOM 11365 C CA . GLY B 1 685 ? 21.562 21.281 23.953 1 98 685 GLY B CA 1
ATOM 11366 C C . GLY B 1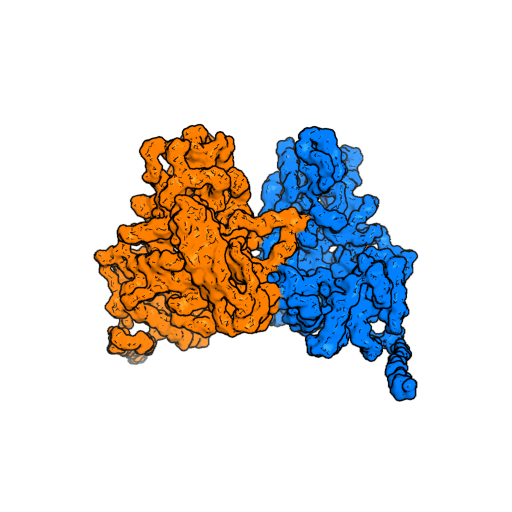 685 ? 20.281 20.734 24.562 1 98 685 GLY B C 1
ATOM 11367 O O . GLY B 1 685 ? 20.172 20.625 25.781 1 98 685 GLY B O 1
ATOM 11368 N N . LYS B 1 686 ? 19.344 20.516 23.719 1 98.5 686 LYS B N 1
ATOM 11369 C CA . LYS B 1 686 ? 18.078 19.875 24.094 1 98.5 686 LYS B CA 1
ATOM 11370 C C . LYS B 1 686 ? 18 18.453 23.562 1 98.5 686 LYS B C 1
ATOM 11372 O O . LYS B 1 686 ? 18.406 18.188 22.422 1 98.5 686 LYS B O 1
ATOM 11377 N N . GLU B 1 687 ? 17.594 17.516 24.469 1 98.44 687 GLU B N 1
ATOM 11378 C CA . GLU B 1 687 ? 17.453 16.109 24.109 1 98.44 687 GLU B CA 1
ATOM 11379 C C . GLU B 1 687 ? 16.031 15.609 24.359 1 98.44 687 GLU B C 1
ATOM 11381 O O . GLU B 1 687 ? 15.406 15.977 25.375 1 98.44 687 GLU B O 1
ATOM 11386 N N . THR B 1 688 ? 15.484 14.898 23.375 1 98.75 688 THR B N 1
ATOM 11387 C CA . THR B 1 688 ? 14.188 14.25 23.531 1 98.75 688 THR B CA 1
ATOM 11388 C C . THR B 1 688 ? 14.359 12.75 23.781 1 98.75 688 THR B C 1
ATOM 11390 O O . THR B 1 688 ? 14.789 12.016 22.875 1 98.75 688 THR B O 1
ATOM 11393 N N . ALA B 1 689 ? 14.047 12.273 24.938 1 98.81 689 ALA B N 1
ATOM 11394 C CA . ALA B 1 689 ? 14.016 10.844 25.219 1 98.81 689 ALA B CA 1
ATOM 11395 C C . ALA B 1 689 ? 12.695 10.227 24.766 1 98.81 689 ALA B C 1
ATOM 11397 O O . ALA B 1 689 ? 11.617 10.711 25.109 1 98.81 689 ALA B O 1
ATOM 11398 N N . LEU B 1 690 ? 12.781 9.234 23.922 1 98.88 690 LEU B N 1
ATOM 11399 C CA . LEU B 1 690 ? 11.617 8.523 23.406 1 98.88 690 LEU B CA 1
ATOM 11400 C C . LEU B 1 690 ? 11.461 7.168 24.094 1 98.88 690 LEU B C 1
ATOM 11402 O O . LEU B 1 690 ? 12.445 6.465 24.312 1 98.88 690 LEU B O 1
ATOM 11406 N N . VAL B 1 691 ? 10.242 6.824 24.484 1 98.88 691 VAL B N 1
ATOM 11407 C CA . VAL B 1 691 ? 9.945 5.586 25.203 1 98.88 691 VAL B CA 1
ATOM 11408 C C . VAL B 1 691 ? 9.031 4.707 24.359 1 98.88 691 VAL B C 1
ATOM 11410 O O . VAL B 1 691 ? 7.891 5.082 24.078 1 98.88 691 VAL B O 1
ATOM 11413 N N . PHE B 1 692 ? 9.531 3.543 24.016 1 98.75 692 PHE B N 1
ATOM 11414 C CA . PHE B 1 692 ? 8.766 2.586 23.219 1 98.75 692 PHE B CA 1
ATOM 11415 C C . PHE B 1 692 ? 8.453 1.337 24.031 1 98.75 692 PHE B C 1
ATOM 11417 O O . PHE B 1 692 ? 9.234 0.938 24.891 1 98.75 692 PHE B O 1
ATOM 11424 N N . ILE B 1 693 ? 7.316 0.765 23.75 1 98.62 693 ILE B N 1
ATOM 11425 C CA . ILE B 1 693 ? 6.883 -0.469 24.391 1 98.62 693 ILE B CA 1
ATOM 11426 C C . ILE B 1 693 ? 6.559 -1.521 23.344 1 98.62 693 ILE B C 1
ATOM 11428 O O . ILE B 1 693 ? 5.984 -1.204 22.297 1 98.62 693 ILE B O 1
ATOM 11432 N N . ARG B 1 694 ? 6.895 -2.729 23.578 1 97.94 694 ARG B N 1
ATOM 11433 C CA . ARG B 1 694 ? 6.469 -3.875 22.781 1 97.94 694 ARG B CA 1
ATOM 11434 C C . ARG B 1 694 ? 5.75 -4.906 23.641 1 97.94 694 ARG B C 1
ATOM 11436 O O . ARG B 1 694 ? 6.23 -5.273 24.719 1 97.94 694 ARG B O 1
ATOM 11443 N N . ASP B 1 695 ? 4.57 -5.246 23.281 1 97.94 695 ASP B N 1
ATOM 11444 C CA . ASP B 1 695 ? 3.91 -6.441 23.797 1 97.94 695 ASP B CA 1
ATOM 11445 C C . ASP B 1 695 ? 4.477 -7.703 23.156 1 97.94 695 ASP B C 1
ATOM 11447 O O . ASP B 1 695 ? 4.203 -7.98 21.984 1 97.94 695 ASP B O 1
ATOM 11451 N N . CYS B 1 696 ? 5.211 -8.523 23.891 1 97.19 696 CYS B N 1
ATOM 11452 C CA . CYS B 1 696 ? 6.074 -9.539 23.312 1 97.19 696 CYS B CA 1
ATOM 11453 C C . CYS B 1 696 ? 5.258 -10.727 22.812 1 97.19 696 CYS B C 1
ATOM 11455 O O . CYS B 1 696 ? 5.586 -11.32 21.781 1 97.19 696 CYS B O 1
ATOM 11457 N N . VAL B 1 697 ? 4.262 -11.219 23.547 1 97.31 697 VAL B N 1
ATOM 11458 C CA . VAL B 1 697 ? 3.322 -12.273 23.172 1 97.31 697 VAL B CA 1
ATOM 11459 C C . VAL B 1 697 ? 1.893 -11.812 23.453 1 97.31 697 VAL B C 1
ATOM 11461 O O . VAL B 1 697 ? 1.555 -11.477 24.594 1 97.31 697 VAL B O 1
ATOM 11464 N N . SER B 1 698 ? 1.104 -11.711 22.438 1 97 698 SER B N 1
ATOM 11465 C CA . SER B 1 698 ? -0.251 -11.188 22.547 1 97 698 SER B CA 1
ATOM 11466 C C . SER B 1 698 ? -1.244 -12.031 21.766 1 97 698 SER B C 1
ATOM 11468 O O . SER B 1 698 ? -0.846 -12.898 20.984 1 97 698 SER B O 1
ATOM 11470 N N . SER B 1 699 ? -2.5 -11.812 21.969 1 96.75 699 SER B N 1
ATOM 11471 C CA . SER B 1 699 ? -3.549 -12.609 21.344 1 96.75 699 SER B CA 1
ATOM 11472 C C . SER B 1 699 ? -3.646 -12.312 19.859 1 96.75 699 SER B C 1
ATOM 11474 O O . SER B 1 699 ? -4.125 -13.148 19.078 1 96.75 699 SER B O 1
ATOM 11476 N N . VAL B 1 700 ? -3.258 -11.156 19.453 1 97.69 700 VAL B N 1
ATOM 11477 C CA . VAL B 1 700 ? -3.121 -10.766 18.047 1 97.69 700 VAL B CA 1
ATOM 11478 C C . VAL B 1 700 ? -1.721 -10.211 17.797 1 97.69 700 VAL B C 1
ATOM 11480 O O . VAL B 1 700 ? -1.01 -9.859 18.75 1 97.69 700 VAL B O 1
ATOM 11483 N N . VAL B 1 701 ? -1.341 -10.195 16.562 1 97.94 701 VAL B N 1
ATOM 11484 C CA . VAL B 1 701 ? -0.008 -9.695 16.25 1 97.94 701 VAL B CA 1
ATOM 11485 C C . VAL B 1 701 ? 0.058 -8.195 16.5 1 97.94 701 VAL B C 1
ATOM 11487 O O . VAL B 1 701 ? -0.795 -7.438 16.031 1 97.94 701 VAL B O 1
ATOM 11490 N N . THR B 1 702 ? 1.004 -7.746 17.219 1 96.88 702 THR B N 1
ATOM 11491 C CA . THR B 1 702 ? 1.191 -6.336 17.547 1 96.88 702 THR B CA 1
ATOM 11492 C C . THR B 1 702 ? 2.529 -5.832 17 1 96.88 702 THR B C 1
ATOM 11494 O O . THR B 1 702 ? 3.396 -6.629 16.641 1 96.88 702 THR B O 1
ATOM 11497 N N . PRO B 1 703 ? 2.715 -4.512 16.922 1 97.12 703 PRO B N 1
ATOM 11498 C CA . PRO B 1 703 ? 3.945 -3.939 16.375 1 97.12 703 PRO B CA 1
ATOM 11499 C C . PRO B 1 703 ? 5.168 -4.227 17.25 1 97.12 703 PRO B C 1
ATOM 11501 O O . PRO B 1 703 ? 5.027 -4.508 18.438 1 97.12 703 PRO B O 1
ATOM 11504 N N . VAL B 1 704 ? 6.355 -4.02 16.641 1 96 704 VAL B N 1
ATOM 11505 C CA . VAL B 1 704 ? 7.617 -4.316 17.312 1 96 704 VAL B CA 1
ATOM 11506 C C . VAL B 1 704 ? 7.969 -3.189 18.281 1 96 704 VAL B C 1
ATOM 11508 O O . VAL B 1 704 ? 8.797 -3.367 19.188 1 96 704 VAL B O 1
ATOM 11511 N N . ALA B 1 705 ? 7.367 -2.062 18.109 1 97.44 705 ALA B N 1
ATOM 11512 C CA . ALA B 1 705 ? 7.562 -0.912 18.984 1 97.44 705 ALA B CA 1
ATOM 11513 C C . ALA B 1 705 ? 6.422 0.091 18.828 1 97.44 705 ALA B C 1
ATOM 11515 O O . ALA B 1 705 ? 5.934 0.323 17.719 1 97.44 705 ALA B O 1
ATOM 11516 N N . CYS B 1 706 ? 5.98 0.666 19.875 1 98.38 706 CYS B N 1
ATOM 11517 C CA . CYS B 1 706 ? 5.016 1.758 19.891 1 98.38 706 CYS B CA 1
ATOM 11518 C C . CYS B 1 706 ? 5.426 2.842 20.875 1 98.38 706 CYS B C 1
ATOM 11520 O O . CYS B 1 706 ? 5.738 2.545 22.031 1 98.38 706 CYS B O 1
ATOM 11522 N N . LEU B 1 707 ? 5.473 4.047 20.422 1 98.88 707 LEU B N 1
ATOM 11523 C CA . LEU B 1 707 ? 5.762 5.164 21.297 1 98.88 707 LEU B CA 1
ATOM 11524 C C . LEU B 1 707 ? 4.688 5.301 22.375 1 98.88 707 LEU B C 1
ATOM 11526 O O . LEU B 1 707 ? 3.496 5.312 22.062 1 98.88 707 LEU B O 1
ATOM 11530 N N . LYS B 1 708 ? 5.121 5.367 23.688 1 98.62 708 LYS B N 1
ATOM 11531 C CA . LYS B 1 708 ? 4.172 5.492 24.797 1 98.62 708 LYS B CA 1
ATOM 11532 C C . LYS B 1 708 ? 4.57 6.629 25.734 1 98.62 708 LYS B C 1
ATOM 11534 O O . LYS B 1 708 ? 3.906 6.867 26.734 1 98.62 708 LYS B O 1
ATOM 11539 N N . GLY B 1 709 ? 5.637 7.305 25.375 1 98.5 709 GLY B N 1
ATOM 11540 C CA . GLY B 1 709 ? 6.102 8.438 26.156 1 98.5 709 GLY B CA 1
ATOM 11541 C C . GLY B 1 709 ? 7.25 9.188 25.5 1 98.5 709 GLY B C 1
ATOM 11542 O O . GLY B 1 709 ? 7.961 8.625 24.656 1 98.5 709 GLY B O 1
ATOM 11543 N N . PHE B 1 710 ? 7.43 10.391 25.828 1 98.69 710 PHE B N 1
ATOM 11544 C CA . PHE B 1 710 ? 8.602 11.18 25.469 1 98.69 710 PHE B CA 1
ATOM 11545 C C . PHE B 1 710 ? 8.75 12.398 26.375 1 98.69 710 PHE B C 1
ATOM 11547 O O . PHE B 1 710 ? 7.762 12.875 26.938 1 98.69 710 PHE B O 1
ATOM 11554 N N . GLU B 1 711 ? 9.938 12.844 26.516 1 98.44 711 GLU B N 1
ATOM 11555 C CA . GLU B 1 711 ? 10.242 14.055 27.281 1 98.44 711 GLU B CA 1
ATOM 11556 C C . GLU B 1 711 ? 11.438 14.797 26.688 1 98.44 711 GLU B C 1
ATOM 11558 O O . GLU B 1 711 ? 12.484 14.195 26.438 1 98.44 711 GLU B O 1
ATOM 11563 N N . LYS B 1 712 ? 11.25 16.047 26.406 1 98.12 712 LYS B N 1
ATOM 11564 C CA . LYS B 1 712 ? 12.344 16.906 25.953 1 98.12 712 LYS B CA 1
ATOM 11565 C C . LYS B 1 712 ? 12.953 17.688 27.109 1 98.12 712 LYS B C 1
ATOM 11567 O O . LYS B 1 712 ? 12.242 18.344 27.875 1 98.12 712 LYS B O 1
ATOM 11572 N N . VAL B 1 713 ? 14.305 17.688 27.25 1 98 713 VAL B N 1
ATOM 11573 C CA . VAL B 1 713 ? 14.977 18.375 28.344 1 98 713 VAL B CA 1
ATOM 11574 C C . VAL B 1 713 ? 16.125 19.219 27.797 1 98 713 VAL B C 1
ATOM 11576 O O . VAL B 1 713 ? 16.766 18.859 26.812 1 98 713 VAL B O 1
ATOM 11579 N N . SER B 1 714 ? 16.297 20.359 28.359 1 98.25 714 SER B N 1
ATOM 11580 C CA . SER B 1 714 ? 17.469 21.203 28.109 1 98.25 714 SER B CA 1
ATOM 11581 C C . SER B 1 714 ? 18.594 20.906 29.094 1 98.25 714 SER B C 1
ATOM 11583 O O . SER B 1 714 ? 18.375 20.859 30.297 1 98.25 714 SER B O 1
ATOM 11585 N N . LEU B 1 715 ? 19.844 20.719 28.578 1 98.62 715 LEU B N 1
ATOM 11586 C CA . LEU B 1 715 ? 20.969 20.328 29.406 1 98.62 715 LEU B CA 1
ATOM 11587 C C . LEU B 1 715 ? 22.219 21.109 29.047 1 98.62 715 LEU B C 1
ATOM 11589 O O . LEU B 1 715 ? 22.594 21.172 27.859 1 98.62 715 LEU B O 1
ATOM 11593 N N . ASN B 1 716 ? 22.797 21.672 30.047 1 98.44 716 ASN B N 1
ATOM 11594 C CA . ASN B 1 716 ? 24.141 22.234 29.859 1 98.44 716 ASN B CA 1
ATOM 11595 C C . ASN B 1 716 ? 25.203 21.141 29.812 1 98.44 716 ASN B C 1
ATOM 11597 O O . ASN B 1 716 ? 24.938 20 30.203 1 98.44 716 ASN B O 1
ATOM 11601 N N . PRO B 1 717 ? 26.422 21.531 29.312 1 98.5 717 PRO B N 1
ATOM 11602 C CA . PRO B 1 717 ? 27.5 20.531 29.344 1 98.5 717 PRO B CA 1
ATOM 11603 C C . PRO B 1 717 ? 27.734 19.953 30.734 1 98.5 717 PRO B C 1
ATOM 11605 O O . PRO B 1 717 ? 27.875 20.703 31.703 1 98.5 717 PRO B O 1
ATOM 11608 N N . GLY B 1 718 ? 27.641 18.672 30.844 1 98.25 718 GLY B N 1
ATOM 11609 C CA . GLY B 1 718 ? 27.906 17.984 32.094 1 98.25 718 GLY B CA 1
ATOM 11610 C C . GLY B 1 718 ? 26.656 17.859 32.969 1 98.25 718 GLY B C 1
ATOM 11611 O O . GLY B 1 718 ? 26.656 17.094 33.938 1 98.25 718 GLY B O 1
ATOM 11612 N N . GLU B 1 719 ? 25.625 18.547 32.625 1 98.62 719 GLU B N 1
ATOM 11613 C CA . GLU B 1 719 ? 24.406 18.531 33.406 1 98.62 719 GLU B CA 1
ATOM 11614 C C . GLU B 1 719 ? 23.609 17.25 33.188 1 98.62 719 GLU B C 1
ATOM 11616 O O . GLU B 1 719 ? 23.625 16.672 32.125 1 98.62 719 GLU B O 1
ATOM 11621 N N . SER B 1 720 ? 23 16.75 34.25 1 98.5 720 SER B N 1
ATOM 11622 C CA . SER B 1 720 ? 22.109 15.594 34.219 1 98.5 720 SER B CA 1
ATOM 11623 C C . SER B 1 720 ? 20.719 15.938 34.719 1 98.5 720 SER B C 1
ATOM 11625 O O . SER B 1 720 ? 20.562 16.812 35.594 1 98.5 720 SER B O 1
ATOM 11627 N N . LYS B 1 721 ? 19.734 15.266 34.219 1 98.31 721 LYS B N 1
ATOM 11628 C CA . LYS B 1 721 ? 18.359 15.406 34.656 1 98.31 721 LYS B CA 1
ATOM 11629 C C . LYS B 1 721 ? 17.672 14.047 34.75 1 98.31 721 LYS B C 1
ATOM 11631 O O . LYS B 1 721 ? 17.859 13.188 33.906 1 98.31 721 LYS B O 1
ATOM 11636 N N . ASP B 1 722 ? 16.953 13.812 35.812 1 98.38 722 ASP B N 1
ATOM 11637 C CA . ASP B 1 722 ? 16.109 12.633 35.969 1 98.38 722 ASP B CA 1
ATOM 11638 C C . ASP B 1 722 ? 14.75 12.852 35.312 1 98.38 722 ASP B C 1
ATOM 11640 O O . ASP B 1 722 ? 14.094 13.867 35.562 1 98.38 722 ASP B O 1
ATOM 11644 N N . ILE B 1 723 ? 14.414 11.93 34.531 1 98.38 723 ILE B N 1
ATOM 11645 C CA . ILE B 1 723 ? 13.133 11.977 33.812 1 98.38 723 ILE B CA 1
ATOM 11646 C C . ILE B 1 723 ? 12.188 10.922 34.406 1 98.38 723 ILE B C 1
ATOM 11648 O O . ILE B 1 723 ? 12.562 9.758 34.531 1 98.38 723 ILE B O 1
ATOM 11652 N N . ARG B 1 724 ? 11.039 11.336 34.75 1 98.19 724 ARG B N 1
ATOM 11653 C CA . ARG B 1 724 ? 9.992 10.438 35.219 1 98.19 724 ARG B CA 1
ATOM 11654 C C . ARG B 1 724 ? 8.891 10.289 34.156 1 98.19 724 ARG B C 1
ATOM 11656 O O . ARG B 1 724 ? 8.344 11.281 33.688 1 98.19 724 ARG B O 1
ATOM 11663 N N . ILE B 1 725 ? 8.539 9.094 33.812 1 98.12 725 ILE B N 1
ATOM 11664 C CA . ILE B 1 725 ? 7.477 8.797 32.875 1 98.12 725 ILE B CA 1
ATOM 11665 C C . ILE B 1 725 ? 6.438 7.891 33.531 1 98.12 725 ILE B C 1
ATOM 11667 O O . ILE B 1 725 ? 6.785 6.969 34.281 1 98.12 725 ILE B O 1
ATOM 11671 N N . VAL B 1 726 ? 5.211 8.164 33.344 1 98.25 726 VAL B N 1
ATOM 11672 C CA . VAL B 1 726 ? 4.094 7.316 33.75 1 98.25 726 VAL B CA 1
ATOM 11673 C C . VAL B 1 726 ? 3.285 6.883 32.531 1 98.25 726 VAL B C 1
ATOM 11675 O O . VAL B 1 726 ? 2.781 7.723 31.797 1 98.25 726 VAL B O 1
ATOM 11678 N N . ILE B 1 727 ? 3.182 5.656 32.312 1 98.25 727 ILE B N 1
ATOM 11679 C CA . ILE B 1 727 ? 2.328 5.09 31.266 1 98.25 727 ILE B CA 1
ATOM 11680 C C . ILE B 1 727 ? 1.065 4.508 31.906 1 98.25 727 ILE B C 1
ATOM 11682 O O . ILE B 1 727 ? 1.135 3.547 32.656 1 98.25 727 ILE B O 1
ATOM 11686 N N . PRO B 1 728 ? -0.065 5.07 31.578 1 98 728 PRO B N 1
ATOM 11687 C CA . PRO B 1 728 ? -1.295 4.465 32.094 1 98 728 PRO B CA 1
ATOM 11688 C C . PRO B 1 728 ? -1.426 2.988 31.719 1 98 728 PRO B C 1
ATOM 11690 O O . PRO B 1 728 ? -1.113 2.604 30.594 1 98 728 PRO B O 1
ATOM 11693 N N . TYR B 1 729 ? -1.872 2.205 32.656 1 97.81 729 TYR B N 1
ATOM 11694 C CA . TYR B 1 729 ? -2.049 0.771 32.469 1 97.81 729 TYR B CA 1
ATOM 11695 C C . TYR B 1 729 ? -2.859 0.487 31.219 1 97.81 729 TYR B C 1
ATOM 11697 O O . TYR B 1 729 ? -2.504 -0.39 30.422 1 97.81 729 TYR B O 1
ATOM 11705 N N . SER B 1 730 ? -3.895 1.249 30.969 1 97.44 730 SER B N 1
ATOM 11706 C CA . SER B 1 730 ? -4.805 1.033 29.859 1 97.44 730 SER B CA 1
ATOM 11707 C C . SER B 1 730 ? -4.098 1.237 28.516 1 97.44 730 SER B C 1
ATOM 11709 O O . SER B 1 730 ? -4.523 0.694 27.5 1 97.44 730 SER B O 1
ATOM 11711 N N . ASP B 1 731 ? -2.98 1.968 28.531 1 97.5 731 ASP B N 1
ATOM 11712 C CA . ASP B 1 731 ? -2.285 2.287 27.297 1 97.5 731 ASP B CA 1
ATOM 11713 C C . ASP B 1 731 ? -1.472 1.094 26.797 1 97.5 731 ASP B C 1
ATOM 11715 O O . ASP B 1 731 ? -0.979 1.099 25.672 1 97.5 731 ASP B O 1
ATOM 11719 N N . LEU B 1 732 ? -1.364 0.048 27.594 1 98.12 732 LEU B N 1
ATOM 11720 C CA . LEU B 1 732 ? -0.707 -1.186 27.188 1 98.12 732 LEU B CA 1
ATOM 11721 C C . LEU B 1 732 ? -1.685 -2.107 26.453 1 98.12 732 LEU B C 1
ATOM 11723 O O . LEU B 1 732 ? -1.307 -3.191 26.016 1 98.12 732 LEU B O 1
ATOM 11727 N N . GLY B 1 733 ? -2.881 -1.682 26.312 1 97.94 733 GLY B N 1
ATOM 11728 C CA . GLY B 1 733 ? -3.943 -2.537 25.797 1 97.94 733 GLY B CA 1
ATOM 11729 C C . GLY B 1 733 ? -3.875 -2.746 24.297 1 97.94 733 GLY B C 1
ATOM 11730 O O . GLY B 1 733 ? -3.092 -2.09 23.609 1 97.94 733 GLY B O 1
ATOM 11731 N N . LEU B 1 734 ? -4.617 -3.73 23.75 1 98.12 734 LEU B N 1
ATOM 11732 C CA . LEU B 1 734 ? -4.801 -4.059 22.328 1 98.12 734 LEU B CA 1
ATOM 11733 C C . LEU B 1 734 ? -6.246 -4.449 22.047 1 98.12 734 LEU B C 1
ATOM 11735 O O . LEU B 1 734 ? -7.004 -4.758 22.969 1 98.12 734 LEU B O 1
ATOM 11739 N N . TRP B 1 735 ? -6.652 -4.27 20.797 1 98.12 735 TRP B N 1
ATOM 11740 C CA . TRP B 1 735 ? -7.926 -4.812 20.328 1 98.12 735 TRP B CA 1
ATOM 11741 C C . TRP B 1 735 ? -7.781 -6.281 19.953 1 98.12 735 TRP B C 1
ATOM 11743 O O . TRP B 1 735 ? -7.16 -6.605 18.938 1 98.12 735 TRP B O 1
ATOM 11753 N N . ASN B 1 736 ? -8.336 -7.113 20.734 1 97.06 736 ASN B N 1
ATOM 11754 C CA . ASN B 1 736 ? -8.133 -8.539 20.531 1 97.06 736 ASN B CA 1
ATOM 11755 C C . ASN B 1 736 ? -8.961 -9.062 19.359 1 97.06 736 ASN B C 1
ATOM 11757 O O . ASN B 1 736 ? -9.5 -8.273 18.578 1 97.06 736 ASN B O 1
ATOM 11761 N N . GLU B 1 737 ? -8.992 -10.344 19.125 1 94.94 737 GLU B N 1
ATOM 11762 C CA . GLU B 1 737 ? -9.656 -10.953 17.984 1 94.94 737 GLU B CA 1
ATOM 11763 C C . GLU B 1 737 ? -11.156 -10.648 17.984 1 94.94 737 GLU B C 1
ATOM 11765 O O . GLU B 1 737 ? -11.766 -10.508 16.922 1 94.94 737 GLU B O 1
ATOM 11770 N N . ASP B 1 738 ? -11.734 -10.5 19.203 1 95.25 738 ASP B N 1
ATOM 11771 C CA . ASP B 1 738 ? -13.156 -10.203 19.359 1 95.25 738 ASP B CA 1
ATOM 11772 C C . ASP B 1 738 ? -13.414 -8.703 19.328 1 95.25 738 ASP B C 1
ATOM 11774 O O . ASP B 1 738 ? -14.531 -8.25 19.609 1 95.25 738 ASP B O 1
ATOM 11778 N N . MET B 1 739 ? -12.398 -7.93 19.094 1 96.31 739 MET B N 1
ATOM 11779 C CA . MET B 1 739 ? -12.453 -6.469 19.016 1 96.31 739 MET B CA 1
ATOM 11780 C C . MET B 1 739 ? -12.844 -5.871 20.359 1 96.31 739 MET B C 1
ATOM 11782 O O . MET B 1 739 ? -13.617 -4.914 20.422 1 96.31 739 MET B O 1
ATOM 11786 N N . LYS B 1 740 ? -12.43 -6.469 21.406 1 97.81 740 LYS B N 1
ATOM 11787 C CA . LYS B 1 740 ? -12.469 -5.902 22.75 1 97.81 740 LYS B CA 1
ATOM 11788 C C . LYS B 1 740 ? -11.109 -5.344 23.156 1 97.81 740 LYS B C 1
ATOM 11790 O O . LYS B 1 740 ? -10.078 -5.984 22.922 1 97.81 740 LYS B O 1
ATOM 11795 N N . TYR B 1 741 ? -11.141 -4.164 23.641 1 98.12 741 TYR B N 1
ATOM 11796 C CA . TYR B 1 741 ? -9.898 -3.561 24.094 1 98.12 741 TYR B CA 1
ATOM 11797 C C . TYR B 1 741 ? -9.484 -4.133 25.453 1 98.12 741 TYR B C 1
ATOM 11799 O O . TYR B 1 741 ? -10.227 -4.012 26.438 1 98.12 741 TYR B O 1
ATOM 11807 N N . VAL B 1 742 ? -8.305 -4.777 25.531 1 97.94 742 VAL B N 1
ATOM 11808 C CA . VAL B 1 742 ? -7.895 -5.453 26.75 1 97.94 742 VAL B CA 1
ATOM 11809 C C . VAL B 1 742 ? -6.398 -5.25 26.984 1 97.94 742 VAL B C 1
ATOM 11811 O O . VAL B 1 742 ? -5.641 -5.074 26.016 1 97.94 742 VAL B O 1
ATOM 11814 N N . VAL B 1 743 ? -5.98 -5.188 28.203 1 98.12 743 VAL B N 1
ATOM 11815 C CA . VAL B 1 743 ? -4.578 -5.344 28.562 1 98.12 743 VAL B CA 1
ATOM 11816 C C . VAL B 1 743 ? -4.297 -6.801 28.922 1 98.12 743 VAL B C 1
ATOM 11818 O O . VAL B 1 743 ? -4.984 -7.379 29.766 1 98.12 743 VAL B O 1
ATOM 11821 N N . GLU B 1 744 ? -3.361 -7.395 28.297 1 97.69 744 GLU B N 1
ATOM 11822 C CA . GLU B 1 744 ? -3.057 -8.805 28.531 1 97.69 744 GLU B CA 1
ATOM 11823 C C . GLU B 1 744 ? -1.813 -8.961 29.406 1 97.69 744 GLU B C 1
ATOM 11825 O O . GLU B 1 744 ? -0.874 -8.172 29.297 1 97.69 744 GLU B O 1
ATOM 11830 N N . SER B 1 745 ? -1.859 -9.953 30.281 1 97.5 745 SER B N 1
ATOM 11831 C CA . SER B 1 745 ? -0.674 -10.258 31.078 1 97.5 745 SER B CA 1
ATOM 11832 C C . SER B 1 745 ? 0.456 -10.797 30.203 1 97.5 745 SER B C 1
ATOM 11834 O O . SER B 1 745 ? 0.21 -11.336 29.125 1 97.5 745 SER B O 1
ATOM 11836 N N . GLY B 1 746 ? 1.645 -10.594 30.688 1 97.31 746 GLY B N 1
ATOM 11837 C CA . GLY B 1 746 ? 2.779 -11.141 29.969 1 97.31 746 GLY B CA 1
ATOM 11838 C C . GLY B 1 746 ? 3.982 -10.219 29.953 1 97.31 746 GLY B C 1
ATOM 11839 O O . GLY B 1 746 ? 4.098 -9.328 30.797 1 97.31 746 GLY B O 1
ATOM 11840 N N . LYS B 1 747 ? 4.895 -10.617 29.094 1 97.69 747 LYS B N 1
ATOM 11841 C CA . LYS B 1 747 ? 6.176 -9.914 29 1 97.69 747 LYS B CA 1
ATOM 11842 C C . LYS B 1 747 ? 6.074 -8.703 28.078 1 97.69 747 LYS B C 1
ATOM 11844 O O . LYS B 1 747 ? 5.531 -8.797 26.984 1 97.69 747 LYS B O 1
ATOM 11849 N N . PHE B 1 748 ? 6.555 -7.594 28.516 1 98.44 748 PHE B N 1
ATOM 11850 C CA . PHE B 1 748 ? 6.699 -6.375 27.734 1 98.44 748 PHE B CA 1
ATOM 11851 C C . PHE B 1 748 ? 8.156 -5.934 27.688 1 98.44 748 PHE B C 1
ATOM 11853 O O . PHE B 1 748 ? 8.914 -6.164 28.625 1 98.44 748 PHE B O 1
ATOM 11860 N N . ASN B 1 749 ? 8.555 -5.391 26.562 1 98.31 749 ASN B N 1
ATOM 11861 C CA . ASN B 1 749 ? 9.859 -4.754 26.422 1 98.31 749 ASN B CA 1
ATOM 11862 C C . ASN B 1 749 ? 9.758 -3.236 26.531 1 98.31 749 ASN B C 1
ATOM 11864 O O . ASN B 1 749 ? 8.977 -2.609 25.812 1 98.31 749 ASN B O 1
ATOM 11868 N N . LEU B 1 750 ? 10.453 -2.688 27.453 1 98.62 750 LEU B N 1
ATOM 11869 C CA . LEU B 1 750 ? 10.641 -1.243 27.547 1 98.62 750 LEU B CA 1
ATOM 11870 C C . LEU B 1 750 ? 11.898 -0.803 26.812 1 98.62 750 LEU B C 1
ATOM 11872 O O . LEU B 1 750 ? 12.992 -1.316 27.078 1 98.62 750 LEU B O 1
ATOM 11876 N N . MET B 1 751 ? 11.766 0.102 25.875 1 98.88 751 MET B N 1
ATOM 11877 C CA . MET B 1 751 ? 12.883 0.624 25.094 1 98.88 751 MET B CA 1
ATOM 11878 C C . MET B 1 751 ? 12.938 2.146 25.172 1 98.88 751 MET B C 1
ATOM 11880 O O . MET B 1 751 ? 11.984 2.826 24.781 1 98.88 751 MET B O 1
ATOM 11884 N N . ILE B 1 752 ? 14.031 2.695 25.703 1 98.81 752 ILE B N 1
ATOM 11885 C CA . ILE B 1 752 ? 14.234 4.137 25.812 1 98.81 752 ILE B CA 1
ATOM 11886 C C . ILE B 1 752 ? 15.438 4.559 24.969 1 98.81 752 ILE B C 1
ATOM 11888 O O . ILE B 1 752 ? 16.516 3.961 25.062 1 98.81 752 ILE B O 1
ATOM 11892 N N . GLY B 1 753 ? 15.25 5.508 24.109 1 98.56 753 GLY B N 1
ATOM 11893 C CA . GLY B 1 753 ? 16.375 5.91 23.297 1 98.56 753 GLY B CA 1
ATOM 11894 C C . GLY B 1 753 ? 16.172 7.254 22.609 1 98.56 753 GLY B C 1
ATOM 11895 O O . GLY B 1 753 ? 15.281 8.023 23 1 98.56 753 GLY B O 1
ATOM 11896 N N . ARG B 1 754 ? 17.109 7.594 21.688 1 98.31 754 ARG B N 1
ATOM 11897 C CA . ARG B 1 754 ? 17.109 8.859 20.969 1 98.31 754 ARG B CA 1
ATOM 11898 C C . ARG B 1 754 ? 16.219 8.789 19.734 1 98.31 754 ARG B C 1
ATOM 11900 O O . ARG B 1 754 ? 15.773 9.82 19.219 1 98.31 754 ARG B O 1
ATOM 11907 N N . SER B 1 755 ? 16.062 7.633 19.188 1 98.69 755 SER B N 1
ATOM 11908 C CA . SER B 1 755 ? 15.188 7.27 18.078 1 98.69 755 SER B CA 1
ATOM 11909 C C . SER B 1 755 ? 14.781 5.801 18.156 1 98.69 755 SER B C 1
ATOM 11911 O O . SER B 1 755 ? 15.242 5.07 19.031 1 98.69 755 SER B O 1
ATOM 11913 N N . VAL B 1 756 ? 13.906 5.406 17.281 1 98.5 756 VAL B N 1
ATOM 11914 C CA . VAL B 1 756 ? 13.438 4.027 17.297 1 98.5 756 VAL B CA 1
ATOM 11915 C C . VAL B 1 756 ? 14.586 3.084 16.938 1 98.5 756 VAL B C 1
ATOM 11917 O O . VAL B 1 756 ? 14.57 1.91 17.328 1 98.5 756 VAL B O 1
ATOM 11920 N N . GLU B 1 757 ? 15.688 3.584 16.297 1 97.5 757 GLU B N 1
ATOM 11921 C CA . GLU B 1 757 ? 16.812 2.736 15.93 1 97.5 757 GLU B CA 1
ATOM 11922 C C . GLU B 1 757 ? 18.031 3.012 16.828 1 97.5 757 GLU B C 1
ATOM 11924 O O . GLU B 1 757 ? 19.078 2.391 16.656 1 97.5 757 GLU B O 1
ATOM 11929 N N . ASP B 1 758 ? 17.953 3.932 17.703 1 98.38 758 ASP B N 1
ATOM 11930 C CA . ASP B 1 758 ? 19.016 4.242 18.656 1 98.38 758 ASP B CA 1
ATOM 11931 C C . ASP B 1 758 ? 18.5 4.094 20.094 1 98.38 758 ASP B C 1
ATOM 11933 O O . ASP B 1 758 ? 18.359 5.086 20.812 1 98.38 758 ASP B O 1
ATOM 11937 N N . ILE B 1 759 ? 18.312 2.879 20.5 1 98.56 759 ILE B N 1
ATOM 11938 C CA . ILE B 1 759 ? 17.844 2.535 21.844 1 98.56 759 ILE B CA 1
ATOM 11939 C C . ILE B 1 759 ? 19.031 2.49 22.797 1 98.56 759 ILE B C 1
ATOM 11941 O O . ILE B 1 759 ? 20.016 1.796 22.547 1 98.56 759 ILE B O 1
ATOM 11945 N N . ARG B 1 760 ? 18.906 3.178 23.906 1 98.62 760 ARG B N 1
ATOM 11946 C CA . ARG B 1 760 ? 19.984 3.33 24.859 1 98.62 760 ARG B CA 1
ATOM 11947 C C . ARG B 1 760 ? 19.734 2.48 26.109 1 98.62 760 ARG B C 1
ATOM 11949 O O . ARG B 1 760 ? 20.688 2.057 26.766 1 98.62 760 ARG B O 1
ATOM 11956 N N . ILE B 1 761 ? 18.516 2.328 26.5 1 98.62 761 ILE B N 1
ATOM 11957 C CA . ILE B 1 761 ? 18.109 1.491 27.625 1 98.62 761 ILE B CA 1
ATOM 11958 C C . ILE B 1 761 ? 17.031 0.502 27.172 1 98.62 761 ILE B C 1
ATOM 11960 O O . ILE B 1 761 ? 16.062 0.886 26.516 1 98.62 761 ILE B O 1
ATOM 11964 N N . LYS B 1 762 ? 17.188 -0.733 27.438 1 98 762 LYS B N 1
ATOM 11965 C CA . LYS B 1 762 ? 16.188 -1.782 27.203 1 98 762 LYS B CA 1
ATOM 11966 C C . LYS B 1 762 ? 15.984 -2.637 28.453 1 98 762 LYS B C 1
ATOM 11968 O O . LYS B 1 762 ? 16.953 -3.006 29.125 1 98 762 LYS B O 1
ATOM 11973 N N . LYS B 1 763 ? 14.766 -2.863 28.797 1 98.19 763 LYS B N 1
ATOM 11974 C CA . LYS B 1 763 ? 14.438 -3.666 29.969 1 98.19 763 LYS B CA 1
ATOM 11975 C C . LYS B 1 763 ? 13.102 -4.383 29.797 1 98.19 763 LYS B C 1
ATOM 11977 O O . LYS B 1 763 ? 12.148 -3.809 29.266 1 98.19 763 LYS B O 1
ATOM 11982 N N . ASP B 1 764 ? 13.047 -5.594 30.219 1 98 764 ASP B N 1
ATOM 11983 C CA . ASP B 1 764 ? 11.797 -6.344 30.234 1 98 764 ASP B CA 1
ATOM 11984 C C . ASP B 1 764 ? 11.047 -6.121 31.547 1 98 764 ASP B C 1
ATOM 11986 O O . ASP B 1 764 ? 11.664 -5.961 32.594 1 98 764 ASP B O 1
ATOM 11990 N N . PHE B 1 765 ? 9.797 -6.027 31.438 1 98.12 765 PHE B N 1
ATOM 11991 C CA . PHE B 1 765 ? 8.93 -6.078 32.625 1 98.12 765 PHE B CA 1
ATOM 11992 C C . PHE B 1 765 ? 7.691 -6.918 32.344 1 98.12 765 PHE B C 1
ATOM 11994 O O . PHE B 1 765 ? 7.418 -7.273 31.188 1 98.12 765 PHE B O 1
ATOM 12001 N N . PHE B 1 766 ? 6.988 -7.332 33.375 1 98.25 766 PHE B N 1
ATOM 12002 C CA . PHE B 1 766 ? 5.859 -8.242 33.25 1 98.25 766 PHE B CA 1
ATOM 12003 C C . PHE B 1 766 ? 4.605 -7.648 33.875 1 98.25 766 PHE B C 1
ATOM 12005 O O . PHE B 1 766 ? 4.664 -7.035 34.938 1 98.25 766 PHE B O 1
ATOM 12012 N N . ILE B 1 767 ? 3.549 -7.742 33.188 1 98.12 767 ILE B N 1
ATOM 12013 C CA . ILE B 1 767 ? 2.234 -7.473 33.75 1 98.12 767 ILE B CA 1
ATOM 12014 C C . ILE B 1 767 ? 1.635 -8.766 34.312 1 98.12 767 ILE B C 1
ATOM 12016 O O . ILE B 1 767 ? 1.504 -9.75 33.594 1 98.12 767 ILE B O 1
ATOM 12020 N N . LYS B 1 768 ? 1.283 -8.742 35.594 1 96 768 LYS B N 1
ATOM 12021 C CA . LYS B 1 768 ? 0.719 -9.93 36.219 1 96 768 LYS B CA 1
ATOM 12022 C C . LYS B 1 768 ? -0.452 -9.562 37.125 1 96 768 LYS B C 1
ATOM 12024 O O . LYS B 1 768 ? -0.425 -8.523 37.812 1 96 768 LYS B O 1
#